Protein AF-0000000074037567 (afdb_homodimer)

Foldseek 3Di:
DVVVCCVQQHDDDDPDGDGDPLVVVLVVVLVCLLVVLLVVVVVVLVVVLVVLVVVVAVLQVVLQVQLLVVLVVLLVVCVVPVDLVVSQVVSLVSSLVSDDDQAKKKFWAALVFATSHIHHPADRPGGNPFVVQSVVCNVCVVVPHFKDWDWGDDPPFIWTWIWGARPSVRTIIITIDTDCVSCVVSVVVSVVVSVVSVVVSVVVSVVSSVVSCVLCVLVVQLVVQVVVCVVVVAQDQRDCPPPDPDPSSVVSVVSNVVSVVVNVVLVVVCVVAWPVVNVVVSVDVDADQDWDWDWKKKKKKFKPPLVLLCVLCPPVSVVLLVQLCVQLVVLLVVLVWIWQDDDPRMTMIMFDPDPPDPDDRLQSNVSSLVSSQVSLVVQLVVLVVVVVVVCVVVVDDDPSRVSNSVSSSIAMAMFMFIGTWIFGWDDDPVDIGTHIDDPRNVVRVVQSVCCVVLVHRYKYFPRSVVSNVVPDPQKDWQWQAFEDDVPDPGTTIMIHIDGPVPDDPLQVVLSVLLVVLLVCLQVFVLVVSLVSLVVHPDSSSVSSNVVDPVHGQDDPRRRYDDPPDD/DVVVCCVQQHDDDDPDGDGDPLVVVLVVVLVCLLVVLLVVVVVVLVVVLVVLVVVVAVLQVVLQVQLLVLLVVLLVVCVVPVDLPVSQVSSLVSSLVSDDDQAKWKFWAALVFATSHIHHPADRPGGNPFVVQSVVCNVCVVVPHFKDWDWGDRPPFIWTWIWGARPSVRTIIITIDTDCVSCVVSVVVSVVVSVVSVVVSVVVSVVSSVVSCVLCVLVVQLVVQVVVCVVVVAQDQRDCPPPDPDPSSVVSVVSNVVSVVVNVVLVVVCVVAKPVVNVVVSVDVDADQDWDWDWKKKKKKFKPPLVLLCVLCPPVVVVLLVQLCVQLVVLLVVLVWIWQDDDPRMTMIMFDPDPPDPDDRLQSNVSSLVSSQVSLVVQLVVLVVVVVVCCVVVVDDDPSRVSNSVSSSIAMAMFMFIGTWIFGWDDDPVDIGTHIDDPRNVVRVVQSVCCVVLVHRYKYFPRSVVSNVVPDPQKDWQWQAFEDDVPDPGTTIMIHIDGPVPDDPLQVVLSVLQNVLLVCVQVQVLVVSLVSLVVHPDSSSVSSNVVDPVHGQDDPRRRYDDPPDD

Radius of gyration: 58.03 Å; Cα contacts (8 Å, |Δi|>4): 1857; chains: 2; bounding box: 73×177×120 Å

Sequence (1132 aa):
MRNFLTHFLGHKVGAVRVVPLGLKIVAVFVIFLLISNFTTNYLNLILNRGEQIRLLNQLLVKDLKELHVFANNQREIFLFNPDEEAAVTSMAAAAQRNHRGERSLSLGVDPRGDIFFLAGTATKDGSFPDRRALNEMASALENGVEEGTLRFRYGDFSYFGVYKYNQAWGFFQIRAEELSEFYADSAEIFRNVSGIILFVTMIFAVIGILIIRHILRFVRVITDNIMKMHEDQALSLMELEGAPNDDVTYLGMAFNSLSNTIDNLMTIFKKFVARDVAAKAYEEREIRLEGVKRDLTILFTDIKNFTFMTEALGTDIIKLLNIHYDQAIHHIHEAGGDIGSIIGDALLAVFGTVEADSTPKSVQALQAAFAVNRVAASLRREMRKRRDQIMEERGFLTEEEQYVYRAVLLDVGVGLDGGMVFYGNIGSYERMVNTVIGDNVNSAARLEGLTRFYKVPLVCSEYVKDEVEAFTDQYAFVELDLVQVKGKTQGKKIFWPLEATSLDEEFRRGIAHFSEALNLYYQGAWPEAFSLFQASSLPVANIFKERIHGREAPEGWDGIWTMTEKMRNFLTHFLGHKVGAVRVVPLGLKIVAVFVIFLLISNFTTNYLNLILNRGEQIRLLNQLLVKDLKELHVFANNQREIFLFNPDEEAAVTSMAAAAQRNHRGERSLSLGVDPRGDIFFLAGTATKDGSFPDRRALNEMASALENGVEEGTLRFRYGDFSYFGVYKYNQAWGFFQIRAEELSEFYADSAEIFRNVSGIILFVTMIFAVIGILIIRHILRFVRVITDNIMKMHEDQALSLMELEGAPNDDVTYLGMAFNSLSNTIDNLMTIFKKFVARDVAAKAYEEREIRLEGVKRDLTILFTDIKNFTFMTEALGTDIIKLLNIHYDQAIHHIHEAGGDIGSIIGDALLAVFGTVEADSTPKSVQALQAAFAVNRVAASLRREMRKRRDQIMEERGFLTEEEQYVYRAVLLDVGVGLDGGMVFYGNIGSYERMVNTVIGDNVNSAARLEGLTRFYKVPLVCSEYVKDEVEAFTDQYAFVELDLVQVKGKTQGKKIFWPLEATSLDEEFRRGIAHFSEALNLYYQGAWPEAFSLFQASSLPVANIFKERIHGREAPEGWDGIWTMTEK

Solvent-accessible surface area (backbone atoms only — not comparable to full-atom values): 59004 Å² total; per-residue (Å²): 110,65,68,55,41,40,72,62,57,25,56,72,59,84,95,45,63,25,40,39,59,54,54,58,53,44,51,54,49,49,52,50,44,51,54,52,38,53,51,52,42,51,52,48,48,55,55,50,50,55,53,50,49,52,53,48,50,55,46,35,46,53,52,40,52,54,44,50,52,51,48,52,53,45,49,55,48,30,74,76,52,84,43,67,67,60,47,36,52,50,49,25,53,60,46,49,70,70,48,84,55,80,60,21,38,33,37,28,30,30,86,86,31,44,53,72,35,70,21,55,74,68,77,86,72,62,49,59,76,38,58,68,50,49,48,50,54,45,53,34,44,75,72,70,39,52,62,50,78,46,67,43,46,60,87,96,40,54,29,44,30,29,37,39,57,38,78,89,81,58,27,34,38,33,29,31,38,32,44,70,70,64,41,45,60,58,53,51,49,50,53,52,45,49,54,49,48,56,51,52,48,51,53,51,44,57,51,44,49,54,51,42,48,60,72,50,45,59,57,52,53,51,37,52,50,46,47,49,25,44,74,65,71,40,75,64,76,74,87,64,81,89,54,61,60,24,55,61,43,49,36,51,50,40,47,31,55,38,32,51,54,52,45,47,43,49,54,54,45,48,22,41,38,46,69,68,55,55,54,43,47,72,72,37,92,69,90,63,83,45,68,45,80,41,68,32,24,29,38,20,34,35,49,56,68,48,71,60,22,40,70,58,47,45,76,56,39,54,60,54,49,28,57,50,35,37,54,36,51,51,43,28,43,74,43,60,32,42,68,47,44,76,55,79,69,27,41,32,31,39,18,48,85,61,81,83,58,90,65,54,32,43,46,29,46,50,54,25,48,54,48,38,48,48,51,33,50,50,51,30,50,54,52,49,51,51,48,51,49,45,34,69,72,66,68,59,72,53,71,68,50,50,50,38,52,60,44,60,52,50,43,54,22,28,4,33,18,46,43,78,26,39,40,32,35,44,40,31,91,77,41,35,46,59,42,65,46,46,69,40,53,56,45,5,46,49,32,17,58,43,12,67,74,50,70,40,57,41,22,29,29,56,58,34,49,53,55,29,58,74,73,42,77,61,55,42,72,42,78,72,48,41,41,63,46,92,96,43,89,63,59,43,56,32,27,35,70,41,57,44,86,73,58,49,72,68,56,49,49,18,49,51,32,38,50,53,15,47,54,29,43,42,73,41,43,37,71,65,15,42,58,29,23,68,70,20,77,45,75,52,32,55,57,54,40,64,71,42,59,95,46,75,57,57,90,82,61,79,44,59,68,74,73,45,68,110,108,65,69,54,42,40,70,62,57,26,55,71,58,85,94,45,63,26,38,40,58,55,53,58,53,44,50,53,49,49,52,50,46,50,54,51,39,54,51,52,42,50,53,45,49,56,56,50,50,53,53,50,49,55,53,47,51,56,47,33,47,53,52,40,51,54,43,49,54,50,47,53,52,45,47,57,48,32,74,76,53,82,43,66,67,59,47,38,53,51,49,24,55,60,44,50,71,70,48,84,54,79,62,18,37,32,37,28,30,29,86,88,29,43,53,72,36,70,21,56,74,69,77,84,71,62,50,60,75,35,58,68,50,50,49,50,54,45,53,34,44,75,72,69,40,50,62,50,77,46,67,44,46,61,87,96,40,53,30,44,30,30,38,37,58,38,79,90,81,57,28,34,38,33,27,31,39,33,45,69,70,64,40,46,62,57,53,51,48,49,53,52,45,50,54,48,47,56,51,53,49,51,53,49,46,55,52,43,49,55,51,42,48,60,71,48,44,58,57,52,52,50,38,53,50,46,46,48,25,45,74,67,70,40,74,65,77,73,87,64,82,89,55,59,61,23,54,63,43,50,37,51,50,41,47,32,55,35,32,50,53,50,45,48,42,49,56,54,46,47,22,44,39,46,70,67,55,53,55,43,48,74,73,38,93,70,90,64,84,45,69,45,80,40,68,32,24,29,38,21,34,36,51,57,67,47,71,60,21,39,70,59,47,46,76,56,38,54,59,55,49,27,57,50,34,36,54,37,52,49,45,29,43,74,43,60,31,41,68,47,44,78,56,76,70,28,41,34,32,40,17,47,86,61,80,82,57,88,65,56,32,42,46,30,46,49,52,24,49,52,48,38,48,49,50,33,50,51,51,30,49,53,52,48,51,52,48,50,50,46,34,69,72,65,69,59,72,52,70,69,50,50,52,38,52,60,43,62,52,50,42,53,23,28,5,33,19,46,43,78,26,41,41,33,36,42,39,32,91,75,41,35,45,60,40,64,46,45,68,40,54,55,46,6,46,48,33,17,58,42,11,66,74,50,70,38,56,41,24,28,29,56,60,34,49,54,56,31,58,74,74,44,77,61,56,39,71,44,78,71,49,40,41,64,46,90,96,42,90,64,60,42,55,32,26,35,69,41,56,45,87,74,56,48,73,69,54,50,50,19,49,51,32,36,50,54,16,48,52,29,42,43,72,41,41,35,71,64,14,43,58,29,24,69,70,19,77,45,74,51,33,54,58,54,40,65,71,42,60,97,46,73,59,57,91,81,61,80,45,61,70,74,75,50,70,102

InterPro domains:
  IPR001054 Adenylyl cyclase class-3/4/guanylyl cyclase [PF00211] (295-491)
  IPR001054 Adenylyl cyclase class-3/4/guanylyl cyclase [PS50125] (297-448)
  IPR001054 Adenylyl cyclase class-3/4/guanylyl cyclase [SM00044] (254-479)
  IPR001054 Adenylyl cyclase class-3/4/guanylyl cyclase [cd07302] (295-497)
  IPR029787 Nucleotide cyclase [G3DSA:3.30.70.1230] (284-505)
  IPR029787 Nucleotide cyclase [SSF55073] (288-497)
  IPR050697 Adenylyl/Guanylyl Cyclase Class-3/4 [PTHR43081] (270-495)

Structure (mmCIF, N/CA/C/O backbone):
data_AF-0000000074037567-model_v1
#
loop_
_entity.id
_entity.type
_entity.pdbx_description
1 polymer 'Adenylate cyclase, class 3'
#
loop_
_atom_site.group_PDB
_atom_site.id
_atom_site.type_symbol
_atom_site.label_atom_id
_atom_site.label_alt_id
_atom_site.label_comp_id
_atom_site.label_asym_id
_atom_site.label_entity_id
_atom_site.label_seq_id
_atom_site.pdbx_PDB_ins_code
_atom_site.Cartn_x
_atom_site.Cartn_y
_atom_site.Cartn_z
_atom_site.occupancy
_atom_site.B_iso_or_equiv
_atom_site.auth_seq_id
_atom_site.auth_comp_id
_atom_site.auth_asym_id
_atom_site.auth_atom_id
_atom_site.pdbx_PDB_model_num
ATOM 1 N N . MET A 1 1 ? -17.594 -33.375 3.129 1 33.09 1 MET A N 1
ATOM 2 C CA . MET A 1 1 ? -17.719 -33.375 1.676 1 33.09 1 MET A CA 1
ATOM 3 C C . MET A 1 1 ? -17.672 -31.953 1.118 1 33.09 1 MET A C 1
ATOM 5 O O . MET A 1 1 ? -17.094 -31.719 0.052 1 33.09 1 MET A O 1
ATOM 9 N N . ARG A 1 2 ? -18.266 -31.062 1.807 1 45.56 2 ARG A N 1
ATOM 10 C CA . ARG A 1 2 ? -18.328 -29.672 1.357 1 45.56 2 ARG A CA 1
ATOM 11 C C . ARG A 1 2 ? -16.938 -29.031 1.388 1 45.56 2 ARG A C 1
ATOM 13 O O . ARG A 1 2 ? -16.562 -28.312 0.463 1 45.56 2 ARG A O 1
ATOM 20 N N . ASN A 1 3 ? -16.375 -29.219 2.449 1 47.53 3 ASN A N 1
ATOM 21 C CA . ASN A 1 3 ? -15.031 -28.672 2.635 1 47.53 3 ASN A CA 1
ATOM 22 C C . ASN A 1 3 ? -14.039 -29.281 1.639 1 47.53 3 ASN A C 1
ATOM 24 O O . ASN A 1 3 ? -13.109 -28.609 1.199 1 47.53 3 ASN A O 1
ATOM 28 N N . PHE A 1 4 ? -14.336 -30.469 1.391 1 46.19 4 PHE A N 1
ATOM 29 C CA . PHE A 1 4 ? -13.477 -31.156 0.44 1 46.19 4 PHE A CA 1
ATOM 30 C C . PHE A 1 4 ? -13.664 -30.609 -0.967 1 46.19 4 PHE A C 1
ATOM 32 O O . PHE A 1 4 ? -12.695 -30.375 -1.686 1 46.19 4 PHE A O 1
ATOM 39 N N . LEU A 1 5 ? -14.891 -30.375 -1.298 1 50.12 5 LEU A N 1
ATOM 40 C CA . LEU A 1 5 ? -15.203 -29.844 -2.621 1 50.12 5 LEU A CA 1
ATOM 41 C C . LEU A 1 5 ? -14.703 -28.406 -2.77 1 50.12 5 LEU A C 1
ATOM 43 O O . LEU A 1 5 ? -14.195 -28.031 -3.828 1 50.12 5 LEU A O 1
ATOM 47 N N . THR A 1 6 ? -14.93 -27.703 -1.798 1 54.5 6 THR A N 1
ATOM 48 C CA . THR A 1 6 ? -14.445 -26.328 -1.85 1 54.5 6 THR A CA 1
ATOM 49 C C . THR A 1 6 ? -12.922 -26.297 -1.943 1 54.5 6 THR A C 1
ATOM 51 O O . THR A 1 6 ? -12.359 -25.438 -2.637 1 54.5 6 THR A O 1
ATOM 54 N N . HIS A 1 7 ? -12.359 -27.203 -1.317 1 54.84 7 HIS A N 1
ATOM 55 C CA . HIS A 1 7 ? -10.906 -27.297 -1.347 1 54.84 7 HIS A CA 1
ATOM 56 C C . HIS A 1 7 ? -10.406 -27.75 -2.717 1 54.84 7 HIS A C 1
ATOM 58 O O . HIS A 1 7 ? -9.359 -27.297 -3.182 1 54.84 7 HIS A O 1
ATOM 64 N N . PHE A 1 8 ? -11.281 -28.562 -3.367 1 57.25 8 PHE A N 1
ATOM 65 C CA . PHE A 1 8 ? -10.859 -29.125 -4.645 1 57.25 8 PHE A CA 1
ATOM 66 C C . PHE A 1 8 ? -11.414 -28.312 -5.805 1 57.25 8 PHE A C 1
ATOM 68 O O . PHE A 1 8 ? -10.758 -28.156 -6.836 1 57.25 8 PHE A O 1
ATOM 75 N N . LEU A 1 9 ? -12.617 -27.734 -5.527 1 60.03 9 LEU A N 1
ATOM 76 C CA . LEU A 1 9 ? -13.281 -27.109 -6.664 1 60.03 9 LEU A CA 1
ATOM 77 C C . LEU A 1 9 ? -13.164 -25.594 -6.594 1 60.03 9 LEU A C 1
ATOM 79 O O . LEU A 1 9 ? -13.469 -24.891 -7.562 1 60.03 9 LEU A O 1
ATOM 83 N N . GLY A 1 10 ? -12.562 -25.094 -5.691 1 62.16 10 GLY A N 1
ATOM 84 C CA . GLY A 1 10 ? -12.297 -23.656 -5.645 1 62.16 10 GLY A CA 1
ATOM 85 C C . GLY A 1 10 ? -13.336 -22.891 -4.844 1 62.16 10 GLY A C 1
ATOM 86 O O . GLY A 1 10 ? -14.336 -23.453 -4.41 1 62.16 10 GLY A O 1
ATOM 87 N N . HIS A 1 11 ? -13.031 -21.688 -4.398 1 64.31 11 HIS A N 1
ATOM 88 C CA . HIS A 1 11 ? -13.898 -20.812 -3.613 1 64.31 11 HIS A CA 1
ATOM 89 C C . HIS A 1 11 ? -14.742 -19.922 -4.512 1 64.31 11 HIS A C 1
ATOM 91 O O . HIS A 1 11 ? -14.352 -19.609 -5.641 1 64.31 11 HIS A O 1
ATOM 97 N N . LYS A 1 12 ? -16.141 -19.812 -4.184 1 64.62 12 LYS A N 1
ATOM 98 C CA . LYS A 1 12 ? -17.016 -18.891 -4.895 1 64.62 12 LYS A CA 1
ATOM 99 C C . LYS A 1 12 ? -16.859 -17.469 -4.383 1 64.62 12 LYS A C 1
ATOM 101 O O . LYS A 1 12 ? -16.875 -17.234 -3.172 1 64.62 12 LYS A O 1
ATOM 106 N N . VAL A 1 13 ? -16.234 -16.609 -5.266 1 62.06 13 VAL A N 1
ATOM 107 C CA . VAL A 1 13 ? -16.203 -15.188 -4.949 1 62.06 13 VAL A CA 1
ATOM 108 C C . VAL A 1 13 ? -17.328 -14.469 -5.695 1 62.06 13 VAL A C 1
ATOM 110 O O . VAL A 1 13 ? -17.25 -14.266 -6.91 1 62.06 13 VAL A O 1
ATOM 113 N N . GLY A 1 14 ? -18.297 -14.102 -4.961 1 58.72 14 GLY A N 1
ATOM 114 C CA . GLY A 1 14 ? -19.484 -13.562 -5.59 1 58.72 14 GLY A CA 1
ATOM 115 C C . GLY A 1 14 ? -20.203 -14.57 -6.477 1 58.72 14 GLY A C 1
ATOM 116 O O . GLY A 1 14 ? -20.562 -15.656 -6.02 1 58.72 14 GLY A O 1
ATOM 117 N N . ALA A 1 15 ? -20.438 -14.219 -7.793 1 65.06 15 ALA A N 1
ATOM 118 C CA . ALA A 1 15 ? -21.156 -15.062 -8.75 1 65.06 15 ALA A CA 1
ATOM 119 C C . ALA A 1 15 ? -20.172 -15.875 -9.602 1 65.06 15 ALA A C 1
ATOM 121 O O . ALA A 1 15 ? -20.594 -16.719 -10.406 1 65.06 15 ALA A O 1
ATOM 122 N N . VAL A 1 16 ? -18.875 -15.641 -9.312 1 68.94 16 VAL A N 1
ATOM 123 C CA . VAL A 1 16 ? -17.906 -16.297 -10.195 1 68.94 16 VAL A CA 1
ATOM 124 C C . VAL A 1 16 ? -17.094 -17.312 -9.414 1 68.94 16 VAL A C 1
ATOM 126 O O . VAL A 1 16 ? -16.672 -17.047 -8.289 1 68.94 16 VAL A O 1
ATOM 129 N N . ARG A 1 17 ? -17.125 -18.5 -9.93 1 75.12 17 ARG A N 1
ATOM 130 C CA . ARG A 1 17 ? -16.375 -19.562 -9.281 1 75.12 17 ARG A CA 1
ATOM 131 C C . ARG A 1 17 ? -14.891 -19.484 -9.656 1 75.12 17 ARG A C 1
ATOM 133 O O . ARG A 1 17 ? -14.547 -19.344 -10.828 1 75.12 17 ARG A O 1
ATOM 140 N N . VAL A 1 18 ? -14.031 -19.531 -8.664 1 76.75 18 VAL A N 1
ATOM 141 C CA . VAL A 1 18 ? -12.586 -19.516 -8.875 1 76.75 18 VAL A CA 1
ATOM 142 C C . VAL A 1 18 ? -12.07 -20.953 -9.008 1 76.75 18 VAL A C 1
ATOM 144 O O . VAL A 1 18 ? -12.18 -21.75 -8.07 1 76.75 18 VAL A O 1
ATOM 147 N N . VAL A 1 19 ? -11.68 -21.312 -10.203 1 78.69 19 VAL A N 1
ATOM 148 C CA . VAL A 1 19 ? -11.148 -22.656 -10.461 1 78.69 19 VAL A CA 1
ATOM 149 C C . VAL A 1 19 ? -9.68 -22.719 -10.031 1 78.69 19 VAL A C 1
ATOM 151 O O . VAL A 1 19 ? -8.867 -21.906 -10.469 1 78.69 19 VAL A O 1
ATOM 154 N N . PRO A 1 20 ? -9.43 -23.703 -9.156 1 80.94 20 PRO A N 1
ATOM 155 C CA . PRO A 1 20 ? -8.031 -23.812 -8.719 1 80.94 20 PRO A CA 1
ATOM 156 C C . PRO A 1 20 ? -7.074 -24.094 -9.875 1 80.94 20 PRO A C 1
ATOM 158 O O . PRO A 1 20 ? -7.371 -24.922 -10.742 1 80.94 20 PRO A O 1
ATOM 161 N N . LEU A 1 21 ? -6.035 -23.406 -9.961 1 83.44 21 LEU A N 1
ATOM 162 C CA . LEU A 1 21 ? -5.008 -23.531 -10.992 1 83.44 21 LEU A CA 1
ATOM 163 C C . LEU A 1 21 ? -4.457 -24.953 -11.039 1 83.44 21 LEU A C 1
ATOM 165 O O . LEU A 1 21 ? -4.164 -25.469 -12.117 1 83.44 21 LEU A O 1
ATOM 169 N N . GLY A 1 22 ? -4.398 -25.562 -9.891 1 84.88 22 GLY A N 1
ATOM 170 C CA . GLY A 1 22 ? -3.904 -26.922 -9.82 1 84.88 22 GLY A CA 1
ATOM 171 C C . GLY A 1 22 ? -4.773 -27.906 -10.57 1 84.88 22 GLY A C 1
ATOM 172 O O . GLY A 1 22 ? -4.262 -28.812 -11.242 1 84.88 22 GLY A O 1
ATOM 173 N N . LEU A 1 23 ? -6.004 -27.703 -10.516 1 85.62 23 LEU A N 1
ATOM 174 C CA . LEU A 1 23 ? -6.938 -28.594 -11.195 1 85.62 23 LEU A CA 1
ATOM 175 C C . LEU A 1 23 ? -6.812 -28.453 -12.711 1 85.62 23 LEU A C 1
ATOM 177 O O . LEU A 1 23 ? -6.895 -29.453 -13.438 1 85.62 23 LEU A O 1
ATOM 181 N N . LYS A 1 24 ? -6.652 -27.328 -13.18 1 86.5 24 LYS A N 1
ATOM 182 C CA . LYS A 1 24 ? -6.477 -27.094 -14.617 1 86.5 24 LYS A CA 1
ATOM 183 C C . LYS A 1 24 ? -5.215 -27.781 -15.125 1 86.5 24 LYS A C 1
ATOM 185 O O . LYS A 1 24 ? -5.234 -28.422 -16.188 1 86.5 24 LYS A O 1
ATOM 190 N N . ILE A 1 25 ? -4.199 -27.703 -14.344 1 90.81 25 ILE A N 1
ATOM 191 C CA . ILE A 1 25 ? -2.914 -28.281 -14.734 1 90.81 25 ILE A CA 1
ATOM 192 C C . ILE A 1 25 ? -3.004 -29.797 -14.727 1 90.81 25 ILE A C 1
ATOM 194 O O . ILE A 1 25 ? -2.561 -30.453 -15.672 1 90.81 25 ILE A O 1
ATOM 198 N N . VAL A 1 26 ? -3.652 -30.281 -13.719 1 90.62 26 VAL A N 1
ATOM 199 C CA . VAL A 1 26 ? -3.76 -31.734 -13.602 1 90.62 26 VAL A CA 1
ATOM 200 C C . VAL A 1 26 ? -4.641 -32.281 -14.719 1 90.62 26 VAL A C 1
ATOM 202 O O . VAL A 1 26 ? -4.387 -33.375 -15.242 1 90.62 26 VAL A O 1
ATOM 205 N N . ALA A 1 27 ? -5.625 -31.531 -15.078 1 91.19 27 ALA A N 1
ATOM 206 C CA . ALA A 1 27 ? -6.496 -31.969 -16.172 1 91.19 27 ALA A CA 1
ATOM 207 C C . ALA A 1 27 ? -5.711 -32.094 -17.469 1 91.19 27 ALA A C 1
ATOM 209 O O . ALA A 1 27 ? -5.879 -33.094 -18.203 1 91.19 27 ALA A O 1
ATOM 210 N N . VAL A 1 28 ? -4.879 -31.203 -17.734 1 91.12 28 VAL A N 1
ATOM 211 C CA . VAL A 1 28 ? -4.051 -31.234 -18.938 1 91.12 28 VAL A CA 1
ATOM 212 C C . VAL A 1 28 ? -3.102 -32.438 -18.859 1 91.12 28 VAL A C 1
ATOM 214 O O . VAL A 1 28 ? -2.922 -33.156 -19.844 1 91.12 28 VAL A O 1
ATOM 217 N N . PHE A 1 29 ? -2.641 -32.688 -17.734 1 91.88 29 PHE A N 1
ATOM 218 C CA . PHE A 1 29 ? -1.704 -33.781 -17.5 1 91.88 29 PHE A CA 1
ATOM 219 C C . PHE A 1 29 ? -2.375 -35.125 -17.75 1 91.88 29 PHE A C 1
ATOM 221 O O . PHE A 1 29 ? -1.801 -36 -18.391 1 91.88 29 PHE A O 1
ATOM 228 N N . VAL A 1 30 ? -3.549 -35.219 -17.25 1 93.81 30 VAL A N 1
ATOM 229 C CA . VAL A 1 30 ? -4.285 -36.469 -17.359 1 93.81 30 VAL A CA 1
ATOM 230 C C . VAL A 1 30 ? -4.586 -36.75 -18.828 1 93.81 30 VAL A C 1
ATOM 232 O O . VAL A 1 30 ? -4.426 -37.875 -19.297 1 93.81 30 VAL A O 1
ATOM 235 N N . ILE A 1 31 ? -4.887 -35.781 -19.547 1 94.69 31 ILE A N 1
ATOM 236 C CA . ILE A 1 31 ? -5.191 -35.906 -20.953 1 94.69 31 ILE A CA 1
ATOM 237 C C . ILE A 1 31 ? -3.936 -36.344 -21.719 1 94.69 31 ILE A C 1
ATOM 239 O O . ILE A 1 31 ? -3.988 -37.25 -22.547 1 94.69 31 ILE A O 1
ATOM 243 N N . PHE A 1 32 ? -2.824 -35.812 -21.375 1 94.5 32 PHE A N 1
ATOM 244 C CA . PHE A 1 32 ? -1.566 -36.156 -22.031 1 94.5 32 PHE A CA 1
ATOM 245 C C . PHE A 1 32 ? -1.161 -37.594 -21.719 1 94.5 32 PHE A C 1
ATOM 247 O O . PHE A 1 32 ? -0.679 -38.312 -22.609 1 94.5 32 PHE A O 1
ATOM 254 N N . LEU A 1 33 ? -1.401 -38.031 -20.5 1 95.12 33 LEU A N 1
ATOM 255 C CA . LEU A 1 33 ? -1.052 -39.375 -20.094 1 95.12 33 LEU A CA 1
ATOM 256 C C . LEU A 1 33 ? -1.885 -40.406 -20.859 1 95.12 33 LEU A C 1
ATOM 258 O O . LEU A 1 33 ? -1.354 -41.406 -21.344 1 95.12 33 LEU A O 1
ATOM 262 N N . LEU A 1 34 ? -3.137 -40.062 -21.016 1 95.69 34 LEU A N 1
ATOM 263 C CA . LEU A 1 34 ? -4.039 -41 -21.688 1 95.69 34 LEU A CA 1
ATOM 264 C C . LEU A 1 34 ? -3.699 -41.094 -23.172 1 95.69 34 LEU A C 1
ATOM 266 O O . LEU A 1 34 ? -3.527 -42.219 -23.703 1 95.69 34 LEU A O 1
ATOM 270 N N . ILE A 1 35 ? -3.498 -40.031 -23.797 1 95.06 35 ILE A N 1
ATOM 271 C CA . ILE A 1 35 ? -3.232 -40 -25.234 1 95.06 35 ILE A CA 1
ATOM 272 C C . ILE A 1 35 ? -1.885 -40.688 -25.5 1 95.06 35 ILE A C 1
ATOM 274 O O . ILE A 1 35 ? -1.76 -41.469 -26.438 1 95.06 35 ILE A O 1
ATOM 278 N N . SER A 1 36 ? -0.917 -40.344 -24.656 1 95.31 36 SER A N 1
ATOM 279 C CA . SER A 1 36 ? 0.425 -40.875 -24.875 1 95.31 36 SER A CA 1
ATOM 280 C C . SER A 1 36 ? 0.455 -42.406 -24.672 1 95.31 36 SER A C 1
ATOM 282 O O . SER A 1 36 ? 1 -43.125 -25.5 1 95.31 36 SER A O 1
ATOM 284 N N . ASN A 1 37 ? -0.167 -42.844 -23.641 1 96.06 37 ASN A N 1
ATOM 285 C CA . ASN A 1 37 ? -0.16 -44.281 -23.344 1 96.06 37 ASN A CA 1
ATOM 286 C C . ASN A 1 37 ? -0.938 -45.062 -24.391 1 96.06 37 ASN A C 1
ATOM 288 O O . ASN A 1 37 ? -0.475 -46.125 -24.859 1 96.06 37 ASN A O 1
ATOM 292 N N . PHE A 1 38 ? -2.08 -44.562 -24.797 1 95.06 38 PHE A N 1
ATOM 293 C CA . PHE A 1 38 ? -2.883 -45.281 -25.766 1 95.06 38 PHE A CA 1
ATOM 294 C C . PHE A 1 38 ? -2.182 -45.312 -27.125 1 95.06 38 PHE A C 1
ATOM 296 O O . PHE A 1 38 ? -2.205 -46.344 -27.812 1 95.06 38 PHE A O 1
ATOM 303 N N . THR A 1 39 ? -1.534 -44.281 -27.469 1 94.19 39 THR A N 1
ATOM 304 C CA . THR A 1 39 ? -0.846 -44.219 -28.75 1 94.19 39 THR A CA 1
ATOM 305 C C . THR A 1 39 ? 0.332 -45.188 -28.797 1 94.19 39 THR A C 1
ATOM 307 O O . THR A 1 39 ? 0.466 -45.969 -29.734 1 94.19 39 THR A O 1
ATOM 310 N N . THR A 1 40 ? 1.158 -45.188 -27.766 1 95 40 THR A N 1
ATOM 311 C CA . THR A 1 40 ? 2.352 -46.031 -27.766 1 95 40 THR A CA 1
ATOM 312 C C . THR A 1 40 ? 1.978 -47.5 -27.672 1 95 40 THR A C 1
ATOM 314 O O . THR A 1 40 ? 2.58 -48.344 -28.328 1 95 40 THR A O 1
ATOM 317 N N . ASN A 1 41 ? 0.968 -47.781 -26.906 1 95 41 ASN A N 1
ATOM 318 C CA . ASN A 1 41 ? 0.559 -49.156 -26.75 1 95 41 ASN A CA 1
ATOM 319 C C . ASN A 1 41 ? -0.151 -49.688 -28 1 95 41 ASN A C 1
ATOM 321 O O . ASN A 1 41 ? -0.049 -50.875 -28.344 1 95 41 ASN A O 1
ATOM 325 N N . TYR A 1 42 ? -0.874 -48.812 -28.656 1 93.25 42 TYR A N 1
ATOM 326 C CA . TYR A 1 42 ? -1.495 -49.219 -29.906 1 93.25 42 TYR A CA 1
ATOM 327 C C . TYR A 1 42 ? -0.44 -49.531 -30.969 1 93.25 42 TYR A C 1
ATOM 329 O O . TYR A 1 42 ? -0.568 -50.5 -31.703 1 93.25 42 TYR A O 1
ATOM 337 N N . LEU A 1 43 ? 0.57 -48.781 -31.047 1 92.31 43 LEU A N 1
ATOM 338 C CA . LEU A 1 43 ? 1.667 -49.031 -31.969 1 92.31 43 LEU A CA 1
ATOM 339 C C . LEU A 1 43 ? 2.387 -50.312 -31.609 1 92.31 43 LEU A C 1
ATOM 341 O O . LEU A 1 43 ? 2.789 -51.094 -32.5 1 92.31 43 LEU A O 1
ATOM 345 N N . ASN A 1 44 ? 2.514 -50.531 -30.328 1 92.81 44 ASN A N 1
ATOM 346 C CA . ASN A 1 44 ? 3.08 -51.812 -29.844 1 92.81 44 ASN A CA 1
ATOM 347 C C . ASN A 1 44 ? 2.256 -53 -30.297 1 92.81 44 ASN A C 1
ATOM 349 O O . ASN A 1 44 ? 2.811 -54 -30.734 1 92.81 44 ASN A O 1
ATOM 353 N N . LEU A 1 45 ? 0.965 -52.844 -30.281 1 89.38 45 LEU A N 1
ATOM 354 C CA . LEU A 1 45 ? 0.054 -53.906 -30.719 1 89.38 45 LEU A CA 1
ATOM 355 C C . LEU A 1 45 ? 0.24 -54.188 -32.188 1 89.38 45 LEU A C 1
ATOM 357 O O . LEU A 1 45 ? 0.318 -55.375 -32.594 1 89.38 45 LEU A O 1
ATOM 361 N N . ILE A 1 46 ? 0.349 -53.219 -32.969 1 89.06 46 ILE A N 1
ATOM 362 C CA . ILE A 1 46 ? 0.464 -53.375 -34.406 1 89.06 46 ILE A CA 1
ATOM 363 C C . ILE A 1 46 ? 1.778 -54.094 -34.75 1 89.06 46 ILE A C 1
ATOM 365 O O . ILE A 1 46 ? 1.81 -55 -35.594 1 89.06 46 ILE A O 1
ATOM 369 N N . LEU A 1 47 ? 2.828 -53.719 -34.094 1 89.75 47 LEU A N 1
ATOM 370 C CA . LEU A 1 47 ? 4.133 -54.344 -34.312 1 89.75 47 LEU A CA 1
ATOM 371 C C . LEU A 1 47 ? 4.141 -55.812 -33.906 1 89.75 47 LEU A C 1
ATOM 373 O O . LEU A 1 47 ? 4.691 -56.656 -34.594 1 89.75 47 LEU A O 1
ATOM 377 N N . ASN A 1 48 ? 3.504 -56.125 -32.844 1 89.25 48 ASN A N 1
ATOM 378 C CA . ASN A 1 48 ? 3.439 -57.5 -32.375 1 89.25 48 ASN A CA 1
ATOM 379 C C . ASN A 1 48 ? 2.566 -58.375 -33.281 1 89.25 48 ASN A C 1
ATOM 381 O O . ASN A 1 48 ? 2.852 -59.562 -33.469 1 89.25 48 ASN A O 1
ATOM 385 N N . ARG A 1 49 ? 1.481 -57.812 -33.781 1 87.19 49 ARG A N 1
ATOM 386 C CA . ARG A 1 49 ? 0.635 -58.531 -34.719 1 87.19 49 ARG A CA 1
ATOM 387 C C . ARG A 1 49 ? 1.424 -58.938 -35.969 1 87.19 49 ARG A C 1
ATOM 389 O O . ARG A 1 49 ? 1.207 -60.031 -36.5 1 87.19 49 ARG A O 1
ATOM 396 N N . GLY A 1 50 ? 2.32 -58.125 -36.344 1 86.69 50 GLY A N 1
ATOM 397 C CA . GLY A 1 50 ? 3.189 -58.5 -37.469 1 86.69 50 GLY A CA 1
ATOM 398 C C . GLY A 1 50 ? 4.016 -59.719 -37.188 1 86.69 50 GLY A C 1
ATOM 399 O O . GLY A 1 50 ? 4.137 -60.594 -38.062 1 86.69 50 GLY A O 1
ATOM 400 N N . GLU A 1 51 ? 4.465 -59.75 -36.031 1 86.31 51 GLU A N 1
ATOM 401 C CA . GLU A 1 51 ? 5.25 -60.938 -35.625 1 86.31 51 GLU A CA 1
ATOM 402 C C . GLU A 1 51 ? 4.375 -62.156 -35.531 1 86.31 51 GLU A C 1
ATOM 404 O O . GLU A 1 51 ? 4.801 -63.281 -35.875 1 86.31 51 GLU A O 1
ATOM 409 N N . GLN A 1 52 ? 3.203 -62.062 -35.062 1 87.62 52 GLN A N 1
ATOM 410 C CA . GLN A 1 52 ? 2.273 -63.188 -34.938 1 87.62 52 GLN A CA 1
ATOM 411 C C . GLN A 1 52 ? 1.899 -63.75 -36.312 1 87.62 52 GLN A C 1
ATOM 413 O O . GLN A 1 52 ? 1.787 -64.938 -36.469 1 87.62 52 GLN A O 1
ATOM 418 N N . ILE A 1 53 ? 1.748 -62.844 -37.219 1 89.25 53 ILE A N 1
ATOM 419 C CA . ILE A 1 53 ? 1.41 -63.281 -38.562 1 89.25 53 ILE A CA 1
ATOM 420 C C . ILE A 1 53 ? 2.57 -64.062 -39.156 1 89.25 53 ILE A C 1
ATOM 422 O O . ILE A 1 53 ? 2.357 -65.062 -39.875 1 89.25 53 ILE A O 1
ATOM 426 N N . ARG A 1 54 ? 3.762 -63.719 -38.844 1 88.44 54 ARG A N 1
ATOM 427 C CA . ARG A 1 54 ? 4.926 -64.438 -39.312 1 88.44 54 ARG A CA 1
ATOM 428 C C . ARG A 1 54 ? 4.941 -65.875 -38.781 1 88.44 54 ARG A C 1
ATOM 430 O O . ARG A 1 54 ? 5.211 -66.812 -39.5 1 88.44 54 ARG A O 1
ATOM 437 N N . LEU A 1 55 ? 4.617 -66 -37.562 1 87.62 55 LEU A N 1
ATOM 438 C CA . LEU A 1 55 ? 4.566 -67.312 -36.938 1 87.62 55 LEU A CA 1
ATOM 439 C C . LEU A 1 55 ? 3.416 -68.125 -37.5 1 87.62 55 LEU A C 1
ATOM 441 O O . LEU A 1 55 ? 3.568 -69.312 -37.75 1 87.62 55 LEU A O 1
ATOM 445 N N . LEU A 1 56 ? 2.334 -67.438 -37.688 1 90.38 56 LEU A N 1
ATOM 446 C CA . LEU A 1 56 ? 1.191 -68.125 -38.312 1 90.38 56 LEU A CA 1
ATOM 447 C C . LEU A 1 56 ? 1.544 -68.625 -39.688 1 90.38 56 LEU A C 1
ATOM 449 O O . LEU A 1 56 ? 1.181 -69.75 -40.062 1 90.38 56 LEU A O 1
ATOM 453 N N . ASN A 1 57 ? 2.23 -67.812 -40.406 1 92.75 57 ASN A N 1
ATOM 454 C CA . ASN A 1 57 ? 2.652 -68.25 -41.75 1 92.75 57 ASN A CA 1
ATOM 455 C C . ASN A 1 57 ? 3.453 -69.562 -41.719 1 92.75 57 ASN A C 1
ATOM 457 O O . ASN A 1 57 ? 3.223 -70.438 -42.531 1 92.75 57 ASN A O 1
ATOM 461 N N . GLN A 1 58 ? 4.301 -69.625 -40.75 1 89.56 58 GLN A N 1
ATOM 462 C CA . GLN A 1 58 ? 5.113 -70.812 -40.625 1 89.56 58 GLN A CA 1
ATOM 463 C C . GLN A 1 58 ? 4.25 -72.062 -40.281 1 89.56 58 GLN A C 1
ATOM 465 O O . GLN A 1 58 ? 4.469 -73.125 -40.812 1 89.56 58 GLN A O 1
ATOM 470 N N . LEU A 1 59 ? 3.344 -71.812 -39.5 1 90.81 59 LEU A N 1
ATOM 471 C CA . LEU A 1 59 ? 2.439 -72.875 -39.094 1 90.81 59 LEU A CA 1
ATOM 472 C C . LEU A 1 59 ? 1.594 -73.375 -40.281 1 90.81 59 LEU A C 1
ATOM 474 O O . LEU A 1 59 ? 1.44 -74.562 -40.5 1 90.81 59 LEU A O 1
ATOM 478 N N . LEU A 1 60 ? 1.123 -72.438 -41 1 93.88 60 LEU A N 1
ATOM 479 C CA . LEU A 1 60 ? 0.256 -72.75 -42.125 1 93.88 60 LEU A CA 1
ATOM 480 C C . LEU A 1 60 ? 1.035 -73.5 -43.219 1 93.88 60 LEU A C 1
ATOM 482 O O . LEU A 1 60 ? 0.499 -74.375 -43.875 1 93.88 60 LEU A O 1
ATOM 486 N N . VAL A 1 61 ? 2.25 -73.125 -43.406 1 93.06 61 VAL A N 1
ATOM 487 C CA . VAL A 1 61 ? 3.084 -73.75 -44.406 1 93.06 61 VAL A CA 1
ATOM 488 C C . VAL A 1 61 ? 3.27 -75.25 -44.062 1 93.06 61 VAL A C 1
ATOM 490 O O . VAL A 1 61 ? 3.182 -76.125 -44.906 1 93.06 61 VAL A O 1
ATOM 493 N N . LYS A 1 62 ? 3.439 -75.438 -42.812 1 89.94 62 LYS A N 1
ATOM 494 C CA . LYS A 1 62 ? 3.598 -76.875 -42.344 1 89.94 62 LYS A CA 1
ATOM 495 C C . LYS A 1 62 ? 2.309 -77.625 -42.562 1 89.94 62 LYS A C 1
ATOM 497 O O . LYS A 1 62 ? 2.342 -78.812 -43 1 89.94 62 LYS A O 1
ATOM 502 N N . ASP A 1 63 ? 1.257 -77.062 -42.25 1 92.69 63 ASP A N 1
ATOM 503 C CA . ASP A 1 63 ? -0.043 -77.688 -42.469 1 92.69 63 ASP A CA 1
ATOM 504 C C . ASP A 1 63 ? -0.251 -78 -43.938 1 92.69 63 ASP A C 1
ATOM 506 O O . ASP A 1 63 ? -0.728 -79.062 -44.281 1 92.69 63 ASP A O 1
ATOM 510 N N . LEU A 1 64 ? 0.127 -77.062 -44.688 1 94.31 64 LEU A N 1
ATOM 511 C CA . LEU A 1 64 ? -0.095 -77.25 -46.125 1 94.31 64 LEU A CA 1
ATOM 512 C C . LEU A 1 64 ? 0.798 -78.312 -46.719 1 94.31 64 LEU A C 1
ATOM 514 O O . LEU A 1 64 ? 0.382 -79.062 -47.594 1 94.31 64 LEU A O 1
ATOM 518 N N . LYS A 1 65 ? 1.988 -78.375 -46.219 1 91 65 LYS A N 1
ATOM 519 C CA . LYS A 1 65 ? 2.904 -79.375 -46.688 1 91 65 LYS A CA 1
ATOM 520 C C . LYS A 1 65 ? 2.35 -80.812 -46.375 1 91 65 LYS A C 1
ATOM 522 O O . LYS A 1 65 ? 2.422 -81.688 -47.219 1 91 65 LYS A O 1
ATOM 527 N N . GLU A 1 66 ? 1.807 -80.938 -45.219 1 90.38 66 GLU A N 1
ATOM 528 C CA . GLU A 1 66 ? 1.186 -82.188 -44.844 1 90.38 66 GLU A CA 1
ATOM 529 C C . GLU A 1 66 ? 0.006 -82.5 -45.75 1 90.38 66 GLU A C 1
ATOM 531 O O . GLU A 1 66 ? -0.138 -83.688 -46.219 1 90.38 66 GLU A O 1
ATOM 536 N N . LEU A 1 67 ? -0.737 -81.562 -46.031 1 93.19 67 LEU A N 1
ATOM 537 C CA . LEU A 1 67 ? -1.896 -81.75 -46.875 1 93.19 67 LEU A CA 1
ATOM 538 C C . LEU A 1 67 ? -1.46 -82.062 -48.312 1 93.19 67 LEU A C 1
ATOM 540 O O . LEU A 1 67 ? -2.109 -82.875 -49 1 93.19 67 LEU A O 1
ATOM 544 N N . HIS A 1 68 ? -0.382 -81.5 -48.719 1 94.38 68 HIS A N 1
ATOM 545 C CA . HIS A 1 68 ? 0.136 -81.688 -50.062 1 94.38 68 HIS A CA 1
ATOM 546 C C . HIS A 1 68 ? 0.583 -83.125 -50.25 1 94.38 68 HIS A C 1
ATOM 548 O O . HIS A 1 68 ? 0.267 -83.75 -51.281 1 94.38 68 HIS A O 1
ATOM 554 N N . VAL A 1 69 ? 1.284 -83.625 -49.281 1 90.69 69 VAL A N 1
ATOM 555 C CA . VAL A 1 69 ? 1.744 -85 -49.344 1 90.69 69 VAL A CA 1
ATOM 556 C C . VAL A 1 69 ? 0.544 -85.938 -49.344 1 90.69 69 VAL A C 1
ATOM 558 O O . VAL A 1 69 ? 0.494 -86.938 -50.125 1 90.69 69 VAL A O 1
ATOM 561 N N . PHE A 1 70 ? -0.354 -85.75 -48.5 1 93.19 70 PHE A N 1
ATOM 562 C CA . PHE A 1 70 ? -1.552 -86.562 -48.438 1 93.19 70 PHE A CA 1
ATOM 563 C C . PHE A 1 70 ? -2.316 -86.5 -49.75 1 93.19 70 PHE A C 1
ATOM 565 O O . PHE A 1 70 ? -2.791 -87.562 -50.219 1 93.19 70 PHE A O 1
ATOM 572 N N . ALA A 1 71 ? -2.395 -85.375 -50.312 1 94.88 71 ALA A N 1
ATOM 573 C CA . ALA A 1 71 ? -3.107 -85.25 -51.594 1 94.88 71 ALA A CA 1
ATOM 574 C C . ALA A 1 71 ? -2.416 -86 -52.688 1 94.88 71 ALA A C 1
ATOM 576 O O . ALA A 1 71 ? -3.08 -86.625 -53.531 1 94.88 71 ALA A O 1
ATOM 577 N N . ASN A 1 72 ? -1.15 -86 -52.656 1 94.12 72 ASN A N 1
ATOM 578 C CA . ASN A 1 72 ? -0.405 -86.75 -53.625 1 94.12 72 ASN A CA 1
ATOM 579 C C . ASN A 1 72 ? -0.665 -88.25 -53.469 1 94.12 72 ASN A C 1
ATOM 581 O O . ASN A 1 72 ? -0.841 -88.938 -54.469 1 94.12 72 ASN A O 1
ATOM 585 N N . ASN A 1 73 ? -0.691 -88.688 -52.25 1 92.94 73 ASN A N 1
ATOM 586 C CA . ASN A 1 73 ? -1.014 -90.062 -51.969 1 92.94 73 ASN A CA 1
ATOM 587 C C . ASN A 1 73 ? -2.426 -90.375 -52.438 1 92.94 73 ASN A C 1
ATOM 589 O O . ASN A 1 73 ? -2.654 -91.5 -53 1 92.94 73 ASN A O 1
ATOM 593 N N . GLN A 1 74 ? -3.252 -89.562 -52.219 1 93.44 74 GLN A N 1
ATOM 594 C CA . GLN A 1 74 ? -4.637 -89.75 -52.625 1 93.44 74 GLN A CA 1
ATOM 595 C C . GLN A 1 74 ? -4.762 -89.812 -54.156 1 93.44 74 GLN A C 1
ATOM 597 O O . GLN A 1 74 ? -5.633 -90.5 -54.688 1 93.44 74 GLN A O 1
ATOM 602 N N . ARG A 1 75 ? -3.879 -89.062 -54.812 1 93.81 75 ARG A N 1
ATOM 603 C CA . ARG A 1 75 ? -3.889 -89.062 -56.25 1 93.81 75 ARG A CA 1
ATOM 604 C C . ARG A 1 75 ? -3.492 -90.438 -56.781 1 93.81 75 ARG A C 1
ATOM 606 O O . ARG A 1 75 ? -4.062 -90.938 -57.75 1 93.81 75 ARG A O 1
ATOM 613 N N . GLU A 1 76 ? -2.574 -91.062 -56.125 1 93 76 GLU A N 1
ATOM 614 C CA . GLU A 1 76 ? -2.148 -92.375 -56.5 1 93 76 GLU A CA 1
ATOM 615 C C . GLU A 1 76 ? -3.271 -93.375 -56.281 1 93 76 GLU A C 1
ATOM 617 O O . GLU A 1 76 ? -3.49 -94.25 -57.125 1 93 76 GLU A O 1
ATOM 622 N N . ILE A 1 77 ? -3.93 -93.188 -55.281 1 93.12 77 ILE A N 1
ATOM 623 C CA . ILE A 1 77 ? -5.062 -94.062 -55 1 93.12 77 ILE A CA 1
ATOM 624 C C . ILE A 1 77 ? -6.168 -93.875 -56.031 1 93.12 77 ILE A C 1
ATOM 626 O O . ILE A 1 77 ? -6.797 -94.812 -56.5 1 93.12 77 ILE A O 1
ATOM 630 N N . PHE A 1 78 ? -6.336 -92.625 -56.344 1 91.94 78 PHE A N 1
ATOM 631 C CA . PHE A 1 78 ? -7.359 -92.25 -57.312 1 91.94 78 PHE A CA 1
ATOM 632 C C . PHE A 1 78 ? -7.078 -92.812 -58.688 1 91.94 78 PHE A C 1
ATOM 634 O O . PHE A 1 78 ? -8.008 -93.188 -59.406 1 91.94 78 PHE A O 1
ATOM 641 N N . LEU A 1 79 ? -5.848 -92.938 -59.031 1 91.56 79 LEU A N 1
ATOM 642 C CA . LEU A 1 79 ? -5.473 -93.5 -60.344 1 91.56 79 LEU A CA 1
ATOM 643 C C . LEU A 1 79 ? -5.809 -95 -60.406 1 91.56 79 LEU A C 1
ATOM 645 O O . LEU A 1 79 ? -6.117 -95.5 -61.469 1 91.56 79 LEU A O 1
ATOM 649 N N . PHE A 1 80 ? -5.789 -95.625 -59.25 1 92.25 80 PHE A N 1
ATOM 650 C CA . PHE A 1 80 ? -6.113 -97.062 -59.219 1 92.25 80 PHE A CA 1
ATOM 651 C C . PHE A 1 80 ? -7.617 -97.25 -59.125 1 92.25 80 PHE A C 1
ATOM 653 O O . PHE A 1 80 ? -8.164 -98.188 -59.719 1 92.25 80 PHE A O 1
ATOM 660 N N . ASN A 1 81 ? -8.305 -96.438 -58.312 1 90.31 81 ASN A N 1
ATOM 661 C CA . ASN A 1 81 ? -9.758 -96.5 -58.125 1 90.31 81 ASN A CA 1
ATOM 662 C C . ASN A 1 81 ? -10.359 -95.062 -58.25 1 90.31 81 ASN A C 1
ATOM 664 O O . ASN A 1 81 ? -10.523 -94.375 -57.219 1 90.31 81 ASN A O 1
ATOM 668 N N . PRO A 1 82 ? -10.797 -94.75 -59.469 1 90.88 82 PRO A N 1
ATOM 669 C CA . PRO A 1 82 ? -11.227 -93.375 -59.719 1 90.88 82 PRO A CA 1
ATOM 670 C C . PRO A 1 82 ? -12.555 -93 -59.062 1 90.88 82 PRO A C 1
ATOM 672 O O . PRO A 1 82 ? -13.617 -93.188 -59.688 1 90.88 82 PRO A O 1
ATOM 675 N N . ASP A 1 83 ? -12.539 -92.625 -57.75 1 93.12 83 ASP A N 1
ATOM 676 C CA . ASP A 1 83 ? -13.664 -92.125 -56.969 1 93.12 83 ASP A CA 1
ATOM 677 C C . ASP A 1 83 ? -13.391 -90.75 -56.438 1 93.12 83 ASP A C 1
ATOM 679 O O . ASP A 1 83 ? -12.75 -90.562 -55.406 1 93.12 83 ASP A O 1
ATOM 683 N N . GLU A 1 84 ? -13.898 -89.875 -57.219 1 90.94 84 GLU A N 1
ATOM 684 C CA . GLU A 1 84 ? -13.625 -88.438 -56.906 1 90.94 84 GLU A CA 1
ATOM 685 C C . GLU A 1 84 ? -14.211 -88.062 -55.562 1 90.94 84 GLU A C 1
ATOM 687 O O . GLU A 1 84 ? -13.594 -87.312 -54.781 1 90.94 84 GLU A O 1
ATOM 692 N N . GLU A 1 85 ? -15.398 -88.562 -55.281 1 92.62 85 GLU A N 1
ATOM 693 C CA . GLU A 1 85 ? -16.062 -88.25 -54 1 92.62 85 GLU A CA 1
ATOM 694 C C . GLU A 1 85 ? -15.281 -88.75 -52.812 1 92.62 85 GLU A C 1
ATOM 696 O O . GLU A 1 85 ? -15.164 -88.062 -51.812 1 92.62 85 GLU A O 1
ATOM 701 N N . ALA A 1 86 ? -14.758 -89.875 -52.938 1 93.06 86 ALA A N 1
ATOM 702 C CA . ALA A 1 86 ? -13.977 -90.438 -51.875 1 93.06 86 ALA A CA 1
ATOM 703 C C . ALA A 1 86 ? -12.68 -89.688 -51.656 1 93.06 86 ALA A C 1
ATOM 705 O O . ALA A 1 86 ? -12.258 -89.438 -50.5 1 93.06 86 ALA A O 1
ATOM 706 N N . ALA A 1 87 ? -12.062 -89.375 -52.75 1 93.06 87 ALA A N 1
ATOM 707 C CA . ALA A 1 87 ? -10.812 -88.562 -52.656 1 93.06 87 ALA A CA 1
ATOM 708 C C . ALA A 1 87 ? -11.039 -87.25 -52 1 93.06 87 ALA A C 1
ATOM 710 O O . ALA A 1 87 ? -10.273 -86.812 -51.125 1 93.06 87 ALA A O 1
ATOM 711 N N . VAL A 1 88 ? -12.117 -86.562 -52.438 1 92.62 88 VAL A N 1
ATOM 712 C CA . VAL A 1 88 ? -12.445 -85.25 -51.906 1 92.62 88 VAL A CA 1
ATOM 713 C C . VAL A 1 88 ? -12.742 -85.375 -50.406 1 92.62 88 VAL A C 1
ATOM 715 O O . VAL A 1 88 ? -12.273 -84.562 -49.625 1 92.62 88 VAL A O 1
ATOM 718 N N . THR A 1 89 ? -13.484 -86.312 -50 1 93.56 89 THR A N 1
ATOM 719 C CA . THR A 1 89 ? -13.852 -86.5 -48.625 1 93.56 89 THR A CA 1
ATOM 720 C C . THR A 1 89 ? -12.625 -86.812 -47.781 1 93.56 89 THR A C 1
ATOM 722 O O . THR A 1 89 ? -12.484 -86.312 -46.656 1 93.56 89 THR A O 1
ATOM 725 N N . SER A 1 90 ? -11.703 -87.562 -48.312 1 93.88 90 SER A N 1
ATOM 726 C CA . SER A 1 90 ? -10.492 -87.938 -47.594 1 93.88 90 SER A CA 1
ATOM 727 C C . SER A 1 90 ? -9.57 -86.688 -47.438 1 93.88 90 SER A C 1
ATOM 729 O O . SER A 1 90 ? -9.008 -86.5 -46.344 1 93.88 90 SER A O 1
ATOM 731 N N . MET A 1 91 ? -9.453 -85.938 -48.5 1 92.75 91 MET A N 1
ATOM 732 C CA . MET A 1 91 ? -8.594 -84.812 -48.438 1 92.75 91 MET A CA 1
ATOM 733 C C . MET A 1 91 ? -9.172 -83.75 -47.469 1 92.75 91 MET A C 1
ATOM 735 O O . MET A 1 91 ? -8.43 -83.125 -46.719 1 92.75 91 MET A O 1
ATOM 739 N N . ALA A 1 92 ? -10.43 -83.562 -47.5 1 93.12 92 ALA A N 1
ATOM 740 C CA . ALA A 1 92 ? -11.094 -82.625 -46.625 1 93.12 92 ALA A CA 1
ATOM 741 C C . ALA A 1 92 ? -10.938 -83 -45.156 1 93.12 92 ALA A C 1
ATOM 743 O O . ALA A 1 92 ? -10.695 -82.188 -44.281 1 93.12 92 ALA A O 1
ATOM 744 N N . ALA A 1 93 ? -11.086 -84.25 -44.906 1 93.06 93 ALA A N 1
ATOM 745 C CA . ALA A 1 93 ? -10.953 -84.812 -43.562 1 93.06 93 ALA A CA 1
ATOM 746 C C . ALA A 1 93 ? -9.523 -84.625 -43.031 1 93.06 93 ALA A C 1
ATOM 748 O O . ALA A 1 93 ? -9.312 -84.25 -41.875 1 93.06 93 ALA A O 1
ATOM 749 N N . ALA A 1 94 ? -8.602 -84.875 -43.906 1 91.31 94 ALA A N 1
ATOM 750 C CA . ALA A 1 94 ? -7.195 -84.75 -43.531 1 91.31 94 ALA A CA 1
ATOM 751 C C . ALA A 1 94 ? -6.859 -83.312 -43.25 1 91.31 94 ALA A C 1
ATOM 753 O O . ALA A 1 94 ? -6.125 -83 -42.312 1 91.31 94 ALA A O 1
ATOM 754 N N . ALA A 1 95 ? -7.383 -82.438 -44.062 1 92.31 95 ALA A N 1
ATOM 755 C CA . ALA A 1 95 ? -7.133 -81.062 -43.906 1 92.31 95 ALA A CA 1
ATOM 756 C C . ALA A 1 95 ? -7.758 -80.5 -42.594 1 92.31 95 ALA A C 1
ATOM 758 O O . ALA A 1 95 ? -7.164 -79.688 -41.875 1 92.31 95 ALA A O 1
ATOM 759 N N . GLN A 1 96 ? -8.945 -80.938 -42.281 1 91.75 96 GLN A N 1
ATOM 760 C CA . GLN A 1 96 ? -9.695 -80.438 -41.125 1 91.75 96 GLN A CA 1
ATOM 761 C C . GLN A 1 96 ? -8.992 -80.812 -39.812 1 91.75 96 GLN A C 1
ATOM 763 O O . GLN A 1 96 ? -9.141 -80.188 -38.781 1 91.75 96 GLN A O 1
ATOM 768 N N . ARG A 1 97 ? -8.164 -81.875 -39.844 1 86.88 97 ARG A N 1
ATOM 769 C CA . ARG A 1 97 ? -7.449 -82.312 -38.656 1 86.88 97 ARG A CA 1
ATOM 770 C C . ARG A 1 97 ? -6.453 -81.25 -38.188 1 86.88 97 ARG A C 1
ATOM 772 O O . ARG A 1 97 ? -6.145 -81.188 -36.969 1 86.88 97 ARG A O 1
ATOM 779 N N . ASN A 1 98 ? -6.062 -80.438 -39.094 1 86.5 98 ASN A N 1
ATOM 780 C CA . ASN A 1 98 ? -5.031 -79.438 -38.75 1 86.5 98 ASN A CA 1
ATOM 781 C C . ASN A 1 98 ? -5.629 -78.062 -38.531 1 86.5 98 ASN A C 1
ATOM 783 O O . ASN A 1 98 ? -4.895 -77.062 -38.344 1 86.5 98 ASN A O 1
ATOM 787 N N . HIS A 1 99 ? -6.922 -78 -38.562 1 90.06 99 HIS A N 1
ATOM 788 C CA . HIS A 1 99 ? -7.57 -76.75 -38.344 1 90.06 99 HIS A CA 1
ATOM 789 C C . HIS A 1 99 ? -7.43 -76.25 -36.906 1 90.06 99 HIS A C 1
ATOM 791 O O . HIS A 1 99 ? -7.523 -77.062 -35.969 1 90.06 99 HIS A O 1
ATOM 797 N N . ARG A 1 100 ? -7.211 -75 -36.688 1 82.44 100 ARG A N 1
ATOM 798 C CA . ARG A 1 100 ? -6.965 -74.438 -35.375 1 82.44 100 ARG A CA 1
ATOM 799 C C . ARG A 1 100 ? -8.211 -73.75 -34.844 1 82.44 100 ARG A C 1
ATOM 801 O O . ARG A 1 100 ? -8.492 -73.812 -33.656 1 82.44 100 ARG A O 1
ATOM 808 N N . GLY A 1 101 ? -8.859 -73.188 -35.75 1 83.31 101 GLY A N 1
ATOM 809 C CA . GLY A 1 101 ? -10.031 -72.375 -35.344 1 83.31 101 GLY A CA 1
ATOM 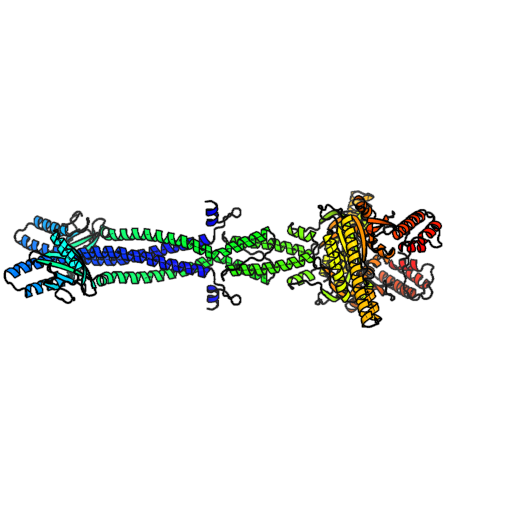810 C C . GLY A 1 101 ? -11.312 -72.875 -36 1 83.31 101 GLY A C 1
ATOM 811 O O . GLY A 1 101 ? -11.297 -73.812 -36.812 1 83.31 101 GLY A O 1
ATOM 812 N N . GLU A 1 102 ? -12.367 -72.25 -35.625 1 87.19 102 GLU A N 1
ATOM 813 C CA . GLU A 1 102 ? -13.68 -72.562 -36.156 1 87.19 102 GLU A CA 1
ATOM 814 C C . GLU A 1 102 ? -13.82 -72.125 -37.594 1 87.19 102 GLU A C 1
ATOM 816 O O . GLU A 1 102 ? -14.539 -72.75 -38.375 1 87.19 102 GLU A O 1
ATOM 821 N N . ARG A 1 103 ? -13.031 -71.125 -37.969 1 92.38 103 ARG A N 1
ATOM 822 C CA . ARG A 1 103 ? -13.18 -70.562 -39.312 1 92.38 103 ARG A CA 1
ATOM 823 C C . ARG A 1 103 ? -11.938 -70.875 -40.125 1 92.38 103 ARG A C 1
ATOM 825 O O . ARG A 1 103 ? -11.578 -70.062 -41 1 92.38 103 ARG A O 1
ATOM 832 N N . SER A 1 104 ? -11.219 -71.812 -39.75 1 93.44 104 SER A N 1
ATOM 833 C CA . SER A 1 104 ? -10.094 -72.25 -40.562 1 93.44 104 SER A CA 1
ATOM 834 C C . SER A 1 104 ? -10.57 -72.812 -41.906 1 93.44 104 SER A C 1
ATOM 836 O O . SER A 1 104 ? -11.695 -73.312 -42.031 1 93.44 104 SER A O 1
ATOM 838 N N . LEU A 1 105 ? -9.664 -72.625 -42.844 1 93.62 105 LEU A N 1
ATOM 839 C CA . LEU A 1 105 ? -10.094 -72.938 -44.188 1 93.62 105 LEU A CA 1
ATOM 840 C C . LEU A 1 105 ? -8.977 -73.688 -44.938 1 93.62 105 LEU A C 1
ATOM 842 O O . LEU A 1 105 ? -7.809 -73.312 -44.844 1 93.62 105 LEU A O 1
ATOM 846 N N . SER A 1 106 ? -9.312 -74.75 -45.656 1 94.88 106 SER A N 1
ATOM 847 C CA . SER A 1 106 ? -8.453 -75.438 -46.625 1 94.88 106 SER A CA 1
ATOM 848 C C . SER A 1 106 ? -9.203 -75.688 -47.906 1 94.88 106 SER A C 1
ATOM 850 O O . SER A 1 106 ? -10.344 -76.188 -47.906 1 94.88 106 SER A O 1
ATOM 852 N N . LEU A 1 107 ? -8.555 -75.375 -48.969 1 93.69 107 LEU A N 1
ATOM 853 C CA . LEU A 1 107 ? -9.242 -75.438 -50.25 1 93.69 107 LEU A CA 1
ATOM 854 C C . LEU A 1 107 ? -8.32 -76 -51.344 1 93.69 107 LEU A C 1
ATOM 856 O O . LEU A 1 107 ? -7.094 -75.875 -51.25 1 93.69 107 LEU A O 1
ATOM 860 N N . GLY A 1 108 ? -8.953 -76.75 -52.219 1 94.44 108 GLY A N 1
ATOM 861 C CA . GLY A 1 108 ? -8.375 -77.062 -53.531 1 94.44 108 GLY A CA 1
ATOM 862 C C . GLY A 1 108 ? -9.086 -76.312 -54.656 1 94.44 108 GLY A C 1
ATOM 863 O O . GLY A 1 108 ? -10.273 -76.562 -54.906 1 94.44 108 GLY A O 1
ATOM 864 N N . VAL A 1 109 ? -8.344 -75.438 -55.281 1 94.62 109 VAL A N 1
ATOM 865 C CA . VAL A 1 109 ? -8.977 -74.562 -56.281 1 94.62 109 VAL A CA 1
ATOM 866 C C . VAL A 1 109 ? -8.234 -74.688 -57.625 1 94.62 109 VAL A C 1
ATOM 868 O O . VAL A 1 109 ? -7.012 -74.562 -57.656 1 94.62 109 VAL A O 1
ATOM 871 N N . ASP A 1 110 ? -8.984 -74.938 -58.594 1 92.06 110 ASP A N 1
ATOM 872 C CA . ASP A 1 110 ? -8.367 -75 -59.938 1 92.06 110 ASP A CA 1
ATOM 873 C C . ASP A 1 110 ? -8.078 -73.625 -60.469 1 92.06 110 ASP A C 1
ATOM 875 O O . ASP A 1 110 ? -8.617 -72.625 -59.969 1 92.06 110 ASP A O 1
ATOM 879 N N . PRO A 1 111 ? -7.152 -73.5 -61.438 1 90.94 111 PRO A N 1
ATOM 880 C CA . PRO A 1 111 ? -6.762 -72.188 -61.969 1 90.94 111 PRO A CA 1
ATOM 881 C C . PRO A 1 111 ? -7.941 -71.375 -62.562 1 90.94 111 PRO A C 1
ATOM 883 O O . PRO A 1 111 ? -7.855 -70.188 -62.75 1 90.94 111 PRO A O 1
ATOM 886 N N . ARG A 1 112 ? -9.039 -72.062 -62.812 1 89.31 112 ARG A N 1
ATOM 887 C CA . ARG A 1 112 ? -10.219 -71.375 -63.344 1 89.31 112 ARG A CA 1
ATOM 888 C C . ARG A 1 112 ? -11.133 -70.875 -62.25 1 89.31 112 ARG A C 1
ATOM 890 O O . ARG A 1 112 ? -12.062 -70.125 -62.469 1 89.31 112 ARG A O 1
ATOM 897 N N . GLY A 1 113 ? -10.891 -71.375 -61.031 1 90.31 113 GLY A N 1
ATOM 898 C CA . GLY A 1 113 ? -11.648 -70.812 -59.875 1 90.31 113 GLY A CA 1
ATOM 899 C C . GLY A 1 113 ? -12.594 -71.875 -59.281 1 90.31 113 GLY A C 1
ATOM 900 O O . GLY A 1 113 ? -13.242 -71.625 -58.281 1 90.31 113 GLY A O 1
ATOM 901 N N . ASP A 1 114 ? -12.68 -73 -59.906 1 91.06 114 ASP A N 1
ATOM 902 C CA . ASP A 1 114 ? -13.578 -74.062 -59.375 1 91.06 114 ASP A CA 1
ATOM 903 C C . ASP A 1 114 ? -12.977 -74.75 -58.156 1 91.06 114 ASP A C 1
ATOM 905 O O . ASP A 1 114 ? -11.805 -75.125 -58.156 1 91.06 114 ASP A O 1
ATOM 909 N N . ILE A 1 115 ? -13.781 -74.938 -57.125 1 93.88 115 ILE A N 1
ATOM 910 C CA . ILE A 1 115 ? -13.32 -75.562 -55.875 1 93.88 115 ILE A CA 1
ATOM 911 C C . ILE A 1 115 ? -13.453 -77.062 -55.969 1 93.88 115 ILE A C 1
ATOM 913 O O . ILE A 1 115 ? -14.555 -77.562 -56.125 1 93.88 115 ILE A O 1
ATOM 917 N N . PHE A 1 116 ? -12.352 -77.688 -55.906 1 92.31 116 PHE A N 1
ATOM 918 C CA . PHE A 1 116 ? -12.32 -79.125 -55.969 1 92.31 116 PHE A CA 1
ATOM 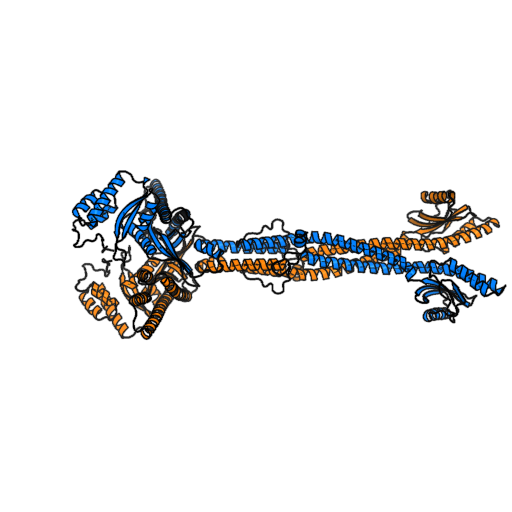919 C C . PHE A 1 116 ? -12.703 -79.75 -54.625 1 92.31 116 PHE A C 1
ATOM 921 O O . PHE A 1 116 ? -13.539 -80.625 -54.562 1 92.31 116 PHE A O 1
ATOM 928 N N . PHE A 1 117 ? -12.102 -79.188 -53.562 1 90.88 117 PHE A N 1
ATOM 929 C CA . PHE A 1 117 ? -12.508 -79.562 -52.219 1 90.88 117 PHE A CA 1
ATOM 930 C C . PHE A 1 117 ? -12.438 -78.438 -51.25 1 90.88 117 PHE A C 1
ATOM 932 O O . PHE A 1 117 ? -11.719 -77.438 -51.469 1 90.88 117 PHE A O 1
ATOM 939 N N . LEU A 1 118 ? -13.188 -78.5 -50.281 1 93.06 118 LEU A N 1
ATOM 940 C CA . LEU A 1 118 ? -13.258 -77.5 -49.219 1 93.06 118 LEU A CA 1
ATOM 941 C C . LEU A 1 118 ? -13.414 -78.125 -47.844 1 93.06 118 LEU A C 1
ATOM 943 O O . LEU A 1 118 ? -14.289 -79 -47.656 1 93.06 118 LEU A O 1
ATOM 947 N N . ALA A 1 119 ? -12.438 -77.812 -47.062 1 93.06 119 ALA A N 1
ATOM 948 C CA . ALA A 1 119 ? -12.531 -78.188 -45.656 1 93.06 119 ALA A CA 1
ATOM 949 C C . ALA A 1 119 ? -12.688 -77 -44.75 1 93.06 119 ALA A C 1
ATOM 951 O O . ALA A 1 119 ? -11.836 -76.125 -44.719 1 93.06 119 ALA A O 1
ATOM 952 N N . GLY A 1 120 ? -13.711 -76.875 -44.031 1 88.75 120 GLY A N 1
ATOM 953 C CA . GLY A 1 120 ? -14.016 -75.75 -43.156 1 88.75 120 GLY A CA 1
ATOM 954 C C . GLY A 1 120 ? -15.5 -75.5 -43 1 88.75 120 GLY A C 1
ATOM 955 O O . GLY A 1 120 ? -16.328 -76.312 -43.5 1 88.75 120 GLY A O 1
ATOM 956 N N . THR A 1 121 ? -15.875 -74.5 -42.281 1 82.62 121 THR A N 1
ATOM 957 C CA . THR A 1 121 ? -17.281 -74.25 -42 1 82.62 121 THR A CA 1
ATOM 958 C C . THR A 1 121 ? -17.875 -73.312 -43.094 1 82.62 121 THR A C 1
ATOM 960 O O . THR A 1 121 ? -19.078 -73.062 -43.094 1 82.62 121 THR A O 1
ATOM 963 N N . ALA A 1 122 ? -17.016 -73 -44.031 1 77.81 122 ALA A N 1
ATOM 964 C CA . ALA A 1 122 ? -17.516 -72.125 -45.094 1 77.81 122 ALA A CA 1
ATOM 965 C C . ALA A 1 122 ? -18.328 -72.875 -46.094 1 77.81 122 ALA A C 1
ATOM 967 O O . ALA A 1 122 ? -18.109 -74.125 -46.281 1 77.81 122 ALA A O 1
ATOM 968 N N . THR A 1 123 ? -19.312 -72.312 -46.625 1 74.75 123 THR A N 1
ATOM 969 C CA . THR A 1 123 ? -20.156 -72.938 -47.625 1 74.75 123 THR A CA 1
ATOM 970 C C . THR A 1 123 ? -19.469 -73 -48.969 1 74.75 123 THR A C 1
ATOM 972 O O . THR A 1 123 ? -18.844 -72 -49.406 1 74.75 123 THR A O 1
ATOM 975 N N . LYS A 1 124 ? -19.469 -74.25 -49.469 1 72.38 124 LYS A N 1
ATOM 976 C CA . LYS A 1 124 ? -18.891 -74.375 -50.781 1 72.38 124 LYS A CA 1
ATOM 977 C C . LYS A 1 124 ? -19.766 -73.75 -51.844 1 72.38 124 LYS A C 1
ATOM 979 O O . LYS A 1 124 ? -20.906 -74.125 -52.062 1 72.38 124 LYS A O 1
ATOM 984 N N . ASP A 1 125 ? -19.547 -72.438 -52.219 1 65.81 125 ASP A N 1
ATOM 985 C CA . ASP A 1 125 ? -20.359 -71.75 -53.219 1 65.81 125 ASP A CA 1
ATOM 986 C C . ASP A 1 125 ? -19.828 -72 -54.625 1 65.81 125 ASP A C 1
ATOM 988 O O . ASP A 1 125 ? -19.984 -71.188 -55.5 1 65.81 125 ASP A O 1
ATOM 992 N N . GLY A 1 126 ? -19.344 -73.125 -55 1 71.19 126 GLY A N 1
ATOM 993 C CA . GLY A 1 126 ? -18.938 -73.562 -56.312 1 71.19 126 GLY A CA 1
ATOM 994 C C . GLY A 1 126 ? -17.625 -72.938 -56.75 1 71.19 126 GLY A C 1
ATOM 995 O O . GLY A 1 126 ? -16.734 -73.625 -57.281 1 71.19 126 GLY A O 1
ATOM 996 N N . SER A 1 127 ? -17.516 -71.438 -56.656 1 86 127 SER A N 1
ATOM 997 C CA . SER A 1 127 ? -16.297 -70.812 -57.156 1 86 127 SER A CA 1
ATOM 998 C C . SER A 1 127 ? -15.57 -70.062 -56.031 1 86 127 SER A C 1
ATOM 1000 O O . SER A 1 127 ? -16.203 -69.562 -55.062 1 86 127 SER A O 1
ATOM 1002 N N . PHE A 1 128 ? -14.258 -70.062 -56.188 1 91.06 128 PHE A N 1
ATOM 1003 C CA . PHE A 1 128 ? -13.422 -69.25 -55.281 1 91.06 128 PHE A CA 1
ATOM 1004 C C . PHE A 1 128 ? -13.797 -67.812 -55.375 1 91.06 128 PHE A C 1
ATOM 1006 O O . PHE A 1 128 ? -13.727 -67.188 -56.438 1 91.06 128 PHE A O 1
ATOM 1013 N N . PRO A 1 129 ? -14.289 -67.188 -54.344 1 87.88 129 PRO A N 1
ATOM 1014 C CA . PRO A 1 129 ? -14.938 -65.875 -54.375 1 87.88 129 PRO A CA 1
ATOM 1015 C C . PRO A 1 129 ? -13.961 -64.75 -54.656 1 87.88 129 PRO A C 1
ATOM 1017 O O . PRO A 1 129 ? -14.336 -63.719 -55.25 1 87.88 129 PRO A O 1
ATOM 1020 N N . ASP A 1 130 ? -12.75 -64.75 -54.25 1 92.81 130 ASP A N 1
ATOM 1021 C CA . ASP A 1 130 ? -11.789 -63.688 -54.406 1 92.81 130 ASP A CA 1
ATOM 1022 C C . ASP A 1 130 ? -11.016 -63.844 -55.719 1 92.81 130 ASP A C 1
ATOM 1024 O O . ASP A 1 130 ? -9.961 -64.5 -55.75 1 92.81 130 ASP A O 1
ATOM 1028 N N . ARG A 1 131 ? -11.414 -63.062 -56.719 1 92.5 131 ARG A N 1
ATOM 1029 C CA . ARG A 1 131 ? -10.844 -63.188 -58.062 1 92.5 131 ARG A CA 1
ATOM 1030 C C . ARG A 1 131 ? -9.438 -62.594 -58.125 1 92.5 131 ARG A C 1
ATOM 1032 O O . ARG A 1 131 ? -8.578 -63.094 -58.844 1 92.5 131 ARG A O 1
ATOM 1039 N N . ARG A 1 132 ? -9.297 -61.562 -57.375 1 92.88 132 ARG A N 1
ATOM 1040 C CA . ARG A 1 132 ? -7.977 -60.938 -57.344 1 92.88 132 ARG A CA 1
ATOM 1041 C C . ARG A 1 132 ? -6.918 -61.906 -56.844 1 92.88 132 ARG A C 1
ATOM 1043 O O . ARG A 1 132 ? -5.84 -62 -57.406 1 92.88 132 ARG A O 1
ATOM 1050 N N . ALA A 1 133 ? -7.219 -62.625 -55.75 1 95.06 133 ALA A N 1
ATOM 1051 C CA . ALA A 1 133 ? -6.297 -63.594 -55.188 1 95.06 133 ALA A CA 1
ATOM 1052 C C . ALA A 1 133 ? -6.059 -64.75 -56.156 1 95.06 133 ALA A C 1
ATOM 1054 O O . ALA A 1 133 ? -4.934 -65.25 -56.281 1 95.06 133 ALA A O 1
ATOM 1055 N N . LEU A 1 134 ? -7.082 -65.188 -56.844 1 94.69 134 LEU A N 1
ATOM 1056 C CA . LEU A 1 134 ? -6.973 -66.25 -57.781 1 94.69 134 LEU A CA 1
ATOM 1057 C C . LEU A 1 134 ? -6.051 -65.875 -58.938 1 94.69 134 LEU A C 1
ATOM 1059 O O . LEU A 1 134 ? -5.207 -66.688 -59.375 1 94.69 134 LEU A O 1
ATOM 1063 N N . ASN A 1 135 ? -6.254 -64.688 -59.375 1 94.5 135 ASN A N 1
ATOM 1064 C CA . ASN A 1 135 ? -5.422 -64.188 -60.469 1 94.5 135 ASN A CA 1
ATOM 1065 C C . ASN A 1 135 ? -3.961 -64.062 -60.062 1 94.5 135 ASN A C 1
ATOM 1067 O O . ASN A 1 135 ? -3.057 -64.25 -60.844 1 94.5 135 ASN A O 1
ATOM 1071 N N . GLU A 1 136 ? -3.781 -63.656 -58.812 1 94.62 136 GLU A N 1
ATOM 1072 C CA . GLU A 1 136 ? -2.42 -63.562 -58.312 1 94.62 136 GLU A CA 1
ATOM 1073 C C . GLU A 1 136 ? -1.738 -64.938 -58.281 1 94.62 136 GLU A C 1
ATOM 1075 O O . GLU A 1 136 ? -0.574 -65.062 -58.656 1 94.62 136 GLU A O 1
ATOM 1080 N N . MET A 1 137 ? -2.41 -65.938 -57.812 1 94.81 137 MET A N 1
ATOM 1081 C CA . MET A 1 137 ? -1.87 -67.312 -57.75 1 94.81 137 MET A CA 1
ATOM 1082 C C . MET A 1 137 ? -1.613 -67.812 -59.156 1 94.81 137 MET A C 1
ATOM 1084 O O . MET A 1 137 ? -0.564 -68.438 -59.438 1 94.81 137 MET A O 1
ATOM 1088 N N . ALA A 1 138 ? -2.555 -67.562 -60.094 1 94.38 138 ALA A N 1
ATOM 1089 C CA . ALA A 1 138 ? -2.438 -68 -61.469 1 94.38 138 ALA A CA 1
ATOM 1090 C C . ALA A 1 138 ? -1.262 -67.312 -62.188 1 94.38 138 ALA A C 1
ATOM 1092 O O . ALA A 1 138 ? -0.511 -68 -62.906 1 94.38 138 ALA A O 1
ATOM 1093 N N . SER A 1 139 ? -1.188 -66.062 -61.969 1 94.81 139 SER A N 1
ATOM 1094 C CA . SER A 1 139 ? -0.088 -65.312 -62.562 1 94.81 139 SER A CA 1
ATOM 1095 C C . SER A 1 139 ? 1.258 -65.812 -62.031 1 94.81 139 SER A C 1
ATOM 1097 O O . SER A 1 139 ? 2.246 -65.812 -62.75 1 94.81 139 SER A O 1
ATOM 1099 N N . ALA A 1 140 ? 1.333 -66.125 -60.719 1 95 140 ALA A N 1
ATOM 1100 C CA . ALA A 1 140 ? 2.562 -66.625 -60.125 1 95 140 ALA A CA 1
ATOM 1101 C C . ALA A 1 140 ? 2.939 -68 -60.719 1 95 140 ALA A C 1
ATOM 1103 O O . ALA A 1 140 ? 4.117 -68.25 -61 1 95 140 ALA A O 1
ATOM 1104 N N . LEU A 1 141 ? 1.957 -68.812 -60.906 1 93.62 141 LEU A N 1
ATOM 1105 C CA . LEU A 1 141 ? 2.188 -70.125 -61.469 1 93.62 141 LEU A CA 1
ATOM 1106 C C . LEU A 1 141 ? 2.754 -70 -62.875 1 93.62 141 LEU A C 1
ATOM 1108 O O . LEU A 1 141 ? 3.658 -70.75 -63.25 1 93.62 141 LEU A O 1
ATOM 1112 N N . GLU A 1 142 ? 2.252 -69.062 -63.656 1 93.81 142 GLU A N 1
ATOM 1113 C CA . GLU A 1 142 ? 2.738 -68.812 -65 1 93.81 142 GLU A CA 1
ATOM 1114 C C . GLU A 1 142 ? 4.195 -68.375 -65 1 93.81 142 GLU A C 1
ATOM 1116 O O . GLU A 1 142 ? 4.941 -68.688 -65.938 1 93.81 142 GLU A O 1
ATOM 1121 N N . ASN A 1 143 ? 4.543 -67.75 -64 1 95 143 ASN A N 1
ATOM 1122 C CA . ASN A 1 143 ? 5.914 -67.25 -63.875 1 95 143 ASN A CA 1
ATOM 1123 C C . ASN A 1 143 ? 6.82 -68.312 -63.188 1 95 143 ASN A C 1
ATOM 1125 O O . ASN A 1 143 ? 7.949 -67.938 -62.844 1 95 143 ASN A O 1
ATOM 1129 N N . GLY A 1 144 ? 6.277 -69.375 -62.781 1 92.69 144 GLY A N 1
ATOM 1130 C CA . GLY A 1 144 ? 7.094 -70.438 -62.281 1 92.69 144 GLY A CA 1
ATOM 1131 C C . GLY A 1 144 ? 7.102 -70.5 -60.75 1 92.69 144 GLY A C 1
ATOM 1132 O O . GLY A 1 144 ? 7.91 -71.25 -60.188 1 92.69 144 GLY A O 1
ATOM 1133 N N . VAL A 1 145 ? 6.246 -69.812 -60.188 1 93.94 145 VAL A N 1
ATOM 1134 C CA . VAL A 1 145 ? 6.164 -69.875 -58.75 1 93.94 145 VAL A CA 1
ATOM 1135 C C . VAL A 1 145 ? 4.949 -70.688 -58.312 1 93.94 145 VAL A C 1
ATOM 1137 O O . VAL A 1 145 ? 3.807 -70.312 -58.594 1 93.94 145 VAL A O 1
ATOM 1140 N N . GLU A 1 146 ? 5.152 -71.75 -57.5 1 94.19 146 GLU A N 1
ATOM 1141 C CA . GLU A 1 146 ? 4.082 -72.688 -57.188 1 94.19 146 GLU A CA 1
ATOM 1142 C C . GLU A 1 146 ? 3.588 -72.562 -55.75 1 94.19 146 GLU A C 1
ATOM 1144 O O . GLU A 1 146 ? 2.619 -73.188 -55.375 1 94.19 146 GLU A O 1
ATOM 1149 N N . GLU A 1 147 ? 4.32 -71.75 -54.969 1 95.31 147 GLU A N 1
ATOM 1150 C CA . GLU A 1 147 ? 3.916 -71.562 -53.594 1 95.31 147 GLU A CA 1
ATOM 1151 C C . GLU A 1 147 ? 4.039 -70.125 -53.125 1 95.31 147 GLU A C 1
ATOM 1153 O O . GLU A 1 147 ? 4.809 -69.375 -53.688 1 95.31 147 GLU A O 1
ATOM 1158 N N . GLY A 1 148 ? 3.236 -69.75 -52.094 1 94.56 148 GLY A N 1
ATOM 1159 C CA . GLY A 1 148 ? 3.271 -68.375 -51.562 1 94.56 148 GLY A CA 1
ATOM 1160 C C . GLY A 1 148 ? 2.238 -68.125 -50.5 1 94.56 148 GLY A C 1
ATOM 1161 O O . GLY A 1 148 ? 1.597 -69.062 -50 1 94.56 148 GLY A O 1
ATOM 1162 N N . THR A 1 149 ? 2.25 -66.812 -50.062 1 95.31 149 THR A N 1
ATOM 1163 C CA . THR A 1 149 ? 1.27 -66.375 -49.094 1 95.31 149 THR A CA 1
ATOM 1164 C C . THR A 1 149 ? 0.158 -65.562 -49.75 1 95.31 149 THR A C 1
ATOM 1166 O O . THR A 1 149 ? 0.356 -65.062 -50.844 1 95.31 149 THR A O 1
ATOM 1169 N N . LEU A 1 150 ? -1.023 -65.625 -49.125 1 93.94 150 LEU A N 1
ATOM 1170 C CA . LEU A 1 150 ? -2.145 -64.938 -49.75 1 93.94 150 LEU A CA 1
ATOM 1171 C C . LEU A 1 150 ? -3.096 -64.375 -48.688 1 93.94 150 LEU A C 1
ATOM 1173 O O . LEU A 1 150 ? -3.268 -65 -47.625 1 93.94 150 LEU A O 1
ATOM 1177 N N . ARG A 1 151 ? -3.604 -63.25 -49 1 94.38 151 ARG A N 1
ATOM 1178 C CA . ARG A 1 151 ? -4.711 -62.656 -48.25 1 94.38 151 ARG A CA 1
ATOM 1179 C C . ARG A 1 151 ? -5.961 -62.562 -49.125 1 94.38 151 ARG A C 1
ATOM 1181 O O . ARG A 1 151 ? -5.887 -62.094 -50.281 1 94.38 151 ARG A O 1
ATOM 1188 N N . PHE A 1 152 ? -7.02 -63.125 -48.625 1 94 152 PHE A N 1
ATOM 1189 C CA . PHE A 1 152 ? -8.219 -63.094 -49.438 1 94 152 PHE A CA 1
ATOM 1190 C C . PHE A 1 152 ? -9.469 -63.031 -48.594 1 94 152 PHE A C 1
ATOM 1192 O O . PHE A 1 152 ? -9.391 -63.156 -47.344 1 94 152 PHE A O 1
ATOM 1199 N N . ARG A 1 153 ? -10.523 -62.812 -49.281 1 93.44 153 ARG A N 1
ATOM 1200 C CA . ARG A 1 153 ? -11.82 -62.781 -48.625 1 93.44 153 ARG A CA 1
ATOM 1201 C C . ARG A 1 153 ? -12.68 -63.969 -49 1 93.44 153 ARG A C 1
ATOM 1203 O O . ARG A 1 153 ? -12.672 -64.375 -50.188 1 93.44 153 ARG A O 1
ATOM 1210 N N . TYR A 1 154 ? -13.172 -64.625 -48.094 1 92.12 154 TYR A N 1
ATOM 1211 C CA . TYR A 1 154 ? -14.133 -65.688 -48.281 1 92.12 154 TYR A CA 1
ATOM 1212 C C . TYR A 1 154 ? -15.406 -65.438 -47.5 1 92.12 154 TYR A C 1
ATOM 1214 O O . TYR A 1 154 ? -15.398 -65.5 -46.25 1 92.12 154 TYR A O 1
ATOM 1222 N N . GLY A 1 155 ? -16.438 -65.062 -48.188 1 86.62 155 GLY A N 1
ATOM 1223 C CA . GLY A 1 155 ? -17.641 -64.625 -47.5 1 86.62 155 GLY A CA 1
ATOM 1224 C C . GLY A 1 155 ? -17.453 -63.25 -46.875 1 86.62 155 GLY A C 1
ATOM 1225 O O . GLY A 1 155 ? -17.016 -62.312 -47.5 1 86.62 155 GLY A O 1
ATOM 1226 N N . ASP A 1 156 ? -17.734 -63.094 -45.562 1 87.94 156 ASP A N 1
ATOM 1227 C CA . ASP A 1 156 ? -17.672 -61.844 -44.844 1 87.94 156 ASP A CA 1
ATOM 1228 C C . ASP A 1 156 ? -16.359 -61.719 -44.062 1 87.94 156 ASP A C 1
ATOM 1230 O O . ASP A 1 156 ? -16.156 -60.75 -43.344 1 87.94 156 ASP A O 1
ATOM 1234 N N . PHE A 1 157 ? -15.547 -62.719 -44.375 1 91.88 157 PHE A N 1
ATOM 1235 C CA . PHE A 1 157 ? -14.383 -62.75 -43.5 1 91.88 157 PHE A CA 1
ATOM 1236 C C . PHE A 1 157 ? -13.102 -62.625 -44.312 1 91.88 157 PHE A C 1
ATOM 1238 O O . PHE A 1 157 ? -13.062 -62.938 -45.5 1 91.88 157 PHE A O 1
ATOM 1245 N N . SER A 1 158 ? -12.094 -62 -43.625 1 93.88 158 SER A N 1
ATOM 1246 C CA . SER A 1 158 ? -10.773 -61.875 -44.25 1 93.88 158 SER A CA 1
ATOM 1247 C C . SER A 1 158 ? -9.836 -62.969 -43.75 1 93.88 158 SER A C 1
ATOM 1249 O O . SER A 1 158 ? -9.789 -63.312 -42.562 1 93.88 158 SER A O 1
ATOM 1251 N N . TYR A 1 159 ? -9.109 -63.625 -44.719 1 94.12 159 TYR A N 1
ATOM 1252 C CA . TYR A 1 159 ? -8.273 -64.75 -44.406 1 94.12 159 TYR A CA 1
ATOM 1253 C C . TYR A 1 159 ? -6.816 -64.5 -44.75 1 94.12 159 TYR A C 1
ATOM 1255 O O . TYR A 1 159 ? -6.523 -63.719 -45.656 1 94.12 159 TYR A O 1
ATOM 1263 N N . PHE A 1 160 ? -5.992 -64.938 -43.875 1 94.88 160 PHE A N 1
ATOM 1264 C CA . PHE A 1 160 ? -4.578 -65.125 -44.188 1 94.88 160 PHE A CA 1
ATOM 1265 C C . PHE A 1 160 ? -4.223 -66.562 -44.438 1 94.88 160 PHE A C 1
ATOM 1267 O O . PHE A 1 160 ? -4.59 -67.438 -43.656 1 94.88 160 PHE A O 1
ATOM 1274 N N . GLY A 1 161 ? -3.516 -66.75 -45.562 1 95 161 GLY A N 1
ATOM 1275 C CA . GLY A 1 161 ? -3.227 -68.188 -45.875 1 95 161 GLY A CA 1
ATOM 1276 C C . GLY A 1 161 ? -1.997 -68.312 -46.75 1 95 161 GLY A C 1
ATOM 1277 O O . GLY A 1 161 ? -1.293 -67.375 -47.031 1 95 161 GLY A O 1
ATOM 1278 N N . VAL A 1 162 ? -1.716 -69.625 -46.938 1 96.56 162 VAL A N 1
ATOM 1279 C CA . VAL A 1 162 ? -0.627 -70.062 -47.812 1 96.56 162 VAL A CA 1
ATOM 1280 C C . VAL A 1 162 ? -1.161 -71 -48.875 1 96.56 162 VAL A C 1
ATOM 1282 O O . VAL A 1 162 ? -2.201 -71.625 -48.688 1 96.56 162 VAL A O 1
ATOM 1285 N N . TYR A 1 163 ? -0.462 -71 -50 1 96.94 163 TYR A N 1
ATOM 1286 C CA . TYR A 1 163 ? -0.922 -71.875 -51.094 1 96.94 163 TYR A CA 1
ATOM 1287 C C . TYR A 1 163 ? 0.252 -72.562 -51.781 1 96.94 163 TYR A C 1
ATOM 1289 O O . TYR A 1 163 ? 1.391 -72.062 -51.688 1 96.94 163 TYR A O 1
ATOM 1297 N N . LYS A 1 164 ? 0.011 -73.688 -52.312 1 97 164 LYS A N 1
ATOM 1298 C CA . LYS A 1 164 ? 0.947 -74.438 -53.125 1 97 164 LYS A CA 1
ATOM 1299 C C . LYS A 1 164 ? 0.224 -75.188 -54.281 1 97 164 LYS A C 1
ATOM 1301 O O . LYS A 1 164 ? -0.826 -75.812 -54.062 1 97 164 LYS A O 1
ATOM 1306 N N . TYR A 1 165 ? 0.82 -75.188 -55.438 1 96.62 165 TYR A N 1
ATOM 1307 C CA . TYR A 1 165 ? 0.199 -75.812 -56.594 1 96.62 165 TYR A CA 1
ATOM 1308 C C . TYR A 1 165 ? 0.513 -77.312 -56.625 1 96.62 165 TYR A C 1
ATOM 1310 O O . TYR A 1 165 ? 1.676 -77.688 -56.5 1 96.62 165 TYR A O 1
ATOM 1318 N N . ASN A 1 166 ? -0.502 -78.062 -56.656 1 96.19 166 ASN A N 1
ATOM 1319 C CA . ASN A 1 166 ? -0.362 -79.5 -56.75 1 96.19 166 ASN A CA 1
ATOM 1320 C C . ASN A 1 166 ? -0.431 -80 -58.219 1 96.19 166 ASN A C 1
ATOM 1322 O O . ASN A 1 166 ? -1.518 -80.062 -58.781 1 96.19 166 ASN A O 1
ATOM 1326 N N . GLN A 1 167 ? 0.633 -80.375 -58.719 1 93 167 GLN A N 1
ATOM 1327 C CA . GLN A 1 167 ? 0.734 -80.75 -60.125 1 93 167 GLN A CA 1
ATOM 1328 C C . GLN A 1 167 ? -0.052 -82 -60.438 1 93 167 GLN A C 1
ATOM 1330 O O . GLN A 1 167 ? -0.612 -82.125 -61.531 1 93 167 GLN A O 1
ATOM 1335 N N . ALA A 1 168 ? -0.11 -82.875 -59.562 1 93.69 168 ALA A N 1
ATOM 1336 C CA . ALA A 1 168 ? -0.773 -84.188 -59.75 1 93.69 168 ALA A CA 1
ATOM 1337 C C . ALA A 1 168 ? -2.279 -84 -59.938 1 93.69 168 ALA A C 1
ATOM 1339 O O . ALA A 1 168 ? -2.896 -84.625 -60.781 1 93.69 168 ALA A O 1
ATOM 1340 N N . TRP A 1 169 ? -2.832 -83.188 -59.219 1 94.44 169 TRP A N 1
ATOM 1341 C CA . TRP A 1 169 ? -4.277 -83 -59.25 1 94.44 169 TRP A CA 1
ATOM 1342 C C . TRP A 1 169 ? -4.652 -81.812 -60.156 1 94.44 169 TRP A C 1
ATOM 1344 O O . TRP A 1 169 ? -5.781 -81.75 -60.625 1 94.44 169 TRP A O 1
ATOM 1354 N N . GLY A 1 170 ? -3.754 -80.875 -60.312 1 93.19 170 GLY A N 1
ATOM 1355 C CA . GLY A 1 170 ? -3.988 -79.688 -61.188 1 93.19 170 GLY A CA 1
ATOM 1356 C C . GLY A 1 170 ? -4.742 -78.562 -60.469 1 93.19 170 GLY A C 1
ATOM 1357 O O . GLY A 1 170 ? -5.582 -77.938 -61.062 1 93.19 170 GLY A O 1
ATOM 1358 N N . PHE A 1 171 ? -4.633 -78.438 -59.156 1 94.88 171 PHE A N 1
ATOM 1359 C CA . PHE A 1 171 ? -5.285 -77.375 -58.438 1 94.88 171 PHE A CA 1
ATOM 1360 C C . PHE A 1 171 ? -4.34 -76.75 -57.406 1 94.88 171 PHE A C 1
ATOM 1362 O O . PHE A 1 171 ? -3.318 -77.375 -57.062 1 94.88 171 PHE A O 1
ATOM 1369 N N . PHE A 1 172 ? -4.695 -75.562 -57 1 96.38 172 PHE A N 1
ATOM 1370 C CA . PHE A 1 172 ? -4.004 -74.875 -55.875 1 96.38 172 PHE A CA 1
ATOM 1371 C C . PHE A 1 172 ? -4.516 -75.438 -54.531 1 96.38 172 PHE A C 1
ATOM 1373 O O . PHE A 1 172 ? -5.723 -75.438 -54.281 1 96.38 172 PHE A O 1
ATOM 1380 N N . GLN A 1 173 ? -3.654 -75.812 -53.719 1 96.75 173 GLN A N 1
ATOM 1381 C CA . GLN A 1 173 ? -4 -76.125 -52.344 1 96.75 173 GLN A CA 1
ATOM 1382 C C . GLN A 1 173 ? -3.785 -74.938 -51.406 1 96.75 173 GLN A C 1
ATOM 1384 O O . GLN A 1 173 ? -2.697 -74.375 -51.375 1 96.75 173 GLN A O 1
ATOM 1389 N N . ILE A 1 174 ? -4.832 -74.625 -50.688 1 96 174 ILE A N 1
ATOM 1390 C CA . ILE A 1 174 ? -4.781 -73.438 -49.844 1 96 174 ILE A CA 1
ATOM 1391 C C . ILE A 1 174 ? -5.105 -73.812 -48.406 1 96 174 ILE A C 1
ATOM 1393 O O . ILE A 1 174 ? -6.047 -74.562 -48.156 1 96 174 ILE A O 1
ATOM 1397 N N . ARG A 1 175 ? -4.297 -73.312 -47.469 1 96.5 175 ARG A N 1
ATOM 1398 C CA . ARG A 1 175 ? -4.551 -73.375 -46.062 1 96.5 175 ARG A CA 1
ATOM 1399 C C . ARG A 1 175 ? -4.617 -71.938 -45.438 1 96.5 175 ARG A C 1
ATOM 1401 O O . ARG A 1 175 ? -3.662 -71.188 -45.562 1 96.5 175 ARG A O 1
ATOM 1408 N N . ALA A 1 176 ? -5.77 -71.688 -44.844 1 95.38 176 ALA A N 1
ATOM 1409 C CA . ALA A 1 176 ? -5.945 -70.25 -44.406 1 95.38 176 ALA A CA 1
ATOM 1410 C C . ALA A 1 176 ? -6.625 -70.25 -43.031 1 95.38 176 ALA A C 1
ATOM 1412 O O . ALA A 1 176 ? -7.316 -71.188 -42.656 1 95.38 176 ALA A O 1
ATOM 1413 N N . GLU A 1 177 ? -6.328 -69.125 -42.344 1 94.19 177 GLU A N 1
ATOM 1414 C CA . GLU A 1 177 ? -6.969 -68.812 -41.062 1 94.19 177 GLU A CA 1
ATOM 1415 C C . GLU A 1 177 ? -7.637 -67.438 -41.125 1 94.19 177 GLU A C 1
ATOM 1417 O O . GLU A 1 177 ? -7.113 -66.5 -41.75 1 94.19 177 GLU A O 1
ATOM 1422 N N . GLU A 1 178 ? -8.734 -67.375 -40.438 1 93.69 178 GLU A N 1
ATOM 1423 C CA . GLU A 1 178 ? -9.438 -66.125 -40.375 1 93.69 178 GLU A CA 1
ATOM 1424 C C . GLU A 1 178 ? -8.742 -65.125 -39.438 1 93.69 178 GLU A C 1
ATOM 1426 O O . GLU A 1 178 ? -8.422 -65.5 -38.312 1 93.69 178 GLU A O 1
ATOM 1431 N N . LEU A 1 179 ? -8.578 -63.906 -39.906 1 91.31 179 LEU A N 1
ATOM 1432 C CA . LEU A 1 179 ? -7.727 -62.938 -39.219 1 91.31 179 LEU A CA 1
ATOM 1433 C C . LEU A 1 179 ? -8.359 -62.5 -37.906 1 91.31 179 LEU A C 1
ATOM 1435 O O . LEU A 1 179 ? -7.676 -62.406 -36.906 1 91.31 179 LEU A O 1
ATOM 1439 N N . SER A 1 180 ? -9.609 -62.188 -37.938 1 89.62 180 SER A N 1
ATOM 1440 C CA . SER A 1 180 ? -10.25 -61.688 -36.719 1 89.62 180 SER A CA 1
ATOM 1441 C C . SER A 1 180 ? -10.211 -62.75 -35.625 1 89.62 180 SER A C 1
ATOM 1443 O O . SER A 1 180 ? -10.055 -62.406 -34.438 1 89.62 180 SER A O 1
ATOM 1445 N N . GLU A 1 181 ? -10.367 -63.969 -36.062 1 89.25 181 GLU A N 1
ATOM 1446 C CA . GLU A 1 181 ? -10.289 -65.062 -35.094 1 89.25 181 GLU A CA 1
ATOM 1447 C C . GLU A 1 181 ? -8.859 -65.25 -34.594 1 89.25 181 GLU A C 1
ATOM 1449 O O . GLU A 1 181 ? -8.648 -65.5 -33.406 1 89.25 181 GLU A O 1
ATOM 1454 N N . PHE A 1 182 ? -7.953 -65 -35.438 1 87.19 182 PHE A N 1
ATOM 1455 C CA . PHE A 1 182 ? -6.555 -65.125 -35.062 1 87.19 182 PHE A CA 1
ATOM 1456 C C . PHE A 1 182 ? -6.137 -64 -34.125 1 87.19 182 PHE A C 1
ATOM 1458 O O . PHE A 1 182 ? -5.371 -64.25 -33.188 1 87.19 182 PHE A O 1
ATOM 1465 N N . TYR A 1 183 ? -6.746 -62.875 -34.375 1 86.81 183 TYR A N 1
ATOM 1466 C CA . TYR A 1 183 ? -6.363 -61.719 -33.594 1 86.81 183 TYR A CA 1
ATOM 1467 C C . TYR A 1 183 ? -7.18 -61.625 -32.312 1 86.81 183 TYR A C 1
ATOM 1469 O O . TYR A 1 183 ? -7.055 -60.688 -31.531 1 86.81 183 TYR A O 1
ATOM 1477 N N . ALA A 1 184 ? -8.031 -62.531 -32.062 1 87.62 184 ALA A N 1
ATOM 1478 C CA . ALA A 1 184 ? -8.883 -62.5 -30.875 1 87.62 184 ALA A CA 1
ATOM 1479 C C . ALA A 1 184 ? -8.047 -62.406 -29.609 1 87.62 184 ALA A C 1
ATOM 1481 O O . ALA A 1 184 ? -8.367 -61.656 -28.688 1 87.62 184 ALA A O 1
ATOM 1482 N N . ASP A 1 185 ? -6.914 -63.094 -29.562 1 84.62 185 ASP A N 1
ATOM 1483 C CA . ASP A 1 185 ? -6.051 -63.062 -28.391 1 84.62 185 ASP A CA 1
ATOM 1484 C C . ASP A 1 185 ? -5.355 -61.719 -28.219 1 84.62 185 ASP A C 1
ATOM 1486 O O . ASP A 1 185 ? -5.234 -61.219 -27.109 1 84.62 185 ASP A O 1
ATOM 1490 N N . SER A 1 186 ? -4.961 -61.188 -29.344 1 86.56 186 SER A N 1
ATOM 1491 C CA . SER A 1 186 ? -4.32 -59.875 -29.297 1 86.56 186 SER A CA 1
ATOM 1492 C C . SER A 1 186 ? -5.305 -58.781 -28.875 1 86.56 186 SER A C 1
ATOM 1494 O O . SER A 1 186 ? -4.934 -57.844 -28.188 1 86.56 186 SER A O 1
ATOM 1496 N N . ALA A 1 187 ? -6.562 -58.906 -29.297 1 88.81 187 ALA A N 1
ATOM 1497 C CA . ALA A 1 187 ? -7.598 -57.969 -28.875 1 88.81 187 ALA A CA 1
ATOM 1498 C C . ALA A 1 187 ? -7.852 -58.062 -27.375 1 88.81 187 ALA A C 1
ATOM 1500 O O . ALA A 1 187 ? -8.109 -57.031 -26.719 1 88.81 187 ALA A O 1
ATOM 1501 N N . GLU A 1 188 ? -7.773 -59.281 -26.875 1 91.06 188 GLU A N 1
ATOM 1502 C CA . GLU A 1 188 ? -7.93 -59.469 -25.438 1 91.06 188 GLU A CA 1
ATOM 1503 C C . GLU A 1 188 ? -6.762 -58.844 -24.672 1 91.06 188 GLU A C 1
ATOM 1505 O O . GLU A 1 188 ? -6.961 -58.219 -23.625 1 91.06 188 GLU A O 1
ATOM 1510 N N . ILE A 1 189 ? -5.598 -58.906 -25.203 1 91.12 189 ILE A N 1
ATOM 1511 C CA . ILE A 1 189 ? -4.422 -58.312 -24.578 1 91.12 189 ILE A CA 1
ATOM 1512 C C . ILE A 1 189 ? -4.57 -56.781 -24.578 1 91.12 189 ILE A C 1
ATOM 1514 O O . ILE A 1 189 ? -4.305 -56.125 -23.562 1 91.12 189 ILE A O 1
ATOM 1518 N N . PHE A 1 190 ? -5.055 -56.281 -25.672 1 91.31 190 PHE A N 1
ATOM 1519 C CA . PHE A 1 190 ? -5.207 -54.812 -25.75 1 91.31 190 PHE A CA 1
ATOM 1520 C C . PHE A 1 190 ? -6.266 -54.344 -24.781 1 91.31 190 PHE A C 1
ATOM 1522 O O . PHE A 1 190 ? -6.121 -53.25 -24.188 1 91.31 190 PHE A O 1
ATOM 1529 N N . ARG A 1 191 ? -7.34 -55.094 -24.594 1 93.5 191 ARG A N 1
ATOM 1530 C CA . ARG A 1 191 ? -8.367 -54.75 -23.625 1 93.5 191 ARG A CA 1
ATOM 1531 C C . ARG A 1 191 ? -7.809 -54.75 -22.219 1 93.5 191 ARG A C 1
ATOM 1533 O O . ARG A 1 191 ? -8.078 -53.812 -21.438 1 93.5 191 ARG A O 1
ATOM 1540 N N . ASN A 1 192 ? -6.957 -55.688 -21.922 1 93.81 192 ASN A N 1
ATOM 1541 C CA . ASN A 1 192 ? -6.336 -55.75 -20.594 1 93.81 192 ASN A CA 1
ATOM 1542 C C . ASN A 1 192 ? -5.367 -54.594 -20.375 1 93.81 192 ASN A C 1
ATOM 1544 O O . ASN A 1 192 ? -5.352 -54 -19.312 1 93.81 192 ASN A O 1
ATOM 1548 N N . VAL A 1 193 ? -4.625 -54.281 -21.422 1 94.56 193 VAL A N 1
ATOM 1549 C CA . VAL A 1 193 ? -3.654 -53.188 -21.312 1 94.56 193 VAL A CA 1
ATOM 1550 C C . VAL A 1 193 ? -4.383 -51.875 -21.172 1 94.56 193 VAL A C 1
ATOM 1552 O O . VAL A 1 193 ? -3.926 -50.969 -20.453 1 94.56 193 VAL A O 1
ATOM 1555 N N . SER A 1 194 ? -5.527 -51.719 -21.859 1 95.19 194 SER A N 1
ATOM 1556 C CA . SER A 1 194 ? -6.328 -50.531 -21.734 1 95.19 194 SER A CA 1
ATOM 1557 C C . SER A 1 194 ? -6.801 -50.312 -20.297 1 95.19 194 SER A C 1
ATOM 1559 O O . SER A 1 194 ? -6.797 -49.188 -19.797 1 95.19 194 SER A O 1
ATOM 1561 N N . GLY A 1 195 ? -7.23 -51.406 -19.641 1 95.19 195 GLY A N 1
ATOM 1562 C CA . GLY A 1 195 ? -7.578 -51.312 -18.234 1 95.19 195 GLY A CA 1
ATOM 1563 C C . GLY A 1 195 ? -6.414 -50.875 -17.359 1 95.19 195 GLY A C 1
ATOM 1564 O O . GLY A 1 195 ? -6.586 -50.094 -16.438 1 95.19 195 GLY A O 1
ATOM 1565 N N . ILE A 1 196 ? -5.203 -51.344 -17.688 1 95.06 196 ILE A N 1
ATOM 1566 C CA . ILE A 1 196 ? -4.008 -51 -16.938 1 95.06 196 ILE A CA 1
ATOM 1567 C C . ILE A 1 196 ? -3.66 -49.531 -17.141 1 95.06 196 ILE A C 1
ATOM 1569 O O . ILE A 1 196 ? -3.273 -48.812 -16.203 1 95.06 196 ILE A O 1
ATOM 1573 N N . ILE A 1 197 ? -3.814 -49.062 -18.359 1 95.94 197 ILE A N 1
ATOM 1574 C CA . ILE A 1 197 ? -3.551 -47.688 -18.688 1 95.94 197 ILE A CA 1
ATOM 1575 C C . ILE A 1 197 ? -4.441 -46.781 -17.828 1 95.94 197 ILE A C 1
ATOM 1577 O O . ILE A 1 197 ? -3.965 -45.812 -17.234 1 95.94 197 ILE A O 1
ATOM 1581 N N . LEU A 1 198 ? -5.727 -47.062 -17.734 1 96.12 198 LEU A N 1
ATOM 1582 C CA . LEU A 1 198 ? -6.664 -46.25 -16.953 1 96.12 198 LEU A CA 1
ATOM 1583 C C . LEU A 1 198 ? -6.297 -46.25 -15.477 1 96.12 198 LEU A C 1
ATOM 1585 O O . LEU A 1 198 ? -6.363 -45.219 -14.805 1 96.12 198 LEU A O 1
ATOM 1589 N N . PHE A 1 199 ? -5.863 -47.438 -15.031 1 95.5 199 PHE A N 1
ATOM 1590 C CA . PHE A 1 199 ? -5.484 -47.562 -13.633 1 95.5 199 PHE A CA 1
ATOM 1591 C C . PHE A 1 199 ? -4.23 -46.75 -13.328 1 95.5 199 PHE A C 1
ATOM 1593 O O . PHE A 1 199 ? -4.188 -46.031 -12.344 1 95.5 199 PHE A O 1
ATOM 1600 N N . VAL A 1 200 ? -3.225 -46.875 -14.18 1 94.31 200 VAL A N 1
ATOM 1601 C CA . VAL A 1 200 ? -1.968 -46.156 -13.992 1 94.31 200 VAL A CA 1
ATOM 1602 C C . VAL A 1 200 ? -2.213 -44.656 -14.086 1 94.31 200 VAL A C 1
ATOM 1604 O O . VAL A 1 200 ? -1.655 -43.875 -13.312 1 94.31 200 VAL A O 1
ATOM 1607 N N . THR A 1 201 ? -3.027 -44.25 -15.008 1 94.06 201 THR A N 1
ATOM 1608 C CA . THR A 1 201 ? -3.354 -42.844 -15.164 1 94.06 201 THR A CA 1
ATOM 1609 C C . THR A 1 201 ? -4.027 -42.281 -13.906 1 94.06 201 THR A C 1
ATOM 1611 O O . THR A 1 201 ? -3.748 -41.156 -13.477 1 94.06 201 THR A O 1
ATOM 1614 N N . MET A 1 202 ? -4.895 -43.062 -13.289 1 94.69 202 MET A N 1
ATOM 1615 C CA . MET A 1 202 ? -5.574 -42.625 -12.07 1 94.69 202 MET A CA 1
ATOM 1616 C C . MET A 1 202 ? -4.582 -42.469 -10.93 1 94.69 202 MET A C 1
ATOM 1618 O O . MET A 1 202 ? -4.66 -41.5 -10.172 1 94.69 202 MET A O 1
ATOM 1622 N N . ILE A 1 203 ? -3.658 -43.344 -10.859 1 94.62 203 ILE A N 1
ATOM 1623 C CA . ILE A 1 203 ? -2.633 -43.281 -9.828 1 94.62 203 ILE A CA 1
ATOM 1624 C C . ILE A 1 203 ? -1.8 -42 -10.016 1 94.62 203 ILE A C 1
ATOM 1626 O O . ILE A 1 203 ? -1.582 -41.25 -9.062 1 94.62 203 ILE A O 1
ATOM 1630 N N . PHE A 1 204 ? -1.438 -41.719 -11.227 1 93.44 204 PHE A N 1
ATOM 1631 C CA . PHE A 1 204 ? -0.588 -40.594 -11.5 1 93.44 204 PHE A CA 1
ATOM 1632 C C . PHE A 1 204 ? -1.377 -39.281 -11.359 1 93.44 204 PHE A C 1
ATOM 1634 O O . PHE A 1 204 ? -0.812 -38.25 -11.039 1 93.44 204 PHE A O 1
ATOM 1641 N N . ALA A 1 205 ? -2.627 -39.375 -11.625 1 92.12 205 ALA A N 1
ATOM 1642 C CA . ALA A 1 205 ? -3.473 -38.188 -11.414 1 92.12 205 ALA A CA 1
ATOM 1643 C C . ALA A 1 205 ? -3.51 -37.812 -9.938 1 92.12 205 ALA A C 1
ATOM 1645 O O . ALA A 1 205 ? -3.383 -36.625 -9.594 1 92.12 205 ALA A O 1
ATOM 1646 N N . VAL A 1 206 ? -3.693 -38.75 -9.039 1 93.31 206 VAL A N 1
ATOM 1647 C CA . VAL A 1 206 ? -3.75 -38.5 -7.605 1 93.31 206 VAL A CA 1
ATOM 1648 C C . VAL A 1 206 ? -2.408 -37.938 -7.121 1 93.31 206 VAL A C 1
ATOM 1650 O O . VAL A 1 206 ? -2.357 -36.938 -6.402 1 93.31 206 VAL A O 1
ATOM 1653 N N . ILE A 1 207 ? -1.328 -38.562 -7.629 1 93.44 207 ILE A N 1
ATOM 1654 C CA . ILE A 1 207 ? 0.006 -38.125 -7.25 1 93.44 207 ILE A CA 1
ATOM 1655 C C . ILE A 1 207 ? 0.249 -36.719 -7.801 1 93.44 207 ILE A C 1
ATOM 1657 O O . ILE A 1 207 ? 0.829 -35.844 -7.121 1 93.44 207 ILE A O 1
ATOM 1661 N N . GLY A 1 208 ? -0.2 -36.594 -9.031 1 90.38 208 GLY A N 1
ATOM 1662 C CA . GLY A 1 208 ? -0.067 -35.281 -9.648 1 90.38 208 GLY A CA 1
ATOM 1663 C C . GLY A 1 208 ? -0.766 -34.188 -8.875 1 90.38 208 GLY A C 1
ATOM 1664 O O . GLY A 1 208 ? -0.211 -33.094 -8.688 1 90.38 208 GLY A O 1
ATOM 1665 N N . ILE A 1 209 ? -1.908 -34.438 -8.367 1 90.31 209 ILE A N 1
ATOM 1666 C CA . ILE A 1 209 ? -2.672 -33.469 -7.582 1 90.31 209 ILE A CA 1
ATOM 1667 C C . ILE A 1 209 ? -1.901 -33.125 -6.312 1 90.31 209 ILE A C 1
ATOM 1669 O O . ILE A 1 209 ? -1.784 -31.938 -5.957 1 90.31 209 ILE A O 1
ATOM 1673 N N . LEU A 1 210 ? -1.364 -34.031 -5.688 1 91.94 210 LEU A N 1
ATOM 1674 C CA . LEU A 1 210 ? -0.624 -33.812 -4.449 1 91.94 210 LEU A CA 1
ATOM 1675 C C . LEU A 1 210 ? 0.629 -33 -4.703 1 91.94 210 LEU A C 1
ATOM 1677 O O . LEU A 1 210 ? 0.927 -32.062 -3.949 1 91.94 210 LEU A O 1
ATOM 1681 N N . ILE A 1 211 ? 1.284 -33.312 -5.793 1 91.62 211 ILE A N 1
ATOM 1682 C CA . ILE A 1 211 ? 2.529 -32.594 -6.109 1 91.62 211 ILE A CA 1
ATOM 1683 C C . ILE A 1 211 ? 2.232 -31.156 -6.5 1 91.62 211 ILE A C 1
ATOM 1685 O O . ILE A 1 211 ? 2.904 -30.234 -6.043 1 91.62 211 ILE A O 1
ATOM 1689 N N . ILE A 1 212 ? 1.262 -31.031 -7.312 1 89.69 212 ILE A N 1
ATOM 1690 C CA . ILE A 1 212 ? 0.919 -29.703 -7.793 1 89.69 212 ILE A CA 1
ATOM 1691 C C . ILE A 1 212 ? 0.427 -28.844 -6.633 1 89.69 212 ILE A C 1
ATOM 1693 O O . ILE A 1 212 ? 0.733 -27.641 -6.559 1 89.69 212 ILE A O 1
ATOM 1697 N N . ARG A 1 213 ? -0.265 -29.391 -5.73 1 85.56 213 ARG A N 1
ATOM 1698 C CA . ARG A 1 213 ? -0.708 -28.688 -4.539 1 85.56 213 ARG A CA 1
ATOM 1699 C C . ARG A 1 213 ? 0.481 -28.219 -3.707 1 85.56 213 ARG A C 1
ATOM 1701 O O . ARG A 1 213 ? 0.471 -27.109 -3.164 1 85.56 213 ARG A O 1
ATOM 1708 N N . HIS A 1 214 ? 1.349 -29.078 -3.678 1 87.88 214 HIS A N 1
ATOM 1709 C CA . HIS A 1 214 ? 2.555 -28.75 -2.93 1 87.88 214 HIS A CA 1
ATOM 1710 C C . HIS A 1 214 ? 3.332 -27.625 -3.613 1 87.88 214 HIS A C 1
ATOM 1712 O O . HIS A 1 214 ? 3.801 -26.703 -2.951 1 87.88 214 HIS A O 1
ATOM 1718 N N . ILE A 1 215 ? 3.404 -27.656 -4.859 1 86.56 215 ILE A N 1
ATOM 1719 C CA . ILE A 1 215 ? 4.172 -26.672 -5.633 1 86.56 215 ILE A CA 1
ATOM 1720 C C . ILE A 1 215 ? 3.488 -25.312 -5.559 1 86.56 215 ILE A C 1
ATOM 1722 O O . ILE A 1 215 ? 4.156 -24.281 -5.426 1 86.56 215 ILE A O 1
ATOM 1726 N N . LEU A 1 216 ? 2.17 -25.312 -5.566 1 85.25 216 LEU A N 1
ATOM 1727 C CA . LEU A 1 216 ? 1.419 -24.062 -5.652 1 85.25 216 LEU A CA 1
ATOM 1728 C C . LEU A 1 216 ? 0.961 -23.609 -4.27 1 85.25 216 LEU A C 1
ATOM 1730 O O . LEU A 1 216 ? 0.136 -22.703 -4.152 1 85.25 216 LEU A O 1
ATOM 1734 N N . ARG A 1 217 ? 1.468 -24.156 -3.238 1 84.12 217 ARG A N 1
ATOM 1735 C CA . ARG A 1 217 ? 1.018 -23.859 -1.886 1 84.12 217 ARG A CA 1
ATOM 1736 C C . ARG A 1 217 ? 1.233 -22.375 -1.558 1 84.12 217 ARG A C 1
ATOM 1738 O O . ARG A 1 217 ? 0.426 -21.766 -0.854 1 84.12 217 ARG A O 1
ATOM 1745 N N . PHE A 1 218 ? 2.201 -21.844 -2.137 1 84.94 218 PHE A N 1
ATOM 1746 C CA . PHE A 1 218 ? 2.535 -20.469 -1.755 1 84.94 218 PHE A CA 1
ATOM 1747 C C . PHE A 1 218 ? 1.657 -19.469 -2.498 1 84.94 218 PHE A C 1
ATOM 1749 O O . PHE A 1 218 ? 1.524 -18.312 -2.076 1 84.94 218 PHE A O 1
ATOM 1756 N N . VAL A 1 219 ? 1.079 -19.844 -3.52 1 80.44 219 VAL A N 1
ATOM 1757 C CA . VAL A 1 219 ? 0.094 -18.984 -4.164 1 80.44 219 VAL A CA 1
ATOM 1758 C C . VAL A 1 219 ? -1.084 -18.75 -3.223 1 80.44 219 VAL A C 1
ATOM 1760 O O . VAL A 1 219 ? -1.545 -17.625 -3.066 1 80.44 219 VAL A O 1
ATOM 1763 N N . ARG A 1 220 ? -1.426 -19.75 -2.594 1 80.12 220 ARG A N 1
ATOM 1764 C CA . ARG A 1 220 ? -2.543 -19.656 -1.659 1 80.12 220 ARG A CA 1
ATOM 1765 C C . ARG A 1 220 ? -2.162 -18.828 -0.437 1 80.12 220 ARG A C 1
ATOM 1767 O O . ARG A 1 220 ? -2.951 -18 0.029 1 80.12 220 ARG A O 1
ATOM 1774 N N . VAL A 1 221 ? -0.999 -19.094 0.032 1 83.31 221 VAL A N 1
ATOM 1775 C CA . VAL A 1 221 ? -0.53 -18.375 1.219 1 83.31 221 VAL A CA 1
ATOM 1776 C C . VAL A 1 221 ? -0.473 -16.875 0.937 1 83.31 221 VAL A C 1
ATOM 1778 O O . VAL A 1 221 ? -0.921 -16.062 1.753 1 83.31 221 VAL A O 1
ATOM 1781 N N . ILE A 1 222 ? 0.02 -16.531 -0.185 1 84 222 ILE A N 1
ATOM 1782 C CA . ILE A 1 222 ? 0.161 -15.125 -0.554 1 84 222 ILE A CA 1
ATOM 1783 C C . ILE A 1 222 ? -1.22 -14.492 -0.716 1 84 222 ILE A C 1
ATOM 1785 O O . ILE A 1 222 ? -1.471 -13.391 -0.212 1 84 222 ILE A O 1
ATOM 1789 N N . THR A 1 223 ? -2.07 -15.188 -1.336 1 79.88 223 THR A N 1
ATOM 1790 C CA . THR A 1 223 ? -3.422 -14.68 -1.552 1 79.88 223 THR A CA 1
ATOM 1791 C C . THR A 1 223 ? -4.137 -14.461 -0.221 1 79.88 223 THR A C 1
ATOM 1793 O O . THR A 1 223 ? -4.762 -13.422 -0.008 1 79.88 223 THR A O 1
ATOM 1796 N N . ASP A 1 224 ? -3.99 -15.438 0.605 1 81.69 224 ASP A N 1
ATOM 1797 C CA . ASP A 1 224 ? -4.633 -15.344 1.912 1 81.69 224 ASP A CA 1
ATOM 1798 C C . ASP A 1 224 ? -4.09 -14.156 2.707 1 81.69 224 ASP A C 1
ATOM 1800 O O . ASP A 1 224 ? -4.848 -13.461 3.395 1 81.69 224 ASP A O 1
ATOM 1804 N N . ASN A 1 225 ? -2.826 -13.953 2.6 1 84.38 225 ASN A N 1
ATOM 1805 C CA . ASN A 1 225 ? -2.213 -12.836 3.312 1 84.38 225 ASN A CA 1
ATOM 1806 C C . ASN A 1 225 ? -2.684 -11.492 2.76 1 84.38 225 ASN A C 1
ATOM 1808 O O . ASN A 1 225 ? -2.957 -10.57 3.523 1 84.38 225 ASN A O 1
ATOM 1812 N N . ILE A 1 226 ? -2.803 -11.359 1.519 1 81 226 ILE A N 1
ATOM 1813 C CA . ILE A 1 226 ? -3.244 -10.125 0.886 1 81 226 ILE A CA 1
ATOM 1814 C C . ILE A 1 226 ? -4.691 -9.836 1.27 1 81 226 ILE A C 1
ATOM 1816 O O . ILE A 1 226 ? -5.047 -8.695 1.575 1 81 226 ILE A O 1
ATOM 1820 N N . MET A 1 227 ? -5.48 -10.867 1.302 1 78.19 227 MET A N 1
ATOM 1821 C CA . MET A 1 227 ? -6.879 -10.703 1.685 1 78.19 227 MET A CA 1
ATOM 1822 C C . MET A 1 227 ? -6.992 -10.25 3.137 1 78.19 227 MET A C 1
ATOM 1824 O O . MET A 1 227 ? -7.844 -9.422 3.469 1 78.19 227 MET A O 1
ATOM 1828 N N . LYS A 1 228 ? -6.188 -10.805 3.943 1 81.31 228 LYS A N 1
ATOM 1829 C CA . LYS A 1 228 ? -6.168 -10.398 5.344 1 81.31 228 LYS A CA 1
ATOM 1830 C C . LYS A 1 228 ? -5.758 -8.93 5.484 1 81.31 228 LYS A C 1
ATOM 1832 O O . LYS A 1 228 ? -6.344 -8.195 6.281 1 81.31 228 LYS A O 1
ATOM 1837 N N . MET A 1 229 ? -4.805 -8.531 4.727 1 79.12 229 MET A N 1
ATOM 1838 C CA . MET A 1 229 ? -4.355 -7.141 4.746 1 79.12 229 MET A CA 1
ATOM 1839 C C . MET A 1 229 ? -5.465 -6.203 4.277 1 79.12 229 MET A C 1
ATOM 1841 O O . MET A 1 229 ? -5.602 -5.09 4.793 1 79.12 229 MET A O 1
ATOM 1845 N N . HIS A 1 230 ? -6.172 -6.617 3.332 1 73.62 230 HIS A N 1
ATOM 1846 C CA . HIS A 1 230 ? -7.305 -5.844 2.838 1 73.62 230 HIS A CA 1
ATOM 1847 C C . HIS A 1 230 ? -8.367 -5.676 3.916 1 73.62 230 HIS A C 1
ATOM 1849 O O . HIS A 1 230 ? -8.914 -4.582 4.094 1 73.62 230 HIS A O 1
ATOM 1855 N N . GLU A 1 231 ? -8.602 -6.781 4.547 1 73.88 231 GLU A N 1
ATOM 1856 C CA . GLU A 1 231 ? -9.602 -6.754 5.609 1 73.88 231 GLU A CA 1
ATOM 1857 C C . GLU A 1 231 ? -9.164 -5.863 6.766 1 73.88 231 GLU A C 1
ATOM 1859 O O . GLU A 1 231 ? -9.961 -5.109 7.316 1 73.88 231 GLU A O 1
ATOM 1864 N N . ASP A 1 232 ? -7.844 -6.008 7.043 1 72.31 232 ASP A N 1
ATOM 1865 C CA . ASP A 1 232 ? -7.293 -5.25 8.164 1 72.31 232 ASP A CA 1
ATOM 1866 C C . ASP A 1 232 ? -6.969 -3.814 7.746 1 72.31 232 ASP A C 1
ATOM 1868 O O . ASP A 1 232 ? -6.641 -2.979 8.594 1 72.31 232 ASP A O 1
ATOM 1872 N N . GLN A 1 233 ? -7.055 -3.643 6.398 1 70.12 233 GLN A N 1
ATOM 1873 C CA . GLN A 1 233 ? -6.707 -2.35 5.82 1 70.12 233 GLN A CA 1
ATOM 1874 C C . GLN A 1 233 ? -5.324 -1.894 6.281 1 70.12 233 GLN A C 1
ATOM 1876 O O . GLN A 1 233 ? -5.133 -0.726 6.625 1 70.12 233 GLN A O 1
ATOM 1881 N N . ALA A 1 234 ? -4.543 -2.84 6.605 1 68.12 234 ALA A N 1
ATOM 1882 C CA . ALA A 1 234 ? -3.164 -2.582 7.016 1 68.12 234 ALA A CA 1
ATOM 1883 C C . ALA A 1 234 ? -2.186 -3.445 6.227 1 68.12 234 ALA A C 1
ATOM 1885 O O . ALA A 1 234 ? -2.469 -4.609 5.938 1 68.12 234 ALA A O 1
ATOM 1886 N N . LEU A 1 235 ? -1.124 -2.797 5.828 1 72.94 235 LEU A N 1
ATOM 1887 C CA . LEU A 1 235 ? -0.089 -3.545 5.121 1 72.94 235 LEU A CA 1
ATOM 1888 C C . LEU A 1 235 ? 0.828 -4.266 6.105 1 72.94 235 LEU A C 1
ATOM 1890 O O . LEU A 1 235 ? 1.131 -3.738 7.18 1 72.94 235 LEU A O 1
ATOM 1894 N N . SER A 1 236 ? 0.997 -5.512 5.895 1 73.06 236 SER A N 1
ATOM 1895 C CA . SER A 1 236 ? 1.936 -6.297 6.691 1 73.06 236 SER A CA 1
ATOM 1896 C C . SER A 1 236 ? 2.883 -7.094 5.805 1 73.06 236 SER A C 1
ATOM 1898 O O . SER A 1 236 ? 2.662 -7.211 4.598 1 73.06 236 SER A O 1
ATOM 1900 N N . LEU A 1 237 ? 4.035 -7.461 6.406 1 77 237 LEU A N 1
ATOM 1901 C CA . LEU A 1 237 ? 4.98 -8.289 5.672 1 77 237 LEU A CA 1
ATOM 1902 C C . LEU A 1 237 ? 4.559 -9.758 5.695 1 77 237 LEU A C 1
ATOM 1904 O O . LEU A 1 237 ? 4.168 -10.273 6.742 1 77 237 LEU A O 1
ATOM 1908 N N . MET A 1 238 ? 4.477 -10.32 4.559 1 80.25 238 MET A N 1
ATOM 1909 C CA . MET A 1 238 ? 4.168 -11.742 4.449 1 80.25 238 MET A CA 1
ATOM 1910 C C . MET A 1 238 ? 5.375 -12.594 4.832 1 80.25 238 MET A C 1
ATOM 1912 O O . MET A 1 238 ? 6.512 -12.25 4.496 1 80.25 238 MET A O 1
ATOM 1916 N N . GLU A 1 239 ? 5.105 -13.688 5.551 1 78 239 GLU A N 1
ATOM 1917 C CA . GLU A 1 239 ? 6.164 -14.625 5.898 1 78 239 GLU A CA 1
ATOM 1918 C C . GLU A 1 239 ? 6.43 -15.609 4.762 1 78 239 GLU A C 1
ATOM 1920 O O . GLU A 1 239 ? 5.59 -16.453 4.457 1 78 239 GLU A O 1
ATOM 1925 N N . LEU A 1 240 ? 7.598 -15.477 4.105 1 79.88 240 LEU A N 1
ATOM 1926 C CA . LEU A 1 240 ? 7.953 -16.359 2.994 1 79.88 240 LEU A CA 1
ATOM 1927 C C . LEU A 1 240 ? 9.133 -17.25 3.367 1 79.88 240 LEU A C 1
ATOM 1929 O O . LEU A 1 240 ? 9.891 -17.672 2.496 1 79.88 240 LEU A O 1
ATOM 1933 N N . GLU A 1 241 ? 9.172 -17.422 4.68 1 77.88 241 GLU A N 1
ATOM 1934 C CA . GLU A 1 241 ? 10.242 -18.312 5.117 1 77.88 241 GLU A CA 1
ATOM 1935 C C . GLU A 1 241 ? 10.031 -19.719 4.605 1 77.88 241 GLU A C 1
ATOM 1937 O O . GLU A 1 241 ? 8.93 -20.281 4.73 1 77.88 241 GLU A O 1
ATOM 1942 N N . GLY A 1 242 ? 11.016 -20.344 3.98 1 78.25 242 GLY A N 1
ATOM 1943 C CA . GLY A 1 242 ? 10.93 -21.703 3.477 1 78.25 242 GLY A CA 1
ATOM 1944 C C . GLY A 1 242 ? 10.367 -21.797 2.068 1 78.25 242 GLY A C 1
ATOM 1945 O O . GLY A 1 242 ? 10.164 -22.891 1.538 1 78.25 242 GLY A O 1
ATOM 1946 N N . ALA A 1 243 ? 10.055 -20.578 1.487 1 80.06 243 ALA A N 1
ATOM 1947 C CA . ALA A 1 243 ? 9.5 -20.562 0.137 1 80.06 243 ALA A CA 1
ATOM 1948 C C . ALA A 1 243 ? 10.562 -20.922 -0.897 1 80.06 243 ALA A C 1
ATOM 1950 O O . ALA A 1 243 ? 11.734 -20.578 -0.733 1 80.06 243 ALA A O 1
ATOM 1951 N N . PRO A 1 244 ? 10.125 -21.719 -1.836 1 81.19 244 PRO A N 1
ATOM 1952 C CA . PRO A 1 244 ? 11.062 -22.047 -2.906 1 81.19 244 PRO A CA 1
ATOM 1953 C C . PRO A 1 244 ? 11.461 -20.828 -3.736 1 81.19 244 PRO A C 1
ATOM 1955 O O . PRO A 1 244 ? 10.812 -19.781 -3.656 1 81.19 244 PRO A O 1
ATOM 1958 N N . ASN A 1 245 ? 12.594 -20.984 -4.426 1 78.75 245 ASN A N 1
ATOM 1959 C CA . ASN A 1 245 ? 13.086 -19.891 -5.25 1 78.75 245 ASN A CA 1
ATOM 1960 C C . ASN A 1 245 ? 12.422 -19.875 -6.621 1 78.75 245 ASN A C 1
ATOM 1962 O O . ASN A 1 245 ? 13.086 -20.047 -7.645 1 78.75 245 ASN A O 1
ATOM 1966 N N . ASP A 1 246 ? 11.062 -19.656 -6.629 1 83 246 ASP A N 1
ATOM 1967 C CA . ASP A 1 246 ? 10.367 -19.641 -7.914 1 83 246 ASP A CA 1
ATOM 1968 C C . ASP A 1 246 ? 9.633 -18.312 -8.125 1 83 246 ASP A C 1
ATOM 1970 O O . ASP A 1 246 ? 9.844 -17.359 -7.371 1 83 246 ASP A O 1
ATOM 1974 N N . ASP A 1 247 ? 8.844 -18.281 -9.18 1 80.38 247 ASP A N 1
ATOM 1975 C CA . ASP A 1 247 ? 8.172 -17.047 -9.586 1 80.38 247 ASP A CA 1
ATOM 1976 C C . ASP A 1 247 ? 7.18 -16.594 -8.516 1 80.38 247 ASP A C 1
ATOM 1978 O O . ASP A 1 247 ? 6.965 -15.391 -8.344 1 80.38 247 ASP A O 1
ATOM 1982 N N . VAL A 1 248 ? 6.688 -17.484 -7.824 1 78.44 248 VAL A N 1
ATOM 1983 C CA . VAL A 1 248 ? 5.684 -17.125 -6.82 1 78.44 248 VAL A CA 1
ATOM 1984 C C . VAL A 1 248 ? 6.363 -16.469 -5.621 1 78.44 248 VAL A C 1
ATOM 1986 O O . VAL A 1 248 ? 5.859 -15.484 -5.082 1 78.44 248 VAL A O 1
ATOM 1989 N N . THR A 1 249 ? 7.449 -17.078 -5.25 1 79.56 249 THR A N 1
ATOM 1990 C CA . THR A 1 249 ? 8.211 -16.484 -4.152 1 79.56 249 THR A CA 1
ATOM 1991 C C . THR A 1 249 ? 8.688 -15.078 -4.52 1 79.56 249 THR A C 1
ATOM 1993 O O . THR A 1 249 ? 8.672 -14.18 -3.678 1 79.56 249 THR A O 1
ATOM 1996 N N . TYR A 1 250 ? 9.047 -14.992 -5.738 1 80.75 250 TYR A N 1
ATOM 1997 C CA . TYR A 1 250 ? 9.477 -13.68 -6.207 1 80.75 250 TYR A CA 1
ATOM 1998 C C . TYR A 1 250 ? 8.328 -12.68 -6.141 1 80.75 250 TYR A C 1
ATOM 2000 O O . TYR A 1 250 ? 8.523 -11.516 -5.773 1 80.75 250 TYR A O 1
ATOM 2008 N N . LEU A 1 251 ? 7.223 -13.133 -6.523 1 79.44 251 LEU A N 1
ATOM 2009 C CA . LEU A 1 251 ? 6.027 -12.305 -6.422 1 79.44 251 LEU A CA 1
ATOM 2010 C C . LEU A 1 251 ? 5.781 -11.875 -4.98 1 79.44 251 LEU A C 1
ATOM 2012 O O . LEU A 1 251 ? 5.516 -10.703 -4.707 1 79.44 251 LEU A O 1
ATOM 2016 N N . GLY A 1 252 ? 5.859 -12.812 -4.113 1 82 252 GLY A N 1
ATOM 2017 C CA . GLY A 1 252 ? 5.684 -12.508 -2.703 1 82 252 GLY A CA 1
ATOM 2018 C C . GLY A 1 252 ? 6.699 -11.508 -2.178 1 82 252 GLY A C 1
ATOM 2019 O O . GLY A 1 252 ? 6.352 -10.609 -1.403 1 82 252 GLY A O 1
ATOM 2020 N N . MET A 1 253 ? 7.91 -11.648 -2.6 1 81.5 253 MET A N 1
ATOM 2021 C CA . MET A 1 253 ? 8.977 -10.734 -2.178 1 81.5 253 MET A CA 1
ATOM 2022 C C . MET A 1 253 ? 8.734 -9.336 -2.721 1 81.5 253 MET A C 1
ATOM 2024 O O . MET A 1 253 ? 8.977 -8.344 -2.029 1 81.5 253 MET A O 1
ATOM 2028 N N . ALA A 1 254 ? 8.344 -9.359 -3.957 1 76.75 254 ALA A N 1
ATOM 2029 C CA . ALA A 1 254 ? 8.023 -8.07 -4.559 1 76.75 254 ALA A CA 1
ATOM 2030 C C . ALA A 1 254 ? 6.906 -7.371 -3.791 1 76.75 254 ALA A C 1
ATOM 2032 O O . ALA A 1 254 ? 6.977 -6.168 -3.537 1 76.75 254 ALA A O 1
ATOM 2033 N N . PHE A 1 255 ? 5.961 -8.008 -3.357 1 83.44 255 PHE A N 1
ATOM 2034 C CA . PHE A 1 255 ? 4.863 -7.465 -2.57 1 83.44 255 PHE A CA 1
ATOM 2035 C C . PHE A 1 255 ? 5.359 -6.961 -1.221 1 83.44 255 PHE A C 1
ATOM 2037 O O . PHE A 1 255 ? 4.961 -5.883 -0.769 1 83.44 255 PHE A O 1
ATOM 2044 N N . ASN A 1 256 ? 6.141 -7.781 -0.647 1 81.88 256 ASN A N 1
ATOM 2045 C CA . ASN A 1 256 ? 6.68 -7.379 0.647 1 81.88 256 ASN A CA 1
ATOM 2046 C C . ASN A 1 256 ? 7.461 -6.074 0.549 1 81.88 256 ASN A C 1
AT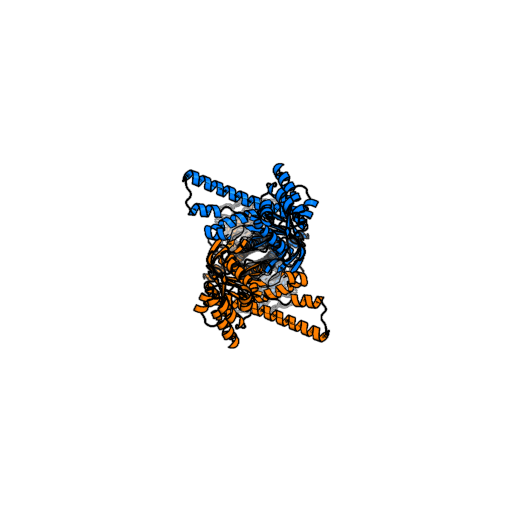OM 2048 O O . ASN A 1 256 ? 7.375 -5.223 1.438 1 81.88 256 ASN A O 1
ATOM 2052 N N . SER A 1 257 ? 8.25 -6.023 -0.474 1 79.62 257 SER A N 1
ATOM 2053 C CA . SER A 1 257 ? 9.016 -4.797 -0.669 1 79.62 257 SER A CA 1
ATOM 2054 C C . SER A 1 257 ? 8.094 -3.596 -0.854 1 79.62 257 SER A C 1
ATOM 2056 O O . SER A 1 257 ? 8.32 -2.535 -0.264 1 79.62 257 SER A O 1
ATOM 2058 N N . LEU A 1 258 ? 7.086 -3.758 -1.655 1 77.06 258 LEU A N 1
ATOM 2059 C CA . LEU A 1 258 ? 6.102 -2.703 -1.863 1 77.06 258 LEU A CA 1
ATOM 2060 C C . LEU A 1 258 ? 5.375 -2.373 -0.563 1 77.06 258 LEU A C 1
ATOM 2062 O O . LEU A 1 258 ? 5.188 -1.2 -0.231 1 77.06 258 LEU A O 1
ATOM 2066 N N . SER A 1 259 ? 4.973 -3.418 0.116 1 78.81 259 SER A N 1
ATOM 2067 C CA . SER A 1 259 ? 4.262 -3.256 1.379 1 78.81 259 SER A CA 1
ATOM 2068 C C . SER A 1 259 ? 5.094 -2.471 2.387 1 78.81 259 SER A C 1
ATOM 2070 O O . SER A 1 259 ? 4.57 -1.611 3.098 1 78.81 259 SER A O 1
ATOM 2072 N N . ASN A 1 260 ? 6.348 -2.797 2.459 1 79.5 260 ASN A N 1
ATOM 2073 C CA . ASN A 1 260 ? 7.246 -2.086 3.359 1 79.5 260 ASN A CA 1
ATOM 2074 C C . ASN A 1 260 ? 7.336 -0.603 3.008 1 79.5 260 ASN A C 1
ATOM 2076 O O . ASN A 1 260 ? 7.324 0.251 3.895 1 79.5 260 ASN A O 1
ATOM 2080 N N . THR A 1 261 ? 7.453 -0.315 1.797 1 75 261 THR A N 1
ATOM 2081 C CA . THR A 1 261 ? 7.551 1.062 1.325 1 75 261 THR A CA 1
ATOM 2082 C C . THR A 1 261 ? 6.281 1.84 1.665 1 75 261 THR A C 1
ATOM 2084 O O . THR A 1 261 ? 6.352 2.955 2.186 1 75 261 THR A O 1
ATOM 2087 N N . ILE A 1 262 ? 5.168 1.308 1.438 1 76.25 262 ILE A N 1
ATOM 2088 C CA . ILE A 1 262 ? 3.893 1.978 1.664 1 76.25 262 ILE A CA 1
ATOM 2089 C C . ILE A 1 262 ? 3.648 2.129 3.164 1 76.25 262 ILE A C 1
ATOM 2091 O O . ILE A 1 262 ? 3.119 3.148 3.613 1 76.25 262 ILE A O 1
ATOM 2095 N N . ASP A 1 263 ? 3.986 1.073 3.869 1 77.56 263 ASP A N 1
ATOM 2096 C CA . ASP A 1 263 ? 3.85 1.139 5.32 1 77.56 263 ASP A CA 1
ATOM 2097 C C . ASP A 1 263 ? 4.688 2.277 5.898 1 77.56 263 ASP A C 1
ATOM 2099 O O . ASP A 1 263 ? 4.254 2.963 6.828 1 77.56 263 ASP A O 1
ATOM 2103 N N . ASN A 1 264 ? 5.848 2.404 5.445 1 78 264 ASN A N 1
ATOM 2104 C CA . ASN A 1 264 ? 6.707 3.504 5.867 1 78 264 ASN A CA 1
ATOM 2105 C C . ASN A 1 264 ? 6.086 4.859 5.539 1 78 264 ASN A C 1
ATOM 2107 O O . ASN A 1 264 ? 6.113 5.773 6.363 1 78 264 ASN A O 1
ATOM 2111 N N . LEU A 1 265 ? 5.582 4.984 4.359 1 76.44 265 LEU A N 1
ATOM 2112 C CA . LEU A 1 265 ? 4.926 6.219 3.947 1 76.44 265 LEU A CA 1
ATOM 2113 C C . LEU A 1 265 ? 3.742 6.535 4.855 1 76.44 265 LEU A C 1
ATOM 2115 O O . LEU A 1 265 ? 3.559 7.68 5.27 1 76.44 265 LEU A O 1
ATOM 2119 N N . MET A 1 266 ? 3.023 5.582 5.184 1 77.25 266 MET A N 1
ATOM 2120 C CA . MET A 1 266 ? 1.858 5.742 6.047 1 77.25 266 MET A CA 1
ATOM 2121 C C . MET A 1 266 ? 2.277 6.172 7.449 1 77.25 266 MET A C 1
ATOM 2123 O O . MET A 1 266 ? 1.616 7.008 8.07 1 77.25 266 MET A O 1
ATOM 2127 N N . THR A 1 267 ? 3.311 5.625 7.906 1 78.5 267 THR A N 1
ATOM 2128 C CA . THR A 1 267 ? 3.826 5.977 9.227 1 78.5 267 THR A CA 1
ATOM 2129 C C . THR A 1 267 ? 4.262 7.438 9.266 1 78.5 267 THR A C 1
ATOM 2131 O O . THR A 1 267 ? 4.02 8.141 10.25 1 78.5 267 THR A O 1
ATOM 2134 N N . ILE A 1 268 ? 4.855 7.84 8.242 1 79.06 268 ILE A N 1
ATOM 2135 C CA . ILE A 1 268 ? 5.289 9.227 8.148 1 79.06 268 ILE A CA 1
ATOM 2136 C C . ILE A 1 268 ? 4.07 10.148 8.102 1 79.06 268 ILE A C 1
ATOM 2138 O O . ILE A 1 268 ? 3.986 11.109 8.867 1 79.06 268 ILE A O 1
ATOM 2142 N N . PHE A 1 269 ? 3.113 9.828 7.266 1 78.56 269 PHE A N 1
ATOM 2143 C CA . PHE A 1 269 ? 1.944 10.688 7.098 1 78.56 269 PHE A CA 1
ATOM 2144 C C . PHE A 1 269 ? 1.131 10.75 8.383 1 78.56 269 PHE A C 1
ATOM 2146 O O . PHE A 1 269 ? 0.582 11.797 8.727 1 78.56 269 PHE A O 1
ATOM 2153 N N . LYS A 1 270 ? 1.127 9.719 9.047 1 79.88 270 LYS A N 1
ATOM 2154 C CA . LYS A 1 270 ? 0.384 9.672 10.305 1 79.88 270 LYS A CA 1
ATOM 2155 C C . LYS A 1 270 ? 0.947 10.664 11.32 1 79.88 270 LYS A C 1
ATOM 2157 O O . LYS A 1 270 ? 0.209 11.195 12.148 1 79.88 270 LYS A O 1
ATOM 2162 N N . LYS A 1 271 ? 2.205 10.922 11.227 1 84 271 LYS A N 1
ATOM 2163 C CA . LYS A 1 271 ? 2.857 11.859 12.141 1 84 271 LYS A CA 1
ATOM 2164 C C . LYS A 1 271 ? 2.449 13.297 11.836 1 84 271 LYS A C 1
ATOM 2166 O O . LYS A 1 271 ? 2.602 14.18 12.688 1 84 271 LYS A O 1
ATOM 2171 N N . PHE A 1 272 ? 1.911 13.477 10.695 1 84.69 272 PHE A N 1
ATOM 2172 C CA . PHE A 1 272 ? 1.613 14.844 10.289 1 84.69 272 PHE A CA 1
ATOM 2173 C C . PHE A 1 272 ? 0.11 15.094 10.289 1 84.69 272 PHE A C 1
ATOM 2175 O O . PHE A 1 272 ? -0.35 16.141 9.836 1 84.69 272 PHE A O 1
ATOM 2182 N N . VAL A 1 273 ? -0.612 14.039 10.688 1 81.81 273 VAL A N 1
ATOM 2183 C CA . VAL A 1 273 ? -2.064 14.188 10.695 1 81.81 273 VAL A CA 1
ATOM 2184 C C . VAL A 1 273 ? -2.594 13.969 12.117 1 81.81 273 VAL A C 1
ATOM 2186 O O . VAL A 1 273 ? -2.016 13.211 12.891 1 81.81 273 VAL A O 1
ATOM 2189 N N . ALA A 1 274 ? -3.643 14.727 12.414 1 79.25 274 ALA A N 1
ATOM 2190 C CA . ALA A 1 274 ? -4.289 14.516 13.711 1 79.25 274 ALA A CA 1
ATOM 2191 C C . ALA A 1 274 ? -4.777 13.078 13.852 1 79.25 274 ALA A C 1
ATOM 2193 O O . ALA A 1 274 ? -5.121 12.43 12.859 1 79.25 274 ALA A O 1
ATOM 2194 N N . ARG A 1 275 ? -4.816 12.578 15.008 1 78.44 275 ARG A N 1
ATOM 2195 C CA . ARG A 1 275 ? -5.219 11.203 15.281 1 78.44 275 ARG A CA 1
ATOM 2196 C C . ARG A 1 275 ? -6.625 10.93 14.766 1 78.44 275 ARG A C 1
ATOM 2198 O O . ARG A 1 275 ? -6.898 9.852 14.234 1 78.44 275 ARG A O 1
ATOM 2205 N N . ASP A 1 276 ? -7.457 11.938 14.914 1 76.81 276 ASP A N 1
ATOM 2206 C CA . ASP A 1 276 ? -8.844 11.773 14.477 1 76.81 276 ASP A CA 1
ATOM 2207 C C . ASP A 1 276 ? -8.93 11.641 12.961 1 76.81 276 ASP A C 1
ATOM 2209 O O . ASP A 1 276 ? -9.742 10.867 12.445 1 76.81 276 ASP A O 1
ATOM 2213 N N . VAL A 1 277 ? -8.172 12.391 12.328 1 79.19 277 VAL A N 1
ATOM 2214 C CA . VAL A 1 277 ? -8.164 12.352 10.867 1 79.19 277 VAL A CA 1
ATOM 2215 C C . VAL A 1 277 ? -7.629 11 10.391 1 79.19 277 VAL A C 1
ATOM 2217 O O . VAL A 1 277 ? -8.172 10.406 9.453 1 79.19 277 VAL A O 1
ATOM 2220 N N . ALA A 1 278 ? -6.586 10.539 11 1 76.75 278 ALA A N 1
ATOM 2221 C CA . ALA A 1 278 ? -6.016 9.242 10.641 1 76.75 278 ALA A CA 1
ATOM 2222 C C . ALA A 1 278 ? -7.039 8.125 10.828 1 76.75 278 ALA A C 1
ATOM 2224 O O . ALA A 1 278 ? -7.188 7.254 9.961 1 76.75 278 ALA A O 1
ATOM 2225 N N . ALA A 1 279 ? -7.746 8.18 11.891 1 75.75 279 ALA A N 1
ATOM 2226 C CA . ALA A 1 279 ? -8.75 7.16 12.18 1 75.75 279 ALA A CA 1
ATOM 2227 C C . ALA A 1 279 ? -9.883 7.203 11.164 1 75.75 279 ALA A C 1
ATOM 2229 O O . ALA A 1 279 ? -10.336 6.156 10.688 1 75.75 279 ALA A O 1
ATOM 2230 N N . LYS A 1 280 ? -10.266 8.398 10.805 1 76.56 280 LYS A N 1
ATOM 2231 C CA . LYS A 1 280 ? -11.375 8.562 9.875 1 76.56 280 LYS A CA 1
ATOM 2232 C C . LYS A 1 280 ? -10.969 8.148 8.461 1 76.56 280 LYS A C 1
ATOM 2234 O O . LYS A 1 280 ? -11.789 7.637 7.695 1 76.56 280 LYS A O 1
ATOM 2239 N N . ALA A 1 281 ? -9.734 8.516 8.172 1 75.81 281 ALA A N 1
ATOM 2240 C CA . ALA A 1 281 ? -9.234 8.141 6.848 1 75.81 281 ALA A CA 1
ATOM 2241 C C . ALA A 1 281 ? -9.32 6.637 6.637 1 75.81 281 ALA A C 1
ATOM 2243 O O . ALA A 1 281 ? -9.609 6.172 5.531 1 75.81 281 ALA A O 1
ATOM 2244 N N . TYR A 1 282 ? -9.102 5.918 7.652 1 70.38 282 TYR A N 1
ATOM 2245 C CA . TYR A 1 282 ? -9.141 4.461 7.57 1 70.38 282 TYR A CA 1
ATOM 2246 C C . TYR A 1 282 ? -10.578 3.965 7.461 1 70.38 282 TYR A C 1
ATOM 2248 O O . TYR A 1 282 ? -10.844 2.936 6.832 1 70.38 282 TYR A O 1
ATOM 2256 N N . GLU A 1 283 ? -11.438 4.734 8.102 1 69.38 283 GLU A N 1
ATOM 2257 C CA . GLU A 1 283 ? -12.828 4.301 8.156 1 69.38 283 GLU A CA 1
ATOM 2258 C C . GLU A 1 283 ? -13.594 4.715 6.902 1 69.38 283 GLU A C 1
ATOM 2260 O O . GLU A 1 283 ? -14.391 3.939 6.371 1 69.38 283 GLU A O 1
ATOM 2265 N N . GLU A 1 284 ? -13.266 5.949 6.617 1 64.25 284 GLU A N 1
ATOM 2266 C CA . GLU A 1 284 ? -14.055 6.512 5.527 1 64.25 284 GLU A CA 1
ATOM 2267 C C . GLU A 1 284 ? -13.25 6.562 4.23 1 64.25 284 GLU A C 1
ATOM 2269 O O . GLU A 1 284 ? -12.023 6.648 4.262 1 64.25 284 GLU A O 1
ATOM 2274 N N . ARG A 1 285 ? -13.938 6.34 3.152 1 64.69 285 ARG A N 1
ATOM 2275 C CA . ARG A 1 285 ? -13.305 6.344 1.839 1 64.69 285 ARG A CA 1
ATOM 2276 C C . ARG A 1 285 ? -13.109 7.766 1.327 1 64.69 285 ARG A C 1
ATOM 2278 O O . ARG A 1 285 ? -12.453 7.98 0.304 1 64.69 285 ARG A O 1
ATOM 2285 N N . GLU A 1 286 ? -13.719 8.805 1.974 1 66.5 286 GLU A N 1
ATOM 2286 C CA . GLU A 1 286 ? -13.586 10.172 1.485 1 66.5 286 GLU A CA 1
ATOM 2287 C C . GLU A 1 286 ? -13.523 11.164 2.641 1 66.5 286 GLU A C 1
ATOM 2289 O O . GLU A 1 286 ? -14.188 10.984 3.66 1 66.5 286 GLU A O 1
ATOM 2294 N N . ILE A 1 287 ? -12.516 11.992 2.625 1 70.19 287 ILE A N 1
ATOM 2295 C CA . ILE A 1 287 ? -12.406 13.094 3.58 1 70.19 287 ILE A CA 1
ATOM 2296 C C . ILE A 1 287 ? -12.984 14.367 2.965 1 70.19 287 ILE A C 1
ATOM 2298 O O . ILE A 1 287 ? -12.711 14.688 1.805 1 70.19 287 ILE A O 1
ATOM 2302 N N . ARG A 1 288 ? -14.125 14.836 3.646 1 71.06 288 ARG A N 1
ATOM 2303 C CA . ARG A 1 288 ? -14.828 16.016 3.162 1 71.06 288 ARG A CA 1
ATOM 2304 C C . ARG A 1 288 ? -14.523 17.234 4.031 1 71.06 288 ARG A C 1
ATOM 2306 O O . ARG A 1 288 ? -14.086 17.094 5.176 1 71.06 288 ARG A O 1
ATOM 2313 N N . LEU A 1 289 ? -14.555 18.422 3.453 1 74.75 289 LEU A N 1
ATOM 2314 C CA . LEU A 1 289 ? -14.516 19.672 4.188 1 74.75 289 LEU A CA 1
ATOM 2315 C C . LEU A 1 289 ? -15.758 19.844 5.051 1 74.75 289 LEU A C 1
ATOM 2317 O O . LEU A 1 289 ? -16.719 20.516 4.645 1 74.75 289 LEU A O 1
ATOM 2321 N N . GLU A 1 290 ? -15.805 19.078 6.094 1 76.12 290 GLU A N 1
ATOM 2322 C CA . GLU A 1 290 ? -16.984 19.078 6.945 1 76.12 290 GLU A CA 1
ATOM 2323 C C . GLU A 1 290 ? -16.609 19.125 8.422 1 76.12 290 GLU A C 1
ATOM 2325 O O . GLU A 1 290 ? -15.445 18.875 8.773 1 76.12 290 GLU A O 1
ATOM 2330 N N . GLY A 1 291 ? -17.469 19.766 9.227 1 79.75 291 GLY A N 1
ATOM 2331 C CA . GLY A 1 291 ? -17.281 19.844 10.664 1 79.75 291 GLY A CA 1
ATOM 2332 C C . GLY A 1 291 ? -18.578 19.891 11.445 1 79.75 291 GLY A C 1
ATOM 2333 O O . GLY A 1 291 ? -19.656 19.844 10.852 1 79.75 291 GLY A O 1
ATOM 2334 N N . VAL A 1 292 ? -18.484 19.625 12.727 1 83.44 292 VAL A N 1
ATOM 2335 C CA . VAL A 1 292 ? -19.641 19.625 13.617 1 83.44 292 VAL A CA 1
ATOM 2336 C C . VAL A 1 292 ? -19.391 20.578 14.789 1 83.44 292 VAL A C 1
ATOM 2338 O O . VAL A 1 292 ? -18.25 20.875 15.117 1 83.44 292 VAL A O 1
ATOM 2341 N N . LYS A 1 293 ? -20.484 21.156 15.281 1 89.69 293 LYS A N 1
ATOM 2342 C CA . LYS A 1 293 ? -20.391 21.875 16.547 1 89.69 293 LYS A CA 1
ATOM 2343 C C . LYS A 1 293 ? -20.297 20.906 17.719 1 89.69 293 LYS A C 1
ATOM 2345 O O . LYS A 1 293 ? -21.094 19.969 17.828 1 89.69 293 LYS A O 1
ATOM 2350 N N . ARG A 1 294 ? -19.312 21.109 18.5 1 91.12 294 ARG A N 1
ATOM 2351 C CA . ARG A 1 294 ? -19.078 20.234 19.625 1 91.12 294 ARG A CA 1
ATOM 2352 C C . ARG A 1 294 ? -18.672 21.016 20.859 1 91.12 294 ARG A C 1
ATOM 2354 O O . ARG A 1 294 ? -18.031 22.078 20.75 1 91.12 294 ARG A O 1
ATOM 2361 N N . ASP A 1 295 ? -19.094 20.531 21.984 1 95.06 295 ASP A N 1
ATOM 2362 C CA . ASP A 1 295 ? -18.656 21.094 23.266 1 95.06 295 ASP A CA 1
ATOM 2363 C C . ASP A 1 295 ? -17.266 20.578 23.641 1 95.06 295 ASP A C 1
ATOM 2365 O O . ASP A 1 295 ? -17.109 19.422 24.031 1 95.06 295 ASP A O 1
ATOM 2369 N N . LEU A 1 296 ? -16.281 21.484 23.547 1 96.31 296 LEU A N 1
ATOM 2370 C CA . LEU A 1 296 ? -14.898 21.078 23.75 1 96.31 296 LEU A CA 1
ATOM 2371 C C . LEU A 1 296 ? -14.211 22 24.766 1 96.31 296 LEU A C 1
ATOM 2373 O O . LEU A 1 296 ? -14.688 23.109 25.016 1 96.31 296 LEU A O 1
ATOM 2377 N N . THR A 1 297 ? -13.172 21.562 25.406 1 98.06 297 THR A N 1
ATOM 2378 C CA . THR A 1 297 ? -12.25 22.391 26.156 1 98.06 297 THR A CA 1
ATOM 2379 C C . THR A 1 297 ? -10.938 22.578 25.406 1 98.06 297 THR A C 1
ATOM 2381 O O . THR A 1 297 ? -10.367 21.594 24.906 1 98.06 297 THR A O 1
ATOM 2384 N N . ILE A 1 298 ? -10.539 23.797 25.344 1 98.06 298 ILE A N 1
ATOM 2385 C CA . ILE A 1 298 ? -9.359 24.156 24.562 1 98.06 298 ILE A CA 1
ATOM 2386 C C . ILE A 1 298 ? -8.211 24.531 25.5 1 98.06 298 ILE A C 1
ATOM 2388 O O . ILE A 1 298 ? -8.398 25.281 26.453 1 98.06 298 ILE A O 1
ATOM 2392 N N . LEU A 1 299 ? -7.078 23.953 25.234 1 98.44 299 LEU A N 1
ATOM 2393 C CA . LEU A 1 299 ? -5.832 24.281 25.922 1 98.44 299 LEU A CA 1
ATOM 2394 C C . LEU A 1 299 ? -4.859 24.984 24.969 1 98.44 299 LEU A C 1
ATOM 2396 O O . LEU A 1 299 ? -4.512 24.438 23.922 1 98.44 299 LEU A O 1
ATOM 2400 N N . PHE A 1 300 ? -4.512 26.172 25.312 1 97.69 300 PHE A N 1
ATOM 2401 C CA . PHE A 1 300 ? -3.527 26.938 24.547 1 97.69 300 PHE A CA 1
ATOM 2402 C C . PHE A 1 300 ? -2.275 27.188 25.375 1 97.69 300 PHE A C 1
ATOM 2404 O O . PHE A 1 300 ? -2.357 27.703 26.484 1 97.69 300 PHE A O 1
ATOM 2411 N N . THR A 1 301 ? -1.165 26.797 24.891 1 97.38 301 THR A N 1
ATOM 2412 C CA . THR A 1 301 ? 0.09 27.031 25.594 1 97.38 301 THR A CA 1
ATOM 2413 C C . THR A 1 301 ? 1.089 27.75 24.688 1 97.38 301 THR A C 1
ATOM 2415 O O . THR A 1 301 ? 1.085 27.547 23.469 1 97.38 301 THR A O 1
ATOM 2418 N N . ASP A 1 302 ? 1.869 28.484 25.25 1 94.94 302 ASP A N 1
ATOM 2419 C CA . ASP A 1 302 ? 2.879 29.266 24.531 1 94.94 302 ASP A CA 1
ATOM 2420 C C . ASP A 1 302 ? 4.121 29.484 25.391 1 94.94 302 ASP A C 1
ATOM 2422 O O . ASP A 1 302 ? 4.012 29.672 26.609 1 94.94 302 ASP A O 1
ATOM 2426 N N . ILE A 1 303 ? 5.246 29.438 24.734 1 92.62 303 ILE A N 1
ATOM 2427 C CA . ILE A 1 303 ? 6.512 29.656 25.422 1 92.62 303 ILE A CA 1
ATOM 2428 C C . ILE A 1 303 ? 6.738 31.156 25.594 1 92.62 303 ILE A C 1
ATOM 2430 O O . ILE A 1 303 ? 6.656 31.922 24.641 1 92.62 303 ILE A O 1
ATOM 2434 N N . LYS A 1 304 ? 6.984 31.531 26.859 1 89.88 304 LYS A N 1
ATOM 2435 C CA . LYS A 1 304 ? 7.207 32.938 27.156 1 89.88 304 LYS A CA 1
ATOM 2436 C C . LYS A 1 304 ? 8.578 33.406 26.656 1 89.88 304 LYS A C 1
ATOM 2438 O O . LYS A 1 304 ? 9.562 32.656 26.766 1 89.88 304 LYS A O 1
ATOM 2443 N N . ASN A 1 305 ? 8.641 34.625 26.078 1 83.44 305 ASN A N 1
ATOM 2444 C CA . ASN A 1 305 ? 9.859 35.25 25.594 1 83.44 305 ASN A CA 1
ATOM 2445 C C . ASN A 1 305 ? 10.555 34.406 24.531 1 83.44 305 ASN A C 1
ATOM 2447 O O . ASN A 1 305 ? 11.781 34.25 24.562 1 83.44 305 ASN A O 1
ATOM 2451 N N . PHE A 1 306 ? 9.828 33.75 23.703 1 83.25 306 PHE A N 1
ATOM 2452 C CA . PHE A 1 306 ? 10.383 32.875 22.688 1 83.25 306 PHE A CA 1
ATOM 2453 C C . PHE A 1 306 ? 11.219 33.688 21.688 1 83.25 306 PHE A C 1
ATOM 2455 O O . PHE A 1 306 ? 12.227 33.188 21.188 1 83.25 306 PHE A O 1
ATOM 2462 N N . THR A 1 307 ? 10.695 34.812 21.344 1 76.31 307 THR A N 1
ATOM 2463 C CA . THR A 1 307 ? 11.438 35.656 20.391 1 76.31 307 THR A CA 1
ATOM 2464 C C . THR A 1 307 ? 12.859 35.906 20.891 1 76.31 307 THR A C 1
ATOM 2466 O O . THR A 1 307 ? 13.82 35.781 20.141 1 76.31 307 THR A O 1
ATOM 2469 N N . PHE A 1 308 ? 12.961 36.219 22.141 1 76.12 308 PHE A N 1
ATOM 2470 C CA . PHE A 1 308 ? 14.258 36.438 22.766 1 76.12 308 PHE A CA 1
ATOM 2471 C C . PHE A 1 308 ? 15.102 35.156 22.703 1 76.12 308 PHE A C 1
ATOM 2473 O O . PHE A 1 308 ? 16.297 35.219 22.391 1 76.12 308 PHE A O 1
ATOM 2480 N N . MET A 1 309 ? 14.508 34.094 22.906 1 81 309 MET A N 1
ATOM 2481 C CA . MET A 1 309 ? 15.195 32.812 22.922 1 81 309 MET A CA 1
ATOM 2482 C C . MET A 1 309 ? 15.742 32.5 21.531 1 81 309 MET A C 1
ATOM 2484 O O . MET A 1 309 ? 16.844 31.953 21.406 1 81 309 MET A O 1
ATOM 2488 N N . THR A 1 310 ? 14.961 32.781 20.547 1 78.06 310 THR A N 1
ATOM 2489 C CA . THR A 1 310 ? 15.367 32.5 19.172 1 78.06 310 THR A CA 1
ATOM 2490 C C . THR A 1 310 ? 16.594 33.312 18.797 1 78.06 310 THR A C 1
ATOM 2492 O O . THR A 1 310 ? 17.484 32.844 18.078 1 78.06 310 THR A O 1
ATOM 2495 N N . GLU A 1 311 ? 16.625 34.469 19.219 1 75.44 311 GLU A N 1
ATOM 2496 C CA . GLU A 1 311 ? 17.75 35.344 18.953 1 75.44 311 GLU A CA 1
ATOM 2497 C C . GLU A 1 311 ? 19 34.875 19.688 1 75.44 311 GLU A C 1
ATOM 2499 O O . GLU A 1 311 ? 20.109 34.938 19.156 1 75.44 311 GLU A O 1
ATOM 2504 N N . ALA A 1 312 ? 18.766 34.438 20.906 1 76.56 312 ALA A N 1
ATOM 2505 C CA . ALA A 1 312 ? 19.875 34.094 21.781 1 76.56 312 ALA A CA 1
ATOM 2506 C C . ALA A 1 312 ? 20.469 32.719 21.375 1 76.56 312 ALA A C 1
ATOM 2508 O O . ALA A 1 312 ? 21.688 32.531 21.422 1 76.56 312 ALA A O 1
ATOM 2509 N N . LEU A 1 313 ? 19.656 31.797 20.984 1 78.25 313 LEU A N 1
ATOM 2510 C CA . LEU A 1 313 ? 20.094 30.422 20.797 1 78.25 313 LEU A CA 1
ATOM 2511 C C . LEU A 1 313 ? 20.281 30.109 19.328 1 78.25 313 LEU A C 1
ATOM 2513 O O . LEU A 1 313 ? 20.953 29.125 18.969 1 78.25 313 LEU A O 1
ATOM 2517 N N . GLY A 1 314 ? 19.656 30.953 18.516 1 73.94 314 GLY A N 1
ATOM 2518 C CA . GLY A 1 314 ? 19.719 30.656 17.094 1 73.94 314 GLY A CA 1
ATOM 2519 C C . GLY A 1 314 ? 19.047 29.344 16.734 1 73.94 314 GLY A C 1
ATOM 2520 O O . GLY A 1 314 ? 17.891 29.109 17.109 1 73.94 314 GLY A O 1
ATOM 2521 N N . THR A 1 315 ? 19.766 28.453 16.031 1 72.94 315 THR A N 1
ATOM 2522 C CA . THR A 1 315 ? 19.203 27.188 15.539 1 72.94 315 THR A CA 1
ATOM 2523 C C . THR A 1 315 ? 19.062 26.188 16.688 1 72.94 315 THR A C 1
ATOM 2525 O O . THR A 1 315 ? 18.266 25.234 16.578 1 72.94 315 THR A O 1
ATOM 2528 N N . ASP A 1 316 ? 19.75 26.406 17.75 1 79.62 316 ASP A N 1
ATOM 2529 C CA . ASP A 1 316 ? 19.688 25.484 18.891 1 79.62 316 ASP A CA 1
ATOM 2530 C C . ASP A 1 316 ? 18.312 25.531 19.562 1 79.62 316 ASP A C 1
ATOM 2532 O O . ASP A 1 316 ? 17.953 24.625 20.312 1 79.62 316 ASP A O 1
ATOM 2536 N N . ILE A 1 317 ? 17.562 26.609 19.219 1 81.56 317 ILE A N 1
ATOM 2537 C CA . ILE A 1 317 ? 16.234 26.766 19.781 1 81.56 317 ILE A CA 1
ATOM 2538 C C . ILE A 1 317 ? 15.344 25.594 19.344 1 81.56 317 ILE A C 1
ATOM 2540 O O . ILE A 1 317 ? 14.445 25.188 20.078 1 81.56 317 ILE A O 1
ATOM 2544 N N . ILE A 1 318 ? 15.648 25.062 18.219 1 85.44 318 ILE A N 1
ATOM 2545 C CA . ILE A 1 318 ? 14.828 24 17.656 1 85.44 318 ILE A CA 1
ATOM 2546 C C . ILE A 1 318 ? 14.969 22.75 18.516 1 85.44 318 ILE A C 1
ATOM 2548 O O . ILE A 1 318 ? 13.984 22.047 18.766 1 85.44 318 ILE A O 1
ATOM 2552 N N . LYS A 1 319 ? 16.141 22.438 18.906 1 85.56 319 LYS A N 1
ATOM 2553 C CA . LYS A 1 319 ? 16.359 21.281 19.766 1 85.56 319 LYS A CA 1
ATOM 2554 C C . LYS A 1 319 ? 15.594 21.422 21.078 1 85.56 319 LYS A C 1
ATOM 2556 O O . LYS A 1 319 ? 14.969 20.453 21.531 1 85.56 319 LYS A O 1
ATOM 2561 N N . LEU A 1 320 ? 15.711 22.625 21.625 1 85.38 320 LEU A N 1
ATOM 2562 C CA . LEU A 1 320 ? 15.008 22.875 22.875 1 85.38 320 LEU A CA 1
ATOM 2563 C C . LEU A 1 320 ? 13.5 22.766 22.688 1 85.38 320 LEU A C 1
ATOM 2565 O O . LEU A 1 320 ? 12.797 22.188 23.531 1 85.38 320 LEU A O 1
ATOM 2569 N N . LEU A 1 321 ? 13.047 23.328 21.641 1 89.06 321 LEU A N 1
ATOM 2570 C CA . LEU A 1 321 ? 11.633 23.297 21.297 1 89.06 321 LEU A CA 1
ATOM 2571 C C . LEU A 1 321 ? 11.141 21.859 21.141 1 89.06 321 LEU A C 1
ATOM 2573 O O . LEU A 1 321 ? 10.086 21.484 21.656 1 89.06 321 LEU A O 1
ATOM 2577 N N . ASN A 1 322 ? 11.898 21.047 20.5 1 90.12 322 ASN A N 1
ATOM 2578 C CA . ASN A 1 322 ? 11.5 19.672 20.25 1 90.12 322 ASN A CA 1
ATOM 2579 C C . ASN A 1 322 ? 11.492 18.844 21.531 1 90.12 322 ASN A C 1
ATOM 2581 O O . ASN A 1 322 ? 10.656 17.953 21.703 1 90.12 322 ASN A O 1
ATOM 2585 N N . ILE A 1 323 ? 12.438 19.109 22.375 1 89.38 323 ILE A N 1
ATOM 2586 C CA . ILE A 1 323 ? 12.461 18.422 23.672 1 89.38 323 ILE A CA 1
ATOM 2587 C C . ILE A 1 323 ? 11.195 18.766 24.453 1 89.38 323 ILE A C 1
ATOM 2589 O O . ILE A 1 323 ? 10.562 17.875 25.047 1 89.38 323 ILE A O 1
ATOM 2593 N N . HIS A 1 324 ? 10.891 20 24.469 1 90.81 324 HIS A N 1
ATOM 2594 C CA . HIS A 1 324 ? 9.688 20.453 25.156 1 90.81 324 HIS A CA 1
ATOM 2595 C C . HIS A 1 324 ? 8.438 19.828 24.531 1 90.81 324 HIS A C 1
ATOM 2597 O O . HIS A 1 324 ? 7.574 19.312 25.25 1 90.81 324 HIS A O 1
ATOM 2603 N N . TYR A 1 325 ? 8.312 19.891 23.25 1 92.94 325 TYR A N 1
ATOM 2604 C CA . TYR A 1 325 ? 7.133 19.391 22.547 1 92.94 325 TYR A CA 1
ATOM 2605 C C . TYR A 1 325 ? 6.98 17.875 22.75 1 92.94 325 TYR A C 1
ATOM 2607 O O . TYR A 1 325 ? 5.867 17.375 22.891 1 92.94 325 TYR A O 1
ATOM 2615 N N . ASP A 1 326 ? 8.055 17.172 22.703 1 92.5 326 ASP A N 1
ATOM 2616 C CA . ASP A 1 326 ? 8 15.727 22.875 1 92.5 326 ASP A CA 1
ATOM 2617 C C . ASP A 1 326 ? 7.309 15.367 24.188 1 92.5 326 ASP A C 1
ATOM 2619 O O . ASP A 1 326 ? 6.41 14.523 24.219 1 92.5 326 ASP A O 1
ATOM 2623 N N . GLN A 1 327 ? 7.723 16.031 25.188 1 93.88 327 GLN A N 1
ATOM 2624 C CA . GLN A 1 327 ? 7.168 15.742 26.5 1 93.88 327 GLN A CA 1
ATOM 2625 C C . GLN A 1 327 ? 5.766 16.328 26.656 1 93.88 327 GLN A C 1
ATOM 2627 O O . GLN A 1 327 ? 4.859 15.656 27.141 1 93.88 327 GLN A O 1
ATOM 2632 N N . ALA A 1 328 ? 5.57 17.547 26.234 1 94.88 328 ALA A N 1
ATOM 2633 C CA . ALA A 1 328 ? 4.277 18.219 26.375 1 94.88 328 ALA A CA 1
ATOM 2634 C C . ALA A 1 328 ? 3.193 17.469 25.609 1 94.88 328 ALA A C 1
ATOM 2636 O O . ALA A 1 328 ? 2.107 17.219 26.141 1 94.88 328 ALA A O 1
ATOM 2637 N N . ILE A 1 329 ? 3.48 17.109 24.391 1 94.06 329 ILE A N 1
ATOM 2638 C CA . ILE A 1 329 ? 2.512 16.422 23.531 1 94.06 329 ILE A CA 1
ATOM 2639 C C . ILE A 1 329 ? 2.176 15.062 24.125 1 94.06 329 ILE A C 1
ATOM 2641 O O . ILE A 1 329 ? 1.01 14.656 24.141 1 94.06 329 ILE A O 1
ATOM 2645 N N . HIS A 1 330 ? 3.168 14.367 24.609 1 94.06 330 HIS A N 1
ATOM 2646 C CA . HIS A 1 330 ? 2.941 13.07 25.234 1 94.06 330 HIS A CA 1
ATOM 2647 C C . HIS A 1 330 ? 1.943 13.172 26.375 1 94.06 330 HIS A C 1
ATOM 2649 O O . HIS A 1 330 ? 0.995 12.391 26.453 1 94.06 330 HIS A O 1
ATOM 2655 N N . HIS A 1 331 ? 2.139 14.164 27.188 1 95.69 331 HIS A N 1
ATOM 2656 C CA . HIS A 1 331 ? 1.279 14.328 28.359 1 95.69 331 HIS A CA 1
ATOM 2657 C C . HIS A 1 331 ? -0.122 14.773 27.953 1 95.69 331 HIS A C 1
ATOM 2659 O O . HIS A 1 331 ? -1.105 14.398 28.594 1 95.69 331 HIS A O 1
ATOM 2665 N N . ILE A 1 332 ? -0.241 15.562 26.969 1 95.69 332 ILE A N 1
ATOM 2666 C CA . ILE A 1 332 ? -1.543 15.984 26.453 1 95.69 332 ILE A CA 1
ATOM 2667 C C . ILE A 1 332 ? -2.307 14.773 25.922 1 95.69 332 ILE A C 1
ATOM 2669 O O . ILE A 1 332 ? -3.488 14.594 26.219 1 95.69 332 ILE A O 1
ATOM 2673 N N . HIS A 1 333 ? -1.628 13.938 25.219 1 92.56 333 HIS A N 1
ATOM 2674 C CA . HIS A 1 333 ? -2.246 12.734 24.672 1 92.56 333 HIS A CA 1
ATOM 2675 C C . HIS A 1 333 ? -2.65 11.773 25.797 1 92.56 333 HIS A C 1
ATOM 2677 O O . HIS A 1 333 ? -3.732 11.18 25.75 1 92.56 333 HIS A O 1
ATOM 2683 N N . GLU A 1 334 ? -1.779 11.625 26.719 1 93.44 334 GLU A N 1
ATOM 2684 C CA . GLU A 1 334 ? -2.059 10.734 27.844 1 93.44 334 GLU A CA 1
ATOM 2685 C C . GLU A 1 334 ? -3.303 11.188 28.609 1 93.44 334 GLU A C 1
ATOM 2687 O O . GLU A 1 334 ? -4.055 10.359 29.125 1 93.44 334 GLU A O 1
ATOM 2692 N N . ALA A 1 335 ? -3.539 12.492 28.609 1 94.56 335 ALA A N 1
ATOM 2693 C CA . ALA A 1 335 ? -4.684 13.055 29.312 1 94.56 335 ALA A CA 1
ATOM 2694 C C . ALA A 1 335 ? -5.945 12.992 28.469 1 94.56 335 ALA A C 1
ATOM 2696 O O . ALA A 1 335 ? -7.02 13.414 28.906 1 94.56 335 ALA A O 1
ATOM 2697 N N . GLY A 1 336 ? -5.805 12.508 27.25 1 91.62 336 GLY A N 1
ATOM 2698 C CA . GLY A 1 336 ? -6.957 12.336 26.375 1 91.62 336 GLY A CA 1
ATOM 2699 C C . GLY A 1 336 ? -7.152 13.484 25.406 1 91.62 336 GLY A C 1
ATOM 2700 O O . GLY A 1 336 ? -8.203 13.594 24.766 1 91.62 336 GLY A O 1
ATOM 2701 N N . GLY A 1 337 ? -6.164 14.359 25.359 1 93.62 337 GLY A N 1
ATOM 2702 C CA . GLY A 1 337 ? -6.254 15.492 24.453 1 93.62 337 GLY A CA 1
ATOM 2703 C C . GLY A 1 337 ? -5.66 15.203 23.078 1 93.62 337 GLY A C 1
ATOM 2704 O O . GLY A 1 337 ? -4.879 14.258 22.922 1 93.62 337 GLY A O 1
ATOM 2705 N N . ASP A 1 338 ? -6.145 15.969 22.094 1 91.69 338 ASP A N 1
ATOM 2706 C CA . ASP A 1 338 ? -5.586 15.906 20.75 1 91.69 338 ASP A CA 1
ATOM 2707 C C . ASP A 1 338 ? -4.945 17.234 20.359 1 91.69 338 ASP A C 1
ATOM 2709 O O . ASP A 1 338 ? -5.48 18.297 20.672 1 91.69 338 ASP A O 1
ATOM 2713 N N . ILE A 1 339 ? -3.832 17.078 19.703 1 91.38 339 ILE A N 1
ATOM 2714 C CA . ILE A 1 339 ? -3.174 18.297 19.234 1 91.38 339 ILE A CA 1
ATOM 2715 C C . ILE A 1 339 ? -3.916 18.844 18.016 1 91.38 339 ILE A C 1
ATOM 2717 O O . ILE A 1 339 ? -4.012 18.188 16.984 1 91.38 339 ILE A O 1
ATOM 2721 N N . GLY A 1 340 ? -4.48 19.953 18.156 1 88.56 340 GLY A N 1
ATOM 2722 C CA . GLY A 1 340 ? -5.137 20.625 17.031 1 88.56 340 GLY A CA 1
ATOM 2723 C C . GLY A 1 340 ? -4.16 21.297 16.078 1 88.56 340 GLY A C 1
ATOM 2724 O O . GLY A 1 340 ? -4.215 21.062 14.875 1 88.56 340 GLY A O 1
ATOM 2725 N N . SER A 1 341 ? -3.285 22.109 16.75 1 89.06 341 SER A N 1
ATOM 2726 C CA . SER A 1 341 ? -2.324 22.844 15.93 1 89.06 341 SER A CA 1
ATOM 2727 C C . SER A 1 341 ? -1.03 23.094 16.703 1 89.06 341 SER A C 1
ATOM 2729 O O . SER A 1 341 ? -1.05 23.297 17.906 1 89.06 341 SER A O 1
ATOM 2731 N N . ILE A 1 342 ? 0.033 23.016 15.961 1 88.31 342 ILE A N 1
ATOM 2732 C CA . ILE A 1 342 ? 1.329 23.5 16.422 1 88.31 342 ILE A CA 1
ATOM 2733 C C . ILE A 1 342 ? 1.694 24.781 15.672 1 88.31 342 ILE A C 1
ATOM 2735 O O . ILE A 1 342 ? 1.873 24.766 14.453 1 88.31 342 ILE A O 1
ATOM 2739 N N . ILE A 1 343 ? 1.684 25.797 16.344 1 85.94 343 ILE A N 1
ATOM 2740 C CA . ILE A 1 343 ? 1.908 27.094 15.75 1 85.94 343 ILE A CA 1
ATOM 2741 C C . ILE A 1 343 ? 3.217 27.688 16.266 1 85.94 343 ILE A C 1
ATOM 2743 O O . ILE A 1 343 ? 3.211 28.516 17.188 1 85.94 343 ILE A O 1
ATOM 2747 N N . GLY A 1 344 ? 4.285 27.422 15.648 1 84.19 344 GLY A N 1
ATOM 2748 C CA . GLY A 1 344 ? 5.574 27.875 16.156 1 84.19 344 GLY A CA 1
ATOM 2749 C C . GLY A 1 344 ? 5.891 27.344 17.547 1 84.19 344 GLY A C 1
ATOM 2750 O O . GLY A 1 344 ? 6.117 26.141 17.719 1 84.19 344 GLY A O 1
ATOM 2751 N N . ASP A 1 345 ? 5.758 28.344 18.469 1 89.19 345 ASP A N 1
ATOM 2752 C CA . ASP A 1 345 ? 6.09 27.984 19.844 1 89.19 345 ASP A CA 1
ATOM 2753 C C . ASP A 1 345 ? 4.824 27.75 20.672 1 89.19 345 ASP A C 1
ATOM 2755 O O . ASP A 1 345 ? 4.902 27.453 21.859 1 89.19 345 ASP A O 1
ATOM 2759 N N . ALA A 1 346 ? 3.693 27.812 19.984 1 92.62 346 ALA A N 1
ATOM 2760 C CA . ALA A 1 346 ? 2.42 27.609 20.672 1 92.62 346 ALA A CA 1
ATOM 2761 C C . ALA A 1 346 ? 1.82 26.25 20.328 1 92.62 346 ALA A C 1
ATOM 2763 O O . ALA A 1 346 ? 2.055 25.734 19.234 1 92.62 346 ALA A O 1
ATOM 2764 N N . LEU A 1 347 ? 1.084 25.656 21.266 1 94.19 347 LEU A N 1
ATOM 2765 C CA . LEU A 1 347 ? 0.338 24.422 21.062 1 94.19 347 LEU A CA 1
ATOM 2766 C C . LEU A 1 347 ? -1.145 24.625 21.359 1 94.19 347 LEU A C 1
ATOM 2768 O O . LEU A 1 347 ? -1.503 25.297 22.328 1 94.19 347 LEU A O 1
ATOM 2772 N N . LEU A 1 348 ? -1.905 24.188 20.484 1 95.56 348 LEU A N 1
ATOM 2773 C CA . LEU A 1 348 ? -3.346 24.141 20.703 1 95.56 348 LEU A CA 1
ATOM 2774 C C . LEU A 1 348 ? -3.836 22.703 20.812 1 95.56 348 LEU A C 1
ATOM 2776 O O . LEU A 1 348 ? -3.605 21.906 19.906 1 95.56 348 LEU A O 1
ATOM 2780 N N . ALA A 1 349 ? -4.426 22.375 21.906 1 96.06 349 ALA A N 1
ATOM 2781 C CA . ALA A 1 349 ? -4.965 21.031 22.109 1 96.06 349 ALA A CA 1
ATOM 2782 C C . ALA A 1 349 ? -6.461 21.078 22.406 1 96.06 349 ALA A C 1
ATOM 2784 O O . ALA A 1 349 ? -6.957 22.078 22.953 1 96.06 349 ALA A O 1
ATOM 2785 N N . VAL A 1 350 ? -7.102 20.062 22.062 1 95.75 350 VAL A N 1
ATOM 2786 C CA . VAL A 1 350 ? -8.547 19.984 22.234 1 95.75 350 VAL A CA 1
ATOM 2787 C C . VAL A 1 350 ? -8.914 18.75 23.031 1 95.75 350 VAL A C 1
ATOM 2789 O O . VAL A 1 350 ? -8.312 17.688 22.859 1 95.75 350 VAL A O 1
ATOM 2792 N N . PHE A 1 351 ? -9.852 18.906 23.906 1 96.25 351 PHE A N 1
ATOM 2793 C CA . PHE A 1 351 ? -10.344 17.812 24.734 1 96.25 351 PHE A CA 1
ATOM 2794 C C . PHE A 1 351 ? -11.844 17.625 24.562 1 96.25 351 PHE A C 1
ATOM 2796 O O . PHE A 1 351 ? -12.586 18.594 24.438 1 96.25 351 PHE A O 1
ATOM 2803 N N . GLY A 1 352 ? -12.25 16.391 24.516 1 93.44 352 GLY A N 1
ATOM 2804 C CA . GLY A 1 352 ? -13.664 16.078 24.391 1 93.44 352 GLY A CA 1
ATOM 2805 C C . GLY A 1 352 ? -14.039 15.594 23 1 93.44 352 GLY A C 1
ATOM 2806 O O . GLY A 1 352 ? -15.219 15.539 22.656 1 93.44 352 GLY A O 1
ATOM 2807 N N . THR A 1 353 ? -13.078 15.25 22.25 1 87.19 353 THR A N 1
ATOM 2808 C CA . THR A 1 353 ? -13.352 14.805 20.891 1 87.19 353 THR A CA 1
ATOM 2809 C C . THR A 1 353 ? -13.859 13.367 20.891 1 87.19 353 THR A C 1
ATOM 2811 O O . THR A 1 353 ? -14.539 12.945 19.953 1 87.19 353 THR A O 1
ATOM 2814 N N . VAL A 1 354 ? -13.453 12.625 21.875 1 77.75 354 VAL A N 1
ATOM 2815 C CA . VAL A 1 354 ? -13.898 11.234 21.984 1 77.75 354 VAL A CA 1
ATOM 2816 C C . VAL A 1 354 ? -14.977 11.117 23.062 1 77.75 354 VAL A C 1
ATOM 2818 O O . VAL A 1 354 ? -14.875 11.727 24.125 1 77.75 354 VAL A O 1
ATOM 2821 N N . GLU A 1 355 ? -16.094 10.742 22.859 1 68.25 355 GLU A N 1
ATOM 2822 C CA . GLU A 1 355 ? -17.25 10.688 23.766 1 68.25 355 GLU A CA 1
ATOM 2823 C C . GLU A 1 355 ? -16.984 9.742 24.938 1 68.25 355 GLU A C 1
ATOM 2825 O O . GLU A 1 355 ? -17.484 9.953 26.031 1 68.25 355 GLU A O 1
ATOM 2830 N N . ALA A 1 356 ? -16.203 8.984 24.875 1 64.62 356 ALA A N 1
ATOM 2831 C CA . ALA A 1 356 ? -16.266 7.824 25.75 1 64.62 356 ALA A CA 1
ATOM 2832 C C . ALA A 1 356 ? -15.477 8.062 27.031 1 64.62 356 ALA A C 1
ATOM 2834 O O . ALA A 1 356 ? -15.422 7.191 27.906 1 64.62 356 ALA A O 1
ATOM 2835 N N . ASP A 1 357 ? -15.258 9.242 27.375 1 68.31 357 ASP A N 1
ATOM 2836 C CA . ASP A 1 357 ? -14.336 9.281 28.5 1 68.31 357 ASP A CA 1
ATOM 2837 C C . ASP A 1 357 ? -15.086 9.555 29.812 1 68.31 357 ASP A C 1
ATOM 2839 O O . ASP A 1 357 ? -16.062 10.32 29.828 1 68.31 357 ASP A O 1
ATOM 2843 N N . SER A 1 358 ? -14.812 8.805 30.812 1 83.5 358 SER A N 1
ATOM 2844 C CA . SER A 1 358 ? -15.375 8.938 32.156 1 83.5 358 SER A CA 1
ATOM 2845 C C . SER A 1 358 ? -14.969 10.266 32.781 1 83.5 358 SER A C 1
ATOM 2847 O O . SER A 1 358 ? -15.719 10.844 33.562 1 83.5 358 SER A O 1
ATOM 2849 N N . THR A 1 359 ? -13.898 10.844 32.5 1 91.94 359 THR A N 1
ATOM 2850 C CA . THR A 1 359 ? -13.406 12.109 33.062 1 91.94 359 THR A CA 1
ATOM 2851 C C . THR A 1 359 ? -13.836 13.281 32.188 1 91.94 359 THR A C 1
ATOM 2853 O O . THR A 1 359 ? -13.68 13.242 30.953 1 91.94 359 THR A O 1
ATOM 2856 N N . PRO A 1 360 ? -14.367 14.305 32.844 1 95.06 360 PRO A N 1
ATOM 2857 C CA . PRO A 1 360 ? -14.781 15.469 32.062 1 95.06 360 PRO A CA 1
ATOM 2858 C C . PRO A 1 360 ? -13.625 16.109 31.281 1 95.06 360 PRO A C 1
ATOM 2860 O O . PRO A 1 360 ? -12.492 16.109 31.766 1 95.06 360 PRO A O 1
ATOM 2863 N N . LYS A 1 361 ? -13.938 16.672 30.188 1 96.5 361 LYS A N 1
ATOM 2864 C CA . LYS A 1 361 ? -12.938 17.234 29.281 1 96.5 361 LYS A CA 1
ATOM 2865 C C . LYS A 1 361 ? -12.141 18.344 29.953 1 96.5 361 LYS A C 1
ATOM 2867 O O . LYS A 1 361 ? -10.945 18.484 29.719 1 96.5 361 LYS A O 1
ATOM 2872 N N . SER A 1 362 ? -12.805 19.141 30.781 1 97.94 362 SER A N 1
ATOM 2873 C CA . SER A 1 362 ? -12.109 20.25 31.438 1 97.94 362 SER A CA 1
ATOM 2874 C C . SER A 1 362 ? -11.109 19.734 32.469 1 97.94 362 SER A C 1
ATOM 2876 O O . SER A 1 362 ? -10.062 20.344 32.688 1 97.94 362 SER A O 1
ATOM 2878 N N . VAL A 1 363 ? -11.461 18.672 33.125 1 97.75 363 VAL A N 1
ATOM 2879 C CA . VAL A 1 363 ? -10.547 18.062 34.094 1 97.75 363 VAL A CA 1
ATOM 2880 C C . VAL A 1 363 ? -9.32 17.516 33.344 1 97.75 363 VAL A C 1
ATOM 2882 O O . VAL A 1 363 ? -8.188 17.703 33.812 1 97.75 363 VAL A O 1
ATOM 2885 N N . GLN A 1 364 ? -9.562 16.844 32.219 1 97.19 364 GLN A N 1
ATOM 2886 C CA . GLN A 1 364 ? -8.477 16.312 31.406 1 97.19 364 GLN A CA 1
ATOM 2887 C C . GLN A 1 364 ? -7.547 17.438 30.953 1 97.19 364 GLN A C 1
ATOM 2889 O O . GLN A 1 364 ? -6.324 17.312 31.016 1 97.19 364 GLN A O 1
ATOM 2894 N N . ALA A 1 365 ? -8.156 18.531 30.5 1 98.31 365 ALA A N 1
ATOM 2895 C CA . ALA A 1 365 ? -7.383 19.688 30.016 1 98.31 365 ALA A CA 1
ATOM 2896 C C . ALA A 1 365 ? -6.543 20.281 31.141 1 98.31 365 ALA A C 1
ATOM 2898 O O . ALA A 1 365 ? -5.391 20.656 30.922 1 98.31 365 ALA A O 1
ATOM 2899 N N . LEU A 1 366 ? -7.148 20.391 32.25 1 98.5 366 LEU A N 1
ATOM 2900 C CA . LEU A 1 366 ? -6.445 20.953 33.406 1 98.5 366 LEU A CA 1
ATOM 2901 C C . LEU A 1 366 ? -5.273 20.078 33.812 1 98.5 366 LEU A C 1
ATOM 2903 O O . LEU A 1 366 ? -4.195 20.578 34.156 1 98.5 366 LEU A O 1
ATOM 2907 N N . GLN A 1 367 ? -5.508 18.781 33.844 1 97.75 367 GLN A N 1
ATOM 2908 C CA . GLN A 1 367 ? -4.434 17.844 34.156 1 97.75 367 GLN A CA 1
ATOM 2909 C C . GLN A 1 367 ? -3.275 18 33.156 1 97.75 367 GLN A C 1
ATOM 2911 O O . GLN A 1 367 ? -2.109 18 33.562 1 97.75 367 GLN A O 1
ATOM 2916 N N . ALA A 1 368 ? -3.605 18.109 31.922 1 97.94 368 ALA A N 1
ATOM 2917 C CA . ALA A 1 368 ? -2.59 18.297 30.891 1 97.94 368 ALA A CA 1
ATOM 2918 C C . ALA A 1 368 ? -1.847 19.625 31.094 1 97.94 368 ALA A C 1
ATOM 2920 O O . ALA A 1 368 ? -0.633 19.688 30.891 1 97.94 368 ALA A O 1
ATOM 2921 N N . ALA A 1 369 ? -2.557 20.656 31.438 1 98.5 369 ALA A N 1
ATOM 2922 C CA . ALA A 1 369 ? -1.962 21.969 31.672 1 98.5 369 ALA A CA 1
ATOM 2923 C C . ALA A 1 369 ? -0.908 21.906 32.781 1 98.5 369 ALA A C 1
ATOM 2925 O O . ALA A 1 369 ? 0.193 22.438 32.625 1 98.5 369 ALA A O 1
ATOM 2926 N N . PHE A 1 370 ? -1.267 21.266 33.844 1 97.62 370 PHE A N 1
ATOM 2927 C CA . PHE A 1 370 ? -0.323 21.109 34.938 1 97.62 370 PHE A CA 1
ATOM 2928 C C . PHE A 1 370 ? 0.89 20.297 34.5 1 97.62 370 PHE A C 1
ATOM 2930 O O . PHE A 1 370 ? 2.018 20.594 34.906 1 97.62 370 PHE A O 1
ATOM 2937 N N . ALA A 1 371 ? 0.641 19.266 33.719 1 97 371 ALA A N 1
ATOM 2938 C CA . ALA A 1 371 ? 1.739 18.438 33.25 1 97 371 ALA A CA 1
ATOM 2939 C C . ALA A 1 371 ? 2.697 19.25 32.375 1 97 371 ALA A C 1
ATOM 2941 O O . ALA A 1 371 ? 3.918 19.094 32.469 1 97 371 ALA A O 1
ATOM 2942 N N . VAL A 1 372 ? 2.154 20.062 31.516 1 96.75 372 VAL A N 1
ATOM 2943 C CA . VAL A 1 372 ? 2.969 20.906 30.641 1 96.75 372 VAL A CA 1
ATOM 2944 C C . VAL A 1 372 ? 3.836 21.844 31.484 1 96.75 372 VAL A C 1
ATOM 2946 O O . VAL A 1 372 ? 5.02 22.031 31.188 1 96.75 372 VAL A O 1
ATOM 2949 N N . ASN A 1 373 ? 3.262 22.422 32.469 1 96.12 373 ASN A N 1
ATOM 2950 C CA . ASN A 1 373 ? 4.012 23.297 33.344 1 96.12 373 ASN A CA 1
ATOM 2951 C C . ASN A 1 373 ? 5.121 22.547 34.094 1 96.12 373 ASN A C 1
ATOM 2953 O O . ASN A 1 373 ? 6.211 23.094 34.281 1 96.12 373 ASN A O 1
ATOM 2957 N N . ARG A 1 374 ? 4.824 21.359 34.469 1 95.19 374 ARG A N 1
ATOM 2958 C CA . ARG A 1 374 ? 5.82 20.531 35.156 1 95.19 374 ARG A CA 1
ATOM 2959 C C . ARG A 1 374 ? 6.984 20.203 34.219 1 95.19 374 ARG A C 1
ATOM 2961 O O . ARG A 1 374 ? 8.133 20.125 34.656 1 95.19 374 ARG A O 1
ATOM 2968 N N . VAL A 1 375 ? 6.645 19.922 33 1 93.75 375 VAL A N 1
ATOM 2969 C CA . VAL A 1 375 ? 7.676 19.625 32 1 93.75 375 VAL A CA 1
ATOM 2970 C C . VAL A 1 375 ? 8.609 20.828 31.859 1 93.75 375 VAL A C 1
ATOM 2972 O O . VAL A 1 375 ? 9.828 20.672 31.859 1 93.75 375 VAL A O 1
ATOM 2975 N N . ALA A 1 376 ? 8.047 22.016 31.703 1 93.12 376 ALA A N 1
ATOM 2976 C CA . ALA A 1 376 ? 8.844 23.234 31.594 1 93.12 376 ALA A CA 1
ATOM 2977 C C . ALA A 1 376 ? 9.711 23.438 32.812 1 93.12 376 ALA A C 1
ATOM 2979 O O . ALA A 1 376 ? 10.883 23.812 32.719 1 93.12 376 ALA A O 1
ATOM 2980 N N . ALA A 1 377 ? 9.172 23.172 33.969 1 92.62 377 ALA A N 1
ATOM 2981 C CA . ALA A 1 377 ? 9.898 23.312 35.219 1 92.62 377 ALA A CA 1
ATOM 2982 C C . ALA A 1 377 ? 11.055 22.328 35.312 1 92.62 377 ALA A C 1
ATOM 2984 O O . ALA A 1 377 ? 12.133 22.656 35.812 1 92.62 377 ALA A O 1
ATOM 2985 N N . SER A 1 378 ? 10.773 21.141 34.906 1 92.19 378 SER A N 1
ATOM 2986 C CA . SER A 1 378 ? 11.812 20.109 34.906 1 92.19 378 SER A CA 1
ATOM 2987 C C . SER A 1 378 ? 12.969 20.484 34 1 92.19 378 SER A C 1
ATOM 2989 O O . SER A 1 378 ? 14.133 20.281 34.344 1 92.19 378 SER A O 1
ATOM 2991 N N . LEU A 1 379 ? 12.625 20.984 32.844 1 88.44 379 LEU A N 1
ATOM 2992 C CA . LEU A 1 379 ? 13.656 21.406 31.906 1 88.44 379 LEU A CA 1
ATOM 2993 C C . LEU A 1 379 ? 14.477 22.547 32.469 1 88.44 379 LEU A C 1
ATOM 2995 O O . LEU A 1 379 ? 15.695 22.594 32.312 1 88.44 379 LEU A O 1
ATOM 2999 N N . ARG A 1 380 ? 13.875 23.484 33.156 1 89.88 380 ARG A N 1
ATOM 3000 C CA . ARG A 1 380 ? 14.578 24.594 33.781 1 89.88 380 ARG A CA 1
ATOM 3001 C C . ARG A 1 380 ? 15.539 24.078 34.875 1 89.88 380 ARG A C 1
ATOM 3003 O O . ARG A 1 380 ? 16.672 24.562 34.969 1 89.88 380 ARG A O 1
ATOM 3010 N N . ARG A 1 381 ? 15.055 23.141 35.594 1 90.44 381 ARG A N 1
ATOM 3011 C CA . ARG A 1 381 ? 15.875 22.562 36.656 1 90.44 381 ARG A CA 1
ATOM 3012 C C . ARG A 1 381 ? 17.125 21.891 36.062 1 90.44 381 ARG A C 1
ATOM 3014 O O . ARG A 1 381 ? 18.219 22.016 36.625 1 90.44 381 ARG A O 1
ATOM 3021 N N . GLU A 1 382 ? 16.922 21.203 35.031 1 87.44 382 GLU A N 1
ATOM 3022 C CA . GLU A 1 382 ? 18.047 20.516 34.406 1 87.44 382 GLU A CA 1
ATOM 3023 C C . GLU A 1 382 ? 19.062 21.516 33.875 1 87.44 382 GLU A C 1
ATOM 3025 O O . GLU A 1 382 ? 20.281 21.297 33.969 1 87.44 382 GLU A O 1
ATOM 3030 N N . MET A 1 383 ? 18.578 22.562 33.312 1 84.5 383 MET A N 1
ATOM 3031 C CA . MET A 1 383 ? 19.484 23.594 32.781 1 84.5 383 MET A CA 1
ATOM 3032 C C . MET A 1 383 ? 20.219 24.312 33.875 1 84.5 383 MET A C 1
ATOM 3034 O O . MET A 1 383 ? 21.391 24.672 33.75 1 84.5 383 MET A O 1
ATOM 3038 N N . ARG A 1 384 ? 19.547 24.5 34.969 1 86.31 384 ARG A N 1
ATOM 3039 C CA . ARG A 1 384 ? 20.188 25.125 36.125 1 86.31 384 ARG A CA 1
ATOM 3040 C C . ARG A 1 384 ? 21.281 24.219 36.656 1 86.31 384 ARG A C 1
ATOM 3042 O O . ARG A 1 384 ? 22.344 24.703 37.062 1 86.31 384 ARG A O 1
ATOM 3049 N N . LYS A 1 385 ? 20.984 23 36.719 1 89.19 385 LYS A N 1
ATOM 3050 C CA . LYS A 1 385 ? 21.984 22.047 37.188 1 89.19 385 LYS A CA 1
ATOM 3051 C C . LYS A 1 385 ? 23.219 22.078 36.281 1 89.19 385 LYS A C 1
ATOM 3053 O O . LYS A 1 385 ? 24.344 22.016 36.781 1 89.19 385 LYS A O 1
ATOM 3058 N N . ARG A 1 386 ? 23 22.141 35.062 1 84.19 386 ARG A N 1
ATOM 3059 C CA . ARG A 1 386 ? 24.109 22.188 34.125 1 84.19 386 ARG A CA 1
ATOM 3060 C C . ARG A 1 386 ? 24.922 23.469 34.281 1 84.19 386 ARG A C 1
ATOM 3062 O O . ARG A 1 386 ? 26.156 23.453 34.156 1 84.19 386 ARG A O 1
ATOM 3069 N N . ARG A 1 387 ? 24.234 24.531 34.469 1 84.06 387 ARG A N 1
ATOM 3070 C CA . ARG A 1 387 ? 24.891 25.812 34.719 1 84.06 387 ARG A CA 1
ATOM 3071 C C . ARG A 1 387 ? 25.75 25.75 35.969 1 84.06 387 ARG A C 1
ATOM 3073 O O . ARG A 1 387 ? 26.891 26.219 35.969 1 84.06 387 ARG A O 1
ATOM 3080 N N . ASP A 1 388 ? 25.172 25.172 36.969 1 87.44 388 ASP A N 1
ATOM 3081 C CA . ASP A 1 388 ? 25.891 25.062 38.25 1 87.44 388 ASP A CA 1
ATOM 3082 C C . ASP A 1 388 ? 27.125 24.172 38.094 1 87.44 388 ASP A C 1
ATOM 3084 O O . ASP A 1 388 ? 28.172 24.453 38.688 1 87.44 388 ASP A O 1
ATOM 3088 N N . GLN A 1 389 ? 27 23.234 37.344 1 88 389 GLN A N 1
ATOM 3089 C CA . GLN A 1 389 ? 28.141 22.344 37.094 1 88 389 GLN A CA 1
ATOM 3090 C C . GLN A 1 389 ? 29.25 23.078 36.344 1 88 389 GLN A C 1
ATOM 3092 O O . GLN A 1 389 ? 30.422 22.938 36.656 1 88 389 GLN A O 1
ATOM 3097 N N . ILE A 1 390 ? 28.859 23.844 35.375 1 84.81 390 ILE A N 1
ATOM 3098 C CA . ILE A 1 390 ? 29.844 24.594 34.594 1 84.81 390 ILE A CA 1
ATOM 3099 C C . ILE A 1 390 ? 30.5 25.656 35.5 1 84.81 390 ILE A C 1
ATOM 3101 O O . ILE A 1 390 ? 31.703 25.891 35.406 1 84.81 390 ILE A O 1
ATOM 3105 N N . MET A 1 391 ? 29.688 26.25 36.312 1 87.44 391 MET A N 1
ATOM 3106 C CA . MET A 1 391 ? 30.188 27.266 37.219 1 87.44 391 MET A CA 1
ATOM 3107 C C . MET A 1 391 ? 31.156 26.656 38.219 1 87.44 391 MET A C 1
ATOM 3109 O O . MET A 1 391 ? 32.094 27.312 38.656 1 87.44 391 MET A O 1
ATOM 3113 N N . GLU A 1 392 ? 30.812 25.516 38.656 1 88.81 392 GLU A N 1
ATOM 3114 C CA . GLU A 1 392 ? 31.688 24.812 39.594 1 88.81 392 GLU A CA 1
ATOM 3115 C C . GLU A 1 392 ? 33 24.438 38.906 1 88.81 392 GLU A C 1
ATOM 3117 O O . GLU A 1 392 ? 34.062 24.516 39.531 1 88.81 392 GLU A O 1
ATOM 3122 N N . GLU A 1 393 ? 32.938 24.125 37.688 1 87.75 393 GLU A N 1
ATOM 3123 C CA . GLU A 1 393 ? 34.125 23.656 36.938 1 87.75 393 GLU A CA 1
ATOM 3124 C C . GLU A 1 393 ? 34.969 24.828 36.469 1 87.75 393 GLU A C 1
ATOM 3126 O O . GLU A 1 393 ? 36.188 24.797 36.594 1 87.75 393 GLU A O 1
ATOM 3131 N N . ARG A 1 394 ? 34.312 25.875 35.875 1 87.56 394 ARG A N 1
ATOM 3132 C CA . ARG A 1 394 ? 35.031 26.953 35.25 1 87.56 394 ARG A CA 1
ATOM 3133 C C . ARG A 1 394 ? 35.062 28.203 36.125 1 87.56 394 ARG A C 1
ATOM 3135 O O . ARG A 1 394 ? 35.938 29.062 35.969 1 87.56 394 ARG A O 1
ATOM 3142 N N . GLY A 1 395 ? 34.281 28.328 37.125 1 83.06 395 GLY A N 1
ATOM 3143 C CA . GLY A 1 395 ? 34.25 29.406 38.094 1 83.06 395 GLY A CA 1
ATOM 3144 C C . GLY A 1 395 ? 33.469 30.609 37.625 1 83.06 395 GLY A C 1
ATOM 3145 O O . GLY A 1 395 ? 33.156 31.516 38.406 1 83.06 395 GLY A O 1
ATOM 3146 N N . PHE A 1 396 ? 33.406 30.797 36.312 1 82.62 396 PHE A N 1
ATOM 3147 C CA . PHE A 1 396 ? 32.688 31.938 35.781 1 82.62 396 PHE A CA 1
ATOM 3148 C C . PHE A 1 396 ? 31.922 31.562 34.5 1 82.62 396 PHE A C 1
ATOM 3150 O O . PHE A 1 396 ? 32.188 30.516 33.906 1 82.62 396 PHE A O 1
ATOM 3157 N N . LEU A 1 397 ? 30.844 32.344 34.281 1 83.88 397 LEU A N 1
ATOM 3158 C CA . LEU A 1 397 ? 30.172 32.25 33 1 83.88 397 LEU A CA 1
ATOM 3159 C C . LEU A 1 397 ? 30.438 33.469 32.156 1 83.88 397 LEU A C 1
ATOM 3161 O O . LEU A 1 397 ? 30.453 34.594 32.656 1 83.88 397 LEU A O 1
ATOM 3165 N N . THR A 1 398 ? 30.812 33.25 31 1 84.31 398 THR A N 1
ATOM 3166 C CA . THR A 1 398 ? 30.984 34.375 30.094 1 84.31 398 THR A CA 1
ATOM 3167 C C . THR A 1 398 ? 29.656 35.125 29.891 1 84.31 398 THR A C 1
ATOM 3169 O O . THR A 1 398 ? 28.594 34.562 30.188 1 84.31 398 THR A O 1
ATOM 3172 N N . GLU A 1 399 ? 29.672 36.344 29.438 1 80.75 399 GLU A N 1
ATOM 3173 C CA . GLU A 1 399 ? 28.469 37.094 29.156 1 80.75 399 GLU A CA 1
ATOM 3174 C C . GLU A 1 399 ? 27.594 36.406 28.141 1 80.75 399 GLU A C 1
ATOM 3176 O O . GLU A 1 399 ? 26.359 36.406 28.266 1 80.75 399 GLU A O 1
ATOM 3181 N N . GLU A 1 400 ? 28.281 35.844 27.234 1 79.12 400 GLU A N 1
ATOM 3182 C CA . GLU A 1 400 ? 27.547 35.094 26.203 1 79.12 400 GLU A CA 1
ATOM 3183 C C . GLU A 1 400 ? 26.859 33.875 26.797 1 79.12 400 GLU A C 1
ATOM 3185 O O . GLU A 1 400 ? 25.719 33.562 26.438 1 79.12 400 GLU A O 1
ATOM 3190 N N . GLU A 1 401 ? 27.547 33.25 27.703 1 79.94 401 GLU A N 1
ATOM 3191 C CA . GLU A 1 401 ? 26.969 32.062 28.344 1 79.94 401 GLU A CA 1
ATOM 3192 C C . GLU A 1 401 ? 25.812 32.438 29.25 1 79.94 401 GLU A C 1
ATOM 3194 O O . GLU A 1 401 ? 24.812 31.719 29.328 1 79.94 401 GLU A O 1
ATOM 3199 N N . GLN A 1 402 ? 25.984 33.469 29.922 1 79.44 402 GLN A N 1
ATOM 3200 C CA . GLN A 1 402 ? 24.906 33.969 30.766 1 79.44 402 GLN A CA 1
ATOM 3201 C C . GLN A 1 402 ? 23.672 34.312 29.938 1 79.44 402 GLN A C 1
ATOM 3203 O O . GLN A 1 402 ? 22.547 34.062 30.375 1 79.44 402 GLN A O 1
ATOM 3208 N N . TYR A 1 403 ? 23.906 34.844 28.828 1 77 403 TYR A N 1
ATOM 3209 C CA . TYR A 1 403 ? 22.828 35.219 27.891 1 77 403 TYR A CA 1
ATOM 3210 C C . TYR A 1 403 ? 22.109 33.969 27.406 1 77 403 TYR A C 1
ATOM 3212 O O . TYR A 1 403 ? 20.875 33.906 27.391 1 77 403 TYR A O 1
ATOM 3220 N N . VAL A 1 404 ? 22.891 32.969 27.172 1 77.44 404 VAL A N 1
ATOM 3221 C CA . VAL A 1 404 ? 22.328 31.719 26.672 1 77.44 404 VAL A CA 1
ATOM 3222 C C . VAL A 1 404 ? 21.562 31.016 27.781 1 77.44 404 VAL A C 1
ATOM 3224 O O . VAL A 1 404 ? 20.5 30.453 27.562 1 77.44 404 VAL A O 1
ATOM 3227 N N . TYR A 1 405 ? 22.078 31.109 28.953 1 79.81 405 TYR A N 1
ATOM 3228 C CA . TYR A 1 405 ? 21.438 30.453 30.094 1 79.81 405 TYR A CA 1
ATOM 3229 C C . TYR A 1 405 ? 20.094 31.078 30.391 1 79.81 405 TYR A C 1
ATOM 3231 O O . TYR A 1 405 ? 19.125 30.359 30.703 1 79.81 405 TYR A O 1
ATOM 3239 N N . ARG A 1 406 ? 19.953 32.281 30.297 1 78.75 406 ARG A N 1
ATOM 3240 C CA . ARG A 1 406 ? 18.672 32.938 30.516 1 78.75 406 ARG A CA 1
ATOM 3241 C C . ARG A 1 406 ? 17.656 32.5 29.453 1 78.75 406 ARG A C 1
ATOM 3243 O O . ARG A 1 406 ? 16.469 32.375 29.766 1 78.75 406 ARG A O 1
ATOM 3250 N N . ALA A 1 407 ? 18.172 32.312 28.344 1 77.94 407 ALA A N 1
ATOM 3251 C CA . ALA A 1 407 ? 17.312 31.984 27.219 1 77.94 407 ALA A CA 1
ATOM 3252 C C . ALA A 1 407 ? 16.812 30.547 27.328 1 77.94 407 ALA A C 1
ATOM 3254 O O . ALA A 1 407 ? 15.68 30.234 26.922 1 77.94 407 ALA A O 1
ATOM 3255 N N . VAL A 1 408 ? 17.609 29.75 28 1 78.44 408 VAL A N 1
ATOM 3256 C CA . VAL A 1 408 ? 17.25 28.344 28.016 1 78.44 408 VAL A CA 1
ATOM 3257 C C . VAL A 1 408 ? 16.266 28.062 29.141 1 78.44 408 VAL A C 1
ATOM 3259 O O . VAL A 1 408 ? 15.617 27.016 29.172 1 78.44 408 VAL A O 1
ATOM 3262 N N . LEU A 1 409 ? 16.125 29.062 30.047 1 83.69 409 LEU A N 1
ATOM 3263 C CA . LEU A 1 409 ? 15.156 28.891 31.125 1 83.69 409 LEU A CA 1
ATOM 3264 C C . LEU A 1 409 ? 13.727 29.078 30.609 1 83.69 409 LEU A C 1
ATOM 3266 O O . LEU A 1 409 ? 13.125 30.125 30.797 1 83.69 409 LEU A O 1
ATOM 3270 N N . LEU A 1 410 ? 13.219 27.984 30.125 1 84.56 410 LEU A N 1
ATOM 3271 C CA . LEU A 1 410 ? 11.93 27.938 29.438 1 84.56 410 LEU A CA 1
ATOM 3272 C C . LEU A 1 410 ? 10.781 28.172 30.406 1 84.56 410 LEU A C 1
ATOM 3274 O O . LEU A 1 410 ? 10.781 27.609 31.516 1 84.56 410 LEU A O 1
ATOM 3278 N N . ASP A 1 411 ? 9.938 29.062 30.109 1 91 411 ASP A N 1
ATOM 3279 C CA . ASP A 1 411 ? 8.688 29.281 30.844 1 91 411 ASP A CA 1
ATOM 3280 C C . ASP A 1 411 ? 7.492 29.219 29.891 1 91 411 ASP A C 1
ATOM 3282 O O . ASP A 1 411 ? 7.578 29.672 28.75 1 91 411 ASP A O 1
ATOM 3286 N N . VAL A 1 412 ? 6.441 28.562 30.391 1 95.38 412 VAL A N 1
ATOM 3287 C CA . VAL A 1 412 ? 5.289 28.328 29.516 1 95.38 412 VAL A CA 1
ATOM 3288 C C . VAL A 1 412 ? 4.016 28.828 30.203 1 95.38 412 VAL A C 1
ATOM 3290 O O . VAL A 1 412 ? 3.846 28.641 31.422 1 95.38 412 VAL A O 1
ATOM 3293 N N . GLY A 1 413 ? 3.256 29.594 29.5 1 97.06 413 GLY A N 1
ATOM 3294 C CA . GLY A 1 413 ? 1.914 29.953 29.938 1 97.06 413 GLY A CA 1
ATOM 3295 C C . GLY A 1 413 ? 0.841 29.062 29.344 1 97.06 413 GLY A C 1
ATOM 3296 O O . GLY A 1 413 ? 0.968 28.609 28.203 1 97.06 413 GLY A O 1
ATOM 3297 N N . VAL A 1 414 ? -0.22 28.812 30.172 1 98.38 414 VAL A N 1
ATOM 3298 C CA . VAL A 1 414 ? -1.298 27.953 29.672 1 98.38 414 VAL A CA 1
ATOM 3299 C C . VAL A 1 414 ? -2.643 28.641 29.906 1 98.38 414 VAL A C 1
ATOM 3301 O O . VAL A 1 414 ? -2.902 29.172 30.984 1 98.38 414 VAL A O 1
ATOM 3304 N N . GLY A 1 415 ? -3.408 28.703 28.859 1 98.44 415 GLY A N 1
ATOM 3305 C CA . GLY A 1 415 ? -4.773 29.203 28.922 1 98.44 415 GLY A CA 1
ATOM 3306 C C . GLY A 1 415 ? -5.809 28.141 28.594 1 98.44 415 GLY A C 1
ATOM 3307 O O . GLY A 1 415 ? -5.605 27.328 27.688 1 98.44 415 GLY A O 1
ATOM 3308 N N . LEU A 1 416 ? -6.914 28.078 29.422 1 98.62 416 LEU A N 1
ATOM 3309 C CA . LEU A 1 416 ? -7.965 27.094 29.203 1 98.62 416 LEU A CA 1
ATOM 3310 C C . LEU A 1 416 ? -9.328 27.75 29.094 1 98.62 416 LEU A C 1
ATOM 3312 O O . LEU A 1 416 ? -9.664 28.641 29.906 1 98.62 416 LEU A O 1
ATOM 3316 N N . ASP A 1 417 ? -9.969 27.422 28.109 1 97.88 417 ASP A N 1
ATOM 3317 C CA . ASP A 1 417 ? -11.375 27.797 27.953 1 97.88 417 ASP A CA 1
ATOM 3318 C C . ASP A 1 417 ? -12.164 26.688 27.25 1 97.88 417 ASP A C 1
ATOM 3320 O O . ASP A 1 417 ? -11.578 25.734 26.75 1 97.88 417 ASP A O 1
ATOM 3324 N N . GLY A 1 418 ? -13.523 26.734 27.359 1 96.69 418 GLY A N 1
ATOM 3325 C CA . GLY A 1 418 ? -14.344 25.703 26.734 1 96.69 418 GLY A CA 1
ATOM 3326 C C . GLY A 1 418 ? -15.742 26.203 26.391 1 96.69 418 GLY A C 1
ATOM 3327 O O . GLY A 1 418 ? -16.172 27.25 26.859 1 96.69 418 GLY A O 1
ATOM 3328 N N . GLY A 1 419 ? -16.312 25.5 25.547 1 95 419 GLY A N 1
ATOM 3329 C CA . GLY A 1 419 ? -17.656 25.781 25.078 1 95 419 GLY A CA 1
ATOM 3330 C C . GLY A 1 419 ? -17.938 25.188 23.703 1 95 419 GLY A C 1
ATOM 3331 O O . GLY A 1 419 ? -17.219 24.297 23.25 1 95 419 GLY A O 1
ATOM 3332 N N . MET A 1 420 ? -19.094 25.594 23.109 1 92.81 420 MET A N 1
ATOM 3333 C CA . MET A 1 420 ? -19.484 25.094 21.781 1 92.81 420 MET A CA 1
ATOM 3334 C C . MET A 1 420 ? -18.641 25.719 20.688 1 92.81 420 MET A C 1
ATOM 3336 O O . MET A 1 420 ? -18.656 26.938 20.5 1 92.81 420 MET A O 1
ATOM 3340 N N . VAL A 1 421 ? -17.859 24.859 20 1 91.5 421 VAL A N 1
ATOM 3341 C CA . VAL A 1 421 ? -17 25.328 18.922 1 91.5 421 VAL A CA 1
ATOM 3342 C C . VAL A 1 421 ? -17.109 24.406 17.703 1 91.5 421 VAL A C 1
ATOM 3344 O O . VAL A 1 421 ? -17.625 23.297 17.828 1 91.5 421 VAL A O 1
ATOM 3347 N N . PHE A 1 422 ? -16.734 24.938 16.594 1 90.81 422 PHE A N 1
ATOM 3348 C CA . PHE A 1 422 ? -16.656 24.109 15.398 1 90.81 422 PHE A CA 1
ATOM 3349 C C . PHE A 1 422 ? -15.438 23.203 15.438 1 90.81 422 PHE A C 1
ATOM 3351 O O . PHE A 1 422 ? -14.344 23.641 15.797 1 90.81 422 PHE A O 1
ATOM 3358 N N . TYR A 1 423 ? -15.602 21.938 15.18 1 90.62 423 TYR A N 1
ATOM 3359 C CA . TYR A 1 423 ? -14.531 20.969 15.055 1 90.62 423 TYR A CA 1
ATOM 3360 C C . TYR A 1 423 ? -14.664 20.188 13.75 1 90.62 423 TYR A C 1
ATOM 3362 O O . TYR A 1 423 ? -15.68 19.531 13.508 1 90.62 423 TYR A O 1
ATOM 3370 N N . GLY A 1 424 ? -13.641 20.266 12.93 1 88.75 424 GLY A N 1
ATOM 3371 C CA . GLY A 1 424 ? -13.688 19.578 11.648 1 88.75 424 GLY A CA 1
ATOM 3372 C C . GLY A 1 424 ? -12.57 19.984 10.711 1 88.75 424 GLY A C 1
ATOM 3373 O O . GLY A 1 424 ? -11.562 20.562 11.141 1 88.75 424 GLY A O 1
ATOM 3374 N N . ASN A 1 425 ? -12.719 19.641 9.445 1 89.19 425 ASN A N 1
ATOM 3375 C CA . ASN A 1 425 ? -11.719 19.906 8.422 1 89.19 425 ASN A CA 1
ATOM 3376 C C . ASN A 1 425 ? -12.031 21.203 7.656 1 89.19 425 ASN A C 1
ATOM 3378 O O . ASN A 1 425 ? -13.188 21.453 7.297 1 89.19 425 ASN A O 1
ATOM 3382 N N . ILE A 1 426 ? -11.062 22 7.547 1 89.06 426 ILE A N 1
ATOM 3383 C CA . ILE A 1 426 ? -11.219 23.203 6.746 1 89.06 426 ILE A CA 1
ATOM 3384 C C . ILE A 1 426 ? -10.07 23.312 5.742 1 89.06 426 ILE A C 1
ATOM 3386 O O . ILE A 1 426 ? -9.109 22.531 5.805 1 89.06 426 ILE A O 1
ATOM 3390 N N . GLY A 1 427 ? -10.203 24.203 4.836 1 89.5 427 GLY A N 1
ATOM 3391 C CA . GLY A 1 427 ? -9.164 24.422 3.834 1 89.5 427 GLY A CA 1
ATOM 3392 C C . GLY A 1 427 ? -9.68 24.297 2.412 1 89.5 427 GLY A C 1
ATOM 3393 O O . GLY A 1 427 ? -10.68 24.938 2.053 1 89.5 427 GLY A O 1
ATOM 3394 N N . SER A 1 428 ? -8.898 23.625 1.653 1 86.44 428 SER A N 1
ATOM 3395 C CA . SER A 1 428 ? -9.219 23.391 0.25 1 86.44 428 SER A CA 1
ATOM 3396 C C . SER A 1 428 ? -8.969 21.922 -0.127 1 86.44 428 SER A C 1
ATOM 3398 O O . SER A 1 428 ? -8.539 21.125 0.708 1 86.44 428 SER A O 1
ATOM 3400 N N . TYR A 1 429 ? -9.32 21.688 -1.432 1 80.81 429 TYR A N 1
ATOM 3401 C CA . TYR A 1 429 ? -9.07 20.344 -1.945 1 80.81 429 TYR A CA 1
ATOM 3402 C C . TYR A 1 429 ? -7.574 20.047 -2.002 1 80.81 429 TYR A C 1
ATOM 3404 O O . TYR A 1 429 ? -7.156 18.906 -1.878 1 80.81 429 TYR A O 1
ATOM 3412 N N . GLU A 1 430 ? -6.797 21.125 -2.023 1 82.69 430 GLU A N 1
ATOM 3413 C CA . GLU A 1 430 ? -5.355 20.938 -2.16 1 82.69 430 GLU A CA 1
ATOM 3414 C C . GLU A 1 430 ? -4.684 20.797 -0.797 1 82.69 430 GLU A C 1
ATOM 3416 O O . GLU A 1 430 ? -3.627 20.172 -0.679 1 82.69 430 GLU A O 1
ATOM 3421 N N . ARG A 1 431 ? -5.309 21.406 0.188 1 87.12 431 ARG A N 1
ATOM 3422 C CA . ARG A 1 431 ? -4.742 21.453 1.532 1 87.12 431 ARG A CA 1
ATOM 3423 C C . ARG A 1 431 ? -5.836 21.578 2.586 1 87.12 431 ARG A C 1
ATOM 3425 O O . ARG A 1 431 ? -6.648 22.516 2.529 1 87.12 431 ARG A O 1
ATOM 3432 N N . MET A 1 432 ? -5.816 20.562 3.436 1 87.56 432 MET A N 1
ATOM 3433 C CA . MET A 1 432 ? -6.809 20.578 4.504 1 87.56 432 MET A CA 1
ATOM 3434 C C . MET A 1 432 ? -6.141 20.484 5.871 1 87.56 432 MET A C 1
ATOM 3436 O O . MET A 1 432 ? -4.984 20.078 5.977 1 87.56 432 MET A O 1
ATOM 3440 N N . VAL A 1 433 ? -6.832 20.984 6.855 1 88.06 433 VAL A N 1
ATOM 3441 C CA . VAL A 1 433 ? -6.398 20.812 8.242 1 88.06 433 VAL A CA 1
ATOM 3442 C C . VAL A 1 433 ? -7.609 20.531 9.125 1 88.06 433 VAL A C 1
ATOM 3444 O O . VAL A 1 433 ? -8.695 21.062 8.898 1 88.06 433 VAL A O 1
ATOM 3447 N N . ASN A 1 434 ? -7.414 19.594 9.969 1 88.62 434 ASN A N 1
ATOM 3448 C CA . ASN A 1 434 ? -8.398 19.406 11.031 1 88.62 434 ASN A CA 1
ATOM 3449 C C . ASN A 1 434 ? -8.164 20.375 12.188 1 88.62 434 ASN A C 1
ATOM 3451 O O . ASN A 1 434 ? -7.062 20.438 12.734 1 88.62 434 ASN A O 1
ATOM 3455 N N . THR A 1 435 ? -9.156 21.156 12.477 1 88.56 435 THR A N 1
ATOM 3456 C CA . THR A 1 435 ? -8.922 22.188 13.469 1 88.56 435 THR A CA 1
ATOM 3457 C C . THR A 1 435 ? -10.219 22.531 14.203 1 88.56 435 THR A C 1
ATOM 3459 O O . THR A 1 435 ? -11.234 21.859 14.031 1 88.56 435 THR A O 1
ATOM 3462 N N . VAL A 1 436 ? -10.086 23.484 15.102 1 91.12 436 VAL A N 1
ATOM 3463 C CA . VAL A 1 436 ? -11.195 24.016 15.875 1 91.12 436 VAL A CA 1
ATOM 3464 C C . VAL A 1 436 ? -11.312 25.516 15.633 1 91.12 436 VAL A C 1
ATOM 3466 O O . VAL A 1 436 ? -10.305 26.219 15.508 1 91.12 436 VAL A O 1
ATOM 3469 N N . ILE A 1 437 ? -12.555 25.906 15.461 1 88.75 437 ILE A N 1
ATOM 3470 C CA . ILE A 1 437 ? -12.828 27.328 15.25 1 88.75 437 ILE A CA 1
ATOM 3471 C C . ILE A 1 437 ? -13.953 27.766 16.172 1 88.75 437 ILE A C 1
ATOM 3473 O O . ILE A 1 437 ? -14.945 27.062 16.359 1 88.75 437 ILE A O 1
ATOM 3477 N N . GLY A 1 438 ? -13.727 28.891 16.812 1 87.62 438 GLY A N 1
ATOM 3478 C CA . GLY A 1 438 ? -14.75 29.453 17.672 1 87.62 438 GLY A CA 1
ATOM 3479 C C . GLY A 1 438 ? -14.219 30.484 18.656 1 87.62 438 GLY A C 1
ATOM 3480 O O . GLY A 1 438 ? -13 30.609 18.812 1 87.62 438 GLY A O 1
ATOM 3481 N N . ASP A 1 439 ? -15.047 31.172 19.312 1 84.69 439 ASP A N 1
ATOM 3482 C CA . ASP A 1 439 ? -14.703 32.219 20.25 1 84.69 439 ASP A CA 1
ATOM 3483 C C . ASP A 1 439 ? -13.898 31.672 21.438 1 84.69 439 ASP A C 1
ATOM 3485 O O . ASP A 1 439 ? -13 32.344 21.938 1 84.69 439 ASP A O 1
ATOM 3489 N N . ASN A 1 440 ? -14.266 30.547 21.812 1 90.94 440 ASN A N 1
ATOM 3490 C CA . ASN A 1 440 ? -13.602 29.938 22.969 1 90.94 440 ASN A CA 1
ATOM 3491 C C . ASN A 1 440 ? -12.148 29.578 22.656 1 90.94 440 ASN A C 1
ATOM 3493 O O . ASN A 1 440 ? -11.312 29.516 23.547 1 90.94 440 ASN A O 1
ATOM 3497 N N . VAL A 1 441 ? -11.922 29.344 21.391 1 92.31 441 VAL A N 1
ATOM 3498 C CA . VAL A 1 441 ? -10.555 29.062 20.969 1 92.31 441 VAL A CA 1
ATOM 3499 C C . VAL A 1 441 ? -9.703 30.328 21.125 1 92.31 441 VAL A C 1
ATOM 3501 O O . VAL A 1 441 ? -8.617 30.281 21.703 1 92.31 441 VAL A O 1
ATOM 3504 N N . ASN A 1 442 ? -10.188 31.453 20.656 1 87.94 442 ASN A N 1
ATOM 3505 C CA . ASN A 1 442 ? -9.508 32.719 20.812 1 87.94 442 ASN A CA 1
ATOM 3506 C C . ASN A 1 442 ? -9.352 33.125 22.281 1 87.94 442 ASN A C 1
ATOM 3508 O O . ASN A 1 442 ? -8.336 33.688 22.672 1 87.94 442 ASN A O 1
ATOM 3512 N N . SER A 1 443 ? -10.422 32.781 22.922 1 91.56 443 SER A N 1
ATOM 3513 C CA . SER A 1 443 ? -10.414 33.094 24.344 1 91.56 443 SER A CA 1
ATOM 3514 C C . SER A 1 443 ? -9.289 32.344 25.062 1 91.56 443 SER A C 1
ATOM 3516 O O . SER A 1 443 ? -8.609 32.906 25.922 1 91.56 443 SER A O 1
ATOM 3518 N N . ALA A 1 444 ? -9.117 31.094 24.766 1 95.38 444 ALA A N 1
ATOM 3519 C CA . ALA A 1 444 ? -8.047 30.312 25.375 1 95.38 444 ALA A CA 1
ATOM 3520 C C . ALA A 1 444 ? -6.68 30.922 25.094 1 95.38 444 ALA A C 1
ATOM 3522 O O . ALA A 1 444 ? -5.816 30.969 25.969 1 95.38 444 ALA A O 1
ATOM 3523 N N . ALA A 1 445 ? -6.52 31.328 23.891 1 92.94 445 ALA A N 1
ATOM 3524 C CA . ALA A 1 445 ? -5.266 31.969 23.5 1 92.94 445 ALA A CA 1
ATOM 3525 C C . ALA A 1 445 ? -5.062 33.281 24.281 1 92.94 445 ALA A C 1
ATOM 3527 O O . ALA A 1 445 ? -3.951 33.562 24.734 1 92.94 445 ALA A O 1
ATOM 3528 N N . ARG A 1 446 ? -6.098 33.969 24.422 1 90.19 446 ARG A N 1
ATOM 3529 C CA . ARG A 1 446 ? -6.023 35.219 25.172 1 90.19 446 ARG A CA 1
ATOM 3530 C C . ARG A 1 446 ? -5.707 34.969 26.641 1 90.19 446 ARG A C 1
ATOM 3532 O O . ARG A 1 446 ? -4.953 35.719 27.266 1 90.19 446 ARG A O 1
ATOM 3539 N N . LEU A 1 447 ? -6.406 33.969 27.141 1 95.5 447 LEU A N 1
ATOM 3540 C CA . LEU A 1 447 ? -6.148 33.625 28.531 1 95.5 447 LEU A CA 1
ATOM 3541 C C . LEU A 1 447 ? -4.688 33.219 28.734 1 95.5 447 LEU A C 1
ATOM 3543 O O . LEU A 1 447 ? -4.102 33.531 29.781 1 95.5 447 LEU A O 1
ATOM 3547 N N . GLU A 1 448 ? -4.168 32.562 27.797 1 96.06 448 GLU A N 1
ATOM 3548 C CA . GLU A 1 448 ? -2.74 32.25 27.844 1 96.06 448 GLU A CA 1
ATOM 3549 C C . GLU A 1 448 ? -1.912 33.531 27.891 1 96.06 448 GLU A C 1
ATOM 3551 O O . GLU A 1 448 ? -0.954 33.656 28.656 1 96.06 448 GLU A O 1
ATOM 3556 N N . GLY A 1 449 ? -2.258 34.5 27.047 1 92.81 449 GLY A N 1
ATOM 3557 C CA . GLY A 1 449 ? -1.568 35.781 27.047 1 92.81 449 GLY A CA 1
ATOM 3558 C C . GLY A 1 449 ? -1.604 36.5 28.391 1 92.81 449 GLY A C 1
ATOM 3559 O O . GLY A 1 449 ? -0.64 37.156 28.781 1 92.81 449 GLY A O 1
ATOM 3560 N N . LEU A 1 450 ? -2.637 36.281 29.094 1 92.75 450 LEU A N 1
ATOM 3561 C CA . LEU A 1 450 ? -2.836 36.938 30.375 1 92.75 450 LEU A CA 1
ATOM 3562 C C . LEU A 1 450 ? -1.945 36.312 31.453 1 92.75 450 LEU A C 1
ATOM 3564 O O . LEU A 1 450 ? -1.733 36.906 32.5 1 92.75 450 LEU A O 1
ATOM 3568 N N . THR A 1 451 ? -1.426 35.188 31.203 1 95.31 451 THR A N 1
ATOM 3569 C CA . THR A 1 451 ? -0.513 34.562 32.156 1 95.31 451 THR A CA 1
ATOM 3570 C C . THR A 1 451 ? 0.734 35.406 32.344 1 95.31 451 THR A C 1
ATOM 3572 O O . THR A 1 451 ? 1.324 35.438 33.438 1 95.31 451 THR A O 1
ATOM 3575 N N . ARG A 1 452 ? 1.1 36.094 31.312 1 90.56 452 ARG A N 1
ATOM 3576 C CA . ARG A 1 452 ? 2.254 36.969 31.391 1 90.56 452 ARG A CA 1
ATOM 3577 C C . ARG A 1 452 ? 1.93 38.219 32.188 1 90.56 452 ARG A C 1
ATOM 3579 O O . ARG A 1 452 ? 2.75 38.688 33 1 90.56 452 ARG A O 1
ATOM 3586 N N . PHE A 1 453 ? 0.79 38.625 31.953 1 89.12 453 PHE A N 1
ATOM 3587 C CA . PHE A 1 453 ? 0.375 39.844 32.625 1 89.12 453 PHE A CA 1
ATOM 3588 C C . PHE A 1 453 ? 0.196 39.625 34.125 1 89.12 453 PHE A C 1
ATOM 3590 O O . PHE A 1 453 ? 0.685 40.438 34.906 1 89.12 453 PHE A O 1
ATOM 3597 N N . TYR A 1 454 ? -0.45 38.625 34.469 1 93.62 454 TYR A N 1
ATOM 3598 C CA . TYR A 1 454 ? -0.763 38.375 35.875 1 93.62 454 TYR A CA 1
ATOM 3599 C C . TYR A 1 454 ? 0.347 37.594 36.562 1 93.62 454 TYR A C 1
ATOM 3601 O O . TYR A 1 454 ? 0.275 37.281 37.75 1 93.62 454 TYR A O 1
ATOM 3609 N N . LYS A 1 455 ? 1.33 37.156 35.812 1 92.62 455 LYS A N 1
ATOM 3610 C CA . LYS A 1 455 ? 2.502 36.438 36.312 1 92.62 455 LYS A CA 1
ATOM 3611 C C . LYS A 1 455 ? 2.102 35.156 37 1 92.62 455 LYS A C 1
ATOM 3613 O O . LYS A 1 455 ? 2.557 34.875 38.094 1 92.62 455 LYS A O 1
ATOM 3618 N N . VAL A 1 456 ? 1.185 34.469 36.375 1 95 456 VAL A N 1
ATOM 3619 C CA . VAL A 1 456 ? 0.785 33.156 36.812 1 95 456 VAL A CA 1
ATOM 3620 C C . VAL A 1 456 ? 0.981 32.156 35.688 1 95 456 VAL A C 1
ATOM 3622 O O . VAL A 1 456 ? 0.983 32.531 34.5 1 95 456 VAL A O 1
ATOM 3625 N N . PRO A 1 457 ? 1.169 30.906 36.031 1 95.69 457 PRO A N 1
ATOM 3626 C CA . PRO A 1 457 ? 1.475 29.938 34.969 1 95.69 457 PRO A CA 1
ATOM 3627 C C . PRO A 1 457 ? 0.233 29.484 34.219 1 95.69 457 PRO A C 1
ATOM 3629 O O . PRO A 1 457 ? 0.338 29.031 33.062 1 95.69 457 PRO A O 1
ATOM 3632 N N . LEU A 1 458 ? -0.946 29.609 34.875 1 97.62 458 LEU A N 1
ATOM 3633 C CA . LEU A 1 458 ? -2.168 29.047 34.312 1 97.62 458 LEU A CA 1
ATOM 3634 C C . LEU A 1 458 ? -3.355 29.969 34.562 1 97.62 458 LEU A C 1
ATOM 3636 O O . LEU A 1 458 ? -3.508 30.516 35.656 1 97.62 458 LEU A O 1
ATOM 3640 N N . VAL A 1 459 ? -4.098 30.219 33.531 1 98.19 459 VAL A N 1
ATOM 3641 C CA . VAL A 1 459 ? -5.344 30.969 33.656 1 98.19 459 VAL A CA 1
ATOM 3642 C C . VAL A 1 459 ? -6.473 30.219 32.969 1 98.19 459 VAL A C 1
ATOM 3644 O O . VAL A 1 459 ? -6.277 29.656 31.859 1 98.19 459 VAL A O 1
ATOM 3647 N N . CYS A 1 460 ? -7.641 30.094 33.625 1 98.38 460 CYS A N 1
ATOM 3648 C CA . CYS A 1 460 ? -8.758 29.406 33 1 98.38 460 CYS A CA 1
ATOM 3649 C C . CYS A 1 460 ? -10.047 30.219 33.125 1 98.38 460 CYS A C 1
ATOM 3651 O O . CYS A 1 460 ? -10.117 31.141 33.938 1 98.38 460 CYS A O 1
ATOM 3653 N N . SER A 1 461 ? -10.938 29.875 32.344 1 97.62 461 SER A N 1
ATOM 3654 C CA . SER A 1 461 ? -12.234 30.531 32.344 1 97.62 461 SER A CA 1
ATOM 3655 C C . SER A 1 461 ? -13.141 29.953 33.406 1 97.62 461 SER A C 1
ATOM 3657 O O . SER A 1 461 ? -12.828 28.922 34.031 1 97.62 461 SER A O 1
ATOM 3659 N N . GLU A 1 462 ? -14.25 30.703 33.594 1 96.81 462 GLU A N 1
ATOM 3660 C CA . GLU A 1 462 ? -15.273 30.234 34.531 1 96.81 462 GLU A CA 1
ATOM 3661 C C . GLU A 1 462 ? -15.852 28.891 34.094 1 96.81 462 GLU A C 1
ATOM 3663 O O . GLU A 1 462 ? -16.188 28.047 34.906 1 96.81 462 GLU A O 1
ATOM 3668 N N . TYR A 1 463 ? -15.945 28.688 32.844 1 96.88 463 TYR A N 1
ATOM 3669 C CA . TYR A 1 463 ? -16.453 27.438 32.25 1 96.88 463 TYR A CA 1
ATOM 3670 C C . TYR A 1 463 ? -15.656 26.25 32.75 1 96.88 463 TYR A C 1
ATOM 3672 O O . TYR A 1 463 ? -16.219 25.25 33.219 1 96.88 463 TYR A O 1
ATOM 3680 N N . VAL A 1 464 ? -14.375 26.359 32.688 1 98.25 464 VAL A N 1
ATOM 3681 C CA . VAL A 1 464 ? -13.477 25.281 33.094 1 98.25 464 VAL A CA 1
ATOM 3682 C C . VAL A 1 464 ? -13.547 25.078 34.594 1 98.25 464 VAL A C 1
ATOM 3684 O O . VAL A 1 464 ? -13.633 23.953 35.094 1 98.25 464 VAL A O 1
ATOM 3687 N N . LYS A 1 465 ? -13.523 26.156 35.312 1 98.12 465 LYS A N 1
ATOM 3688 C CA . LYS A 1 465 ? -13.625 26.094 36.781 1 98.12 465 LYS A CA 1
ATOM 3689 C C . LYS A 1 465 ? -14.883 25.344 37.188 1 98.12 465 LYS A C 1
ATOM 3691 O O . LYS A 1 465 ? -14.812 24.438 38.031 1 98.12 465 LYS A O 1
ATOM 3696 N N . ASP A 1 466 ? -15.969 25.75 36.656 1 97.81 466 ASP A N 1
ATOM 3697 C CA . ASP A 1 466 ? -17.25 25.188 37.062 1 97.81 466 ASP A CA 1
ATOM 3698 C C . ASP A 1 466 ? -17.312 23.688 36.812 1 97.81 466 ASP A C 1
ATOM 3700 O O . ASP A 1 466 ? -17.766 22.906 37.656 1 97.81 466 ASP A O 1
ATOM 3704 N N . GLU A 1 467 ? -16.828 23.281 35.656 1 97.06 467 GLU A N 1
ATOM 3705 C CA . GLU A 1 467 ? -16.859 21.859 35.312 1 97.06 467 GLU A CA 1
ATOM 3706 C C . GLU A 1 467 ? -15.922 21.047 36.188 1 97.06 467 GLU A C 1
ATOM 3708 O O . GLU A 1 467 ? -16.219 19.906 36.531 1 97.06 467 GLU A O 1
ATOM 3713 N N . VAL A 1 468 ? -14.789 21.578 36.5 1 97.88 468 VAL A N 1
ATOM 3714 C CA . VAL A 1 468 ? -13.812 20.859 37.312 1 97.88 468 VAL A CA 1
ATOM 3715 C C . VAL A 1 468 ? -14.305 20.766 38.75 1 97.88 468 VAL A C 1
ATOM 3717 O O . VAL A 1 468 ? -14.242 19.703 39.375 1 97.88 468 VAL A O 1
ATOM 3720 N N . GLU A 1 469 ? -14.805 21.859 39.281 1 96.94 469 GLU A N 1
ATOM 3721 C CA . GLU A 1 469 ? -15.289 21.891 40.656 1 96.94 469 GLU A CA 1
ATOM 3722 C C . GLU A 1 469 ? -16.453 20.922 40.844 1 96.94 469 GLU A C 1
ATOM 3724 O O . GLU A 1 469 ? -16.625 20.359 41.938 1 96.94 469 GLU A O 1
ATOM 3729 N N . ALA A 1 470 ? -17.219 20.734 39.844 1 96.56 470 ALA A N 1
ATOM 3730 C CA . ALA A 1 470 ? -18.359 19.828 39.906 1 96.56 470 ALA A CA 1
ATOM 3731 C C . ALA A 1 470 ? -17.906 18.375 40 1 96.56 470 ALA A C 1
ATOM 3733 O O . ALA A 1 470 ? -18.625 17.516 40.531 1 96.56 470 ALA A O 1
ATOM 3734 N N . PHE A 1 471 ? -16.75 18.109 39.594 1 96.06 471 PHE A N 1
ATOM 3735 C CA . PHE A 1 471 ? -16.297 16.719 39.469 1 96.06 471 PHE A CA 1
ATOM 3736 C C . PHE A 1 471 ? -15.352 16.375 40.625 1 96.06 471 PHE A C 1
ATOM 3738 O O . PHE A 1 471 ? -15.375 15.242 41.125 1 96.06 471 PHE A O 1
ATOM 3745 N N . THR A 1 472 ? -14.453 17.359 41 1 95.88 472 THR A N 1
ATOM 3746 C CA . THR A 1 472 ? -13.438 17 42 1 95.88 472 THR A CA 1
ATOM 3747 C C . THR A 1 472 ? -13.078 18.219 42.844 1 95.88 472 THR A C 1
ATOM 3749 O O . THR A 1 472 ? -13.203 19.359 42.406 1 95.88 472 THR A O 1
ATOM 3752 N N . ASP A 1 473 ? -12.477 17.938 44.031 1 94.75 473 ASP A N 1
ATOM 3753 C CA . ASP A 1 473 ? -12.008 18.984 44.938 1 94.75 473 ASP A CA 1
ATOM 3754 C C . ASP A 1 473 ? -10.477 19.016 45 1 94.75 473 ASP A C 1
ATOM 3756 O O . ASP A 1 473 ? -9.898 19.625 45.875 1 94.75 473 ASP A O 1
ATOM 3760 N N . GLN A 1 474 ? -9.938 18.438 44.031 1 94.88 474 GLN A N 1
ATOM 3761 C CA . GLN A 1 474 ? -8.484 18.312 44.031 1 94.88 474 GLN A CA 1
ATOM 3762 C C . GLN A 1 474 ? -7.82 19.625 43.625 1 94.88 474 GLN A C 1
ATOM 3764 O O . GLN A 1 474 ? -6.617 19.812 43.844 1 94.88 474 GLN A O 1
ATOM 3769 N N . TYR A 1 475 ? -8.641 20.516 43.094 1 96.5 475 TYR A N 1
ATOM 3770 C CA . TYR A 1 475 ? -8.102 21.781 42.625 1 96.5 475 TYR A CA 1
ATOM 3771 C C . TYR A 1 475 ? -8.805 22.953 43.281 1 96.5 475 TYR A C 1
ATOM 3773 O O . TYR A 1 475 ? -9.977 22.859 43.688 1 96.5 475 TYR A O 1
ATOM 3781 N N . ALA A 1 476 ? -8.031 24 43.5 1 95.06 476 ALA A N 1
ATOM 3782 C CA . ALA A 1 476 ? -8.562 25.281 44 1 95.06 476 ALA A CA 1
ATOM 3783 C C . ALA A 1 476 ? -8.422 26.359 42.938 1 95.06 476 ALA A C 1
ATOM 3785 O O . ALA A 1 476 ? -7.496 26.312 42.125 1 95.06 476 ALA A O 1
ATOM 3786 N N . PHE A 1 477 ? -9.383 27.344 42.938 1 96.94 477 PHE A N 1
ATOM 3787 C CA . PHE A 1 477 ? -9.383 28.375 41.938 1 96.94 477 PHE A CA 1
ATOM 3788 C C . PHE A 1 477 ? -9.359 29.766 42.562 1 96.94 477 PHE A C 1
ATOM 3790 O O . PHE A 1 477 ? -10.234 30.094 43.375 1 96.94 477 PHE A O 1
ATOM 3797 N N . VAL A 1 478 ? -8.352 30.531 42.219 1 95.94 478 VAL A N 1
ATOM 3798 C CA . VAL A 1 478 ? -8.25 31.906 42.656 1 95.94 478 VAL A CA 1
ATOM 3799 C C . VAL A 1 478 ? -8.773 32.844 41.594 1 95.94 478 VAL A C 1
ATOM 3801 O O . VAL A 1 478 ? -8.266 32.875 40.469 1 95.94 478 VAL A O 1
ATOM 3804 N N . GLU A 1 479 ? -9.812 33.594 41.906 1 96.25 479 GLU A N 1
ATOM 3805 C CA . GLU A 1 479 ? -10.289 34.625 40.969 1 96.25 479 GLU A CA 1
ATOM 3806 C C . GLU A 1 479 ? -9.25 35.719 40.75 1 96.25 479 GLU A C 1
ATOM 3808 O O . GLU A 1 479 ? -8.758 36.281 41.719 1 96.25 479 GLU A O 1
ATOM 3813 N N . LEU A 1 480 ? -8.875 35.969 39.531 1 95.31 480 LEU A N 1
ATOM 3814 C CA . LEU A 1 480 ? -7.793 36.906 39.25 1 95.31 480 LEU A CA 1
ATOM 3815 C C . LEU A 1 480 ? -8.352 38.281 38.906 1 95.31 480 LEU A C 1
ATOM 3817 O O . LEU A 1 480 ? -7.809 39.312 39.344 1 95.31 480 LEU A O 1
ATOM 3821 N N . ASP A 1 481 ? -9.281 38.312 38.062 1 93.56 481 ASP A N 1
ATOM 3822 C CA . ASP A 1 481 ? -9.75 39.594 37.531 1 93.56 481 ASP A CA 1
ATOM 3823 C C . ASP A 1 481 ? -11.016 39.438 36.719 1 93.56 481 ASP A C 1
ATOM 3825 O O . ASP A 1 481 ? -11.438 38.281 36.438 1 93.56 481 ASP A O 1
ATOM 3829 N N . LEU A 1 482 ? -11.703 40.5 36.469 1 90.56 482 LEU A N 1
ATOM 3830 C CA . LEU A 1 482 ? -12.781 40.625 35.5 1 90.56 482 LEU A CA 1
ATOM 3831 C C . LEU A 1 482 ? -12.297 41.344 34.219 1 90.56 482 LEU A C 1
ATOM 3833 O O . LEU A 1 482 ? -12.031 42.531 34.25 1 90.56 482 LEU A O 1
ATOM 3837 N N . VAL A 1 483 ? -12.141 40.562 33.125 1 85.94 483 VAL A N 1
ATOM 3838 C CA . VAL A 1 483 ? -11.5 41.125 31.953 1 85.94 483 VAL A CA 1
ATOM 3839 C C . VAL A 1 483 ? -12.516 41.25 30.828 1 85.94 483 VAL A C 1
ATOM 3841 O O . VAL A 1 483 ? -13.43 40.406 30.703 1 85.94 483 VAL A O 1
ATOM 3844 N N . GLN A 1 484 ? -12.32 42.344 30.031 1 76.69 484 GLN A N 1
ATOM 3845 C CA . GLN A 1 484 ? -13.188 42.562 28.875 1 76.69 484 GLN A CA 1
ATOM 3846 C C . GLN A 1 484 ? -12.594 41.906 27.625 1 76.69 484 GLN A C 1
ATOM 3848 O O . GLN A 1 484 ? -11.398 42 27.375 1 76.69 484 GLN A O 1
ATOM 3853 N N . VAL A 1 485 ? -13.359 41 27.109 1 63.34 485 VAL A N 1
ATOM 3854 C CA . VAL A 1 485 ? -12.953 40.406 25.844 1 63.34 485 VAL A CA 1
ATOM 3855 C C . VAL A 1 485 ? -13.297 41.344 24.688 1 63.34 485 VAL A C 1
ATOM 3857 O O . VAL A 1 485 ? -14.305 42.031 24.734 1 63.34 485 VAL A O 1
ATOM 3860 N N . LYS A 1 486 ? -12.297 41.531 23.797 1 58.62 486 LYS A N 1
ATOM 3861 C CA . LYS A 1 486 ? -12.516 42.406 22.641 1 58.62 486 LYS A CA 1
ATOM 3862 C C . LYS A 1 486 ? -13.867 42.125 21.984 1 58.62 486 LYS A C 1
ATOM 3864 O O . LYS A 1 486 ? -14.195 41 21.688 1 58.62 486 LYS A O 1
ATOM 3869 N N . GLY A 1 487 ? -14.68 43.094 21.859 1 55.19 487 GLY A N 1
ATOM 3870 C CA . GLY A 1 487 ? -15.953 43.031 21.172 1 55.19 487 GLY A CA 1
ATOM 3871 C C . GLY A 1 487 ? -17.125 42.719 22.078 1 55.19 487 GLY A C 1
ATOM 3872 O O . GLY A 1 487 ? -18.281 42.75 21.656 1 55.19 487 GLY A O 1
ATOM 3873 N N . LYS A 1 488 ? -16.641 42.312 23.328 1 60.41 488 LYS A N 1
ATOM 3874 C CA . LYS A 1 488 ? -17.734 41.969 24.234 1 60.41 488 LYS A CA 1
ATOM 3875 C C . LYS A 1 488 ? -17.875 43 25.344 1 60.41 488 LYS A C 1
ATOM 3877 O O . LYS A 1 488 ? -16.891 43.594 25.766 1 60.41 488 LYS A O 1
ATOM 3882 N N . THR A 1 489 ? -19.078 43.312 25.641 1 58.56 489 THR A N 1
ATOM 3883 C CA . THR A 1 489 ? -19.375 44.344 26.641 1 58.56 489 THR A CA 1
ATOM 3884 C C . THR A 1 489 ? -19.281 43.781 28.047 1 58.56 489 THR A C 1
ATOM 3886 O O . THR A 1 489 ? -19.016 44.5 29 1 58.56 489 THR A O 1
ATOM 3889 N N . GLN A 1 490 ? -19.547 42.5 28.094 1 68.12 490 GLN A N 1
ATOM 3890 C CA . GLN A 1 490 ? -19.562 41.906 29.438 1 68.12 490 GLN A CA 1
ATOM 3891 C C . GLN A 1 490 ? -18.203 41.312 29.797 1 68.12 490 GLN A C 1
ATOM 3893 O O . GLN A 1 490 ? -17.578 40.656 28.969 1 68.12 490 GLN A O 1
ATOM 3898 N N . GLY A 1 491 ? -17.719 41.75 30.922 1 78 491 GLY A N 1
ATOM 3899 C CA . GLY A 1 491 ? -16.469 41.219 31.406 1 78 491 GLY A CA 1
ATOM 3900 C C . GLY A 1 491 ? -16.578 39.75 31.812 1 78 491 GLY A C 1
ATOM 3901 O O . GLY A 1 491 ? -17.672 39.281 32.125 1 78 491 GLY A O 1
ATOM 3902 N N . LYS A 1 492 ? -15.531 39.031 31.641 1 87.25 492 LYS A N 1
ATOM 3903 C CA . LYS A 1 492 ? -15.461 37.625 32.062 1 87.25 492 LYS A CA 1
ATOM 3904 C C . LYS A 1 492 ? -14.453 37.438 33.188 1 87.25 492 LYS A C 1
ATOM 3906 O O . LYS A 1 492 ? -13.359 38 33.125 1 87.25 492 LYS A O 1
ATOM 3911 N N . LYS A 1 493 ? -14.93 36.719 34.188 1 93 493 LYS A N 1
ATOM 3912 C CA . LYS A 1 493 ? -14.016 36.375 35.281 1 93 493 LYS A CA 1
ATOM 3913 C C . LYS A 1 493 ? -12.977 35.344 34.844 1 93 493 LYS A C 1
ATOM 3915 O O . LYS A 1 493 ? -13.289 34.438 34.062 1 93 493 LYS A O 1
ATOM 3920 N N . ILE A 1 494 ? -11.812 35.562 35.281 1 96.38 494 ILE A N 1
ATOM 3921 C CA . ILE A 1 494 ? -10.75 34.594 34.969 1 96.38 494 ILE A CA 1
ATOM 3922 C C . ILE A 1 494 ? -10.148 34.062 36.25 1 96.38 494 ILE A C 1
ATOM 3924 O O . ILE A 1 494 ? -10.156 34.75 37.281 1 96.38 494 ILE A O 1
ATOM 3928 N N . PHE A 1 495 ? -9.609 32.875 36.219 1 97.88 495 PHE A N 1
ATOM 3929 C CA . PHE A 1 495 ? -9.219 32.188 37.438 1 97.88 495 PHE A CA 1
ATOM 3930 C C . PHE A 1 495 ? -7.832 31.562 37.281 1 97.88 495 PHE A C 1
ATOM 3932 O O . PHE A 1 495 ? -7.418 31.203 36.188 1 97.88 495 PHE A O 1
ATOM 3939 N N . TRP A 1 496 ? -7.141 31.469 38.406 1 98.06 496 TRP A N 1
ATOM 3940 C CA . TRP A 1 496 ? -5.867 30.766 38.531 1 98.06 496 TRP A CA 1
ATOM 3941 C C . TRP A 1 496 ? -6.043 29.438 39.281 1 98.06 496 TRP A C 1
ATOM 3943 O O . TRP A 1 496 ? -6.246 29.422 40.5 1 98.06 496 TRP A O 1
ATOM 3953 N N . PRO A 1 497 ? -6 28.312 38.5 1 97.88 497 PRO A N 1
ATOM 3954 C CA . PRO A 1 497 ? -6.129 27 39.125 1 97.88 497 PRO A CA 1
ATOM 3955 C C . PRO A 1 497 ? -4.859 26.578 39.875 1 97.88 497 PRO A C 1
ATOM 3957 O O . PRO A 1 497 ? -3.752 26.812 39.375 1 97.88 497 PRO A O 1
ATOM 3960 N N . LEU A 1 498 ? -5.027 25.984 41 1 95.81 498 LEU A N 1
ATOM 3961 C CA . LEU A 1 498 ? -3.951 25.453 41.844 1 95.81 498 LEU A CA 1
ATOM 3962 C C . LEU A 1 498 ? -4.301 24.062 42.344 1 95.81 498 LEU A C 1
ATOM 3964 O O . LEU A 1 498 ? -5.48 23.734 42.531 1 95.81 498 LEU A O 1
ATOM 3968 N N . GLU A 1 499 ? -3.295 23.281 42.531 1 94.44 499 GLU A N 1
ATOM 3969 C CA . GLU A 1 499 ? -3.537 22 43.219 1 94.44 499 GLU A CA 1
ATOM 3970 C C . GLU A 1 499 ? -3.787 22.203 44.719 1 94.44 499 GLU A C 1
ATOM 3972 O O . GLU A 1 499 ? -3.027 22.906 45.375 1 94.44 499 GLU A O 1
ATOM 3977 N N . ALA A 1 500 ? -4.758 21.562 45.219 1 90.5 500 ALA A N 1
ATOM 3978 C CA . ALA A 1 500 ? -5.156 21.75 46.594 1 90.5 500 ALA A CA 1
ATOM 3979 C C . ALA A 1 500 ? -4.062 21.281 47.562 1 90.5 500 ALA A C 1
ATOM 3981 O O . ALA A 1 500 ? -3.873 21.844 48.625 1 90.5 500 ALA A O 1
ATOM 3982 N N . THR A 1 501 ? -3.355 20.312 47.156 1 88.12 501 THR A N 1
ATOM 3983 C CA . THR A 1 501 ? -2.342 19.703 48 1 88.12 501 THR A CA 1
ATOM 3984 C C . THR A 1 501 ? -1.129 20.625 48.156 1 88.12 501 THR A C 1
ATOM 3986 O O . THR A 1 501 ? -0.353 20.484 49.094 1 88.12 501 THR A O 1
ATOM 3989 N N . SER A 1 502 ? -1.015 21.5 47.25 1 84.5 502 SER A N 1
ATOM 3990 C CA . SER A 1 502 ? 0.17 22.359 47.25 1 84.5 502 SER A CA 1
ATOM 3991 C C . SER A 1 502 ? -0.071 23.641 48.031 1 84.5 502 SER A C 1
ATOM 3993 O O . SER A 1 502 ? 0.843 24.453 48.219 1 84.5 502 SER A O 1
ATOM 3995 N N . LEU A 1 503 ? -1.245 23.781 48.625 1 88.44 503 LEU A N 1
ATOM 3996 C CA . LEU A 1 503 ? -1.587 25.031 49.312 1 88.44 503 LEU A CA 1
ATOM 3997 C C . LEU A 1 503 ? -1.267 24.938 50.781 1 88.44 503 LEU A C 1
ATOM 3999 O O . LEU A 1 503 ? -1.987 24.281 51.531 1 88.44 503 LEU A O 1
ATOM 4003 N N . ASP A 1 504 ? -0.212 25.625 51.188 1 88.62 504 ASP A N 1
ATOM 4004 C CA . ASP A 1 504 ? 0.08 25.734 52.594 1 88.62 504 ASP A CA 1
ATOM 4005 C C . ASP A 1 504 ? -0.729 26.844 53.25 1 88.62 504 ASP A C 1
ATOM 4007 O O . ASP A 1 504 ? -1.483 27.547 52.562 1 88.62 504 ASP A O 1
ATOM 4011 N N . GLU A 1 505 ? -0.607 26.969 54.562 1 89.31 505 GLU A N 1
ATOM 4012 C CA . GLU A 1 505 ? -1.431 27.906 55.312 1 89.31 505 GLU A CA 1
ATOM 4013 C C . GLU A 1 505 ? -1.116 29.344 54.938 1 89.31 505 GLU A C 1
ATOM 4015 O O . GLU A 1 505 ? -2.01 30.203 54.906 1 89.31 505 GLU A O 1
ATOM 4020 N N . GLU A 1 506 ? 0.091 29.547 54.719 1 87.69 506 GLU A N 1
ATOM 4021 C CA . GLU A 1 506 ? 0.501 30.891 54.344 1 87.69 506 GLU A CA 1
ATOM 4022 C C . GLU A 1 506 ? -0.088 31.297 53 1 87.69 506 GLU A C 1
ATOM 4024 O O . GLU A 1 506 ? -0.568 32.438 52.844 1 87.69 506 GLU A O 1
ATOM 4029 N N . PHE A 1 507 ? -0.054 30.375 52.094 1 90.19 507 PHE A N 1
ATOM 4030 C CA . PHE A 1 507 ? -0.586 30.641 50.75 1 90.19 507 PHE A CA 1
ATOM 4031 C C . PHE A 1 507 ? -2.1 30.828 50.812 1 90.19 507 PHE A C 1
ATOM 4033 O O . PHE A 1 507 ? -2.648 31.688 50.125 1 90.19 507 PHE A O 1
ATOM 4040 N N . ARG A 1 508 ? -2.783 30.156 51.594 1 92 508 ARG A N 1
ATOM 4041 C CA . ARG A 1 508 ? -4.23 30.266 51.75 1 92 508 ARG A CA 1
ATOM 4042 C C . ARG A 1 508 ? -4.617 31.625 52.312 1 92 508 ARG A C 1
ATOM 4044 O O . ARG A 1 508 ? -5.621 32.219 51.906 1 92 508 ARG A O 1
ATOM 4051 N N . ARG A 1 509 ? -3.801 32.031 53.281 1 91.75 509 ARG A N 1
ATOM 4052 C CA . ARG A 1 509 ? -4.043 33.344 53.844 1 91.75 509 ARG A CA 1
ATOM 4053 C C . ARG A 1 509 ? -3.854 34.438 52.812 1 91.75 509 ARG A C 1
ATOM 4055 O O . ARG A 1 509 ? -4.625 35.406 52.75 1 91.75 509 ARG A O 1
ATOM 4062 N N . GLY A 1 510 ? -2.826 34.25 52.031 1 92 510 GLY A N 1
ATOM 4063 C CA . GLY A 1 510 ? -2.59 35.188 50.969 1 92 510 GLY A CA 1
ATOM 4064 C C . GLY A 1 510 ? -3.736 35.25 49.969 1 92 510 GLY A C 1
ATOM 4065 O O . GLY A 1 510 ? -4.098 36.344 49.5 1 92 510 GLY A O 1
ATOM 4066 N N . ILE A 1 511 ? -4.289 34.125 49.719 1 93.75 511 ILE A N 1
ATOM 4067 C CA . ILE A 1 511 ? -5.414 34.031 48.781 1 93.75 511 ILE A CA 1
ATOM 4068 C C . ILE A 1 511 ? -6.637 34.719 49.375 1 93.75 511 ILE A C 1
ATOM 4070 O O . ILE A 1 511 ? -7.367 35.438 48.688 1 93.75 511 ILE A O 1
ATOM 4074 N N . ALA A 1 512 ? -6.844 34.531 50.656 1 93.62 512 ALA A N 1
ATOM 4075 C CA . ALA A 1 512 ? -7.988 35.125 51.312 1 93.62 512 ALA A CA 1
ATOM 4076 C C . ALA A 1 512 ? -7.902 36.656 51.312 1 93.62 512 ALA A C 1
ATOM 4078 O O . ALA A 1 512 ? -8.891 37.312 51.031 1 93.62 512 ALA A O 1
ATOM 4079 N N . HIS A 1 513 ? -6.656 37.094 51.625 1 94.81 513 HIS A N 1
ATOM 4080 C CA . HIS A 1 513 ? -6.445 38.531 51.594 1 94.81 513 HIS A CA 1
ATOM 4081 C C . HIS A 1 513 ? -6.66 39.094 50.188 1 94.81 513 HIS A C 1
ATOM 4083 O O . HIS A 1 513 ? -7.289 40.156 50.031 1 94.81 513 HIS A O 1
ATOM 4089 N N . PHE A 1 514 ? -6.164 38.406 49.281 1 96.06 514 PHE A N 1
ATOM 4090 C CA . PHE A 1 514 ? -6.289 38.844 47.875 1 96.06 514 PHE A CA 1
ATOM 4091 C C . PHE A 1 514 ? -7.754 38.875 47.438 1 96.06 514 PHE A C 1
ATOM 4093 O O . PHE A 1 514 ? -8.203 39.812 46.812 1 96.06 514 PHE A O 1
ATOM 4100 N N . SER A 1 515 ? -8.492 37.844 47.781 1 95.88 515 SER A N 1
ATOM 4101 C CA . SER A 1 515 ? -9.898 37.75 47.406 1 95.88 515 SER A CA 1
ATOM 4102 C C . SER A 1 515 ? -10.734 38.875 48 1 95.88 515 SER A C 1
ATOM 4104 O O . SER A 1 515 ? -11.617 39.406 47.344 1 95.88 515 SER A O 1
ATOM 4106 N N . GLU A 1 516 ? -10.453 39.094 49.219 1 95.81 516 GLU A N 1
ATOM 4107 C CA . GLU A 1 516 ? -11.156 40.188 49.875 1 95.81 516 GLU A CA 1
ATOM 4108 C C . GLU A 1 516 ? -10.812 41.531 49.25 1 95.81 516 GLU A C 1
ATOM 4110 O O . GLU A 1 516 ? -11.688 42.375 49.062 1 95.81 516 GLU A O 1
ATOM 4115 N N . ALA A 1 517 ? -9.562 41.656 49.031 1 96.06 517 ALA A N 1
ATOM 4116 C CA . ALA A 1 517 ? -9.109 42.875 48.375 1 96.06 517 ALA A CA 1
ATOM 4117 C C . ALA A 1 517 ? -9.758 43.062 47 1 96.06 517 ALA A C 1
ATOM 4119 O O . ALA A 1 517 ? -10.164 44.156 46.625 1 96.06 517 ALA A O 1
ATOM 4120 N N . LEU A 1 518 ? -9.859 42.031 46.312 1 95.69 518 LEU A N 1
ATOM 4121 C CA . LEU A 1 518 ? -10.445 42.062 44.969 1 95.69 518 LEU A CA 1
ATOM 4122 C C . LEU A 1 518 ? -11.922 42.438 45.031 1 95.69 518 LEU A C 1
ATOM 4124 O O . LEU A 1 518 ? -12.398 43.219 44.188 1 95.69 518 LEU A O 1
ATOM 4128 N N . ASN A 1 519 ? -12.594 41.938 45.969 1 95.12 519 ASN A N 1
ATOM 4129 C CA . ASN A 1 519 ? -14 42.281 46.156 1 95.12 519 ASN A CA 1
ATOM 4130 C C . ASN A 1 519 ? -14.18 43.781 46.406 1 95.12 519 ASN A C 1
ATOM 4132 O O . ASN A 1 519 ? -15.094 44.406 45.875 1 95.12 519 ASN A O 1
ATOM 4136 N N . LEU A 1 520 ? -13.32 44.281 47.219 1 94.81 520 LEU A N 1
ATOM 4137 C CA . LEU A 1 520 ? -13.359 45.688 47.531 1 94.81 520 LEU A CA 1
ATOM 4138 C C . LEU A 1 520 ? -12.992 46.5 46.281 1 94.81 520 LEU A C 1
ATOM 4140 O O . LEU A 1 520 ? -13.57 47.562 46.031 1 94.81 520 LEU A O 1
ATOM 4144 N N . TYR A 1 521 ? -12.016 46 45.562 1 94.44 521 TYR A N 1
ATOM 4145 C CA . TYR A 1 521 ? -11.617 46.625 44.312 1 94.44 521 TYR A CA 1
ATOM 4146 C C . TYR A 1 521 ? -12.797 46.719 43.344 1 94.44 521 TYR A C 1
ATOM 4148 O O . TYR A 1 521 ? -13.023 47.781 42.75 1 94.44 521 TYR A O 1
ATOM 4156 N N . TYR A 1 522 ? -13.609 45.688 43.281 1 92.81 522 TYR A N 1
ATOM 4157 C CA . TYR A 1 522 ? -14.773 45.625 42.375 1 92.81 522 TYR A CA 1
ATOM 4158 C C . TYR A 1 522 ? -15.82 46.656 42.812 1 92.81 522 TYR A C 1
ATOM 4160 O O . TYR A 1 522 ? -16.531 47.219 42 1 92.81 522 TYR A O 1
ATOM 4168 N N . GLN A 1 523 ? -15.898 46.844 44.125 1 92.19 523 GLN A N 1
ATOM 4169 C CA . GLN A 1 523 ? -16.906 47.75 44.688 1 92.19 523 GLN A CA 1
ATOM 4170 C C . GLN A 1 523 ? -16.453 49.219 44.594 1 92.19 523 GLN A C 1
ATOM 4172 O O . GLN A 1 523 ? -17.234 50.125 44.875 1 92.19 523 GLN A O 1
ATOM 4177 N N . GLY A 1 524 ? -15.164 49.406 44.219 1 92.31 524 GLY A N 1
ATOM 4178 C CA . GLY A 1 524 ? -14.641 50.781 44.094 1 92.31 524 GLY A CA 1
ATOM 4179 C C . GLY A 1 524 ? -13.977 51.281 45.344 1 92.31 524 GLY A C 1
ATOM 4180 O O . GLY A 1 524 ? -13.57 52.438 45.406 1 92.31 524 GLY A O 1
ATOM 4181 N N . ALA A 1 525 ? -13.945 50.469 46.438 1 93.06 525 ALA A N 1
ATOM 4182 C CA . ALA A 1 525 ? -13.273 50.875 47.656 1 93.06 525 ALA A CA 1
ATOM 4183 C C . ALA A 1 525 ? -11.766 50.656 47.562 1 93.06 525 ALA A C 1
ATOM 4185 O O . ALA A 1 525 ? -11.18 49.875 48.281 1 93.06 525 ALA A O 1
ATOM 4186 N N . TRP A 1 526 ? -11.125 51.469 46.75 1 95.25 526 TRP A N 1
ATOM 4187 C CA . TRP A 1 526 ? -9.758 51.25 46.312 1 95.25 526 TRP A CA 1
ATOM 4188 C C . TRP A 1 526 ? -8.773 51.469 47.469 1 95.25 526 TRP A C 1
ATOM 4190 O O . TRP A 1 526 ? -7.793 50.719 47.594 1 95.25 526 TRP A O 1
ATOM 4200 N N . PRO A 1 527 ? -9.008 52.469 48.438 1 93.38 527 PRO A N 1
ATOM 4201 C CA . PRO A 1 527 ? -8.062 52.625 49.531 1 93.38 527 PRO A CA 1
ATOM 4202 C C . PRO A 1 527 ? -8.023 51.406 50.438 1 93.38 527 PRO A C 1
ATOM 4204 O O . PRO A 1 527 ? -6.941 50.969 50.844 1 93.38 527 PRO A O 1
ATOM 4207 N N . GLU A 1 528 ? -9.242 50.906 50.75 1 94 528 GLU A N 1
ATOM 4208 C CA . GLU A 1 528 ? -9.305 49.719 51.594 1 94 528 GLU A CA 1
ATOM 4209 C C . GLU A 1 528 ? -8.727 48.5 50.844 1 94 528 GLU A C 1
ATOM 4211 O O . GLU A 1 528 ? -8.031 47.688 51.469 1 94 528 GLU A O 1
ATOM 4216 N N . ALA A 1 529 ? -9.047 48.438 49.594 1 95.94 529 ALA A N 1
ATOM 4217 C CA . ALA A 1 529 ? -8.516 47.344 48.781 1 95.94 529 ALA A CA 1
ATOM 4218 C C . ALA A 1 529 ? -6.992 47.375 48.75 1 95.94 529 ALA A C 1
ATOM 4220 O O . ALA A 1 529 ? -6.34 46.312 48.812 1 95.94 529 ALA A O 1
ATOM 4221 N N . PHE A 1 530 ? -6.426 48.562 48.594 1 95.56 530 PHE A N 1
ATOM 4222 C CA . PHE A 1 530 ? -4.98 48.719 48.5 1 95.56 530 PHE A CA 1
ATOM 4223 C C . PHE A 1 530 ? -4.289 48.156 49.719 1 95.56 530 PHE A C 1
ATOM 4225 O O . PHE A 1 530 ? -3.268 47.469 49.625 1 95.56 530 PHE A O 1
ATOM 4232 N N . SER A 1 531 ? -4.848 48.469 50.938 1 94.12 531 SER A N 1
ATOM 4233 C CA . SER A 1 531 ? -4.27 47.969 52.188 1 94.12 531 SER A CA 1
ATOM 4234 C C . SER A 1 531 ? -4.258 46.438 52.25 1 94.12 531 SER A C 1
ATOM 4236 O O . SER A 1 531 ? -3.295 45.844 52.719 1 94.12 531 SER A O 1
ATOM 4238 N N . LEU A 1 532 ? -5.285 45.906 51.719 1 94.19 532 LEU A N 1
ATOM 4239 C CA . LEU A 1 532 ? -5.387 44.438 51.75 1 94.19 532 LEU A CA 1
ATOM 4240 C C . LEU A 1 532 ? -4.492 43.812 50.688 1 94.19 532 LEU A C 1
ATOM 4242 O O . LEU A 1 532 ? -3.951 42.719 50.906 1 94.19 532 LEU A O 1
ATOM 4246 N N . PHE A 1 533 ? -4.348 44.406 49.531 1 95.56 533 PHE A N 1
ATOM 4247 C CA . PHE A 1 533 ? -3.416 43.906 48.531 1 95.56 533 PHE A CA 1
ATOM 4248 C C . PHE A 1 533 ? -1.988 43.938 49.062 1 95.56 533 PHE A C 1
ATOM 4250 O O . PHE A 1 533 ? -1.198 43.031 48.75 1 95.56 533 PHE A O 1
ATOM 4257 N N . GLN A 1 534 ? -1.644 44.938 49.781 1 93.25 534 GLN A N 1
ATOM 4258 C CA . GLN A 1 534 ? -0.315 45.031 50.375 1 93.25 534 GLN A CA 1
ATOM 4259 C C . GLN A 1 534 ? -0.058 43.906 51.375 1 93.25 534 GLN A C 1
ATOM 4261 O O . GLN A 1 534 ? 1.074 43.438 51.5 1 93.25 534 GLN A O 1
ATOM 4266 N N . ALA A 1 535 ? -1.13 43.438 52 1 91.69 535 ALA A N 1
ATOM 4267 C CA . ALA A 1 535 ? -1.012 42.406 53.031 1 91.69 535 ALA A CA 1
ATOM 4268 C C . ALA A 1 535 ? -0.905 41.031 52.375 1 91.69 535 ALA A C 1
ATOM 4270 O O . ALA A 1 535 ? -0.439 40.062 53 1 91.69 535 ALA A O 1
ATOM 4271 N N . SER A 1 536 ? -1.326 40.938 51.156 1 92.94 536 SER A N 1
ATOM 4272 C CA . SER A 1 536 ? -1.29 39.656 50.469 1 92.94 536 SER A CA 1
ATOM 4273 C C . SER A 1 536 ? 0.115 39.344 49.969 1 92.94 536 SER A C 1
ATOM 4275 O O . SER A 1 536 ? 0.797 40.219 49.406 1 92.94 536 SER A O 1
ATOM 4277 N N . SER A 1 537 ? 0.519 38.125 50.125 1 88 537 SER A N 1
ATOM 4278 C CA . SER A 1 537 ? 1.846 37.656 49.688 1 88 537 SER A CA 1
ATOM 4279 C C . SER A 1 537 ? 1.837 37.188 48.25 1 88 537 SER A C 1
ATOM 4281 O O . SER A 1 537 ? 2.885 36.844 47.688 1 88 537 SER A O 1
ATOM 4283 N N . LEU A 1 538 ? 0.738 37.25 47.562 1 90.25 538 LEU A N 1
ATOM 4284 C CA . LEU A 1 538 ? 0.652 36.75 46.219 1 90.25 538 LEU A CA 1
ATOM 4285 C C . LEU A 1 538 ? 1.234 37.781 45.219 1 90.25 538 LEU A C 1
ATOM 4287 O O . LEU A 1 538 ? 0.917 38.969 45.312 1 90.25 538 LEU A O 1
ATOM 4291 N N . PRO A 1 539 ? 1.98 37.344 44.375 1 88.19 539 PRO A N 1
ATOM 4292 C CA . PRO A 1 539 ? 2.592 38.25 43.406 1 88.19 539 PRO A CA 1
ATOM 4293 C C . PRO A 1 539 ? 1.559 39 42.562 1 88.19 539 PRO A C 1
ATOM 4295 O O . PRO A 1 539 ? 1.801 40.125 42.125 1 88.19 539 PRO A O 1
ATOM 4298 N N . VAL A 1 540 ? 0.43 38.469 42.281 1 92.88 540 VAL A N 1
ATOM 4299 C CA . VAL A 1 540 ? -0.603 39.062 41.438 1 92.88 540 VAL A CA 1
ATOM 4300 C C . VAL A 1 540 ? -1.145 40.312 42.125 1 92.88 540 VAL A C 1
ATOM 4302 O O . VAL A 1 540 ? -1.601 41.25 41.469 1 92.88 540 VAL A O 1
ATOM 4305 N N . ALA A 1 541 ? -1.021 40.375 43.438 1 94 541 ALA A N 1
ATOM 4306 C CA . ALA A 1 541 ? -1.513 41.531 44.188 1 94 541 ALA A CA 1
ATOM 4307 C C . ALA A 1 541 ? -0.761 42.812 43.781 1 94 541 ALA A C 1
ATOM 4309 O O . ALA A 1 541 ? -1.321 43.906 43.844 1 94 541 ALA A O 1
ATOM 4310 N N . ASN A 1 542 ? 0.459 42.625 43.375 1 93.12 542 ASN A N 1
ATOM 4311 C CA . ASN A 1 542 ? 1.295 43.781 43.031 1 93.12 542 ASN A CA 1
ATOM 4312 C C . ASN A 1 542 ? 0.749 44.5 41.781 1 93.12 542 ASN A C 1
ATOM 4314 O O . ASN A 1 542 ? 0.901 45.719 41.688 1 93.12 542 ASN A O 1
ATOM 4318 N N . ILE A 1 543 ? 0.124 43.844 40.969 1 91.81 543 ILE A N 1
ATOM 4319 C CA . ILE A 1 543 ? -0.442 44.438 39.781 1 91.81 543 ILE A CA 1
ATOM 4320 C C . ILE A 1 543 ? -1.57 45.406 40.125 1 91.81 543 ILE A C 1
ATOM 4322 O O . ILE A 1 543 ? -1.658 46.5 39.594 1 91.81 543 ILE A O 1
ATOM 4326 N N . PHE A 1 544 ? -2.361 45 41.094 1 93 544 PHE A N 1
ATOM 4327 C CA . PHE A 1 544 ? -3.498 45.812 41.5 1 93 544 PHE A CA 1
ATOM 4328 C C . PHE A 1 544 ? -3.037 47 42.344 1 93 544 PHE A C 1
ATOM 4330 O O . PHE A 1 544 ? -3.613 48.062 42.25 1 93 544 PHE A O 1
ATOM 4337 N N . LYS A 1 545 ? -1.954 46.688 43.094 1 92.88 545 LYS A N 1
ATOM 4338 C CA . LYS A 1 545 ? -1.372 47.812 43.844 1 92.88 545 LYS A CA 1
ATOM 4339 C C . LYS A 1 545 ? -0.924 48.938 42.906 1 92.88 545 LYS A C 1
ATOM 4341 O O . LYS A 1 545 ? -1.204 50.094 43.188 1 92.88 545 LYS A O 1
ATOM 4346 N N . GLU A 1 546 ? -0.371 48.531 41.875 1 90.56 546 GLU A N 1
ATOM 4347 C CA . GLU A 1 546 ? 0.125 49.531 40.938 1 90.56 546 GLU A CA 1
ATOM 4348 C C . GLU A 1 546 ? -1.024 50.188 40.188 1 90.56 546 GLU A C 1
ATOM 4350 O O . GLU A 1 546 ? -0.959 51.375 39.906 1 90.56 546 GLU A O 1
ATOM 4355 N N . ARG A 1 547 ? -2.068 49.469 39.969 1 88.81 547 ARG A N 1
ATOM 4356 C CA . ARG A 1 547 ? -3.236 49.969 39.25 1 88.81 547 ARG A CA 1
ATOM 4357 C C . ARG A 1 547 ? -3.949 51.062 40.031 1 88.81 547 ARG A C 1
ATOM 4359 O O . ARG A 1 547 ? -4.441 52.031 39.469 1 88.81 547 ARG A O 1
ATOM 4366 N N . ILE A 1 548 ? -3.984 50.875 41.375 1 90.12 548 ILE A N 1
ATOM 4367 C CA . ILE A 1 548 ? -4.895 51.75 42.125 1 90.12 548 ILE A CA 1
ATOM 4368 C C . ILE A 1 548 ? -4.098 52.656 43.062 1 90.12 548 ILE A C 1
ATOM 4370 O O . ILE A 1 548 ? -4.676 53.438 43.812 1 90.12 548 ILE A O 1
ATOM 4374 N N . HIS A 1 549 ? -2.785 52.438 42.938 1 89 549 HIS A N 1
ATOM 4375 C CA . HIS A 1 549 ? -1.967 53.25 43.844 1 89 549 HIS A CA 1
ATOM 4376 C C . HIS A 1 549 ? -2.258 54.719 43.656 1 89 549 HIS A C 1
ATOM 4378 O O . HIS A 1 549 ? -2.047 55.281 42.594 1 89 549 HIS A O 1
ATOM 4384 N N . GLY A 1 550 ? -2.65 55.312 44.688 1 84.12 550 GLY A N 1
ATOM 4385 C CA . GLY A 1 550 ? -2.85 56.75 44.719 1 84.12 550 GLY A CA 1
ATOM 4386 C C . GLY A 1 550 ? -4.012 57.219 43.844 1 84.12 550 GLY A C 1
ATOM 4387 O O . GLY A 1 550 ? -4.113 58.406 43.5 1 84.12 550 GLY A O 1
ATOM 4388 N N . ARG A 1 551 ? -4.785 56.25 43.438 1 87.5 551 ARG A N 1
ATOM 4389 C CA . ARG A 1 551 ? -5.902 56.562 42.562 1 87.5 551 ARG A CA 1
ATOM 4390 C C . ARG A 1 551 ? -7.238 56.281 43.219 1 87.5 551 ARG A C 1
ATOM 4392 O O . ARG A 1 551 ? -7.285 55.594 44.25 1 87.5 551 ARG A O 1
ATOM 4399 N N . GLU A 1 552 ? -8.305 57.062 42.812 1 87.06 552 GLU A N 1
ATOM 4400 C CA . GLU A 1 552 ? -9.672 56.781 43.219 1 87.06 552 GLU A CA 1
ATOM 4401 C C . GLU A 1 552 ? -10.461 56.125 42.094 1 87.06 552 GLU A C 1
ATOM 4403 O O . GLU A 1 552 ? -10.141 56.312 40.906 1 87.06 552 GLU A O 1
ATOM 4408 N N . ALA A 1 553 ? -11.375 55.312 42.5 1 88.88 553 ALA A N 1
ATOM 4409 C CA . ALA A 1 553 ? -12.188 54.625 41.531 1 88.88 553 ALA A CA 1
ATOM 4410 C C . ALA A 1 553 ? -12.938 55.594 40.625 1 88.88 553 ALA A C 1
ATOM 4412 O O . ALA A 1 553 ? -13.492 56.594 41.125 1 88.88 553 ALA A O 1
ATOM 4413 N N . PRO A 1 554 ? -12.828 55.438 39.406 1 85.5 554 PRO A N 1
ATOM 4414 C CA . PRO A 1 554 ? -13.562 56.344 38.531 1 85.5 554 PRO A CA 1
ATOM 4415 C C . PRO A 1 554 ? -15.07 56.281 38.75 1 85.5 554 PRO A C 1
ATOM 4417 O O . PRO A 1 554 ? -15.586 55.312 39.281 1 85.5 554 PRO A O 1
ATOM 4420 N N . GLU A 1 555 ? -15.734 57.406 38.375 1 83.81 555 GLU A N 1
ATOM 4421 C CA . GLU A 1 555 ? -17.188 57.406 38.438 1 83.81 555 GLU A CA 1
ATOM 4422 C C . GLU A 1 555 ? -17.812 56.375 37.562 1 83.81 555 GLU A C 1
ATOM 4424 O O . GLU A 1 555 ? -17.469 56.25 36.375 1 83.81 555 GLU A O 1
ATOM 4429 N N . GLY A 1 556 ? -18.672 55.5 38.094 1 84.56 556 GLY A N 1
ATOM 4430 C CA . GLY A 1 556 ? -19.297 54.438 37.281 1 84.56 556 GLY A CA 1
ATOM 4431 C C . GLY A 1 556 ? -18.469 53.188 37.188 1 84.56 556 GLY A C 1
ATOM 4432 O O . GLY A 1 556 ? -18.656 52.375 36.281 1 84.56 556 GLY A O 1
ATOM 4433 N N . TRP A 1 557 ? -17.531 53.094 38.094 1 87.06 557 TRP A N 1
ATOM 4434 C CA . TRP A 1 557 ? -16.656 51.938 38.094 1 87.06 557 TRP A CA 1
ATOM 4435 C C . TRP A 1 557 ? -17.453 50.625 38.094 1 87.06 557 TRP A C 1
ATOM 4437 O O . TRP A 1 557 ? -18.328 50.406 38.938 1 87.06 557 TRP A O 1
ATOM 4447 N N . ASP A 1 558 ? -17.234 49.75 36.969 1 82.38 558 ASP A N 1
ATOM 4448 C CA . ASP A 1 558 ? -17.969 48.5 36.844 1 82.38 558 ASP A CA 1
ATOM 4449 C C . ASP A 1 558 ? -17.078 47.312 37.156 1 82.38 558 ASP A C 1
ATOM 4451 O O . ASP A 1 558 ? -17.469 46.156 36.906 1 82.38 558 ASP A O 1
ATOM 4455 N N . GLY A 1 559 ? -15.906 47.625 37.656 1 82.06 559 GLY A N 1
ATOM 4456 C CA . GLY A 1 559 ? -15.031 46.531 38.062 1 82.06 559 GLY A CA 1
ATOM 4457 C C . GLY A 1 559 ? -14.102 46.062 36.938 1 82.06 559 GLY A C 1
ATOM 4458 O O . GLY A 1 559 ? -13.281 45.188 37.125 1 82.06 559 GLY A O 1
ATOM 4459 N N . ILE A 1 560 ? -14.211 46.625 35.719 1 80.62 560 ILE A N 1
ATOM 4460 C CA . ILE A 1 560 ? -13.438 46.188 34.562 1 80.62 560 ILE A CA 1
ATOM 4461 C C . ILE A 1 560 ? -12.336 47.219 34.25 1 80.62 560 ILE A C 1
ATOM 4463 O O . ILE A 1 560 ? -12.625 48.406 34.062 1 80.62 560 ILE A O 1
ATOM 4467 N N . TRP A 1 561 ? -11.148 46.625 34.438 1 75.31 561 TRP A N 1
ATOM 4468 C CA . TRP A 1 561 ? -10.016 47.469 34.125 1 75.31 561 TRP A CA 1
ATOM 4469 C C . TRP A 1 561 ? -9.727 47.469 32.625 1 75.31 561 TRP A C 1
ATOM 4471 O O . TRP A 1 561 ? -9.609 46.406 32.031 1 75.31 561 TRP A O 1
ATOM 4481 N N . THR A 1 562 ? -9.992 48.5 31.891 1 62.97 562 THR A N 1
ATOM 4482 C CA . THR A 1 562 ? -9.703 48.594 30.469 1 62.97 562 THR A CA 1
ATOM 4483 C C . THR A 1 562 ? -8.242 48.969 30.25 1 62.97 562 THR A C 1
ATOM 4485 O O . THR A 1 562 ? -7.785 50 30.75 1 62.97 562 THR A O 1
ATOM 4488 N N . MET A 1 563 ? -7.43 47.906 30.016 1 54.53 563 MET A N 1
ATOM 4489 C CA . MET A 1 563 ? -6.004 48.156 29.797 1 54.53 563 MET A CA 1
ATOM 4490 C C . MET A 1 563 ? -5.781 49.219 28.75 1 54.53 563 MET A C 1
ATOM 4492 O O . MET A 1 563 ? -6.281 49.125 27.625 1 54.53 563 MET A O 1
ATOM 4496 N N . THR A 1 564 ? -5.633 50.344 29.078 1 43.62 564 THR A N 1
ATOM 4497 C CA . THR A 1 564 ? -5.242 51.344 28.109 1 43.62 564 THR A CA 1
ATOM 4498 C C . THR A 1 564 ? -3.795 51.156 27.672 1 43.62 564 THR A C 1
ATOM 4500 O O . THR A 1 564 ? -3.35 51.75 26.688 1 43.62 564 THR A O 1
ATOM 4503 N N . GLU A 1 565 ? -2.898 50.75 28.453 1 39.5 565 GLU A N 1
ATOM 4504 C CA . GLU A 1 565 ? -1.494 50.75 28.047 1 39.5 565 GLU A CA 1
ATOM 4505 C C . GLU A 1 565 ? -1.081 49.375 27.516 1 39.5 565 GLU A C 1
ATOM 4507 O O . GLU A 1 565 ? -1.498 48.344 28.047 1 39.5 565 GLU A O 1
ATOM 4512 N N . LYS A 1 566 ? -0.705 49.25 26.141 1 39.66 566 LYS A N 1
ATOM 4513 C CA . LYS A 1 566 ? -0.136 48.031 25.516 1 39.66 566 LYS A CA 1
ATOM 4514 C C . LYS A 1 566 ? 1.038 47.5 26.328 1 39.66 566 LYS A C 1
ATOM 4516 O O . LYS A 1 566 ? 1.9 48.281 26.766 1 39.66 566 LYS A O 1
ATOM 4521 N N . MET B 1 1 ? 19.938 -16.188 -27.938 1 32.44 1 MET B N 1
ATOM 4522 C CA . MET B 1 1 ? 20.109 -17.344 -27.078 1 32.44 1 MET B CA 1
ATOM 4523 C C . MET B 1 1 ? 19.969 -16.953 -25.609 1 32.44 1 MET B C 1
ATOM 4525 O O . MET B 1 1 ? 19.453 -17.719 -24.797 1 32.44 1 MET B O 1
ATOM 4529 N N . ARG B 1 2 ? 20.484 -15.836 -25.25 1 45.22 2 ARG B N 1
ATOM 4530 C CA . ARG B 1 2 ? 20.469 -15.367 -23.875 1 45.22 2 ARG B CA 1
ATOM 4531 C C . ARG B 1 2 ? 19.047 -15.055 -23.422 1 45.22 2 ARG B C 1
ATOM 4533 O O . ARG B 1 2 ? 18.656 -15.391 -22.297 1 45.22 2 ARG B O 1
ATOM 4540 N N . ASN B 1 3 ? 18.438 -14.359 -24.234 1 47.09 3 ASN B N 1
ATOM 4541 C CA . ASN B 1 3 ? 17.047 -13.984 -23.969 1 47.09 3 ASN B CA 1
ATOM 4542 C C . ASN B 1 3 ? 16.141 -15.211 -23.891 1 47.09 3 ASN B C 1
ATOM 4544 O O . ASN B 1 3 ? 15.195 -15.234 -23.094 1 47.09 3 ASN B O 1
ATOM 4548 N N . PHE B 1 4 ? 16.531 -16.109 -24.656 1 46.16 4 PHE B N 1
ATOM 4549 C CA . PHE B 1 4 ? 15.75 -17.344 -24.672 1 46.16 4 PHE B CA 1
ATOM 4550 C C . PHE B 1 4 ? 15.961 -18.125 -23.375 1 46.16 4 PHE B C 1
ATOM 4552 O O . PHE B 1 4 ? 15 -18.625 -22.781 1 46.16 4 PHE B O 1
ATOM 4559 N N . LEU B 1 5 ? 17.172 -18.156 -22.969 1 50.44 5 LEU B N 1
ATOM 4560 C CA . LEU B 1 5 ? 17.5 -18.891 -21.75 1 50.44 5 LEU B CA 1
ATOM 4561 C C . LEU B 1 5 ? 16.922 -18.188 -20.531 1 50.44 5 LEU B C 1
ATOM 4563 O O . LEU B 1 5 ? 16.438 -18.828 -19.594 1 50.44 5 LEU B O 1
ATOM 4567 N N . THR B 1 6 ? 17.078 -16.969 -20.531 1 53.78 6 THR B N 1
ATOM 4568 C CA . THR B 1 6 ? 16.516 -16.203 -19.406 1 53.78 6 THR B CA 1
ATOM 4569 C C . THR B 1 6 ? 15 -16.359 -19.359 1 53.78 6 THR B C 1
ATOM 4571 O O . THR B 1 6 ? 14.414 -16.438 -18.281 1 53.78 6 THR B O 1
ATOM 4574 N N . HIS B 1 7 ? 14.461 -16.469 -20.484 1 54.56 7 HIS B N 1
ATOM 4575 C CA . HIS B 1 7 ? 13.016 -16.656 -20.594 1 54.56 7 HIS B CA 1
ATOM 4576 C C . HIS B 1 7 ? 12.609 -18.047 -20.125 1 54.56 7 HIS B C 1
ATOM 4578 O O . HIS B 1 7 ? 11.547 -18.219 -19.531 1 54.56 7 HIS B O 1
ATOM 4584 N N . PHE B 1 8 ? 13.555 -18.984 -20.359 1 57.25 8 PHE B N 1
ATOM 4585 C CA . PHE B 1 8 ? 13.211 -20.375 -20.047 1 57.25 8 PHE B CA 1
ATOM 4586 C C . PHE B 1 8 ? 13.758 -20.766 -18.672 1 57.25 8 PHE B C 1
ATOM 4588 O O . PHE B 1 8 ? 13.125 -21.531 -17.938 1 57.25 8 PHE B O 1
ATOM 4595 N N . LEU B 1 9 ? 14.898 -20.125 -18.328 1 60.16 9 LEU B N 1
ATOM 4596 C CA . LEU B 1 9 ? 15.562 -20.594 -17.125 1 60.16 9 LEU B CA 1
ATOM 4597 C C . LEU B 1 9 ? 15.336 -19.641 -15.969 1 60.16 9 LEU B C 1
ATOM 4599 O O . LEU B 1 9 ? 15.625 -19.969 -14.812 1 60.16 9 LEU B O 1
ATOM 4603 N N . GLY B 1 10 ? 14.68 -18.672 -16.156 1 62.12 10 GLY B N 1
ATOM 4604 C CA . GLY B 1 10 ? 14.312 -17.797 -15.055 1 62.12 10 GLY B CA 1
ATOM 4605 C C . GLY B 1 10 ? 15.242 -16.609 -14.898 1 62.12 10 GLY B C 1
ATOM 4606 O O . GLY B 1 10 ? 16.266 -16.531 -15.562 1 62.12 10 GLY B O 1
ATOM 4607 N N . HIS B 1 11 ? 14.836 -15.539 -14.25 1 63.81 11 HIS B N 1
ATOM 4608 C CA . HIS B 1 11 ? 15.594 -14.312 -14.016 1 63.81 11 HIS B CA 1
ATOM 4609 C C . HIS B 1 11 ? 16.422 -14.414 -12.734 1 63.81 11 HIS B C 1
ATOM 4611 O O . HIS B 1 11 ? 16.078 -15.188 -11.828 1 63.81 11 HIS B O 1
ATOM 4617 N N . LYS B 1 12 ? 17.672 -13.906 -12.805 1 60.59 12 LYS B N 1
ATOM 4618 C CA . LYS B 1 12 ? 18.516 -13.844 -11.609 1 60.59 12 LYS B CA 1
ATOM 4619 C C . LYS B 1 12 ? 18.219 -12.602 -10.781 1 60.59 12 LYS B C 1
ATOM 4621 O O . LYS B 1 12 ? 18.109 -11.5 -11.328 1 60.59 12 LYS B O 1
ATOM 4626 N N . VAL B 1 13 ? 17.625 -12.844 -9.648 1 61.28 13 VAL B N 1
ATOM 4627 C CA . VAL B 1 13 ? 17.484 -11.742 -8.703 1 61.28 13 VAL B CA 1
ATOM 4628 C C . VAL B 1 13 ? 18.594 -11.812 -7.656 1 61.28 13 VAL B C 1
ATOM 4630 O O . VAL B 1 13 ? 18.562 -12.656 -6.762 1 61.28 13 VAL B O 1
ATOM 4633 N N . GLY B 1 14 ? 19.5 -10.938 -7.773 1 58.34 14 GLY B N 1
ATOM 4634 C CA . GLY B 1 14 ? 20.688 -11.023 -6.934 1 58.34 14 GLY B CA 1
ATOM 4635 C C . GLY B 1 14 ? 21.5 -12.281 -7.168 1 58.34 14 GLY B C 1
ATOM 4636 O O . GLY B 1 14 ? 21.906 -12.562 -8.297 1 58.34 14 GLY B O 1
ATOM 4637 N N . ALA B 1 15 ? 21.797 -13.094 -6.074 1 64.69 15 ALA B N 1
ATOM 4638 C CA . ALA B 1 15 ? 22.609 -14.305 -6.137 1 64.69 15 ALA B CA 1
ATOM 4639 C C . ALA B 1 15 ? 21.719 -15.547 -6.285 1 64.69 15 ALA B C 1
ATOM 4641 O O . ALA B 1 15 ? 22.234 -16.656 -6.441 1 64.69 15 ALA B O 1
ATOM 4642 N N . VAL B 1 16 ? 20.391 -15.25 -6.266 1 68.25 16 VAL B N 1
ATOM 4643 C CA . VAL B 1 16 ? 19.516 -16.422 -6.262 1 68.25 16 VAL B CA 1
ATOM 4644 C C . VAL B 1 16 ? 18.75 -16.484 -7.578 1 68.25 16 VAL B C 1
ATOM 4646 O O . VAL B 1 16 ? 18.234 -15.477 -8.07 1 68.25 16 VAL B O 1
ATOM 4649 N N . ARG B 1 17 ? 18.875 -17.609 -8.188 1 74.81 17 ARG B N 1
ATOM 4650 C CA . ARG B 1 17 ? 18.172 -17.812 -9.453 1 74.81 17 ARG B CA 1
ATOM 4651 C C . ARG B 1 17 ? 16.719 -18.188 -9.211 1 74.81 17 ARG B C 1
ATOM 4653 O O . ARG B 1 17 ? 16.406 -19.047 -8.391 1 74.81 17 ARG B O 1
ATOM 4660 N N . VAL B 1 18 ? 15.828 -17.5 -9.875 1 76.81 18 VAL B N 1
ATOM 4661 C CA . VAL B 1 18 ? 14.391 -17.766 -9.789 1 76.81 18 VAL B CA 1
ATOM 4662 C C . VAL B 1 18 ? 13.992 -18.781 -10.859 1 76.81 18 VAL B C 1
ATOM 4664 O O . VAL B 1 18 ? 14.109 -18.516 -12.055 1 76.81 18 VAL B O 1
ATOM 4667 N N . VAL B 1 19 ? 13.68 -19.984 -10.438 1 78.69 19 VAL B N 1
ATOM 4668 C CA . VAL B 1 19 ? 13.266 -21.047 -11.359 1 78.69 19 VAL B CA 1
ATOM 4669 C C . VAL B 1 19 ? 11.797 -20.859 -11.734 1 78.69 19 VAL B C 1
ATOM 4671 O O . VAL B 1 19 ? 10.938 -20.75 -10.852 1 78.69 19 VAL B O 1
ATOM 4674 N N . PRO B 1 20 ? 11.594 -20.797 -13.055 1 81.06 20 PRO B N 1
ATOM 4675 C CA . PRO B 1 20 ? 10.195 -20.625 -13.461 1 81.06 20 PRO B CA 1
ATOM 4676 C C . PRO B 1 20 ? 9.305 -21.781 -13.008 1 81.06 20 PRO B C 1
ATOM 4678 O O . PRO B 1 20 ? 9.695 -22.938 -13.117 1 81.06 20 PRO B O 1
ATOM 4681 N N . LEU B 1 21 ? 8.219 -21.5 -12.438 1 83.5 21 LEU B N 1
ATOM 4682 C CA . LEU B 1 21 ? 7.246 -22.469 -11.945 1 83.5 21 LEU B CA 1
ATOM 4683 C C . LEU B 1 21 ? 6.801 -23.406 -13.062 1 83.5 21 LEU B C 1
ATOM 4685 O O . LEU B 1 21 ? 6.59 -24.609 -12.828 1 83.5 21 LEU B O 1
ATOM 4689 N N . GLY B 1 22 ? 6.75 -22.875 -14.266 1 84.81 22 GLY B N 1
ATOM 4690 C CA . GLY B 1 22 ? 6.355 -23.688 -15.406 1 84.81 22 GLY B CA 1
ATOM 4691 C C . GLY B 1 22 ? 7.328 -24.828 -15.688 1 84.81 22 GLY B C 1
ATOM 4692 O O . GLY B 1 22 ? 6.91 -25.938 -16 1 84.81 22 GLY B O 1
ATOM 4693 N N . LEU B 1 23 ? 8.539 -24.547 -15.508 1 85.69 23 LEU B N 1
ATOM 4694 C CA . LEU B 1 23 ? 9.562 -25.562 -15.758 1 85.69 23 LEU B CA 1
ATOM 4695 C C . LEU B 1 23 ? 9.477 -26.688 -14.727 1 85.69 23 LEU B C 1
ATOM 4697 O O . LEU B 1 23 ? 9.664 -27.859 -15.062 1 85.69 23 LEU B O 1
ATOM 4701 N N . LYS B 1 24 ? 9.25 -26.375 -13.555 1 86.69 24 LYS B N 1
ATOM 4702 C CA . LYS B 1 24 ? 9.109 -27.375 -12.508 1 86.69 24 LYS B CA 1
ATOM 4703 C C . LYS B 1 24 ? 7.926 -28.297 -12.781 1 86.69 24 LYS B C 1
ATOM 4705 O O . LYS B 1 24 ? 8.031 -29.516 -12.633 1 86.69 24 LYS B O 1
ATOM 4710 N N . ILE B 1 25 ? 6.879 -27.719 -13.25 1 90.81 25 ILE B N 1
ATOM 4711 C CA . ILE B 1 25 ? 5.656 -28.469 -13.508 1 90.81 25 ILE B CA 1
ATOM 4712 C C . ILE B 1 25 ? 5.863 -29.391 -14.711 1 90.81 25 ILE B C 1
ATOM 4714 O O . ILE B 1 25 ? 5.512 -30.578 -14.672 1 90.81 25 ILE B O 1
ATOM 4718 N N . VAL B 1 26 ? 6.508 -28.844 -15.688 1 90.62 26 VAL B N 1
ATOM 4719 C CA . VAL B 1 26 ? 6.719 -29.625 -16.906 1 90.62 26 VAL B CA 1
ATOM 4720 C C . VAL B 1 26 ? 7.68 -30.766 -16.625 1 90.62 26 VAL B C 1
ATOM 4722 O O . VAL B 1 26 ? 7.531 -31.859 -17.172 1 90.62 26 VAL B O 1
ATOM 4725 N N . ALA B 1 27 ? 8.617 -30.516 -15.766 1 91 27 ALA B N 1
ATOM 4726 C CA . ALA B 1 27 ? 9.562 -31.578 -15.406 1 91 27 ALA B CA 1
ATOM 4727 C C . ALA B 1 27 ? 8.836 -32.75 -14.75 1 91 27 ALA B C 1
ATOM 4729 O O . ALA B 1 27 ? 9.109 -33.906 -15.062 1 91 27 ALA B O 1
ATOM 4730 N N . VAL B 1 28 ? 7.945 -32.469 -13.922 1 90.94 28 VAL B N 1
ATOM 4731 C CA . VAL B 1 28 ? 7.164 -33.5 -13.25 1 90.94 28 VAL B CA 1
ATOM 4732 C C . VAL B 1 28 ? 6.316 -34.25 -14.273 1 90.94 28 VAL B C 1
ATOM 4734 O O . VAL B 1 28 ? 6.23 -35.5 -14.242 1 90.94 28 VAL B O 1
ATOM 4737 N N . PHE B 1 29 ? 5.828 -33.562 -15.211 1 91.94 29 PHE B N 1
ATOM 4738 C CA . PHE B 1 29 ? 4.977 -34.125 -16.25 1 91.94 29 PHE B CA 1
ATOM 4739 C C . PHE B 1 29 ? 5.77 -35.094 -17.141 1 91.94 29 PHE B C 1
ATOM 4741 O O . PHE B 1 29 ? 5.293 -36.188 -17.453 1 91.94 29 PHE B O 1
ATOM 4748 N N . VAL B 1 30 ? 6.922 -34.656 -17.438 1 93.81 30 VAL B N 1
ATOM 4749 C CA . VAL B 1 30 ? 7.762 -35.438 -18.312 1 93.81 30 VAL B CA 1
ATOM 4750 C C . VAL B 1 30 ? 8.141 -36.75 -17.625 1 93.81 30 VAL B C 1
ATOM 4752 O O . VAL B 1 30 ? 8.086 -37.812 -18.25 1 93.81 30 VAL B O 1
ATOM 4755 N N . ILE B 1 31 ? 8.406 -36.688 -16.422 1 94.62 31 ILE B N 1
ATOM 4756 C CA . ILE B 1 31 ? 8.773 -37.875 -15.648 1 94.62 31 ILE B CA 1
ATOM 4757 C C . ILE B 1 31 ? 7.59 -38.844 -15.57 1 94.62 31 ILE B C 1
ATOM 4759 O O . ILE B 1 31 ? 7.746 -40.031 -15.773 1 94.62 31 ILE B O 1
ATOM 4763 N N . PHE B 1 32 ? 6.438 -38.344 -15.406 1 94.5 32 PHE B N 1
ATOM 4764 C CA . PHE B 1 32 ? 5.238 -39.156 -15.305 1 94.5 32 PHE B CA 1
ATOM 4765 C C . PHE B 1 32 ? 4.918 -39.812 -16.641 1 94.5 32 PHE B C 1
ATOM 4767 O O . PHE B 1 32 ? 4.523 -40.969 -16.688 1 94.5 32 PHE B O 1
ATOM 4774 N N . LEU B 1 33 ? 5.133 -39.094 -17.703 1 95.19 33 LEU B N 1
ATOM 4775 C CA . LEU B 1 33 ? 4.867 -39.625 -19.031 1 95.19 33 LEU B CA 1
ATOM 4776 C C . LEU B 1 33 ? 5.801 -40.781 -19.359 1 95.19 33 LEU B C 1
ATOM 4778 O O . LEU B 1 33 ? 5.367 -41.812 -19.875 1 95.19 33 LEU B O 1
ATOM 4782 N N . LEU B 1 34 ? 7.027 -40.625 -18.953 1 95.75 34 LEU B N 1
ATOM 4783 C CA . LEU B 1 34 ? 8.023 -41.625 -19.25 1 95.75 34 LEU B CA 1
ATOM 4784 C C . LEU B 1 34 ? 7.754 -42.906 -18.438 1 95.75 34 LEU B C 1
ATOM 4786 O O . LEU B 1 34 ? 7.688 -44 -19 1 95.75 34 LEU B O 1
ATOM 4790 N N . ILE B 1 35 ? 7.496 -42.75 -17.203 1 95.06 35 ILE B N 1
ATOM 4791 C CA . ILE B 1 35 ? 7.285 -43.906 -16.328 1 95.06 35 ILE B CA 1
ATOM 4792 C C . ILE B 1 35 ? 6.008 -44.625 -16.734 1 95.06 35 ILE B C 1
ATOM 4794 O O . ILE B 1 35 ? 5.98 -45.844 -16.812 1 95.06 35 ILE B O 1
ATOM 4798 N N . SER B 1 36 ? 4.988 -43.812 -17.031 1 95.38 36 SER B N 1
ATOM 4799 C CA . SER B 1 36 ? 3.699 -44.406 -17.375 1 95.38 36 SER B CA 1
ATOM 4800 C C . SER B 1 36 ? 3.779 -45.188 -18.703 1 95.38 36 SER B C 1
ATOM 4802 O O . SER B 1 36 ? 3.326 -46.312 -18.781 1 95.38 36 SER B O 1
ATOM 4804 N N . ASN B 1 37 ? 4.383 -44.594 -19.672 1 96.06 37 ASN B N 1
ATOM 4805 C CA . ASN B 1 37 ? 4.477 -45.219 -20.984 1 96.06 37 ASN B CA 1
ATOM 4806 C C . ASN B 1 37 ? 5.352 -46.469 -20.938 1 96.06 37 ASN B C 1
ATOM 4808 O O . ASN B 1 37 ? 4.984 -47.5 -21.5 1 96.06 37 ASN B O 1
ATOM 4812 N N . PHE B 1 38 ? 6.465 -46.375 -20.25 1 95.19 38 PHE B N 1
ATOM 4813 C CA . PHE B 1 38 ? 7.355 -47.531 -20.188 1 95.19 38 PHE B CA 1
ATOM 4814 C C . PHE B 1 38 ? 6.711 -48.688 -19.422 1 95.19 38 PHE B C 1
ATOM 4816 O O . PHE B 1 38 ? 6.84 -49.844 -19.812 1 95.19 38 PHE B O 1
ATOM 4823 N N . THR B 1 39 ? 6 -48.375 -18.406 1 94.25 39 THR B N 1
ATOM 4824 C CA . THR B 1 39 ? 5.355 -49.406 -17.594 1 94.25 39 THR B CA 1
ATOM 4825 C C . THR B 1 39 ? 4.258 -50.125 -18.391 1 94.25 39 THR B C 1
ATOM 4827 O O . THR B 1 39 ? 4.227 -51.344 -18.438 1 94.25 39 THR B O 1
ATOM 4830 N N . THR B 1 40 ? 3.391 -49.375 -19.047 1 95.12 40 THR B N 1
ATOM 4831 C CA . THR B 1 40 ? 2.266 -49.969 -19.75 1 95.12 40 THR B CA 1
ATOM 4832 C C . THR B 1 40 ? 2.748 -50.75 -20.969 1 95.12 40 THR B C 1
ATOM 4834 O O . THR B 1 40 ? 2.236 -51.844 -21.25 1 95.12 40 THR B O 1
ATOM 4837 N N . ASN B 1 41 ? 3.748 -50.25 -21.609 1 95.12 41 ASN B N 1
ATOM 4838 C CA . ASN B 1 41 ? 4.258 -50.938 -22.781 1 95.12 41 ASN B CA 1
ATOM 4839 C C . ASN B 1 41 ? 5.051 -52.188 -22.406 1 95.12 41 ASN B C 1
ATOM 4841 O O . ASN B 1 41 ? 5.055 -53.188 -23.141 1 95.12 41 ASN B O 1
ATOM 4845 N N . TYR B 1 42 ? 5.727 -52.125 -21.297 1 93.38 42 TYR B N 1
ATOM 4846 C CA . TYR B 1 42 ? 6.422 -53.312 -20.812 1 93.38 42 TYR B CA 1
ATOM 4847 C C . TYR B 1 42 ? 5.434 -54.406 -20.453 1 93.38 42 TYR B C 1
ATOM 4849 O O . TYR B 1 42 ? 5.664 -55.562 -20.766 1 93.38 42 TYR B O 1
ATOM 4857 N N . LEU B 1 43 ? 4.371 -54.094 -19.844 1 92.56 43 LEU B N 1
ATOM 4858 C CA . LEU B 1 43 ? 3.334 -55.062 -19.531 1 92.56 43 LEU B CA 1
ATOM 4859 C C . LEU B 1 43 ? 2.703 -55.625 -20.797 1 92.56 43 LEU B C 1
ATOM 4861 O O . LEU B 1 43 ? 2.395 -56.812 -20.875 1 92.56 43 LEU B O 1
ATOM 4865 N N . ASN B 1 44 ? 2.551 -54.75 -21.766 1 93 44 ASN B N 1
ATOM 4866 C CA . ASN B 1 44 ? 2.064 -55.156 -23.078 1 93 44 ASN B CA 1
ATOM 4867 C C . ASN B 1 44 ? 2.994 -56.188 -23.719 1 93 44 ASN B C 1
ATOM 4869 O O . ASN B 1 44 ? 2.535 -57.188 -24.266 1 93 44 ASN B O 1
ATOM 4873 N N . LEU B 1 45 ? 4.266 -56 -23.547 1 89.62 45 LEU B N 1
ATOM 4874 C CA . LEU B 1 45 ? 5.27 -56.906 -24.094 1 89.62 45 LEU B CA 1
ATOM 4875 C C . LEU B 1 45 ? 5.164 -58.281 -23.422 1 89.62 45 LEU B C 1
ATOM 4877 O O . LEU B 1 45 ? 5.188 -59.312 -24.109 1 89.62 45 LEU B O 1
ATOM 4881 N N . ILE B 1 46 ? 5.008 -58.281 -22.188 1 89.56 46 ILE B N 1
ATOM 4882 C CA . ILE B 1 46 ? 4.965 -59.531 -21.438 1 89.56 46 ILE B CA 1
ATOM 4883 C C . ILE B 1 46 ? 3.725 -60.344 -21.828 1 89.56 46 ILE B C 1
ATOM 4885 O O . ILE B 1 46 ? 3.797 -61.562 -22.031 1 89.56 46 ILE B O 1
ATOM 4889 N N . LEU B 1 47 ? 2.621 -59.688 -21.984 1 89.94 47 LEU B N 1
ATOM 4890 C CA . LEU B 1 47 ? 1.38 -60.344 -22.375 1 89.94 47 LEU B CA 1
ATOM 4891 C C . LEU B 1 47 ? 1.472 -60.906 -23.781 1 89.94 47 LEU B C 1
ATOM 4893 O O . LEU B 1 47 ? 1.021 -62 -24.062 1 89.94 47 LEU B O 1
ATOM 4897 N N . ASN B 1 48 ? 2.082 -60.219 -24.656 1 89.38 48 ASN B N 1
ATOM 4898 C CA . ASN B 1 48 ? 2.238 -60.688 -26.031 1 89.38 48 ASN B CA 1
ATOM 4899 C C . ASN B 1 48 ? 3.213 -61.844 -26.125 1 89.38 48 ASN B C 1
ATOM 4901 O O . ASN B 1 48 ? 3.029 -62.75 -26.953 1 89.38 48 ASN B O 1
ATOM 4905 N N . ARG B 1 49 ? 4.273 -61.812 -25.344 1 87.31 49 ARG B N 1
ATOM 4906 C CA . ARG B 1 49 ? 5.211 -62.938 -25.297 1 87.31 49 ARG B CA 1
ATOM 4907 C C . ARG B 1 49 ? 4.504 -64.25 -24.906 1 87.31 49 ARG B C 1
ATOM 4909 O O . ARG B 1 49 ? 4.828 -65.312 -25.406 1 87.31 49 ARG B O 1
ATOM 4916 N N . GLY B 1 50 ? 3.557 -64.125 -24.047 1 86.81 50 GLY B N 1
ATOM 4917 C CA . GLY B 1 50 ? 2.764 -65.25 -23.688 1 86.81 50 GLY B CA 1
ATOM 4918 C C . GLY B 1 50 ? 2.027 -65.875 -24.859 1 86.81 50 GLY B C 1
ATOM 4919 O O . GLY B 1 50 ? 2.012 -67.062 -25.031 1 86.81 50 GLY B O 1
ATOM 4920 N N . GLU B 1 51 ? 1.54 -65 -25.625 1 86.38 51 GLU B N 1
ATOM 4921 C CA . GLU B 1 51 ? 0.831 -65.5 -26.812 1 86.38 51 GLU B CA 1
ATOM 4922 C C . GLU B 1 51 ? 1.796 -66.062 -27.828 1 86.38 51 GLU B C 1
ATOM 4924 O O . GLU B 1 51 ? 1.471 -67.062 -28.5 1 86.38 51 GLU B O 1
ATOM 4929 N N . GLN B 1 52 ? 2.938 -65.562 -27.984 1 87.69 52 GLN B N 1
ATOM 4930 C CA . GLN B 1 52 ? 3.945 -66.062 -28.906 1 87.69 52 GLN B CA 1
ATOM 4931 C C . GLN B 1 52 ? 4.414 -67.438 -28.484 1 87.69 52 GLN B C 1
ATOM 4933 O O . GLN B 1 52 ? 4.629 -68.312 -29.328 1 87.69 52 GLN B O 1
ATOM 4938 N N . ILE B 1 53 ? 4.523 -67.625 -27.234 1 89.38 53 ILE B N 1
ATOM 4939 C CA . ILE B 1 53 ? 4.941 -68.938 -26.734 1 89.38 53 ILE B CA 1
ATOM 4940 C C . ILE B 1 53 ? 3.867 -69.938 -27.031 1 89.38 53 ILE B C 1
ATOM 4942 O O . ILE B 1 53 ? 4.18 -71.125 -27.359 1 89.38 53 ILE B O 1
ATOM 4946 N N . ARG B 1 54 ? 2.639 -69.562 -27 1 88.69 54 ARG B N 1
ATOM 4947 C CA . ARG B 1 54 ? 1.552 -70.5 -27.328 1 88.69 54 ARG B CA 1
ATOM 4948 C C . ARG B 1 54 ? 1.625 -70.938 -28.781 1 88.69 54 ARG B C 1
ATOM 4950 O O . ARG B 1 54 ? 1.457 -72.125 -29.094 1 88.69 54 ARG B O 1
ATOM 4957 N N . LEU B 1 55 ? 1.912 -70 -29.594 1 87.62 55 LEU B N 1
ATOM 4958 C CA . LEU B 1 55 ? 2.043 -70.312 -31.016 1 87.62 55 LEU B CA 1
ATOM 4959 C C . LEU B 1 55 ? 3.273 -71.188 -31.266 1 87.62 55 LEU B C 1
ATOM 4961 O O . LEU B 1 55 ? 3.223 -72.125 -32.062 1 87.62 55 LEU B O 1
ATOM 4965 N N . LEU B 1 56 ? 4.309 -70.812 -30.578 1 90.38 56 LEU B N 1
ATOM 4966 C CA . LEU B 1 56 ? 5.52 -71.625 -30.688 1 90.38 56 LEU B CA 1
ATOM 4967 C C . LEU B 1 56 ? 5.262 -73.062 -30.266 1 90.38 56 LEU B C 1
ATOM 4969 O O . LEU B 1 56 ? 5.73 -74 -30.906 1 90.38 56 LEU B O 1
ATOM 4973 N N . ASN B 1 57 ? 4.539 -73.188 -29.234 1 92.69 57 ASN B N 1
ATOM 4974 C CA . ASN B 1 57 ? 4.199 -74.562 -28.75 1 92.69 57 ASN B CA 1
ATOM 4975 C C . ASN B 1 57 ? 3.502 -75.375 -29.812 1 92.69 57 ASN B C 1
ATOM 4977 O O . ASN B 1 57 ? 3.834 -76.562 -30.016 1 92.69 57 ASN B O 1
ATOM 4981 N N . GLN B 1 58 ? 2.637 -74.75 -30.5 1 89.44 58 GLN B N 1
ATOM 4982 C CA . GLN B 1 58 ? 1.915 -75.438 -31.562 1 89.44 58 GLN B CA 1
ATOM 4983 C C . GLN B 1 58 ? 2.855 -75.812 -32.688 1 89.44 58 GLN B C 1
ATOM 4985 O O . GLN B 1 58 ? 2.742 -76.938 -33.25 1 89.44 58 GLN B O 1
ATOM 4990 N N . LEU B 1 59 ? 3.699 -75 -32.969 1 90.81 59 LEU B N 1
ATOM 4991 C CA . LEU B 1 59 ? 4.668 -75.312 -34.031 1 90.81 59 LEU B CA 1
ATOM 4992 C C . LEU B 1 59 ? 5.594 -76.438 -33.656 1 90.81 59 LEU B C 1
ATOM 4994 O O . LEU B 1 59 ? 5.848 -77.312 -34.469 1 90.81 59 LEU B O 1
ATOM 4998 N N . LEU B 1 60 ? 6.023 -76.375 -32.469 1 93.81 60 LEU B N 1
ATOM 4999 C CA . LEU B 1 60 ? 6.957 -77.438 -32 1 93.81 60 LEU B CA 1
ATOM 5000 C C . LEU B 1 60 ? 6.285 -78.75 -31.922 1 93.81 60 LEU B C 1
ATOM 5002 O O . LEU B 1 60 ? 6.914 -79.812 -32.188 1 93.81 60 LEU B O 1
ATOM 5006 N N . VAL B 1 61 ? 5.059 -78.812 -31.547 1 93 61 VAL B N 1
ATOM 5007 C CA . VAL B 1 61 ? 4.32 -80.062 -31.469 1 93 61 VAL B CA 1
ATOM 5008 C C . VAL B 1 61 ? 4.238 -80.688 -32.875 1 93 61 VAL B C 1
ATOM 5010 O O . VAL B 1 61 ? 4.426 -81.875 -33.031 1 93 61 VAL B O 1
ATOM 5013 N N . LYS B 1 62 ? 4.031 -79.812 -33.812 1 89.88 62 LYS B N 1
ATOM 5014 C CA . LYS B 1 62 ? 3.963 -80.312 -35.188 1 89.88 62 LYS B CA 1
ATOM 5015 C C . LYS B 1 62 ? 5.316 -80.875 -35.656 1 89.88 62 LYS B C 1
ATOM 5017 O O . LYS B 1 62 ? 5.391 -81.938 -36.281 1 89.88 62 LYS B O 1
ATOM 5022 N N . ASP B 1 63 ? 6.316 -80.188 -35.344 1 92.69 63 ASP B N 1
ATOM 5023 C CA . ASP B 1 63 ? 7.668 -80.625 -35.656 1 92.69 63 ASP B CA 1
ATOM 5024 C C . ASP B 1 63 ? 7.961 -82 -35 1 92.69 63 ASP B C 1
ATOM 5026 O O . ASP B 1 63 ? 8.539 -82.875 -35.625 1 92.69 63 ASP B O 1
ATOM 5030 N N . LEU B 1 64 ? 7.535 -82.062 -33.812 1 94.31 64 LEU B N 1
ATOM 5031 C CA . LEU B 1 64 ? 7.828 -83.25 -33.031 1 94.31 64 LEU B CA 1
ATOM 5032 C C . LEU B 1 64 ? 7.047 -84.438 -33.594 1 94.31 64 LEU B C 1
ATOM 5034 O O . LEU B 1 64 ? 7.559 -85.562 -33.594 1 94.31 64 LEU B O 1
ATOM 5038 N N . LYS B 1 65 ? 5.852 -84.188 -33.938 1 91.06 65 LYS B N 1
ATOM 5039 C CA . LYS B 1 65 ? 5.039 -85.25 -34.531 1 91.06 65 LYS B CA 1
ATOM 5040 C C . LYS B 1 65 ? 5.688 -85.812 -35.781 1 91.06 65 LYS B C 1
ATOM 5042 O O . LYS B 1 65 ? 5.727 -87 -35.969 1 91.06 65 LYS B O 1
ATOM 5047 N N . GLU B 1 66 ? 6.203 -84.938 -36.594 1 90.5 66 GLU B N 1
ATOM 5048 C CA . GLU B 1 66 ? 6.906 -85.375 -37.781 1 90.5 66 GLU B CA 1
ATOM 5049 C C . GLU B 1 66 ? 8.148 -86.188 -37.438 1 90.5 66 GLU B C 1
ATOM 5051 O O . GLU B 1 66 ? 8.391 -87.25 -38.062 1 90.5 66 GLU B O 1
ATOM 5056 N N . LEU B 1 67 ? 8.812 -85.75 -36.531 1 93.25 67 LEU B N 1
ATOM 5057 C CA . LEU B 1 67 ? 10.016 -86.438 -36.094 1 93.25 67 LEU B CA 1
ATOM 5058 C C . LEU B 1 67 ? 9.664 -87.812 -35.5 1 93.25 67 LEU B C 1
ATOM 5060 O O . LEU B 1 67 ? 10.391 -88.812 -35.688 1 93.25 67 LEU B O 1
ATOM 5064 N N . HIS B 1 68 ? 8.555 -87.875 -34.781 1 94.38 68 HIS B N 1
ATOM 5065 C CA . HIS B 1 68 ? 8.109 -89.125 -34.156 1 94.38 68 HIS B CA 1
ATOM 5066 C C . HIS B 1 68 ? 7.785 -90.188 -35.188 1 94.38 68 HIS B C 1
ATOM 5068 O O . HIS B 1 68 ? 8.188 -91.312 -35.062 1 94.38 68 HIS B O 1
ATOM 5074 N N . VAL B 1 69 ? 7.086 -89.75 -36.219 1 90.62 69 VAL B N 1
ATOM 5075 C CA . VAL B 1 69 ? 6.734 -90.688 -37.312 1 90.62 69 VAL B CA 1
ATOM 5076 C C . VAL B 1 69 ? 8.008 -91.125 -38 1 90.62 69 VAL B C 1
ATOM 5078 O O . VAL B 1 69 ? 8.164 -92.375 -38.281 1 90.62 69 VAL B O 1
ATOM 5081 N N . PHE B 1 70 ? 8.852 -90.312 -38.281 1 93.19 70 PHE B N 1
ATOM 5082 C CA . PHE B 1 70 ? 10.102 -90.625 -38.938 1 93.19 70 PHE B CA 1
ATOM 5083 C C . PHE B 1 70 ? 10.914 -91.625 -38.094 1 93.19 70 PHE B C 1
ATOM 5085 O O . PHE B 1 70 ? 11.484 -92.562 -38.594 1 93.19 70 PHE B O 1
ATOM 5092 N N . ALA B 1 71 ? 10.922 -91.312 -36.812 1 95 71 ALA B N 1
ATOM 5093 C CA . ALA B 1 71 ? 11.672 -92.188 -35.906 1 95 71 ALA B CA 1
ATOM 5094 C C . ALA B 1 71 ? 11.086 -93.625 -35.875 1 95 71 ALA B C 1
ATOM 5096 O O . ALA B 1 71 ? 11.828 -94.562 -35.781 1 95 71 ALA B O 1
ATOM 5097 N N . ASN B 1 72 ? 9.82 -93.688 -35.906 1 94.19 72 ASN B N 1
ATOM 5098 C CA . ASN B 1 72 ? 9.172 -94.938 -35.938 1 94.19 72 ASN B CA 1
ATOM 5099 C C . ASN B 1 72 ? 9.539 -95.75 -37.219 1 94.19 72 ASN B C 1
ATOM 5101 O O . ASN B 1 72 ? 9.812 -96.938 -37.156 1 94.19 72 ASN B O 1
ATOM 5105 N N . ASN B 1 73 ? 9.555 -95 -38.281 1 93.06 73 ASN B N 1
ATOM 5106 C CA . ASN B 1 73 ? 9.969 -95.625 -39.562 1 93.06 73 ASN B CA 1
ATOM 5107 C C . ASN B 1 73 ? 11.422 -96.062 -39.5 1 93.06 73 ASN B C 1
ATOM 5109 O O . ASN B 1 73 ? 11.758 -97.188 -39.969 1 93.06 73 ASN B O 1
ATOM 5113 N N . GLN B 1 74 ? 12.164 -95.312 -38.906 1 93.5 74 GLN B N 1
ATOM 5114 C CA . GLN B 1 74 ? 13.578 -95.625 -38.781 1 93.5 74 GLN B CA 1
ATOM 5115 C C . GLN B 1 74 ? 13.766 -96.875 -37.875 1 93.5 74 GLN B C 1
ATOM 5117 O O . GLN B 1 74 ? 14.703 -97.625 -38.062 1 93.5 74 GLN B O 1
ATOM 5122 N N . ARG B 1 75 ? 12.859 -97 -36.938 1 93.81 75 ARG B N 1
ATOM 5123 C CA . ARG B 1 75 ? 12.93 -98.188 -36.062 1 93.81 75 ARG B CA 1
ATOM 5124 C C . ARG B 1 75 ? 12.664 -99.438 -36.844 1 93.81 75 ARG B C 1
ATOM 5126 O O . ARG B 1 75 ? 13.312 -100.5 -36.625 1 93.81 75 ARG B O 1
ATOM 5133 N N . GLU B 1 76 ? 11.773 -99.375 -37.719 1 93.12 76 GLU B N 1
ATOM 5134 C CA . GLU B 1 76 ? 11.469 -100.5 -38.594 1 93.12 76 GLU B CA 1
ATOM 5135 C C . GLU B 1 76 ? 12.656 -100.875 -39.469 1 93.12 76 GLU B C 1
ATOM 5137 O O . GLU B 1 76 ? 12.977 -102.062 -39.656 1 93.12 76 GLU B O 1
ATOM 5142 N N . ILE B 1 77 ? 13.258 -99.938 -39.906 1 93.19 77 ILE B N 1
ATOM 5143 C CA . ILE B 1 77 ? 14.445 -100.125 -40.75 1 93.19 77 ILE B CA 1
ATOM 5144 C C . ILE B 1 77 ? 15.57 -100.75 -39.875 1 93.19 77 ILE B C 1
ATOM 5146 O O . ILE B 1 77 ? 16.281 -101.625 -40.312 1 93.19 77 ILE B O 1
ATOM 5150 N N . PHE B 1 78 ? 15.648 -100.25 -38.719 1 92.12 78 PHE B N 1
ATOM 5151 C CA . PHE B 1 78 ? 16.672 -100.688 -37.781 1 92.12 78 PHE B CA 1
ATOM 5152 C C . PHE B 1 78 ? 16.5 -102.125 -37.438 1 92.12 78 PHE B C 1
ATOM 5154 O O . PHE B 1 78 ? 17.469 -102.875 -37.219 1 92.12 78 PHE B O 1
ATOM 5161 N N . LEU B 1 79 ? 15.281 -102.562 -37.344 1 91.62 79 LEU B N 1
ATOM 5162 C CA . LEU B 1 79 ? 15.008 -103.938 -37 1 91.62 79 LEU B CA 1
ATOM 5163 C C . LEU B 1 79 ? 15.453 -104.875 -38.125 1 91.62 79 LEU B C 1
ATOM 5165 O O . LEU B 1 79 ? 15.836 -106.062 -37.875 1 91.62 79 LEU B O 1
ATOM 5169 N N . PHE B 1 80 ? 15.438 -104.375 -39.312 1 92.31 80 PHE B N 1
ATOM 5170 C CA . PHE B 1 80 ? 15.867 -105.188 -40.469 1 92.31 80 PHE B CA 1
ATOM 5171 C C . PHE B 1 80 ? 17.375 -105.125 -40.625 1 92.31 80 PHE B C 1
ATOM 5173 O O . PHE B 1 80 ? 18.016 -106.125 -40.969 1 92.31 80 PHE B O 1
ATOM 5180 N N . ASN B 1 81 ? 17.984 -103.938 -40.469 1 90.5 81 ASN B N 1
ATOM 5181 C CA . ASN B 1 81 ? 19.422 -103.688 -40.531 1 90.5 81 ASN B CA 1
ATOM 5182 C C . ASN B 1 81 ? 19.922 -102.875 -39.344 1 90.5 81 ASN B C 1
ATOM 5184 O O . ASN B 1 81 ? 19.984 -101.625 -39.406 1 90.5 81 ASN B O 1
ATOM 5188 N N . PRO B 1 82 ? 20.375 -103.625 -38.312 1 90.88 82 PRO B N 1
ATOM 5189 C CA . PRO B 1 82 ? 20.703 -102.938 -37.031 1 90.88 82 PRO B CA 1
ATOM 5190 C C . PRO B 1 82 ? 21.984 -102.125 -37.125 1 90.88 82 PRO B C 1
ATOM 5192 O O . PRO B 1 82 ? 23.062 -102.625 -36.812 1 90.88 82 PRO B O 1
ATOM 5195 N N . ASP B 1 83 ? 21.875 -100.812 -37.625 1 93.06 83 ASP B N 1
ATOM 5196 C CA . ASP B 1 83 ? 22.922 -99.812 -37.656 1 93.06 83 ASP B CA 1
ATOM 5197 C C . ASP B 1 83 ? 22.516 -98.562 -36.875 1 93.06 83 ASP B C 1
ATOM 5199 O O . ASP B 1 83 ? 21.828 -97.688 -37.406 1 93.06 83 ASP B O 1
ATOM 5203 N N . GLU B 1 84 ? 22.984 -98.625 -35.719 1 91 84 GLU B N 1
ATOM 5204 C CA . GLU B 1 84 ? 22.594 -97.562 -34.812 1 91 84 GLU B CA 1
ATOM 5205 C C . GLU B 1 84 ? 23.094 -96.188 -35.312 1 91 84 GLU B C 1
ATOM 5207 O O . GLU B 1 84 ? 22.375 -95.188 -35.219 1 91 84 GLU B O 1
ATOM 5212 N N . GLU B 1 85 ? 24.297 -96.188 -35.812 1 92.69 85 GLU B N 1
ATOM 5213 C CA . GLU B 1 85 ? 24.891 -94.938 -36.281 1 92.69 85 GLU B CA 1
ATOM 5214 C C . GLU B 1 85 ? 24.109 -94.375 -37.469 1 92.69 85 GLU B C 1
ATOM 5216 O O . GLU B 1 85 ? 23.891 -93.125 -37.562 1 92.69 85 GLU B O 1
ATOM 5221 N N . ALA B 1 86 ? 23.688 -95.188 -38.281 1 93.06 86 ALA B N 1
ATOM 5222 C CA . ALA B 1 86 ? 22.906 -94.75 -39.438 1 93.06 86 ALA B CA 1
ATOM 5223 C C . ALA B 1 86 ? 21.547 -94.188 -39 1 93.06 86 ALA B C 1
ATOM 5225 O O . ALA B 1 86 ? 21.062 -93.188 -39.562 1 93.06 86 ALA B O 1
ATOM 5226 N N . ALA B 1 87 ? 20.953 -94.938 -38.094 1 93.06 87 ALA B N 1
ATOM 5227 C CA . ALA B 1 87 ? 19.656 -94.5 -37.594 1 93.06 87 ALA B CA 1
ATOM 5228 C C . ALA B 1 87 ? 19.734 -93.125 -36.938 1 93.06 87 ALA B C 1
ATOM 5230 O O . ALA B 1 87 ? 18.922 -92.25 -37.188 1 93.06 87 ALA B O 1
ATOM 5231 N N . VAL B 1 88 ? 20.766 -93 -36.125 1 92.62 88 VAL B N 1
ATOM 5232 C CA . VAL B 1 88 ? 20.984 -91.75 -35.375 1 92.62 88 VAL B CA 1
ATOM 5233 C C . VAL B 1 88 ? 21.219 -90.625 -36.375 1 92.62 88 VAL B C 1
ATOM 5235 O O . VAL B 1 88 ? 20.656 -89.5 -36.219 1 92.62 88 VAL B O 1
ATOM 5238 N N . THR B 1 89 ? 22.031 -90.812 -37.344 1 93.56 89 THR B N 1
ATOM 5239 C CA . THR B 1 89 ? 22.359 -89.812 -38.312 1 93.56 89 THR B CA 1
ATOM 5240 C C . THR B 1 89 ? 21.125 -89.438 -39.125 1 93.56 89 THR B C 1
ATOM 5242 O O . THR B 1 89 ? 20.906 -88.25 -39.406 1 93.56 89 THR B O 1
ATOM 5245 N N . SER B 1 90 ? 20.281 -90.375 -39.406 1 93.88 90 SER B N 1
ATOM 5246 C CA . SER B 1 90 ? 19.078 -90.125 -40.188 1 93.88 90 SER B CA 1
ATOM 5247 C C . SER B 1 90 ? 18.062 -89.312 -39.375 1 93.88 90 SER B C 1
ATOM 5249 O O . SER B 1 90 ? 17.438 -88.375 -39.875 1 93.88 90 SER B O 1
ATOM 5251 N N . MET B 1 91 ? 17.922 -89.688 -38.125 1 92.81 91 MET B N 1
ATOM 5252 C CA . MET B 1 91 ? 16.969 -89 -37.281 1 92.81 91 MET B CA 1
ATOM 5253 C C . MET B 1 91 ? 17.422 -87.562 -37 1 92.81 91 MET B C 1
ATOM 5255 O O . MET B 1 91 ? 16.625 -86.625 -37 1 92.81 91 MET B O 1
ATOM 5259 N N . ALA B 1 92 ? 18.672 -87.375 -36.812 1 93.25 92 ALA B N 1
ATOM 5260 C CA . ALA B 1 92 ? 19.219 -86.062 -36.562 1 93.25 92 ALA B CA 1
ATOM 5261 C C . ALA B 1 92 ? 19.047 -85.188 -37.812 1 93.25 92 ALA B C 1
ATOM 5263 O O . ALA B 1 92 ? 18.703 -84 -37.688 1 93.25 92 ALA B O 1
ATOM 5264 N N . ALA B 1 93 ? 19.281 -85.688 -38.938 1 93.12 93 ALA B N 1
ATOM 5265 C CA . ALA B 1 93 ? 19.141 -84.938 -40.188 1 93.12 93 ALA B CA 1
ATOM 5266 C C . ALA B 1 93 ? 17.688 -84.562 -40.406 1 93.12 93 ALA B C 1
ATOM 5268 O O . ALA B 1 93 ? 17.391 -83.438 -40.844 1 93.12 93 ALA B O 1
ATOM 5269 N N . ALA B 1 94 ? 16.812 -85.5 -40.125 1 91.38 94 ALA B N 1
ATOM 5270 C CA . ALA B 1 94 ? 15.391 -85.25 -40.281 1 91.38 94 ALA B CA 1
ATOM 5271 C C . ALA B 1 94 ? 14.93 -84.125 -39.344 1 91.38 94 ALA B C 1
ATOM 5273 O O . ALA B 1 94 ? 14.133 -83.25 -39.719 1 91.38 94 ALA B O 1
ATOM 5274 N N . ALA B 1 95 ? 15.422 -84.25 -38.156 1 92.38 95 ALA B N 1
ATOM 5275 C CA . ALA B 1 95 ? 15.055 -83.25 -37.156 1 92.38 95 ALA B CA 1
ATOM 5276 C C . ALA B 1 95 ? 15.586 -81.875 -37.531 1 92.38 95 ALA B C 1
ATOM 5278 O O . ALA B 1 95 ? 14.898 -80.875 -37.344 1 92.38 95 ALA B O 1
ATOM 5279 N N . GLN B 1 96 ? 16.781 -81.75 -38 1 91.81 96 GLN B N 1
ATOM 5280 C CA . GLN B 1 96 ? 17.453 -80.5 -38.312 1 91.81 96 GLN B CA 1
ATOM 5281 C C . GLN B 1 96 ? 16.734 -79.75 -39.438 1 91.81 96 GLN B C 1
ATOM 5283 O O . GLN B 1 96 ? 16.797 -78.562 -39.5 1 91.81 96 GLN B O 1
ATOM 5288 N N . ARG B 1 97 ? 15.977 -80.438 -40.25 1 87 97 ARG B N 1
ATOM 5289 C CA . ARG B 1 97 ? 15.258 -79.812 -41.344 1 87 97 ARG B CA 1
ATOM 5290 C C . ARG B 1 97 ? 14.164 -78.875 -40.844 1 87 97 ARG B C 1
ATOM 5292 O O . ARG B 1 97 ? 13.805 -77.938 -41.531 1 87 97 ARG B O 1
ATOM 5299 N N . ASN B 1 98 ? 13.742 -79.125 -39.656 1 86.5 98 ASN B N 1
ATOM 5300 C CA . ASN B 1 98 ? 12.625 -78.375 -39.125 1 86.5 98 ASN B CA 1
ATOM 5301 C C . ASN B 1 98 ? 13.109 -77.312 -38.125 1 86.5 98 ASN B C 1
ATOM 5303 O O . ASN B 1 98 ? 12.297 -76.625 -37.5 1 86.5 98 ASN B O 1
ATOM 5307 N N . HIS B 1 99 ? 14.398 -77.188 -38.031 1 90.06 99 HIS B N 1
ATOM 5308 C CA . HIS B 1 99 ? 14.938 -76.188 -37.125 1 90.06 99 HIS B CA 1
ATOM 5309 C C . HIS B 1 99 ? 14.711 -74.812 -37.656 1 90.06 99 HIS B C 1
ATOM 5311 O O . HIS B 1 99 ? 14.836 -74.562 -38.875 1 90.06 99 HIS B O 1
ATOM 5317 N N . ARG B 1 100 ? 14.398 -73.875 -36.812 1 82.75 100 ARG B N 1
ATOM 5318 C CA . ARG B 1 100 ? 14.062 -72.5 -37.156 1 82.75 100 ARG B CA 1
ATOM 5319 C C . ARG B 1 100 ? 15.227 -71.562 -36.875 1 82.75 100 ARG B C 1
ATOM 5321 O O . ARG B 1 100 ? 15.453 -70.625 -37.625 1 82.75 100 ARG B O 1
ATOM 5328 N N . GLY B 1 101 ? 15.844 -71.875 -35.844 1 83.25 101 GLY B N 1
ATOM 5329 C CA . GLY B 1 101 ? 16.938 -71 -35.438 1 83.25 101 GLY B CA 1
ATOM 5330 C C . GLY B 1 101 ? 18.266 -71.75 -35.375 1 83.25 101 GLY B C 1
ATOM 5331 O O . GLY B 1 101 ? 18.359 -72.938 -35.656 1 83.25 101 GLY B O 1
ATOM 5332 N N . GLU B 1 102 ? 19.266 -70.938 -35.062 1 87.31 102 GLU B N 1
ATOM 5333 C CA . GLU B 1 102 ? 20.609 -71.5 -34.969 1 87.31 102 GLU B CA 1
ATOM 5334 C C . GLU B 1 102 ? 20.781 -72.375 -33.719 1 87.31 102 GLU B C 1
ATOM 5336 O O . GLU B 1 102 ? 21.578 -73.312 -33.719 1 87.31 102 GLU B O 1
ATOM 5341 N N . ARG B 1 103 ? 19.938 -72.062 -32.75 1 92.19 103 ARG B N 1
ATOM 5342 C CA . ARG B 1 103 ? 20.094 -72.812 -31.484 1 92.19 103 ARG B CA 1
ATOM 5343 C C . ARG B 1 103 ? 18.906 -73.75 -31.219 1 92.19 103 ARG B C 1
ATOM 5345 O O . ARG B 1 103 ? 18.516 -73.938 -30.062 1 92.19 103 ARG B O 1
ATOM 5352 N N . SER B 1 104 ? 18.25 -74.062 -32.281 1 93.5 104 SER B N 1
ATOM 5353 C CA . SER B 1 104 ? 17.188 -75.062 -32.156 1 93.5 104 SER B CA 1
ATOM 5354 C C . SER B 1 104 ? 17.75 -76.375 -31.734 1 93.5 104 SER B C 1
ATOM 5356 O O . SER B 1 104 ? 18.906 -76.688 -32 1 93.5 104 SER B O 1
ATOM 5358 N N . LEU B 1 105 ? 16.875 -77.062 -31.047 1 93.62 105 LEU B N 1
ATOM 5359 C CA . LEU B 1 105 ? 17.375 -78.312 -30.484 1 93.62 105 LEU B CA 1
ATOM 5360 C C . LEU B 1 105 ? 16.359 -79.438 -30.625 1 93.62 105 LEU B C 1
ATOM 5362 O O . LEU B 1 105 ? 15.156 -79.25 -30.422 1 93.62 105 LEU B O 1
ATOM 5366 N N . SER B 1 106 ? 16.812 -80.688 -31.047 1 94.88 106 SER B N 1
ATOM 5367 C CA . SER B 1 106 ? 16.047 -81.875 -31.016 1 94.88 106 SER B CA 1
ATOM 5368 C C . SER B 1 106 ? 16.859 -83 -30.391 1 94.88 106 SER B C 1
ATOM 5370 O O . SER B 1 106 ? 18.031 -83.188 -30.719 1 94.88 106 SER B O 1
ATOM 5372 N N . LEU B 1 107 ? 16.219 -83.688 -29.5 1 93.69 107 LEU B N 1
ATOM 5373 C CA . LEU B 1 107 ? 16.953 -84.688 -28.75 1 93.69 107 LEU B CA 1
ATOM 5374 C C . LEU B 1 107 ? 16.125 -86 -28.562 1 93.69 107 LEU B C 1
ATOM 5376 O O . LEU B 1 107 ? 14.891 -85.938 -28.578 1 93.69 107 LEU B O 1
ATOM 5380 N N . GLY B 1 108 ? 16.859 -87.062 -28.609 1 94.44 108 GLY B N 1
ATOM 5381 C CA . GLY B 1 108 ? 16.359 -88.312 -28.047 1 94.44 108 GLY B CA 1
ATOM 5382 C C . GLY B 1 108 ? 17.047 -88.75 -26.75 1 94.44 108 GLY B C 1
ATOM 5383 O O . GLY B 1 108 ? 18.25 -88.938 -26.734 1 94.44 108 GLY B O 1
ATOM 5384 N N . VAL B 1 109 ? 16.266 -88.75 -25.688 1 94.62 109 VAL B N 1
ATOM 5385 C CA . VAL B 1 109 ? 16.859 -88.938 -24.375 1 94.62 109 VAL B CA 1
ATOM 5386 C C . VAL B 1 109 ? 16.188 -90.125 -23.688 1 94.62 109 VAL B C 1
ATOM 5388 O O . VAL B 1 109 ? 14.953 -90.188 -23.578 1 94.62 109 VAL B O 1
ATOM 5391 N N . ASP B 1 110 ? 17 -91 -23.266 1 92.12 110 ASP B N 1
ATOM 5392 C CA . ASP B 1 110 ? 16.453 -92.125 -22.531 1 92.12 110 ASP B CA 1
ATOM 5393 C C . ASP B 1 110 ? 16.078 -91.75 -21.109 1 92.12 110 ASP B C 1
ATOM 5395 O O . ASP B 1 110 ? 16.516 -90.688 -20.609 1 92.12 110 ASP B O 1
ATOM 5399 N N . PRO B 1 111 ? 15.164 -92.5 -20.422 1 91.12 111 PRO B N 1
ATOM 5400 C CA . PRO B 1 111 ? 14.695 -92.125 -19.078 1 91.12 111 PRO B CA 1
ATOM 5401 C C . PRO B 1 111 ? 15.836 -92.062 -18.062 1 91.12 111 PRO B C 1
ATOM 5403 O O . PRO B 1 111 ? 15.664 -91.438 -17 1 91.12 111 PRO B O 1
ATOM 5406 N N . ARG B 1 112 ? 16.984 -92.562 -18.375 1 89.44 112 ARG B N 1
ATOM 5407 C CA . ARG B 1 112 ? 18.141 -92.5 -17.469 1 89.44 112 ARG B CA 1
ATOM 5408 C C . ARG B 1 112 ? 18.969 -91.25 -17.734 1 89.44 112 ARG B C 1
ATOM 5410 O O . ARG B 1 112 ? 19.844 -90.875 -16.938 1 89.44 112 ARG B O 1
ATOM 5417 N N . GLY B 1 113 ? 18.703 -90.562 -18.844 1 90.25 113 GLY B N 1
ATOM 5418 C CA . GLY B 1 113 ? 19.375 -89.312 -19.109 1 90.25 113 GLY B CA 1
ATOM 5419 C C . GLY B 1 113 ? 20.375 -89.375 -20.25 1 90.25 113 GLY B C 1
ATOM 5420 O O . GLY B 1 113 ? 20.969 -88.375 -20.641 1 90.25 113 GLY B O 1
ATOM 5421 N N . ASP B 1 114 ? 20.578 -90.562 -20.812 1 91.12 114 ASP B N 1
ATOM 5422 C CA . ASP B 1 114 ? 21.516 -90.688 -21.906 1 91.12 114 ASP B CA 1
ATOM 5423 C C . ASP B 1 114 ? 20.938 -90.188 -23.219 1 91.12 114 ASP B C 1
ATOM 5425 O O . ASP B 1 114 ? 19.797 -90.5 -23.562 1 91.12 114 ASP B O 1
ATOM 5429 N N . ILE B 1 115 ? 21.703 -89.5 -23.969 1 93.94 115 ILE B N 1
ATOM 5430 C CA . ILE B 1 115 ? 21.25 -88.875 -25.234 1 93.94 115 ILE B CA 1
ATOM 5431 C C . ILE B 1 115 ? 21.5 -89.875 -26.375 1 93.94 115 ILE B C 1
ATOM 5433 O O . ILE B 1 115 ? 22.641 -90.25 -26.641 1 93.94 115 ILE B O 1
ATOM 5437 N N . PHE B 1 116 ? 20.453 -90.25 -26.922 1 92.44 116 PHE B N 1
ATOM 5438 C CA . PHE B 1 116 ? 20.531 -91.188 -28.047 1 92.44 116 PHE B CA 1
ATOM 5439 C C . PHE B 1 116 ? 20.922 -90.5 -29.328 1 92.44 116 PHE B C 1
ATOM 5441 O O . PHE B 1 116 ? 21.828 -90.938 -30.047 1 92.44 116 PHE B O 1
ATOM 5448 N N . PHE B 1 117 ? 20.234 -89.375 -29.578 1 91 117 PHE B N 1
ATOM 5449 C CA . PHE B 1 117 ? 20.609 -88.5 -30.719 1 91 117 PHE B CA 1
ATOM 5450 C C . PHE B 1 117 ? 20.422 -87.062 -30.391 1 91 117 PHE B C 1
ATOM 5452 O O . PHE B 1 117 ? 19.625 -86.688 -29.516 1 91 117 PHE B O 1
ATOM 5459 N N . LEU B 1 118 ? 21.141 -86.25 -31.016 1 93.12 118 LEU B N 1
ATOM 5460 C CA . LEU B 1 118 ? 21.094 -84.812 -30.859 1 93.12 118 LEU B CA 1
ATOM 5461 C C . LEU B 1 118 ? 21.25 -84.125 -32.188 1 93.12 118 LEU B C 1
ATOM 5463 O O . LEU B 1 118 ? 22.172 -84.438 -32.969 1 93.12 118 LEU B O 1
ATOM 5467 N N . ALA B 1 119 ? 20.203 -83.375 -32.469 1 93.06 119 ALA B N 1
ATOM 5468 C CA . ALA B 1 119 ? 20.281 -82.5 -33.656 1 93.06 119 ALA B CA 1
ATOM 5469 C C . ALA B 1 119 ? 20.312 -81.062 -33.25 1 93.06 119 ALA B C 1
ATOM 5471 O O . ALA B 1 119 ? 19.391 -80.562 -32.594 1 93.06 119 ALA B O 1
ATOM 5472 N N . GLY B 1 120 ? 21.281 -80.312 -33.562 1 88.75 120 GLY B N 1
ATOM 5473 C CA . GLY B 1 120 ? 21.469 -78.938 -33.219 1 88.75 120 GLY B CA 1
ATOM 5474 C C . GLY B 1 120 ? 22.938 -78.562 -33.062 1 88.75 120 GLY B C 1
ATOM 5475 O O . GLY B 1 120 ? 23.828 -79.375 -33.344 1 88.75 120 GLY B O 1
ATOM 5476 N N . THR B 1 121 ? 23.203 -77.312 -32.688 1 82.75 121 THR B N 1
ATOM 5477 C CA . THR B 1 121 ? 24.562 -76.812 -32.594 1 82.75 121 THR B CA 1
ATOM 5478 C C . THR B 1 121 ? 25.125 -77.125 -31.188 1 82.75 121 THR B C 1
ATOM 5480 O O . THR B 1 121 ? 26.312 -76.875 -30.938 1 82.75 121 THR B O 1
ATOM 5483 N N . ALA B 1 122 ? 24.266 -77.688 -30.344 1 77.88 122 ALA B N 1
ATOM 5484 C CA . ALA B 1 122 ? 24.734 -77.938 -28.984 1 77.88 122 ALA B CA 1
ATOM 5485 C C . ALA B 1 122 ? 25.641 -79.188 -28.953 1 77.88 122 ALA B C 1
ATOM 5487 O O . ALA B 1 122 ? 25.531 -80.062 -29.797 1 77.88 122 ALA B O 1
ATOM 5488 N N . THR B 1 123 ? 26.609 -79.125 -28.156 1 74.81 123 THR B N 1
ATOM 5489 C CA . THR B 1 123 ? 27.531 -80.25 -28.016 1 74.81 123 THR B CA 1
ATOM 5490 C C . THR B 1 123 ? 26.906 -81.375 -27.234 1 74.81 123 THR B C 1
ATOM 5492 O O . THR B 1 123 ? 26.219 -81.188 -26.234 1 74.81 123 THR B O 1
ATOM 5495 N N . LYS B 1 124 ? 27.016 -82.562 -27.906 1 72.62 124 LYS B N 1
ATOM 5496 C CA . LYS B 1 124 ? 26.516 -83.75 -27.234 1 72.62 124 LYS B CA 1
ATOM 5497 C C . LYS B 1 124 ? 27.375 -84.125 -26.031 1 72.62 124 LYS B C 1
ATOM 5499 O O . LYS B 1 124 ? 28.547 -84.438 -26.188 1 72.62 124 LYS B O 1
ATOM 5504 N N . ASP B 1 125 ? 27.062 -83.625 -24.812 1 65.88 125 ASP B N 1
ATOM 5505 C CA . ASP B 1 125 ? 27.844 -83.938 -23.625 1 65.88 125 ASP B CA 1
ATOM 5506 C C . ASP B 1 125 ? 27.391 -85.25 -22.984 1 65.88 125 ASP B C 1
ATOM 5508 O O . ASP B 1 125 ? 27.516 -85.438 -21.766 1 65.88 125 ASP B O 1
ATOM 5512 N N . GLY B 1 126 ? 27.031 -86.25 -23.656 1 71.25 126 GLY B N 1
ATOM 5513 C CA . GLY B 1 126 ? 26.703 -87.562 -23.203 1 71.25 126 GLY B CA 1
ATOM 5514 C C . GLY B 1 126 ? 25.359 -87.688 -22.469 1 71.25 126 GLY B C 1
ATOM 5515 O O . GLY B 1 126 ? 24.547 -88.562 -22.75 1 71.25 126 GLY B O 1
ATOM 5516 N N . SER B 1 127 ? 25.125 -86.625 -21.344 1 86.06 127 SER B N 1
ATOM 5517 C CA . SER B 1 127 ? 23.891 -86.75 -20.578 1 86.06 127 SER B CA 1
ATOM 5518 C C . SER B 1 127 ? 23.062 -85.5 -20.688 1 86.06 127 SER B C 1
ATOM 5520 O O . SER B 1 127 ? 23.609 -84.375 -20.922 1 86.06 127 SER B O 1
ATOM 5522 N N . PHE B 1 128 ? 21.766 -85.688 -20.672 1 91.19 128 PHE B N 1
ATOM 5523 C CA . PHE B 1 128 ? 20.828 -84.562 -20.625 1 91.19 128 PHE B CA 1
ATOM 5524 C C . PHE B 1 128 ? 21.094 -83.688 -19.391 1 91.19 128 PHE B C 1
ATOM 5526 O O . PHE B 1 128 ? 21.031 -84.188 -18.266 1 91.19 128 PHE B O 1
ATOM 5533 N N . PRO B 1 129 ? 21.484 -82.5 -19.531 1 88 129 PRO B N 1
ATOM 5534 C CA . PRO B 1 129 ? 22.047 -81.688 -18.438 1 88 129 PRO B CA 1
ATOM 5535 C C . PRO B 1 129 ? 20.984 -81.25 -17.422 1 88 129 PRO B C 1
ATOM 5537 O O . PRO B 1 129 ? 21.312 -81.062 -16.234 1 88 129 PRO B O 1
ATOM 5540 N N . ASP B 1 130 ? 19.766 -81.062 -17.75 1 92.88 130 ASP B N 1
ATOM 5541 C CA . ASP B 1 130 ? 18.734 -80.625 -16.812 1 92.88 130 ASP B CA 1
ATOM 5542 C C . ASP B 1 130 ? 18.031 -81.812 -16.156 1 92.88 130 ASP B C 1
ATOM 5544 O O . ASP B 1 130 ? 17.047 -82.312 -16.688 1 92.88 130 ASP B O 1
ATOM 5548 N N . ARG B 1 131 ? 18.406 -82.062 -14.93 1 92.62 131 ARG B N 1
ATOM 5549 C CA . ARG B 1 131 ? 17.891 -83.25 -14.227 1 92.62 131 ARG B CA 1
ATOM 5550 C C . ARG B 1 131 ? 16.453 -83.062 -13.781 1 92.62 131 ARG B C 1
ATOM 5552 O O . ARG B 1 131 ? 15.664 -84 -13.75 1 92.62 131 ARG B O 1
ATOM 5559 N N . ARG B 1 132 ? 16.203 -81.875 -13.422 1 94 132 ARG B N 1
ATOM 5560 C CA . ARG B 1 132 ? 14.844 -81.562 -13 1 94 132 ARG B CA 1
ATOM 5561 C C . ARG B 1 132 ? 13.852 -81.812 -14.125 1 94 132 ARG B C 1
ATOM 5563 O O . ARG B 1 132 ? 12.812 -82.438 -13.898 1 94 132 ARG B O 1
ATOM 5570 N N . ALA B 1 133 ? 14.156 -81.375 -15.336 1 95.12 133 ALA B N 1
ATOM 5571 C CA . ALA B 1 133 ? 13.297 -81.625 -16.5 1 95.12 133 ALA B CA 1
ATOM 5572 C C . ALA B 1 133 ? 13.188 -83.062 -16.828 1 95.12 133 ALA B C 1
ATOM 5574 O O . ALA B 1 133 ? 12.109 -83.562 -17.172 1 95.12 133 ALA B O 1
ATOM 5575 N N . LEU B 1 134 ? 14.273 -83.812 -16.688 1 94.69 134 LEU B N 1
ATOM 5576 C CA . LEU B 1 134 ? 14.289 -85.25 -16.953 1 94.69 134 LEU B CA 1
ATOM 5577 C C . LEU B 1 134 ? 13.383 -85.938 -15.977 1 94.69 134 LEU B C 1
ATOM 5579 O O . LEU B 1 134 ? 12.617 -86.875 -16.375 1 94.69 134 LEU B O 1
ATOM 5583 N N . ASN B 1 135 ? 13.508 -85.562 -14.758 1 94.56 135 ASN B N 1
ATOM 5584 C CA . ASN B 1 135 ? 12.68 -86.188 -13.727 1 94.56 135 ASN B CA 1
ATOM 5585 C C . ASN B 1 135 ? 11.195 -85.875 -13.945 1 94.56 135 ASN B C 1
ATOM 5587 O O . ASN B 1 135 ? 10.344 -86.75 -13.672 1 94.56 135 ASN B O 1
ATOM 5591 N N . GLU B 1 136 ? 10.938 -84.75 -14.406 1 94.69 136 GLU B N 1
ATOM 5592 C CA . GLU B 1 136 ? 9.555 -84.375 -14.695 1 94.69 136 GLU B CA 1
ATOM 5593 C C . GLU B 1 136 ? 8.984 -85.25 -15.812 1 94.69 136 GLU B C 1
ATOM 5595 O O . GLU B 1 136 ? 7.852 -85.688 -15.727 1 94.69 136 GLU B O 1
ATOM 5600 N N . MET B 1 137 ? 9.719 -85.438 -16.875 1 94.75 137 MET B N 1
ATOM 5601 C CA . MET B 1 137 ? 9.289 -86.25 -17.984 1 94.75 137 MET B CA 1
ATOM 5602 C C . MET B 1 137 ? 9.125 -87.688 -17.562 1 94.75 137 MET B C 1
ATOM 5604 O O . MET B 1 137 ? 8.141 -88.375 -17.906 1 94.75 137 MET B O 1
ATOM 5608 N N . ALA B 1 138 ? 10.078 -88.188 -16.719 1 94.38 138 ALA B N 1
ATOM 5609 C CA . ALA B 1 138 ? 10.047 -89.562 -16.25 1 94.38 138 ALA B CA 1
ATOM 5610 C C . ALA B 1 138 ? 8.852 -89.812 -15.336 1 94.38 138 ALA B C 1
ATOM 5612 O O . ALA B 1 138 ? 8.188 -90.812 -15.445 1 94.38 138 ALA B O 1
ATOM 5613 N N . SER B 1 139 ? 8.68 -88.875 -14.477 1 94.81 139 SER B N 1
ATOM 5614 C CA . SER B 1 139 ? 7.547 -89 -13.562 1 94.81 139 SER B CA 1
ATOM 5615 C C . SER B 1 139 ? 6.223 -88.938 -14.32 1 94.81 139 SER B C 1
ATOM 5617 O O . SER B 1 139 ? 5.27 -89.625 -13.938 1 94.81 139 SER B O 1
ATOM 5619 N N . ALA B 1 140 ? 6.121 -88.125 -15.367 1 95 140 ALA B N 1
ATOM 5620 C CA . ALA B 1 140 ? 4.91 -88.062 -16.188 1 95 140 ALA B CA 1
ATOM 5621 C C . ALA B 1 140 ? 4.664 -89.375 -16.891 1 95 14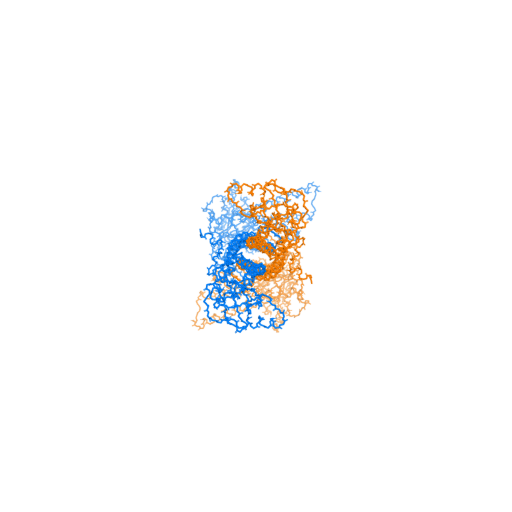0 ALA B C 1
ATOM 5623 O O . ALA B 1 140 ? 3.525 -89.875 -16.984 1 95 140 ALA B O 1
ATOM 5624 N N . LEU B 1 141 ? 5.711 -89.938 -17.406 1 93.69 141 LEU B N 1
ATOM 5625 C CA . LEU B 1 141 ? 5.609 -91.25 -18.109 1 93.69 141 LEU B CA 1
ATOM 5626 C C . LEU B 1 141 ? 5.094 -92.312 -17.172 1 93.69 141 LEU B C 1
ATOM 5628 O O . LEU B 1 141 ? 4.266 -93.125 -17.578 1 93.69 141 LEU B O 1
ATOM 5632 N N . GLU B 1 142 ? 5.551 -92.312 -15.922 1 93.88 142 GLU B N 1
ATOM 5633 C CA . GLU B 1 142 ? 5.105 -93.25 -14.914 1 93.88 142 GLU B CA 1
ATOM 5634 C C . GLU B 1 142 ? 3.617 -93.125 -14.617 1 93.88 142 GLU B C 1
ATOM 5636 O O . GLU B 1 142 ? 2.934 -94.062 -14.289 1 93.88 142 GLU B O 1
ATOM 5641 N N . ASN B 1 143 ? 3.176 -91.938 -14.766 1 95.06 143 ASN B N 1
ATOM 5642 C CA . ASN B 1 143 ? 1.77 -91.688 -14.492 1 95.06 143 ASN B CA 1
ATOM 5643 C C . ASN B 1 143 ? 0.918 -91.812 -15.75 1 95.06 143 ASN B C 1
ATOM 5645 O O . ASN B 1 143 ? -0.247 -91.438 -15.773 1 95.06 143 ASN B O 1
ATOM 5649 N N . GLY B 1 144 ? 1.532 -92.062 -16.828 1 92.81 144 GLY B N 1
ATOM 5650 C CA . GLY B 1 144 ? 0.784 -92.438 -18.031 1 92.81 144 GLY B CA 1
ATOM 5651 C C . GLY B 1 144 ? 0.724 -91.25 -19.031 1 92.81 144 GLY B C 1
ATOM 5652 O O . GLY B 1 144 ? -0.04 -91.312 -19.984 1 92.81 144 GLY B O 1
ATOM 5653 N N . VAL B 1 145 ? 1.508 -90.312 -18.781 1 94 145 VAL B N 1
ATOM 5654 C CA . VAL B 1 145 ? 1.541 -89.188 -19.719 1 94 145 VAL B CA 1
ATOM 5655 C C . VAL B 1 145 ? 2.797 -89.312 -20.578 1 94 145 VAL B C 1
ATOM 5657 O O . VAL B 1 145 ? 3.916 -89.188 -20.078 1 94 145 VAL B O 1
ATOM 5660 N N . GLU B 1 146 ? 2.646 -89.312 -21.938 1 94.19 146 GLU B N 1
ATOM 5661 C CA . GLU B 1 146 ? 3.773 -89.562 -22.828 1 94.19 146 GLU B CA 1
ATOM 5662 C C . GLU B 1 146 ? 4.199 -88.312 -23.578 1 94.19 146 GLU B C 1
ATOM 5664 O O . GLU B 1 146 ? 5.199 -88.312 -24.297 1 94.19 146 GLU B O 1
ATOM 5669 N N . GLU B 1 147 ? 3.369 -87.25 -23.438 1 95.31 147 GLU B N 1
ATOM 5670 C CA . GLU B 1 147 ? 3.707 -86 -24.172 1 95.31 147 GLU B CA 1
ATOM 5671 C C . GLU B 1 147 ? 3.447 -84.75 -23.312 1 95.31 147 GLU B C 1
ATOM 5673 O O . GLU B 1 147 ? 2.643 -84.812 -22.375 1 95.31 147 GLU B O 1
ATOM 5678 N N . GLY B 1 148 ? 4.164 -83.625 -23.578 1 94.56 148 GLY B N 1
ATOM 5679 C CA . GLY B 1 148 ? 3.996 -82.438 -22.828 1 94.56 148 GLY B CA 1
ATOM 5680 C C . GLY B 1 148 ? 4.965 -81.312 -23.25 1 94.56 148 GLY B C 1
ATOM 5681 O O . GLY B 1 148 ? 5.664 -81.438 -24.266 1 94.56 148 GLY B O 1
ATOM 5682 N N . THR B 1 149 ? 4.836 -80.188 -22.516 1 95.31 149 THR B N 1
ATOM 5683 C CA . THR B 1 149 ? 5.738 -79.062 -22.719 1 95.31 149 THR B CA 1
ATOM 5684 C C . THR B 1 149 ? 6.809 -79.062 -21.625 1 95.31 149 THR B C 1
ATOM 5686 O O . THR B 1 149 ? 6.609 -79.562 -20.531 1 95.31 149 THR B O 1
ATOM 5689 N N . LEU B 1 150 ? 7.961 -78.5 -22.016 1 93.94 150 LEU B N 1
ATOM 5690 C CA . LEU B 1 150 ? 9.047 -78.438 -21.047 1 93.94 150 LEU B CA 1
ATOM 5691 C C . LEU B 1 150 ? 9.906 -77.188 -21.219 1 93.94 150 LEU B C 1
ATOM 5693 O O . LEU B 1 150 ? 10.086 -76.75 -22.328 1 93.94 150 LEU B O 1
ATOM 5697 N N . ARG B 1 151 ? 10.336 -76.75 -20.094 1 94.38 151 ARG B N 1
ATOM 5698 C CA . ARG B 1 151 ? 11.367 -75.688 -20.047 1 94.38 151 ARG B CA 1
ATOM 5699 C C . ARG B 1 151 ? 12.641 -76.25 -19.375 1 94.38 151 ARG B C 1
ATOM 5701 O O . ARG B 1 151 ? 12.578 -76.875 -18.328 1 94.38 151 ARG B O 1
ATOM 5708 N N . PHE B 1 152 ? 13.703 -76.062 -20.109 1 94 152 PHE B N 1
ATOM 5709 C CA . PHE B 1 152 ? 14.922 -76.625 -19.547 1 94 152 PHE B CA 1
ATOM 5710 C C . PHE B 1 152 ? 16.141 -75.812 -19.984 1 94 152 PHE B C 1
ATOM 5712 O O . PHE B 1 152 ? 16.031 -74.938 -20.828 1 94 152 PHE B O 1
ATOM 5719 N N . ARG B 1 153 ? 17.203 -76.188 -19.328 1 93.56 153 ARG B N 1
ATOM 5720 C CA . ARG B 1 153 ? 18.469 -75.5 -19.672 1 93.56 153 ARG B CA 1
ATOM 5721 C C . ARG B 1 153 ? 19.438 -76.5 -20.328 1 93.56 153 ARG B C 1
ATOM 5723 O O . ARG B 1 153 ? 19.5 -77.688 -19.953 1 93.56 153 ARG B O 1
ATOM 5730 N N . TYR B 1 154 ? 19.938 -76.125 -21.391 1 92.19 154 TYR B N 1
ATOM 5731 C CA . TYR B 1 154 ? 20.984 -76.875 -22.078 1 92.19 154 TYR B CA 1
ATOM 5732 C C . TYR B 1 154 ? 22.203 -76 -22.328 1 92.19 154 TYR B C 1
ATOM 5734 O O . TYR B 1 154 ? 22.156 -75 -23.094 1 92.19 154 TYR B O 1
ATOM 5742 N N . GLY B 1 155 ? 23.234 -76.188 -21.578 1 86.81 155 GLY B N 1
ATOM 5743 C CA . GLY B 1 155 ? 24.375 -75.312 -21.578 1 86.81 155 GLY B CA 1
ATOM 5744 C C . GLY B 1 155 ? 24.062 -74 -20.906 1 86.81 155 GLY B C 1
ATOM 5745 O O . GLY B 1 155 ? 23.562 -73.938 -19.766 1 86.81 155 GLY B O 1
ATOM 5746 N N . ASP B 1 156 ? 24.281 -72.812 -21.531 1 88.06 156 ASP B N 1
ATOM 5747 C CA . ASP B 1 156 ? 24.094 -71.5 -20.984 1 88.06 156 ASP B CA 1
ATOM 5748 C C . ASP B 1 156 ? 22.75 -70.938 -21.422 1 88.06 156 ASP B C 1
ATOM 5750 O O . ASP B 1 156 ? 22.438 -69.75 -21.094 1 88.06 156 ASP B O 1
ATOM 5754 N N . PHE B 1 157 ? 22.031 -71.812 -22.062 1 91.88 157 PHE B N 1
ATOM 5755 C CA . PHE B 1 157 ? 20.828 -71.25 -22.672 1 91.88 157 PHE B CA 1
ATOM 5756 C C . PHE B 1 157 ? 19.578 -71.875 -22.109 1 91.88 157 PHE B C 1
ATOM 5758 O O . PHE B 1 157 ? 19.609 -73 -21.641 1 91.88 157 PHE B O 1
ATOM 5765 N N . SER B 1 158 ? 18.5 -71.062 -22.094 1 93.88 158 SER B N 1
ATOM 5766 C CA . SER B 1 158 ? 17.188 -71.562 -21.672 1 93.88 158 SER B CA 1
ATOM 5767 C C . SER B 1 158 ? 16.328 -71.938 -22.875 1 93.88 158 SER B C 1
ATOM 5769 O O . SER B 1 158 ? 16.25 -71.188 -23.859 1 93.88 158 SER B O 1
ATOM 5771 N N . TYR B 1 159 ? 15.695 -73.125 -22.828 1 94.19 159 TYR B N 1
ATOM 5772 C CA . TYR B 1 159 ? 14.938 -73.688 -23.969 1 94.19 159 TYR B CA 1
ATOM 5773 C C . TYR B 1 159 ? 13.477 -73.875 -23.594 1 94.19 159 TYR B C 1
ATOM 5775 O O . TYR B 1 159 ? 13.164 -74.188 -22.422 1 94.19 159 TYR B O 1
ATOM 5783 N N . PHE B 1 160 ? 12.672 -73.562 -24.516 1 95 160 PHE B N 1
ATOM 5784 C CA . PHE B 1 160 ? 11.281 -74 -24.484 1 95 160 PHE B CA 1
ATOM 5785 C C . PHE B 1 160 ? 11.055 -75.125 -25.5 1 95 160 PHE B C 1
ATOM 5787 O O . PHE B 1 160 ? 11.461 -75 -26.656 1 95 160 PHE B O 1
ATOM 5794 N N . GLY B 1 161 ? 10.406 -76.188 -25 1 95 161 GLY B N 1
ATOM 5795 C CA . GLY B 1 161 ? 10.242 -77.312 -25.938 1 95 161 GLY B CA 1
ATOM 5796 C C . GLY B 1 161 ? 9.062 -78.188 -25.578 1 95 161 GLY B C 1
ATOM 5797 O O . GLY B 1 161 ? 8.297 -77.875 -24.656 1 95 161 GLY B O 1
ATOM 5798 N N . VAL B 1 162 ? 8.875 -79.125 -26.453 1 96.56 162 VAL B N 1
ATOM 5799 C CA . VAL B 1 162 ? 7.859 -80.188 -26.297 1 96.56 162 VAL B CA 1
ATOM 5800 C C . VAL B 1 162 ? 8.508 -81.562 -26.375 1 96.56 162 VAL B C 1
ATOM 5802 O O . VAL B 1 162 ? 9.578 -81.688 -26.953 1 96.56 162 VAL B O 1
ATOM 5805 N N . TYR B 1 163 ? 7.855 -82.5 -25.703 1 97 163 TYR B N 1
ATOM 5806 C CA . TYR B 1 163 ? 8.422 -83.812 -25.719 1 97 163 TYR B CA 1
ATOM 5807 C C . TYR B 1 163 ? 7.336 -84.875 -25.891 1 97 163 TYR B C 1
ATOM 5809 O O . TYR B 1 163 ? 6.16 -84.625 -25.625 1 97 163 TYR B O 1
ATOM 5817 N N . LYS B 1 164 ? 7.688 -86 -26.4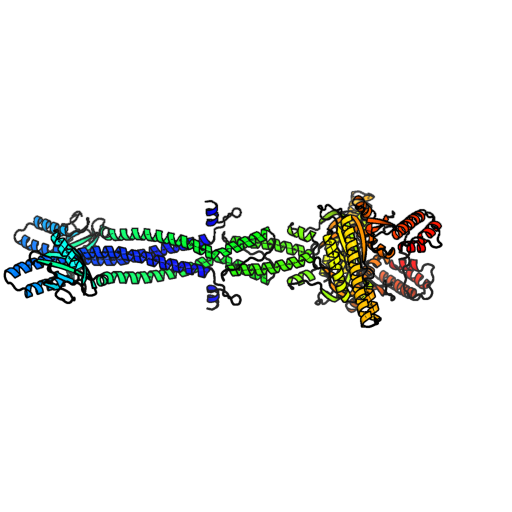38 1 97 164 LYS B N 1
ATOM 5818 C CA . LYS B 1 164 ? 6.848 -87.188 -26.578 1 97 164 LYS B CA 1
ATOM 5819 C C . LYS B 1 164 ? 7.668 -88.438 -26.438 1 97 164 LYS B C 1
ATOM 5821 O O . LYS B 1 164 ? 8.75 -88.562 -27.016 1 97 164 LYS B O 1
ATOM 5826 N N . TYR B 1 165 ? 7.121 -89.375 -25.734 1 96.69 165 TYR B N 1
ATOM 5827 C CA . TYR B 1 165 ? 7.836 -90.688 -25.5 1 96.69 165 TYR B CA 1
ATOM 5828 C C . TYR B 1 165 ? 7.641 -91.625 -26.672 1 96.69 165 TYR B C 1
ATOM 5830 O O . TYR B 1 165 ? 6.512 -91.875 -27.094 1 96.69 165 TYR B O 1
ATOM 5838 N N . ASN B 1 166 ? 8.719 -92 -27.25 1 96.25 166 ASN B N 1
ATOM 5839 C CA . ASN B 1 166 ? 8.695 -93 -28.312 1 96.25 166 ASN B CA 1
ATOM 5840 C C . ASN B 1 166 ? 8.859 -94.438 -27.781 1 96.25 166 ASN B C 1
ATOM 5842 O O . ASN B 1 166 ? 9.969 -94.875 -27.453 1 96.25 166 ASN B O 1
ATOM 5846 N N . GLN B 1 167 ? 7.855 -95.188 -27.828 1 93 167 GLN B N 1
ATOM 5847 C CA . GLN B 1 167 ? 7.836 -96.5 -27.25 1 93 167 GLN B CA 1
ATOM 5848 C C . GLN B 1 167 ? 8.734 -97.438 -28.031 1 93 167 GLN B C 1
ATOM 5850 O O . GLN B 1 167 ? 9.344 -98.375 -27.453 1 93 167 GLN B O 1
ATOM 5855 N N . ALA B 1 168 ? 8.828 -97.312 -29.281 1 93.62 168 ALA B N 1
ATOM 5856 C CA . ALA B 1 168 ? 9.602 -98.188 -30.141 1 93.62 168 ALA B CA 1
ATOM 5857 C C . ALA B 1 168 ? 11.094 -98.125 -29.828 1 93.62 168 ALA B C 1
ATOM 5859 O O . ALA B 1 168 ? 11.789 -99.125 -29.781 1 93.62 168 ALA B O 1
ATOM 5860 N N . TRP B 1 169 ? 11.547 -97 -29.609 1 94.44 169 TRP B N 1
ATOM 5861 C CA . TRP B 1 169 ? 12.969 -96.812 -29.391 1 94.44 169 TRP B CA 1
ATOM 5862 C C . TRP B 1 169 ? 13.289 -96.75 -27.891 1 94.44 169 TRP B C 1
ATOM 5864 O O . TRP B 1 169 ? 14.422 -97 -27.484 1 94.44 169 TRP B O 1
ATOM 5874 N N . GLY B 1 170 ? 12.32 -96.375 -27.047 1 93.06 170 GLY B N 1
ATOM 5875 C CA . GLY B 1 170 ? 12.492 -96.312 -25.609 1 93.06 170 GLY B CA 1
ATOM 5876 C C . GLY B 1 170 ? 13.133 -95 -25.141 1 93.06 170 GLY B C 1
ATOM 5877 O O . GLY B 1 170 ? 13.938 -95 -24.219 1 93.06 170 GLY B O 1
ATOM 5878 N N . PHE B 1 171 ? 12.961 -93.938 -25.844 1 94.88 171 PHE B N 1
ATOM 5879 C CA . PHE B 1 171 ? 13.5 -92.625 -25.422 1 94.88 171 PHE B CA 1
ATOM 5880 C C . PHE B 1 171 ? 12.469 -91.5 -25.609 1 94.88 171 PHE B C 1
ATOM 5882 O O . PHE B 1 171 ? 11.477 -91.688 -26.328 1 94.88 171 PHE B O 1
ATOM 5889 N N . PHE B 1 172 ? 12.711 -90.438 -24.891 1 96.38 172 PHE B N 1
ATOM 5890 C CA . PHE B 1 172 ? 11.922 -89.188 -25.078 1 96.38 172 PHE B CA 1
ATOM 5891 C C . PHE B 1 172 ? 12.422 -88.438 -26.281 1 96.38 172 PHE B C 1
ATOM 5893 O O . PHE B 1 172 ? 13.617 -88.125 -26.391 1 96.38 172 PHE B O 1
ATOM 5900 N N . GLN B 1 173 ? 11.562 -88.062 -27.156 1 96.75 173 GLN B N 1
ATOM 5901 C CA . GLN B 1 173 ? 11.875 -87.188 -28.234 1 96.75 173 GLN B CA 1
ATOM 5902 C C . GLN B 1 173 ? 11.539 -85.75 -27.859 1 96.75 173 GLN B C 1
ATOM 5904 O O . GLN B 1 173 ? 10.406 -85.438 -27.453 1 96.75 173 GLN B O 1
ATOM 5909 N N . ILE B 1 174 ? 12.516 -84.875 -27.984 1 96 174 ILE B N 1
ATOM 5910 C CA . ILE B 1 174 ? 12.344 -83.5 -27.562 1 96 174 ILE B CA 1
ATOM 5911 C C . ILE B 1 174 ? 12.633 -82.562 -28.734 1 96 174 ILE B C 1
ATOM 5913 O O . ILE B 1 174 ? 13.625 -82.75 -29.453 1 96 174 ILE B O 1
ATOM 5917 N N . ARG B 1 175 ? 11.766 -81.625 -28.969 1 96.56 175 ARG B N 1
ATOM 5918 C CA . ARG B 1 175 ? 11.969 -80.5 -29.875 1 96.56 175 ARG B CA 1
ATOM 5919 C C . ARG B 1 175 ? 11.906 -79.125 -29.141 1 96.56 175 ARG B C 1
ATOM 5921 O O . ARG B 1 175 ? 10.898 -78.875 -28.5 1 96.56 175 ARG B O 1
ATOM 5928 N N . ALA B 1 176 ? 13.008 -78.375 -29.203 1 95.44 176 ALA B N 1
ATOM 5929 C CA . ALA B 1 176 ? 13.055 -77.188 -28.375 1 95.44 176 ALA B CA 1
ATOM 5930 C C . ALA B 1 176 ? 13.672 -76.062 -29.141 1 95.44 176 ALA B C 1
ATOM 5932 O O . ALA B 1 176 ? 14.422 -76.25 -30.109 1 95.44 176 ALA B O 1
ATOM 5933 N N . GLU B 1 177 ? 13.266 -74.812 -28.766 1 94.12 177 GLU B N 1
ATOM 5934 C CA . GLU B 1 177 ? 13.828 -73.562 -29.266 1 94.12 177 GLU B CA 1
ATOM 5935 C C . GLU B 1 177 ? 14.383 -72.75 -28.125 1 94.12 177 GLU B C 1
ATOM 5937 O O . GLU B 1 177 ? 13.812 -72.688 -27.031 1 94.12 177 GLU B O 1
ATOM 5942 N N . GLU B 1 178 ? 15.445 -72.125 -28.453 1 93.69 178 GLU B N 1
ATOM 5943 C CA . GLU B 1 178 ? 16.047 -71.25 -27.453 1 93.69 178 GLU B CA 1
ATOM 5944 C C . GLU B 1 178 ? 15.234 -69.938 -27.281 1 93.69 178 GLU B C 1
ATOM 5946 O O . GLU B 1 178 ? 14.906 -69.25 -28.25 1 93.69 178 GLU B O 1
ATOM 5951 N N . LEU B 1 179 ? 15 -69.562 -26.047 1 91.31 179 LEU B N 1
ATOM 5952 C CA . LEU B 1 179 ? 14.047 -68.5 -25.734 1 91.31 179 LEU B CA 1
ATOM 5953 C C . LEU B 1 179 ? 14.586 -67.125 -26.141 1 91.31 179 LEU B C 1
ATOM 5955 O O . LEU B 1 179 ? 13.859 -66.312 -26.719 1 91.31 179 LEU B O 1
ATOM 5959 N N . SER B 1 180 ? 15.812 -66.875 -25.844 1 89.62 180 SER B N 1
ATOM 5960 C CA . SER B 1 180 ? 16.375 -65.562 -26.172 1 89.62 180 SER B CA 1
ATOM 5961 C C . SER B 1 180 ? 16.375 -65.375 -27.688 1 89.62 180 SER B C 1
ATOM 5963 O O . SER B 1 180 ? 16.156 -64.25 -28.156 1 89.62 180 SER B O 1
ATOM 5965 N N . GLU B 1 181 ? 16.641 -66.438 -28.391 1 89.25 181 GLU B N 1
ATOM 5966 C CA . GLU B 1 181 ? 16.609 -66.375 -29.844 1 89.25 181 GLU B CA 1
ATOM 5967 C C . GLU B 1 181 ? 15.18 -66.188 -30.359 1 89.25 181 GLU B C 1
ATOM 5969 O O . GLU B 1 181 ? 14.945 -65.438 -31.312 1 89.25 181 GLU B O 1
ATOM 5974 N N . PHE B 1 182 ? 14.281 -66.75 -29.672 1 86.94 182 PHE B N 1
ATOM 5975 C CA . PHE B 1 182 ? 12.891 -66.625 -30.078 1 86.94 182 PHE B CA 1
ATOM 5976 C C . PHE B 1 182 ? 12.344 -65.25 -29.781 1 86.94 182 PHE B C 1
ATOM 5978 O O . PHE B 1 182 ? 11.57 -64.688 -30.562 1 86.94 182 PHE B O 1
ATOM 5985 N N . TYR B 1 183 ? 12.883 -64.75 -28.672 1 86.69 183 TYR B N 1
ATOM 5986 C CA . TYR B 1 183 ? 12.375 -63.406 -28.266 1 86.69 183 TYR B CA 1
ATOM 5987 C C . TYR B 1 183 ? 13.141 -62.281 -28.953 1 86.69 183 TYR B C 1
ATOM 5989 O O . TYR B 1 183 ? 12.906 -61.125 -28.688 1 86.69 183 TYR B O 1
ATOM 5997 N N . ALA B 1 184 ? 14.062 -62.594 -29.766 1 87.62 184 ALA B N 1
ATOM 5998 C CA . ALA B 1 184 ? 14.859 -61.562 -30.438 1 87.62 184 ALA B CA 1
ATOM 5999 C C . ALA B 1 184 ? 13.969 -60.594 -31.188 1 87.62 184 ALA B C 1
ATOM 6001 O O . ALA B 1 184 ? 14.195 -59.375 -31.141 1 87.62 184 ALA B O 1
ATOM 6002 N N . ASP B 1 185 ? 12.891 -61.031 -31.797 1 84.44 185 ASP B N 1
ATOM 6003 C CA . ASP B 1 185 ? 11.984 -60.188 -32.531 1 84.44 185 ASP B CA 1
ATOM 6004 C C . ASP B 1 185 ? 11.18 -59.281 -31.594 1 84.44 185 ASP B C 1
ATOM 6006 O O . ASP B 1 185 ? 10.977 -58.094 -31.891 1 84.44 185 ASP B O 1
ATOM 6010 N N . SER B 1 186 ? 10.781 -59.875 -30.484 1 86.5 186 SER B N 1
ATOM 6011 C CA . SER B 1 186 ? 10.039 -59.094 -29.516 1 86.5 186 SER B CA 1
ATOM 6012 C C . SER B 1 186 ? 10.914 -58 -28.875 1 86.5 186 SER B C 1
ATOM 6014 O O . SER B 1 186 ? 10.445 -56.906 -28.562 1 86.5 186 SER B O 1
ATOM 6016 N N . ALA B 1 187 ? 12.195 -58.344 -28.672 1 88.88 187 ALA B N 1
ATOM 6017 C CA . ALA B 1 187 ? 13.133 -57.344 -28.141 1 88.88 187 ALA B CA 1
ATOM 6018 C C . ALA B 1 187 ? 13.344 -56.188 -29.125 1 88.88 187 ALA B C 1
ATOM 6020 O O . ALA B 1 187 ? 13.492 -55.031 -28.703 1 88.88 187 ALA B O 1
ATOM 6021 N N . GLU B 1 188 ? 13.336 -56.531 -30.391 1 91.06 188 GLU B N 1
ATOM 6022 C CA . GLU B 1 188 ? 13.453 -55.5 -31.406 1 91.06 188 GLU B CA 1
ATOM 6023 C C . GLU B 1 188 ? 12.219 -54.625 -31.438 1 91.06 188 GLU B C 1
ATOM 6025 O O . GLU B 1 188 ? 12.328 -53.406 -31.578 1 91.06 188 GLU B O 1
ATOM 6030 N N . ILE B 1 189 ? 11.078 -55.156 -31.219 1 91.06 189 ILE B N 1
ATOM 6031 C CA . ILE B 1 189 ? 9.836 -54.406 -31.156 1 91.06 189 ILE B CA 1
ATOM 6032 C C . ILE B 1 189 ? 9.867 -53.469 -29.953 1 91.06 189 ILE B C 1
ATOM 6034 O O . ILE B 1 189 ? 9.508 -52.281 -30.062 1 91.06 189 ILE B O 1
ATOM 6038 N N . PHE B 1 190 ? 10.352 -53.969 -28.859 1 91.44 190 PHE B N 1
ATOM 6039 C CA . PHE B 1 190 ? 10.391 -53.156 -27.656 1 91.44 190 PHE B CA 1
ATOM 6040 C C . PHE B 1 190 ? 11.375 -52 -27.828 1 91.44 190 PHE B C 1
ATOM 6042 O O . PHE B 1 190 ? 11.125 -50.875 -27.344 1 91.44 190 PHE B O 1
ATOM 6049 N N . ARG B 1 191 ? 12.508 -52.219 -28.484 1 93.56 191 ARG B N 1
ATOM 6050 C CA . ARG B 1 191 ? 13.469 -51.156 -28.75 1 93.56 191 ARG B CA 1
ATOM 6051 C C . ARG B 1 191 ? 12.852 -50.094 -29.641 1 93.56 191 ARG B C 1
ATOM 6053 O O . ARG B 1 191 ? 13.023 -48.875 -29.391 1 93.56 191 ARG B O 1
ATOM 6060 N N . ASN B 1 192 ? 12.07 -50.5 -30.609 1 93.81 192 ASN B N 1
ATOM 6061 C CA . ASN B 1 192 ? 11.414 -49.531 -31.5 1 93.81 192 ASN B CA 1
ATOM 6062 C C . ASN B 1 192 ? 10.344 -48.719 -30.75 1 93.81 192 ASN B C 1
ATOM 6064 O O . ASN B 1 192 ? 10.25 -47.531 -30.922 1 93.81 192 ASN B O 1
ATOM 6068 N N . VAL B 1 193 ? 9.625 -49.438 -29.906 1 94.5 193 VAL B N 1
ATOM 6069 C CA . VAL B 1 193 ? 8.57 -48.75 -29.141 1 94.5 193 VAL B CA 1
ATOM 6070 C C . VAL B 1 193 ? 9.188 -47.781 -28.141 1 94.5 193 VAL B C 1
ATOM 6072 O O . VAL B 1 193 ? 8.633 -46.719 -27.891 1 94.5 193 VAL B O 1
ATOM 6075 N N . SER B 1 194 ? 10.336 -48.156 -27.578 1 95.31 194 SER B N 1
ATOM 6076 C CA . SER B 1 194 ? 11.031 -47.25 -26.656 1 95.31 194 SER B CA 1
ATOM 6077 C C . SER B 1 194 ? 11.438 -45.938 -27.344 1 95.31 194 SER B C 1
ATOM 6079 O O . SER B 1 194 ? 11.32 -44.875 -26.766 1 95.31 194 SER B O 1
ATOM 6081 N N . GLY B 1 195 ? 11.93 -46.062 -28.609 1 95.25 195 GLY B N 1
ATOM 6082 C CA . GLY B 1 195 ? 12.211 -44.875 -29.375 1 95.25 195 GLY B CA 1
ATOM 6083 C C . GLY B 1 195 ? 10.984 -44 -29.625 1 95.25 195 GLY B C 1
ATOM 6084 O O . GLY B 1 195 ? 11.055 -42.781 -29.547 1 95.25 195 GLY B O 1
ATOM 6085 N N . ILE B 1 196 ? 9.828 -44.625 -29.812 1 95.06 196 ILE B N 1
ATOM 6086 C CA . ILE B 1 196 ? 8.578 -43.906 -30.062 1 95.06 196 ILE B CA 1
ATOM 6087 C C . ILE B 1 196 ? 8.125 -43.219 -28.781 1 95.06 196 ILE B C 1
ATOM 6089 O O . ILE B 1 196 ? 7.652 -42.094 -28.812 1 95.06 196 ILE B O 1
ATOM 6093 N N . ILE B 1 197 ? 8.297 -43.906 -27.672 1 96 197 ILE B N 1
ATOM 6094 C CA . ILE B 1 197 ? 7.941 -43.344 -26.375 1 96 197 ILE B CA 1
ATOM 6095 C C . ILE B 1 197 ? 8.727 -42.031 -26.156 1 96 197 ILE B C 1
ATOM 6097 O O . ILE B 1 197 ? 8.156 -41.031 -25.766 1 96 197 ILE B O 1
ATOM 6101 N N . LEU B 1 198 ? 10.016 -42.031 -26.391 1 96.12 198 LEU B N 1
ATOM 6102 C CA . LEU B 1 198 ? 10.859 -40.875 -26.203 1 96.12 198 LEU B CA 1
ATOM 6103 C C . LEU B 1 198 ? 10.438 -39.719 -27.125 1 96.12 198 LEU B C 1
ATOM 6105 O O . LEU B 1 198 ? 10.398 -38.562 -26.719 1 96.12 198 LEU B O 1
ATOM 6109 N N . PHE B 1 199 ? 10.086 -40.125 -28.344 1 95.56 199 PHE B N 1
ATOM 6110 C CA . PHE B 1 199 ? 9.664 -39.125 -29.312 1 95.56 199 PHE B CA 1
ATOM 6111 C C . PHE B 1 199 ? 8.344 -38.469 -28.906 1 95.56 199 PHE B C 1
ATOM 6113 O O . PHE B 1 199 ? 8.211 -37.25 -28.922 1 95.56 199 PHE B O 1
ATOM 6120 N N . VAL B 1 200 ? 7.387 -39.312 -28.516 1 94.31 200 VAL B N 1
ATOM 6121 C CA . VAL B 1 200 ? 6.074 -38.812 -28.109 1 94.31 200 VAL B CA 1
ATOM 6122 C C . VAL B 1 200 ? 6.207 -37.969 -26.859 1 94.31 200 VAL B C 1
ATOM 6124 O O . VAL B 1 200 ? 5.562 -36.938 -26.734 1 94.31 200 VAL B O 1
ATOM 6127 N N . THR B 1 201 ? 7.012 -38.375 -25.938 1 94.06 201 THR B N 1
ATOM 6128 C CA . THR B 1 201 ? 7.23 -37.625 -24.719 1 94.06 201 THR B CA 1
ATOM 6129 C C . THR B 1 201 ? 7.816 -36.25 -25.031 1 94.06 201 THR B C 1
ATOM 6131 O O . THR B 1 201 ? 7.434 -35.25 -24.422 1 94.06 201 THR B O 1
ATOM 6134 N N . MET B 1 202 ? 8.719 -36.156 -25.984 1 94.69 202 MET B N 1
ATOM 6135 C CA . MET B 1 202 ? 9.312 -34.875 -26.375 1 94.69 202 MET B CA 1
ATOM 6136 C C . MET B 1 202 ? 8.273 -33.938 -26.969 1 94.69 202 MET B C 1
ATOM 6138 O O . MET B 1 202 ? 8.242 -32.75 -26.656 1 94.69 202 MET B O 1
ATOM 6142 N N . ILE B 1 203 ? 7.414 -34.5 -27.734 1 94.69 203 ILE B N 1
ATOM 6143 C CA . ILE B 1 203 ? 6.348 -33.719 -28.359 1 94.69 203 ILE B CA 1
ATOM 6144 C C . ILE B 1 203 ? 5.43 -33.156 -27.266 1 94.69 203 ILE B C 1
ATOM 6146 O O . ILE B 1 203 ? 5.121 -31.969 -27.266 1 94.69 203 ILE B O 1
ATOM 6150 N N . PHE B 1 204 ? 5.102 -34 -26.328 1 93.5 204 PHE B N 1
ATOM 6151 C CA . PHE B 1 204 ? 4.176 -33.562 -25.281 1 93.5 204 PHE B CA 1
ATOM 6152 C C . PHE B 1 204 ? 4.855 -32.594 -24.312 1 93.5 204 PHE B C 1
ATOM 6154 O O . PHE B 1 204 ? 4.199 -31.766 -23.703 1 93.5 204 PHE B O 1
ATOM 6161 N N . ALA B 1 205 ? 6.113 -32.781 -24.172 1 92.19 205 ALA B N 1
ATOM 6162 C CA . ALA B 1 205 ? 6.855 -31.828 -23.344 1 92.19 205 ALA B CA 1
ATOM 6163 C C . ALA B 1 205 ? 6.809 -30.422 -23.938 1 92.19 205 ALA B C 1
ATOM 6165 O O . ALA B 1 205 ? 6.574 -29.453 -23.219 1 92.19 205 ALA B O 1
ATOM 6166 N N . VAL B 1 206 ? 7.027 -30.25 -25.219 1 93.44 206 VAL B N 1
ATOM 6167 C CA . VAL B 1 206 ? 7.012 -28.969 -25.891 1 93.44 206 VAL B CA 1
ATOM 6168 C C . VAL B 1 206 ? 5.613 -28.359 -25.812 1 93.44 206 VAL B C 1
ATOM 6170 O O . VAL B 1 206 ? 5.457 -27.188 -25.469 1 93.44 206 VAL B O 1
ATOM 6173 N N . ILE B 1 207 ? 4.602 -29.234 -26.031 1 93.5 207 ILE B N 1
ATOM 6174 C CA . ILE B 1 207 ? 3.223 -28.75 -25.953 1 93.5 207 ILE B CA 1
ATOM 6175 C C . ILE B 1 207 ? 2.895 -28.359 -24.516 1 93.5 207 ILE B C 1
ATOM 6177 O O . ILE B 1 207 ? 2.225 -27.344 -24.281 1 93.5 207 ILE B O 1
ATOM 6181 N N . GLY B 1 208 ? 3.373 -29.219 -23.656 1 90.38 208 GLY B N 1
ATOM 6182 C CA . GLY B 1 208 ? 3.164 -28.922 -22.25 1 90.38 208 GLY B CA 1
ATOM 6183 C C . GLY B 1 208 ? 3.748 -27.578 -21.828 1 90.38 208 GLY B C 1
ATOM 6184 O O . GLY B 1 208 ? 3.105 -26.812 -21.109 1 90.38 208 GLY B O 1
ATOM 6185 N N . ILE B 1 209 ? 4.887 -27.25 -22.297 1 90.38 209 ILE B N 1
ATOM 6186 C CA . ILE B 1 209 ? 5.543 -25.984 -21.984 1 90.38 209 ILE B CA 1
ATOM 6187 C C . ILE B 1 209 ? 4.699 -24.828 -22.516 1 90.38 209 ILE B C 1
ATOM 6189 O O . ILE B 1 209 ? 4.48 -23.844 -21.797 1 90.38 209 ILE B O 1
ATOM 6193 N N . LEU B 1 210 ? 4.215 -24.922 -23.656 1 92 210 LEU B N 1
ATOM 6194 C CA . LEU B 1 210 ? 3.412 -23.875 -24.266 1 92 210 LEU B CA 1
ATOM 6195 C C . LEU B 1 210 ? 2.109 -23.656 -23.5 1 92 210 LEU B C 1
ATOM 6197 O O . LEU B 1 210 ? 1.713 -22.531 -23.234 1 92 210 LEU B O 1
ATOM 6201 N N . ILE B 1 211 ? 1.522 -24.766 -23.094 1 91.62 211 ILE B N 1
ATOM 6202 C CA . ILE B 1 211 ? 0.241 -24.688 -22.406 1 91.62 211 ILE B CA 1
ATOM 6203 C C . ILE B 1 211 ? 0.441 -24.094 -21.016 1 91.62 211 ILE B C 1
ATOM 6205 O O . ILE B 1 211 ? -0.317 -23.219 -20.578 1 91.62 211 ILE B O 1
ATOM 6209 N N . ILE B 1 212 ? 1.427 -24.578 -20.375 1 89.75 212 ILE B N 1
ATOM 6210 C CA . ILE B 1 212 ? 1.683 -24.125 -19 1 89.75 212 ILE B CA 1
ATOM 6211 C C . ILE B 1 212 ? 2.064 -22.656 -19.016 1 89.75 212 ILE B C 1
ATOM 6213 O O . ILE B 1 212 ? 1.664 -21.891 -18.141 1 89.75 212 ILE B O 1
ATOM 6217 N N . ARG B 1 213 ? 2.764 -22.219 -20 1 85.62 213 ARG B N 1
ATOM 6218 C CA . ARG B 1 213 ? 3.104 -20.812 -20.141 1 85.62 213 ARG B CA 1
ATOM 6219 C C . ARG B 1 213 ? 1.851 -19.969 -20.328 1 85.62 213 ARG B C 1
ATOM 6221 O O . ARG B 1 213 ? 1.757 -18.859 -19.781 1 85.62 213 ARG B O 1
ATOM 6228 N N . HIS B 1 214 ? 1.053 -20.531 -21.062 1 88.06 214 HIS B N 1
ATOM 6229 C CA . HIS B 1 214 ? -0.202 -19.812 -21.297 1 88.06 214 HIS B CA 1
ATOM 6230 C C . HIS B 1 214 ? -1.035 -19.734 -20.016 1 88.06 214 HIS B C 1
ATOM 6232 O O . HIS B 1 214 ? -1.599 -18.688 -19.703 1 88.06 214 HIS B O 1
ATOM 6238 N N . ILE B 1 215 ? -1.056 -20.75 -19.281 1 86.62 215 ILE B N 1
ATOM 6239 C CA . ILE B 1 215 ? -1.862 -20.828 -18.062 1 86.62 215 ILE B CA 1
ATOM 6240 C C . ILE B 1 215 ? -1.292 -19.891 -17 1 86.62 215 ILE B C 1
ATOM 6242 O O . ILE B 1 215 ? -2.041 -19.219 -16.297 1 86.62 215 ILE B O 1
ATOM 6246 N N . LEU B 1 216 ? 0.024 -19.797 -16.938 1 85.25 216 LEU B N 1
ATOM 6247 C CA . LEU B 1 216 ? 0.679 -19.062 -15.875 1 85.25 216 LEU B CA 1
ATOM 6248 C C . LEU B 1 216 ? 1.05 -17.656 -16.344 1 85.25 216 LEU B C 1
ATOM 6250 O O . LEU B 1 216 ? 1.797 -16.938 -15.656 1 85.25 216 LEU B O 1
ATOM 6254 N N . ARG B 1 217 ? 0.532 -17.203 -17.422 1 84.38 217 ARG B N 1
ATOM 6255 C CA . ARG B 1 217 ? 0.908 -15.906 -17.984 1 84.38 217 ARG B CA 1
ATOM 6256 C C . ARG B 1 217 ? 0.568 -14.773 -17.016 1 84.38 217 ARG B C 1
ATOM 6258 O O . ARG B 1 217 ? 1.303 -13.789 -16.938 1 84.38 217 ARG B O 1
ATOM 6265 N N . PHE B 1 218 ? -0.416 -14.977 -16.281 1 85.25 218 PHE B N 1
ATOM 6266 C CA . PHE B 1 218 ? -0.866 -13.867 -15.453 1 85.25 218 PHE B CA 1
ATOM 6267 C C . PHE B 1 218 ? -0.042 -13.781 -14.172 1 85.25 218 PHE B C 1
ATOM 6269 O O . PHE B 1 218 ? -0.012 -12.742 -13.516 1 85.25 218 PHE B O 1
ATOM 6276 N N . VAL B 1 219 ? 0.597 -14.781 -13.828 1 80.62 219 VAL B N 1
ATOM 6277 C CA . VAL B 1 219 ? 1.535 -14.695 -12.711 1 80.62 219 VAL B CA 1
ATOM 6278 C C . VAL B 1 219 ? 2.656 -13.719 -13.055 1 80.62 219 VAL B C 1
ATOM 6280 O O . VAL B 1 219 ? 3.023 -12.875 -12.234 1 80.62 219 VAL B O 1
ATOM 6283 N N . ARG B 1 220 ? 3.053 -13.797 -14.211 1 80.62 220 ARG B N 1
ATOM 6284 C CA . ARG B 1 220 ? 4.125 -12.906 -14.664 1 80.62 220 ARG B CA 1
ATOM 6285 C C . ARG B 1 220 ? 3.639 -11.469 -14.766 1 80.62 220 ARG B C 1
ATOM 6287 O O . ARG B 1 220 ? 4.344 -10.539 -14.367 1 80.62 220 ARG B O 1
ATOM 6294 N N . VAL B 1 221 ? 2.477 -11.352 -15.305 1 83.5 221 VAL B N 1
ATOM 6295 C CA . VAL B 1 221 ? 1.913 -10.016 -15.484 1 83.5 221 VAL B CA 1
ATOM 6296 C C . VAL B 1 221 ? 1.754 -9.336 -14.125 1 83.5 221 VAL B C 1
ATOM 6298 O O . VAL B 1 221 ? 2.109 -8.164 -13.969 1 83.5 221 VAL B O 1
ATOM 6301 N N . ILE B 1 222 ? 1.282 -10.039 -13.188 1 84.25 222 ILE B N 1
ATOM 6302 C CA . ILE B 1 222 ? 1.049 -9.492 -11.859 1 84.25 222 ILE B CA 1
ATOM 6303 C C . ILE B 1 222 ? 2.383 -9.133 -11.211 1 84.25 222 ILE B C 1
ATOM 6305 O O . ILE B 1 222 ? 2.531 -8.055 -10.633 1 84.25 222 ILE B O 1
ATOM 6309 N N . THR B 1 223 ? 3.309 -9.992 -11.344 1 80.38 223 THR B N 1
ATOM 6310 C CA . THR B 1 223 ? 4.621 -9.758 -10.766 1 80.38 223 THR B CA 1
ATOM 6311 C C . THR B 1 223 ? 5.27 -8.516 -11.375 1 80.38 223 THR B C 1
ATOM 6313 O O . THR B 1 223 ? 5.809 -7.672 -10.656 1 80.38 223 THR B O 1
ATOM 6316 N N . ASP B 1 224 ? 5.168 -8.461 -12.656 1 82 224 ASP B N 1
ATOM 6317 C CA . ASP B 1 224 ? 5.758 -7.316 -13.352 1 82 224 ASP B CA 1
ATOM 6318 C C . ASP B 1 224 ? 5.102 -6.012 -12.914 1 82 224 ASP B C 1
ATOM 6320 O O . ASP B 1 224 ? 5.777 -4.992 -12.758 1 82 224 ASP B O 1
ATOM 6324 N N . ASN B 1 225 ? 3.824 -6.07 -12.742 1 84.69 225 ASN B N 1
ATOM 6325 C CA . ASN B 1 225 ? 3.105 -4.875 -12.312 1 84.69 225 ASN B CA 1
ATOM 6326 C C . ASN B 1 225 ? 3.494 -4.465 -10.898 1 84.69 225 ASN B C 1
ATOM 6328 O O . ASN B 1 225 ? 3.67 -3.277 -10.617 1 84.69 225 ASN B O 1
ATOM 6332 N N . ILE B 1 226 ? 3.643 -5.355 -10.031 1 81.31 226 ILE B N 1
ATOM 6333 C CA . ILE B 1 226 ? 4.012 -5.074 -8.648 1 81.31 226 ILE B CA 1
ATOM 6334 C C . ILE B 1 226 ? 5.422 -4.488 -8.602 1 81.31 226 ILE B C 1
ATOM 6336 O O . ILE B 1 226 ? 5.676 -3.529 -7.867 1 81.31 226 ILE B O 1
ATOM 6340 N N . MET B 1 227 ? 6.285 -5.027 -9.414 1 78.5 227 MET B N 1
ATOM 6341 C CA . MET B 1 227 ? 7.656 -4.52 -9.461 1 78.5 227 MET B CA 1
ATOM 6342 C C . MET B 1 227 ? 7.684 -3.088 -9.984 1 78.5 227 MET B C 1
ATOM 6344 O O . MET B 1 227 ? 8.453 -2.26 -9.492 1 78.5 227 MET B O 1
ATOM 6348 N N . LYS B 1 228 ? 6.891 -2.838 -10.945 1 81.75 228 LYS B N 1
ATOM 6349 C CA . LYS B 1 228 ? 6.789 -1.48 -11.477 1 81.75 228 LYS B CA 1
ATOM 6350 C C . LYS B 1 228 ? 6.27 -0.513 -10.414 1 81.75 228 LYS B C 1
ATOM 6352 O O . LYS B 1 228 ? 6.773 0.606 -10.289 1 81.75 228 LYS B O 1
ATOM 6357 N N . MET B 1 229 ? 5.309 -0.94 -9.672 1 79.69 229 MET B N 1
ATOM 6358 C CA . MET B 1 229 ? 4.758 -0.116 -8.602 1 79.69 229 MET B CA 1
ATOM 6359 C C . MET B 1 229 ? 5.812 0.164 -7.535 1 79.69 229 MET B C 1
ATOM 6361 O O . MET B 1 229 ? 5.852 1.256 -6.965 1 79.69 229 MET B O 1
ATOM 6365 N N . HIS B 1 230 ? 6.578 -0.789 -7.262 1 73.81 230 HIS B N 1
ATOM 6366 C CA . HIS B 1 230 ? 7.664 -0.629 -6.301 1 73.81 230 HIS B CA 1
ATOM 6367 C C . HIS B 1 230 ? 8.68 0.404 -6.785 1 73.81 230 HIS B C 1
ATOM 6369 O O . HIS B 1 230 ? 9.133 1.249 -6.012 1 73.81 230 HIS B O 1
ATOM 6375 N N . GLU B 1 231 ? 8.977 0.244 -8.039 1 74.44 231 GLU B N 1
ATOM 6376 C CA . GLU B 1 231 ? 9.938 1.173 -8.633 1 74.44 231 GLU B CA 1
ATOM 6377 C C . GLU B 1 231 ? 9.391 2.598 -8.641 1 74.44 231 GLU B C 1
ATOM 6379 O O . GLU B 1 231 ? 10.117 3.549 -8.344 1 74.44 231 GLU B O 1
ATOM 6384 N N . ASP B 1 232 ? 8.086 2.648 -8.984 1 73.19 232 ASP B N 1
ATOM 6385 C CA . ASP B 1 232 ? 7.441 3.955 -9.086 1 73.19 232 ASP B CA 1
ATOM 6386 C C . ASP B 1 232 ? 7.027 4.473 -7.707 1 73.19 232 ASP B C 1
ATOM 6388 O O . ASP B 1 232 ? 6.602 5.621 -7.574 1 73.19 232 ASP B O 1
ATOM 6392 N N . GLN B 1 233 ? 7.137 3.514 -6.742 1 70.62 233 GLN B N 1
ATOM 6393 C CA . GLN B 1 233 ? 6.711 3.814 -5.379 1 70.62 233 GLN B CA 1
ATOM 6394 C C . GLN B 1 233 ? 5.285 4.359 -5.355 1 70.62 233 GLN B C 1
ATOM 6396 O O . GLN B 1 233 ? 5 5.332 -4.656 1 70.62 233 GLN B O 1
ATOM 6401 N N . ALA B 1 234 ? 4.562 3.971 -6.316 1 68.69 234 ALA B N 1
ATOM 6402 C CA . ALA B 1 234 ? 3.158 4.355 -6.418 1 68.69 234 ALA B CA 1
ATOM 6403 C C . ALA B 1 234 ? 2.27 3.139 -6.652 1 68.69 234 ALA B C 1
ATOM 6405 O O . ALA B 1 234 ? 2.645 2.225 -7.391 1 68.69 234 ALA B O 1
ATOM 6406 N N . LEU B 1 235 ? 1.177 3.137 -5.93 1 73.25 235 LEU B N 1
ATOM 6407 C CA . LEU B 1 235 ? 0.221 2.053 -6.125 1 73.25 235 LEU B CA 1
ATOM 6408 C C . LEU B 1 235 ? -0.675 2.328 -7.328 1 73.25 235 LEU B C 1
ATOM 6410 O O . LEU B 1 235 ? -1.043 3.477 -7.582 1 73.25 235 LEU B O 1
ATOM 6414 N N . SER B 1 236 ? -0.766 1.382 -8.188 1 73.5 236 SER B N 1
ATOM 6415 C CA . SER B 1 236 ? -1.673 1.471 -9.328 1 73.5 236 SER B CA 1
ATOM 6416 C C . SER B 1 236 ? -2.527 0.214 -9.453 1 73.5 236 SER B C 1
ATOM 6418 O O . SER B 1 236 ? -2.26 -0.794 -8.797 1 73.5 236 SER B O 1
ATOM 6420 N N . LEU B 1 237 ? -3.662 0.389 -10.156 1 77.56 237 LEU B N 1
ATOM 6421 C CA . LEU B 1 237 ? -4.52 -0.766 -10.398 1 77.56 237 LEU B CA 1
ATOM 6422 C C . LEU B 1 237 ? -3.988 -1.603 -11.562 1 77.56 237 LEU B C 1
ATOM 6424 O O . LEU B 1 237 ? -3.602 -1.06 -12.594 1 77.56 237 LEU B O 1
ATOM 6428 N N . MET B 1 238 ? -3.816 -2.838 -11.305 1 80.69 238 MET B N 1
ATOM 6429 C CA . MET B 1 238 ? -3.396 -3.764 -12.352 1 80.69 238 MET B CA 1
ATOM 6430 C C . MET B 1 238 ? -4.551 -4.066 -13.305 1 80.69 238 MET B C 1
ATOM 6432 O O . MET B 1 238 ? -5.695 -4.215 -12.875 1 80.69 238 MET B O 1
ATOM 6436 N N . GLU B 1 239 ? -4.215 -4.141 -14.609 1 78.56 239 GLU B N 1
ATOM 6437 C CA . GLU B 1 239 ? -5.211 -4.52 -15.609 1 78.56 239 GLU B CA 1
ATOM 6438 C C . GLU B 1 239 ? -5.355 -6.035 -15.695 1 78.56 239 GLU B C 1
ATOM 6440 O O . GLU B 1 239 ? -4.438 -6.723 -16.141 1 78.56 239 GLU B O 1
ATOM 6445 N N . LEU B 1 240 ? -6.508 -6.57 -15.25 1 80.5 240 LEU B N 1
ATOM 6446 C CA . LEU B 1 240 ? -6.75 -8.008 -15.281 1 80.5 240 LEU B CA 1
ATOM 6447 C C . LEU B 1 240 ? -7.859 -8.352 -16.266 1 80.5 240 LEU B C 1
ATOM 6449 O O . LEU B 1 240 ? -8.555 -9.359 -16.094 1 80.5 240 LEU B O 1
ATOM 6453 N N . GLU B 1 241 ? -7.934 -7.414 -17.203 1 78 241 GLU B N 1
ATOM 6454 C CA . GLU B 1 241 ? -8.945 -7.688 -18.219 1 78 241 GLU B CA 1
ATOM 6455 C C . GLU B 1 241 ? -8.602 -8.945 -19.016 1 78 241 GLU B C 1
ATOM 6457 O O . GLU B 1 241 ? -7.473 -9.094 -19.484 1 78 241 GLU B O 1
ATOM 6462 N N . GLY B 1 242 ? -9.531 -9.914 -19.172 1 78.69 242 GLY B N 1
ATOM 6463 C CA . GLY B 1 242 ? -9.32 -11.133 -19.938 1 78.69 242 GLY B CA 1
ATOM 6464 C C . GLY B 1 242 ? -8.711 -12.25 -19.109 1 78.69 242 GLY B C 1
ATOM 6465 O O . GLY B 1 242 ? -8.422 -13.328 -19.641 1 78.69 242 GLY B O 1
ATOM 6466 N N . ALA B 1 243 ? -8.461 -11.938 -17.781 1 80.69 243 ALA B N 1
ATOM 6467 C CA . ALA B 1 243 ? -7.867 -12.961 -16.938 1 80.69 243 ALA B CA 1
ATOM 6468 C C . ALA B 1 243 ? -8.867 -14.07 -16.625 1 80.69 243 ALA B C 1
ATOM 6470 O O . ALA B 1 243 ? -10.062 -13.82 -16.484 1 80.69 243 ALA B O 1
ATOM 6471 N N . PRO B 1 244 ? -8.336 -15.266 -16.688 1 81.56 244 PRO B N 1
ATOM 6472 C CA . PRO B 1 244 ? -9.219 -16.375 -16.328 1 81.56 244 PRO B CA 1
ATOM 6473 C C . PRO B 1 244 ? -9.664 -16.328 -14.859 1 81.56 244 PRO B C 1
ATOM 6475 O O . PRO B 1 244 ? -9.086 -15.594 -14.062 1 81.56 244 PRO B O 1
ATOM 6478 N N . ASN B 1 245 ? -10.742 -17.078 -14.609 1 79.25 245 ASN B N 1
ATOM 6479 C CA . ASN B 1 245 ? -11.281 -17.094 -13.25 1 79.25 245 ASN B CA 1
ATOM 6480 C C . ASN B 1 245 ? -10.562 -18.125 -12.375 1 79.25 245 ASN B C 1
ATOM 6482 O O . ASN B 1 245 ? -11.18 -19.078 -11.914 1 79.25 245 ASN B O 1
ATOM 6486 N N . ASP B 1 246 ? -9.242 -17.906 -12.148 1 83.38 246 ASP B N 1
ATOM 6487 C CA . ASP B 1 246 ? -8.5 -18.844 -11.328 1 83.38 246 ASP B CA 1
ATOM 6488 C C . ASP B 1 246 ? -7.875 -18.156 -10.117 1 83.38 246 ASP B C 1
ATOM 6490 O O . ASP B 1 246 ? -8.188 -17 -9.828 1 83.38 246 ASP B O 1
ATOM 6494 N N . ASP B 1 247 ? -7.055 -18.906 -9.422 1 80.25 247 ASP B N 1
ATOM 6495 C CA . ASP B 1 247 ? -6.465 -18.438 -8.172 1 80.25 247 ASP B CA 1
ATOM 6496 C C . ASP B 1 247 ? -5.555 -17.234 -8.422 1 80.25 247 ASP B C 1
ATOM 6498 O O . ASP B 1 247 ? -5.441 -16.344 -7.57 1 80.25 247 ASP B O 1
ATOM 6502 N N . VAL B 1 248 ? -5.016 -17.188 -9.531 1 78.62 248 VAL B N 1
ATOM 6503 C CA . VAL B 1 248 ? -4.082 -16.094 -9.828 1 78.62 248 VAL B CA 1
ATOM 6504 C C . VAL B 1 248 ? -4.855 -14.805 -10.062 1 78.62 248 VAL B C 1
ATOM 6506 O O . VAL B 1 248 ? -4.449 -13.734 -9.594 1 78.62 248 VAL B O 1
ATOM 6509 N N . THR B 1 249 ? -5.906 -14.945 -10.805 1 80.06 249 THR B N 1
ATOM 6510 C CA . THR B 1 249 ? -6.754 -13.781 -11.031 1 80.06 249 THR B CA 1
ATOM 6511 C C . THR B 1 249 ? -7.312 -13.25 -9.711 1 80.06 249 THR B C 1
ATOM 6513 O O . THR B 1 249 ? -7.402 -12.039 -9.516 1 80.06 249 THR B O 1
ATOM 6516 N N . TYR B 1 250 ? -7.633 -14.195 -8.914 1 80.81 250 TYR B N 1
ATOM 6517 C CA . TYR B 1 250 ? -8.141 -13.797 -7.605 1 80.81 250 TYR B CA 1
ATOM 6518 C C . TYR B 1 250 ? -7.07 -13.055 -6.812 1 80.81 250 TYR B C 1
ATOM 6520 O O . TYR B 1 250 ? -7.371 -12.07 -6.125 1 80.81 250 TYR B O 1
ATOM 6528 N N . LEU B 1 251 ? -5.926 -13.547 -6.902 1 79.31 251 LEU B N 1
ATOM 6529 C CA . LEU B 1 251 ? -4.801 -12.867 -6.262 1 79.31 251 LEU B CA 1
ATOM 6530 C C . LEU B 1 251 ? -4.645 -11.453 -6.797 1 79.31 251 LEU B C 1
ATOM 6532 O O . LEU B 1 251 ? -4.477 -10.508 -6.023 1 79.31 251 LEU B O 1
ATOM 6536 N N . GLY B 1 252 ? -4.68 -11.336 -8.07 1 82.19 252 GLY B N 1
ATOM 6537 C CA . GLY B 1 252 ? -4.582 -10.023 -8.68 1 82.19 252 GLY B CA 1
ATOM 6538 C C . GLY B 1 252 ? -5.688 -9.078 -8.242 1 82.19 252 GLY B C 1
ATOM 6539 O O . GLY B 1 252 ? -5.438 -7.898 -7.992 1 82.19 252 GLY B O 1
ATOM 6540 N N . MET B 1 253 ? -6.879 -9.578 -8.141 1 81.69 253 MET B N 1
ATOM 6541 C CA . MET B 1 253 ? -8.016 -8.773 -7.711 1 81.69 253 MET B CA 1
ATOM 6542 C C . MET B 1 253 ? -7.863 -8.336 -6.258 1 81.69 253 MET B C 1
ATOM 6544 O O . MET B 1 253 ? -8.203 -7.203 -5.906 1 81.69 253 MET B O 1
ATOM 6548 N N . ALA B 1 254 ? -7.43 -9.312 -5.52 1 76.69 254 ALA B N 1
ATOM 6549 C CA . ALA B 1 254 ? -7.184 -8.977 -4.117 1 76.69 254 ALA B CA 1
ATOM 6550 C C . ALA B 1 254 ? -6.148 -7.863 -3.988 1 76.69 254 ALA B C 1
ATOM 6552 O O . ALA B 1 254 ? -6.32 -6.938 -3.191 1 76.69 254 ALA B O 1
ATOM 6553 N N . PHE B 1 255 ? -5.176 -7.832 -4.727 1 83.5 255 PHE B N 1
ATOM 6554 C CA . PHE B 1 255 ? -4.148 -6.801 -4.738 1 83.5 255 PHE B CA 1
ATOM 6555 C C . PHE B 1 255 ? -4.73 -5.461 -5.176 1 83.5 255 PHE B C 1
ATOM 6557 O O . PHE B 1 255 ? -4.43 -4.422 -4.582 1 83.5 255 PHE B O 1
ATOM 6564 N N . ASN B 1 256 ? -5.473 -5.555 -6.199 1 82.12 256 ASN B N 1
ATOM 6565 C CA . ASN B 1 256 ? -6.086 -4.324 -6.688 1 82.12 256 ASN B CA 1
ATOM 6566 C C . ASN B 1 256 ? -6.961 -3.672 -5.621 1 82.12 256 ASN B C 1
ATOM 6568 O O . ASN B 1 256 ? -6.969 -2.447 -5.484 1 82.12 256 ASN B O 1
ATOM 6572 N N . SER B 1 257 ? -7.711 -4.512 -4.984 1 79.81 257 SER B N 1
ATOM 6573 C CA . SER B 1 257 ? -8.555 -3.979 -3.92 1 79.81 257 SER B CA 1
ATOM 6574 C C . SER B 1 257 ? -7.719 -3.33 -2.822 1 79.81 257 SER B C 1
ATOM 6576 O O . SER B 1 257 ? -8.047 -2.238 -2.35 1 79.81 257 SER B O 1
ATOM 6578 N N . LEU B 1 258 ? -6.68 -3.988 -2.432 1 77.19 258 LEU B N 1
ATOM 6579 C CA . LEU B 1 258 ? -5.77 -3.439 -1.434 1 77.19 258 LEU B CA 1
ATOM 6580 C C . LEU B 1 258 ? -5.117 -2.156 -1.936 1 77.19 258 LEU B C 1
ATOM 6582 O O . LEU B 1 258 ? -5.035 -1.168 -1.201 1 77.19 258 LEU B O 1
ATOM 6586 N N . SER B 1 259 ? -4.66 -2.223 -3.156 1 79.06 259 SER B N 1
ATOM 6587 C CA . SER B 1 259 ? -4.012 -1.07 -3.771 1 79.06 259 SER B CA 1
ATOM 6588 C C . SER B 1 259 ? -4.938 0.141 -3.791 1 79.06 259 SER B C 1
ATOM 6590 O O . SER B 1 259 ? -4.504 1.265 -3.531 1 79.06 259 SER B O 1
ATOM 6592 N N . ASN B 1 260 ? -6.172 -0.097 -4.137 1 79.62 260 ASN B N 1
ATOM 6593 C CA . ASN B 1 260 ? -7.156 0.979 -4.152 1 79.62 260 ASN B CA 1
ATOM 6594 C C . ASN B 1 260 ? -7.34 1.591 -2.766 1 79.62 260 ASN B C 1
ATOM 6596 O O . ASN B 1 260 ? -7.426 2.812 -2.629 1 79.62 260 ASN B O 1
ATOM 6600 N N . THR B 1 261 ? -7.441 0.793 -1.809 1 75 261 THR B N 1
ATOM 6601 C CA . THR B 1 261 ? -7.621 1.247 -0.434 1 75 261 THR B CA 1
ATOM 6602 C C . THR B 1 261 ? -6.43 2.08 0.023 1 75 261 THR B C 1
ATOM 6604 O O . THR B 1 261 ? -6.602 3.164 0.584 1 75 261 THR B O 1
ATOM 6607 N N . ILE B 1 262 ? -5.277 1.658 -0.211 1 76.25 262 ILE B N 1
ATOM 6608 C CA . ILE B 1 262 ? -4.062 2.338 0.233 1 76.25 262 ILE B CA 1
ATOM 6609 C C . ILE B 1 262 ? -3.883 3.635 -0.552 1 76.25 262 ILE B C 1
ATOM 6611 O O . ILE B 1 262 ? -3.449 4.648 0.001 1 76.25 262 ILE B O 1
ATOM 6615 N N . ASP B 1 263 ? -4.164 3.533 -1.827 1 77.81 263 ASP B N 1
ATOM 6616 C CA . ASP B 1 263 ? -4.082 4.734 -2.654 1 77.81 263 ASP B CA 1
ATOM 6617 C C . ASP B 1 263 ? -5.023 5.82 -2.137 1 77.81 263 ASP B C 1
ATOM 6619 O O . ASP B 1 263 ? -4.672 7.004 -2.139 1 77.81 263 ASP B O 1
ATOM 6623 N N . ASN B 1 264 ? -6.172 5.449 -1.805 1 78.06 264 ASN B N 1
ATOM 6624 C CA . ASN B 1 264 ? -7.125 6.387 -1.224 1 78.06 264 ASN B CA 1
ATOM 6625 C C . ASN B 1 264 ? -6.598 6.992 0.074 1 78.06 264 ASN B C 1
ATOM 6627 O O . ASN B 1 264 ? -6.723 8.195 0.299 1 78.06 264 ASN B O 1
ATOM 6631 N N . LEU B 1 265 ? -6.066 6.172 0.904 1 76.56 265 LEU B N 1
ATOM 6632 C CA . LEU B 1 265 ? -5.488 6.641 2.16 1 76.56 265 LEU B CA 1
ATOM 6633 C C . LEU B 1 265 ? -4.367 7.637 1.901 1 76.56 265 LEU B C 1
ATOM 6635 O O . LEU B 1 265 ? -4.285 8.672 2.566 1 76.56 265 LEU B O 1
ATOM 6639 N N . MET B 1 266 ? -3.59 7.371 0.981 1 77.31 266 MET B N 1
ATOM 6640 C CA . MET B 1 266 ? -2.473 8.242 0.623 1 77.31 266 MET B CA 1
ATOM 6641 C C . MET B 1 266 ? -2.973 9.586 0.099 1 77.31 266 MET B C 1
ATOM 6643 O O . MET B 1 266 ? -2.402 10.625 0.413 1 77.31 266 MET B O 1
ATOM 6647 N N . THR B 1 267 ? -3.979 9.539 -0.656 1 78.56 267 THR B N 1
ATOM 6648 C CA . THR B 1 267 ? -4.566 10.758 -1.196 1 78.56 267 THR B CA 1
ATOM 6649 C C . THR B 1 267 ? -5.113 11.641 -0.075 1 78.56 267 THR B C 1
ATOM 6651 O O . THR B 1 267 ? -4.961 12.867 -0.11 1 78.56 267 THR B O 1
ATOM 6654 N N . ILE B 1 268 ? -5.699 11.023 0.838 1 79.19 268 ILE B N 1
ATOM 6655 C CA . ILE B 1 268 ? -6.23 11.75 1.984 1 79.19 268 ILE B CA 1
ATOM 6656 C C . ILE B 1 268 ? -5.086 12.359 2.787 1 79.19 268 ILE B C 1
ATOM 6658 O O . ILE B 1 268 ? -5.102 13.555 3.088 1 79.19 268 ILE B O 1
ATOM 6662 N N . PHE B 1 269 ? -4.078 11.578 3.078 1 78.81 269 PHE B N 1
ATOM 6663 C CA . PHE B 1 269 ? -2.975 12.055 3.904 1 78.81 269 PHE B CA 1
ATOM 6664 C C . PHE B 1 269 ? -2.215 13.172 3.203 1 78.81 269 PHE B C 1
ATOM 6666 O O . PHE B 1 269 ? -1.759 14.117 3.846 1 78.81 269 PHE B O 1
ATOM 6673 N N . LYS B 1 270 ? -2.158 13.086 1.98 1 79.94 270 LYS B N 1
ATOM 6674 C CA . LYS B 1 270 ? -1.462 14.109 1.206 1 79.94 270 LYS B CA 1
ATOM 6675 C C . LYS B 1 270 ? -2.135 15.469 1.36 1 79.94 270 LYS B C 1
ATOM 6677 O O . LYS B 1 270 ? -1.471 16.5 1.3 1 79.94 270 LYS B O 1
ATOM 6682 N N . LYS B 1 271 ? -3.404 15.453 1.578 1 84 271 LYS B N 1
ATOM 6683 C CA . LYS B 1 271 ? -4.16 16.688 1.739 1 84 271 LYS B CA 1
ATOM 6684 C C . LYS B 1 271 ? -3.852 17.359 3.08 1 84 271 LYS B C 1
ATOM 6686 O O . LYS B 1 271 ? -4.098 18.547 3.262 1 84 271 LYS B O 1
ATOM 6691 N N . PHE B 1 272 ? -3.287 16.594 3.934 1 84.62 272 PHE B N 1
ATOM 6692 C CA . PHE B 1 272 ? -3.078 17.109 5.281 1 84.62 272 PHE B CA 1
ATOM 6693 C C . PHE B 1 272 ? -1.599 17.391 5.531 1 84.62 272 PHE B C 1
ATOM 6695 O O . PHE B 1 272 ? -1.202 17.688 6.656 1 84.62 272 PHE B O 1
ATOM 6702 N N . VAL B 1 273 ? -0.811 17.125 4.488 1 81.81 273 VAL B N 1
ATOM 6703 C CA . VAL B 1 273 ? 0.625 17.328 4.652 1 81.81 273 VAL B CA 1
ATOM 6704 C C . VAL B 1 273 ? 1.114 18.375 3.645 1 81.81 273 VAL B C 1
ATOM 6706 O O . VAL B 1 273 ? 0.561 18.484 2.549 1 81.81 273 VAL B O 1
ATOM 6709 N N . ALA B 1 274 ? 2.098 19.156 4.09 1 79.12 274 ALA B N 1
ATOM 6710 C CA . ALA B 1 274 ? 2.709 20.094 3.162 1 79.12 274 ALA B CA 1
ATOM 6711 C C . ALA B 1 274 ? 3.303 19.375 1.954 1 79.12 274 ALA B C 1
ATOM 6713 O O . ALA B 1 274 ? 3.729 18.234 2.057 1 79.12 274 ALA B O 1
ATOM 6714 N N . ARG B 1 275 ? 3.336 20 0.866 1 78.44 275 ARG B N 1
ATOM 6715 C CA . ARG B 1 275 ? 3.832 19.422 -0.378 1 78.44 275 ARG B CA 1
ATOM 6716 C C . ARG B 1 275 ? 5.273 18.953 -0.226 1 78.44 275 ARG B C 1
ATOM 6718 O O . ARG B 1 275 ? 5.648 17.891 -0.753 1 78.44 275 ARG B O 1
ATOM 6725 N N . ASP B 1 276 ? 6.023 19.734 0.512 1 76.75 276 ASP B N 1
ATOM 6726 C CA . ASP B 1 276 ? 7.43 19.391 0.699 1 76.75 276 ASP B CA 1
ATOM 6727 C C . ASP B 1 276 ? 7.582 18.109 1.519 1 76.75 276 ASP B C 1
ATOM 6729 O O . ASP B 1 276 ? 8.461 17.297 1.245 1 76.75 276 ASP B O 1
ATOM 6733 N N . VAL B 1 277 ? 6.785 18 2.467 1 79.31 277 VAL B N 1
ATOM 6734 C CA . VAL B 1 277 ? 6.828 16.812 3.32 1 79.31 277 VAL B CA 1
ATOM 6735 C C . VAL B 1 277 ? 6.422 15.586 2.516 1 79.31 277 VAL B C 1
ATOM 6737 O O . VAL B 1 277 ? 7.039 14.531 2.633 1 79.31 277 VAL B O 1
ATOM 6740 N N . ALA B 1 278 ? 5.395 15.727 1.731 1 76.75 278 ALA B N 1
ATOM 6741 C CA . ALA B 1 278 ? 4.941 14.609 0.899 1 76.75 278 ALA B CA 1
ATOM 6742 C C . ALA B 1 278 ? 6.039 14.164 -0.061 1 76.75 278 ALA B C 1
ATOM 6744 O O . ALA B 1 278 ? 6.285 12.961 -0.215 1 76.75 278 ALA B O 1
ATOM 6745 N N . ALA B 1 279 ? 6.707 15.094 -0.632 1 75.75 279 ALA B N 1
ATOM 6746 C CA . ALA B 1 279 ? 7.773 14.781 -1.579 1 75.75 279 ALA B CA 1
ATOM 6747 C C . ALA B 1 279 ? 8.93 14.078 -0.883 1 75.75 279 ALA B C 1
ATOM 6749 O O . ALA B 1 279 ? 9.484 13.102 -1.409 1 75.75 279 ALA B O 1
ATOM 6750 N N . LYS B 1 280 ? 9.234 14.539 0.297 1 76.69 280 LYS B N 1
ATOM 6751 C CA . LYS B 1 280 ? 10.359 13.977 1.041 1 76.69 280 LYS B CA 1
ATOM 6752 C C . LYS B 1 280 ? 10.031 12.57 1.551 1 76.69 280 LYS B C 1
ATOM 6754 O O . LYS B 1 280 ? 10.914 11.719 1.639 1 76.69 280 LYS B O 1
ATOM 6759 N N . ALA B 1 281 ? 8.781 12.469 1.973 1 75.88 281 ALA B N 1
ATOM 6760 C CA . ALA B 1 281 ? 8.359 11.156 2.455 1 75.88 281 ALA B CA 1
ATOM 6761 C C . ALA B 1 281 ? 8.562 10.086 1.388 1 75.88 281 ALA B C 1
ATOM 6763 O O . ALA B 1 281 ? 8.93 8.953 1.701 1 75.88 281 ALA B O 1
ATOM 6764 N N . TYR B 1 282 ? 8.375 10.461 0.185 1 70.62 282 TYR B N 1
ATOM 6765 C CA . TYR B 1 282 ? 8.531 9.523 -0.921 1 70.62 282 TYR B CA 1
ATOM 6766 C C . TYR B 1 282 ? 10.008 9.242 -1.194 1 70.62 282 TYR B C 1
ATOM 6768 O O . TYR B 1 282 ? 10.367 8.141 -1.627 1 70.62 282 TYR B O 1
ATOM 6776 N N . GLU B 1 283 ? 10.781 10.273 -0.933 1 69.56 283 GLU B N 1
ATOM 6777 C CA . GLU B 1 283 ? 12.203 10.164 -1.259 1 69.56 283 GLU B CA 1
ATOM 6778 C C . GLU B 1 283 ? 12.969 9.469 -0.141 1 69.56 283 GLU B C 1
ATOM 6780 O O . GLU B 1 283 ? 13.852 8.648 -0.404 1 69.56 283 GLU B O 1
ATOM 6785 N N . GLU B 1 284 ? 12.555 9.945 1.009 1 64.5 284 GLU B N 1
ATOM 6786 C CA . GLU B 1 284 ? 13.344 9.477 2.148 1 64.5 284 GLU B CA 1
ATOM 6787 C C . GLU B 1 284 ? 12.586 8.414 2.939 1 64.5 284 GLU B C 1
ATOM 6789 O O . GLU B 1 284 ? 11.352 8.398 2.945 1 64.5 284 GLU B O 1
ATOM 6794 N N . ARG B 1 285 ? 13.297 7.469 3.443 1 64.31 285 ARG B N 1
ATOM 6795 C CA . ARG B 1 285 ? 12.711 6.379 4.219 1 64.31 285 ARG B CA 1
ATOM 6796 C C . ARG B 1 285 ? 12.422 6.82 5.652 1 64.31 285 ARG B C 1
ATOM 6798 O O . ARG B 1 285 ? 11.773 6.098 6.41 1 64.31 285 ARG B O 1
ATOM 6805 N N . GLU B 1 286 ? 12.969 7.992 6.098 1 66.25 286 GLU B N 1
ATOM 6806 C CA . GLU B 1 286 ? 12.742 8.422 7.473 1 66.25 286 GLU B CA 1
ATOM 6807 C C . GLU B 1 286 ? 12.57 9.938 7.559 1 66.25 286 GLU B C 1
ATOM 6809 O O . GLU B 1 286 ? 13.227 10.68 6.832 1 66.25 286 GLU B O 1
ATOM 6814 N N . ILE B 1 287 ? 11.492 10.352 8.18 1 70.06 287 ILE B N 1
ATOM 6815 C CA . ILE B 1 287 ? 11.273 11.766 8.469 1 70.06 287 ILE B CA 1
ATOM 6816 C C . ILE B 1 287 ? 11.773 12.086 9.875 1 70.06 287 ILE B C 1
ATOM 6818 O O . ILE B 1 287 ? 11.516 11.328 10.82 1 70.06 287 ILE B O 1
ATOM 6822 N N . ARG B 1 288 ? 12.859 12.992 9.875 1 71.25 288 ARG B N 1
ATOM 6823 C CA . ARG B 1 288 ? 13.484 13.367 11.141 1 71.25 288 ARG B CA 1
ATOM 6824 C C . ARG B 1 288 ? 13.055 14.766 11.57 1 71.25 288 ARG B C 1
ATOM 6826 O O . ARG B 1 288 ? 12.594 15.555 10.75 1 71.25 288 ARG B O 1
ATOM 6833 N N . LEU B 1 289 ? 13.023 15.016 12.867 1 74.75 289 LEU B N 1
ATOM 6834 C CA . LEU B 1 289 ? 12.867 16.359 13.43 1 74.75 289 LEU B CA 1
ATOM 6835 C C . LEU B 1 289 ? 14.062 17.234 13.086 1 74.75 289 LEU B C 1
ATOM 6837 O O . LEU B 1 289 ? 14.992 17.375 13.883 1 74.75 289 LEU B O 1
ATOM 6841 N N . GLU B 1 290 ? 14.117 17.609 11.844 1 76 290 GLU B N 1
ATOM 6842 C CA . GLU B 1 290 ? 15.273 18.375 11.367 1 76 290 GLU B CA 1
ATOM 6843 C C . GLU B 1 290 ? 14.828 19.547 10.492 1 76 290 GLU B C 1
ATOM 6845 O O . GLU B 1 290 ? 13.68 19.594 10.047 1 76 290 GLU B O 1
ATOM 6850 N N . GLY B 1 291 ? 15.633 20.625 10.539 1 79.69 291 GLY B N 1
ATOM 6851 C CA . GLY B 1 291 ? 15.375 21.812 9.734 1 79.69 291 GLY B CA 1
ATOM 6852 C C . GLY B 1 291 ? 16.641 22.547 9.344 1 79.69 291 GLY B C 1
ATOM 6853 O O . GLY B 1 291 ? 17.75 22.125 9.703 1 79.69 291 GLY B O 1
ATOM 6854 N N . VAL B 1 292 ? 16.531 23.406 8.367 1 83.38 292 VAL B N 1
ATOM 6855 C CA . VAL B 1 292 ? 17.641 24.203 7.867 1 83.38 292 VAL B CA 1
ATOM 6856 C C . VAL B 1 292 ? 17.281 25.688 7.91 1 83.38 292 VAL B C 1
ATOM 6858 O O . VAL B 1 292 ? 16.109 26.047 7.906 1 83.38 292 VAL B O 1
ATOM 6861 N N . LYS B 1 293 ? 18.297 26.5 8.094 1 89.62 293 LYS B N 1
ATOM 6862 C CA . LYS B 1 293 ? 18.109 27.938 7.898 1 89.62 293 LYS B CA 1
ATOM 6863 C C . LYS B 1 293 ? 18.047 28.281 6.414 1 89.62 293 LYS B C 1
ATOM 6865 O O . LYS B 1 293 ? 18.891 27.859 5.633 1 89.62 293 LYS B O 1
ATOM 6870 N N . ARG B 1 294 ? 17.016 28.953 6.09 1 91.12 294 ARG B N 1
ATOM 6871 C CA . ARG B 1 294 ? 16.812 29.312 4.688 1 91.12 294 ARG B CA 1
ATOM 6872 C C . ARG B 1 294 ? 16.281 30.734 4.559 1 91.12 294 ARG B C 1
ATOM 6874 O O . ARG B 1 294 ? 15.586 31.234 5.441 1 91.12 294 ARG B O 1
ATOM 6881 N N . ASP B 1 295 ? 16.703 31.375 3.504 1 95.06 295 ASP B N 1
ATOM 6882 C CA . ASP B 1 295 ? 16.188 32.688 3.168 1 95.06 295 ASP B CA 1
ATOM 6883 C C . ASP B 1 295 ? 14.82 32.594 2.48 1 95.06 295 ASP B C 1
ATOM 6885 O O . ASP B 1 295 ? 14.742 32.188 1.32 1 95.06 295 ASP B O 1
ATOM 6889 N N . LEU B 1 296 ? 13.773 32.969 3.227 1 96.31 296 LEU B N 1
ATOM 6890 C CA . LEU B 1 296 ? 12.414 32.812 2.723 1 96.31 296 LEU B CA 1
ATOM 6891 C C . LEU B 1 296 ? 11.625 34.094 2.822 1 96.31 296 LEU B C 1
ATOM 6893 O O . LEU B 1 296 ? 12 35 3.568 1 96.31 296 LEU B O 1
ATOM 6897 N N . THR B 1 297 ? 10.602 34.281 2.051 1 98.06 297 THR B N 1
ATOM 6898 C CA . THR B 1 297 ? 9.594 35.312 2.217 1 98.06 297 THR B CA 1
ATOM 6899 C C . THR B 1 297 ? 8.297 34.719 2.77 1 98.06 297 THR B C 1
ATOM 6901 O O . THR B 1 297 ? 7.82 33.688 2.283 1 98.06 297 THR B O 1
ATOM 6904 N N . ILE B 1 298 ? 7.809 35.375 3.775 1 98.06 298 ILE B N 1
ATOM 6905 C CA . ILE B 1 298 ? 6.637 34.875 4.492 1 98.06 298 ILE B CA 1
ATOM 6906 C C . ILE B 1 298 ? 5.43 35.75 4.18 1 98.06 298 ILE B C 1
ATOM 6908 O O . ILE B 1 298 ? 5.523 37 4.211 1 98.06 298 ILE B O 1
ATOM 6912 N N . LEU B 1 299 ? 4.355 35.125 3.838 1 98.44 299 LEU B N 1
ATOM 6913 C CA . LEU B 1 299 ? 3.066 35.781 3.641 1 98.44 299 LEU B CA 1
ATOM 6914 C C . LEU B 1 299 ? 2.08 35.375 4.734 1 98.44 299 LEU B C 1
ATOM 6916 O O . LEU B 1 299 ? 1.814 34.188 4.93 1 98.44 299 LEU B O 1
ATOM 6920 N N . PHE B 1 300 ? 1.635 36.312 5.48 1 97.69 300 PHE B N 1
ATOM 6921 C CA . PHE B 1 300 ? 0.624 36.094 6.504 1 97.69 300 PHE B CA 1
ATOM 6922 C C . PHE B 1 300 ? -0.674 36.812 6.156 1 97.69 300 PHE B C 1
ATOM 6924 O O . PHE B 1 300 ? -0.672 38.031 5.902 1 97.69 300 PHE B O 1
ATOM 6931 N N . THR B 1 301 ? -1.734 36.125 6.086 1 97.38 301 THR B N 1
ATOM 6932 C CA . THR B 1 301 ? -3.027 36.719 5.805 1 97.38 301 THR B CA 1
ATOM 6933 C C . THR B 1 301 ? -4.047 36.344 6.875 1 97.38 301 THR B C 1
ATOM 6935 O O . THR B 1 301 ? -3.986 35.25 7.441 1 97.38 301 THR B O 1
ATOM 6938 N N . ASP B 1 302 ? -4.898 37.188 7.117 1 94.94 302 ASP B N 1
ATOM 6939 C CA . ASP B 1 302 ? -5.934 37 8.133 1 94.94 302 ASP B CA 1
ATOM 6940 C C . ASP B 1 302 ? -7.219 37.719 7.734 1 94.94 302 ASP B C 1
ATOM 6942 O O . ASP B 1 302 ? -7.172 38.812 7.156 1 94.94 302 ASP B O 1
ATOM 6946 N N . ILE B 1 303 ? -8.32 37.094 8.047 1 92.81 303 ILE B N 1
ATOM 6947 C CA . ILE B 1 303 ? -9.625 37.688 7.77 1 92.81 303 ILE B CA 1
ATOM 6948 C C . ILE B 1 303 ? -9.961 38.719 8.852 1 92.81 303 ILE B C 1
ATOM 6950 O O . ILE B 1 303 ? -9.891 38.406 10.039 1 92.81 303 ILE B O 1
ATOM 6954 N N . LYS B 1 304 ? -10.297 39.906 8.383 1 90.12 304 LYS B N 1
ATOM 6955 C CA . LYS B 1 304 ? -10.633 40.969 9.32 1 90.12 304 LYS B CA 1
ATOM 6956 C C . LYS B 1 304 ? -12.016 40.75 9.93 1 90.12 304 LYS B C 1
ATOM 6958 O O . LYS B 1 304 ? -12.945 40.312 9.234 1 90.12 304 LYS B O 1
ATOM 6963 N N . ASN B 1 305 ? -12.148 41 11.25 1 84 305 ASN B N 1
ATOM 6964 C CA . ASN B 1 305 ? -13.391 40.906 12.008 1 84 305 ASN B CA 1
ATOM 6965 C C . ASN B 1 305 ? -13.984 39.5 11.945 1 84 305 ASN B C 1
ATOM 6967 O O . ASN B 1 305 ? -15.195 39.344 11.781 1 84 305 ASN B O 1
ATOM 6971 N N . PHE B 1 306 ? -13.18 38.531 11.969 1 83.62 306 PHE B N 1
ATOM 6972 C CA . PHE B 1 306 ? -13.625 37.156 11.867 1 83.62 306 PHE B CA 1
ATOM 6973 C C . PHE B 1 306 ? -14.469 36.75 13.078 1 83.62 306 PHE B C 1
ATOM 6975 O O . PHE B 1 306 ? -15.414 35.969 12.953 1 83.62 306 PHE B O 1
ATOM 6982 N N . THR B 1 307 ? -14.023 37.219 14.219 1 76.94 307 THR B N 1
ATOM 6983 C CA . THR B 1 307 ? -14.789 36.906 15.43 1 76.94 307 THR B CA 1
ATOM 6984 C C . THR B 1 307 ? -16.234 37.344 15.273 1 76.94 307 THR B C 1
ATOM 6986 O O . THR B 1 307 ? -17.156 36.594 15.594 1 76.94 307 THR B O 1
ATOM 6989 N N . PHE B 1 308 ? -16.422 38.531 14.781 1 76.44 308 PHE B N 1
ATOM 6990 C CA . PHE B 1 308 ? -17.766 39.062 14.516 1 76.44 308 PHE B CA 1
ATOM 6991 C C . PHE B 1 308 ? -18.484 38.188 13.508 1 76.44 308 PHE B C 1
ATOM 6993 O O . PHE B 1 308 ? -19.672 37.875 13.68 1 76.44 308 PHE B O 1
ATOM 7000 N N . MET B 1 309 ? -17.812 37.75 12.555 1 81.88 309 MET B N 1
ATOM 7001 C CA . MET B 1 309 ? -18.406 36.938 11.5 1 81.88 309 MET B CA 1
ATOM 7002 C C . MET B 1 309 ? -18.859 35.594 12.055 1 81.88 309 MET B C 1
ATOM 7004 O O . MET B 1 309 ? -19.922 35.094 11.664 1 81.88 309 MET B O 1
ATOM 7008 N N . THR B 1 310 ? -18.062 35.031 12.906 1 78.56 310 THR B N 1
ATOM 7009 C CA . THR B 1 310 ? -18.406 33.75 13.508 1 78.56 310 THR B CA 1
ATOM 7010 C C . THR B 1 310 ? -19.672 33.844 14.352 1 78.56 310 THR B C 1
ATOM 7012 O O . THR B 1 310 ? -20.5 32.938 14.367 1 78.56 310 THR B O 1
ATOM 7015 N N . GLU B 1 311 ? -19.797 34.875 15.016 1 75.94 311 GLU B N 1
ATOM 7016 C CA . GLU B 1 311 ? -20.984 35.125 15.836 1 75.94 311 GLU B CA 1
ATOM 7017 C C . GLU B 1 311 ? -22.219 35.312 14.969 1 75.94 311 GLU B C 1
ATOM 7019 O O . GLU B 1 311 ? -23.297 34.844 15.281 1 75.94 311 GLU B O 1
ATOM 7024 N N . ALA B 1 312 ? -22.016 36.062 13.898 1 77.25 312 ALA B N 1
ATOM 7025 C CA . ALA B 1 312 ? -23.125 36.438 13.047 1 77.25 312 ALA B CA 1
ATOM 7026 C C . ALA B 1 312 ? -23.594 35.281 12.188 1 77.25 312 ALA B C 1
ATOM 7028 O O . ALA B 1 312 ? -24.797 35.094 11.969 1 77.25 312 ALA B O 1
ATOM 7029 N N . LEU B 1 313 ? -22.703 34.438 11.719 1 78.5 313 LEU B N 1
ATOM 7030 C CA . LEU B 1 313 ? -23.031 33.438 10.711 1 78.5 313 LEU B CA 1
ATOM 7031 C C . LEU B 1 313 ? -23.125 32.062 11.344 1 78.5 313 LEU B C 1
ATOM 7033 O O . LEU B 1 313 ? -23.703 31.141 10.75 1 78.5 313 LEU B O 1
ATOM 7037 N N . GLY B 1 314 ? -22.531 31.969 12.523 1 74.44 314 GLY B N 1
ATOM 7038 C CA . GLY B 1 314 ? -22.516 30.656 13.133 1 74.44 314 GLY B CA 1
ATOM 7039 C C . GLY B 1 314 ? -21.734 29.641 12.336 1 74.44 314 GLY B C 1
ATOM 7040 O O . GLY B 1 314 ? -20.594 29.875 11.961 1 74.44 314 GLY B O 1
ATOM 7041 N N . THR B 1 315 ? -22.359 28.469 12.016 1 73.69 315 THR B N 1
ATOM 7042 C CA . THR B 1 315 ? -21.703 27.375 11.32 1 73.69 315 THR B CA 1
ATOM 7043 C C . THR B 1 315 ? -21.516 27.688 9.844 1 73.69 315 THR B C 1
ATOM 7045 O O . THR B 1 315 ? -20.672 27.109 9.172 1 73.69 315 THR B O 1
ATOM 7048 N N . ASP B 1 316 ? -22.266 28.641 9.344 1 79.94 316 ASP B N 1
ATOM 7049 C CA . ASP B 1 316 ? -22.188 29 7.934 1 79.94 316 ASP B CA 1
ATOM 7050 C C . ASP B 1 316 ? -20.844 29.672 7.613 1 79.94 316 ASP B C 1
ATOM 7052 O O . ASP B 1 316 ? -20.453 29.75 6.445 1 79.94 316 ASP B O 1
ATOM 7056 N N . ILE B 1 317 ? -20.172 30.078 8.695 1 81.88 317 ILE B N 1
ATOM 7057 C CA . ILE B 1 317 ? -18.875 30.734 8.516 1 81.88 317 ILE B CA 1
ATOM 7058 C C . ILE B 1 317 ? -17.891 29.75 7.887 1 81.88 317 ILE B C 1
ATOM 7060 O O . ILE B 1 317 ? -17 30.156 7.141 1 81.88 317 ILE B O 1
ATOM 7064 N N . ILE B 1 318 ? -18.109 28.516 8.133 1 85.62 318 ILE B N 1
ATOM 7065 C CA . ILE B 1 318 ? -17.188 27.484 7.652 1 85.62 318 ILE B CA 1
ATOM 7066 C C . ILE B 1 318 ? -17.266 27.406 6.129 1 85.62 318 ILE B C 1
ATOM 7068 O O . ILE B 1 318 ? -16.25 27.25 5.453 1 85.62 318 ILE B O 1
ATOM 7072 N N . LYS B 1 319 ? -18.422 27.453 5.621 1 85.94 319 LYS B N 1
ATOM 7073 C CA . LYS B 1 319 ? -18.594 27.422 4.172 1 85.94 319 LYS B CA 1
ATOM 7074 C C . LYS B 1 319 ? -17.891 28.594 3.506 1 85.94 319 LYS B C 1
ATOM 7076 O O . LYS B 1 319 ? -17.203 28.422 2.49 1 85.94 319 LYS B O 1
ATOM 7081 N N . LEU B 1 320 ? -18.125 29.766 4.125 1 85.62 320 LEU B N 1
ATOM 7082 C CA . LEU B 1 320 ? -17.484 30.969 3.592 1 85.62 320 LEU B CA 1
ATOM 7083 C C . LEU B 1 320 ? -15.969 30.859 3.674 1 85.62 320 LEU B C 1
ATOM 7085 O O . LEU B 1 320 ? -15.266 31.234 2.736 1 85.62 320 LEU B O 1
ATOM 7089 N N . LEU B 1 321 ? -15.531 30.375 4.766 1 89.25 321 LEU B N 1
ATOM 7090 C CA . LEU B 1 321 ? -14.102 30.203 4.992 1 89.25 321 LEU B CA 1
ATOM 7091 C C . LEU B 1 321 ? -13.5 29.25 3.965 1 89.25 321 LEU B C 1
ATOM 7093 O O . LEU B 1 321 ? -12.438 29.531 3.4 1 89.25 321 LEU B O 1
ATOM 7097 N N . ASN B 1 322 ? -14.164 28.203 3.684 1 90.31 322 ASN B N 1
ATOM 7098 C CA . ASN B 1 322 ? -13.656 27.203 2.752 1 90.31 322 ASN B CA 1
ATOM 7099 C C . ASN B 1 322 ? -13.641 27.719 1.318 1 90.31 322 ASN B C 1
ATOM 7101 O O . ASN B 1 322 ? -12.758 27.391 0.537 1 90.31 322 ASN B O 1
ATOM 7105 N N . ILE B 1 323 ? -14.633 28.5 0.984 1 89.62 323 ILE B N 1
ATOM 7106 C CA . ILE B 1 323 ? -14.656 29.109 -0.34 1 89.62 323 ILE B CA 1
ATOM 7107 C C . ILE B 1 323 ? -13.453 30.031 -0.501 1 89.62 323 ILE B C 1
ATOM 7109 O O . ILE B 1 323 ? -12.781 30.016 -1.535 1 89.62 323 ILE B O 1
ATOM 7113 N N . HIS B 1 324 ? -13.242 30.797 0.496 1 91.06 324 HIS B N 1
ATOM 7114 C CA . HIS B 1 324 ? -12.094 31.703 0.483 1 91.06 324 HIS B CA 1
ATOM 7115 C C . HIS B 1 324 ? -10.781 30.938 0.403 1 91.06 324 HIS B C 1
ATOM 7117 O O . HIS B 1 324 ? -9.914 31.266 -0.408 1 91.06 324 HIS B O 1
ATOM 7123 N N . TYR B 1 325 ? -10.617 29.953 1.23 1 93.19 325 TYR B N 1
ATOM 7124 C CA . TYR B 1 325 ? -9.383 29.188 1.294 1 93.19 325 TYR B CA 1
ATOM 7125 C C . TYR B 1 325 ? -9.125 28.453 -0.017 1 93.19 325 TYR B C 1
ATOM 7127 O O . TYR B 1 325 ? -7.984 28.344 -0.467 1 93.19 325 TYR B O 1
ATOM 7135 N N . ASP B 1 326 ? -10.141 27.906 -0.589 1 92.75 326 ASP B N 1
ATOM 7136 C CA . ASP B 1 326 ? -9.984 27.188 -1.849 1 92.75 326 ASP B CA 1
ATOM 7137 C C . ASP B 1 326 ? -9.32 28.062 -2.904 1 92.75 326 ASP B C 1
ATOM 7139 O O . ASP B 1 326 ? -8.359 27.641 -3.557 1 92.75 326 ASP B O 1
ATOM 7143 N N . GLN B 1 327 ? -9.82 29.234 -2.99 1 94 327 GLN B N 1
ATOM 7144 C CA . GLN B 1 327 ? -9.297 30.141 -3.996 1 94 327 GLN B CA 1
ATOM 7145 C C . GLN B 1 327 ? -7.945 30.719 -3.568 1 94 327 GLN B C 1
ATOM 7147 O O . GLN B 1 327 ? -7.012 30.781 -4.371 1 94 327 GLN B O 1
ATOM 7152 N N . ALA B 1 328 ? -7.824 31.141 -2.338 1 94.94 328 ALA B N 1
ATOM 7153 C CA . ALA B 1 328 ? -6.59 31.734 -1.842 1 94.94 328 ALA B CA 1
ATOM 7154 C C . ALA B 1 328 ? -5.422 30.766 -1.94 1 94.94 328 ALA B C 1
ATOM 7156 O O . ALA B 1 328 ? -4.344 31.125 -2.416 1 94.94 328 ALA B O 1
ATOM 7157 N N . ILE B 1 329 ? -5.645 29.547 -1.493 1 94.06 329 ILE B N 1
ATOM 7158 C CA . ILE B 1 329 ? -4.594 28.531 -1.479 1 94.06 329 ILE B CA 1
ATOM 7159 C C . ILE B 1 329 ? -4.18 28.203 -2.912 1 94.06 329 ILE B C 1
ATOM 7161 O O . ILE B 1 329 ? -2.992 28.062 -3.203 1 94.06 329 ILE B O 1
ATOM 7165 N N . HIS B 1 330 ? -5.129 28.109 -3.795 1 94.12 330 HIS B N 1
ATOM 7166 C CA . HIS B 1 330 ? -4.836 27.844 -5.195 1 94.12 330 HIS B CA 1
ATOM 7167 C C . HIS B 1 330 ? -3.891 28.891 -5.773 1 94.12 330 HIS B C 1
ATOM 7169 O O . HIS B 1 330 ? -2.891 28.547 -6.41 1 94.12 330 HIS B O 1
ATOM 7175 N N . HIS B 1 331 ? -4.191 30.125 -5.48 1 95.75 331 HIS B N 1
ATOM 7176 C CA . HIS B 1 331 ? -3.389 31.203 -6.027 1 95.75 331 HIS B CA 1
ATOM 7177 C C . HIS B 1 331 ? -2.01 31.25 -5.379 1 95.75 331 HIS B C 1
ATOM 7179 O O . HIS B 1 331 ? -1.025 31.609 -6.031 1 95.75 331 HIS B O 1
ATOM 7185 N N . ILE B 1 332 ? -1.915 30.953 -4.145 1 95.75 332 ILE B N 1
ATOM 7186 C CA . ILE B 1 332 ? -0.63 30.891 -3.455 1 95.75 332 ILE B CA 1
ATOM 7187 C C . ILE B 1 332 ? 0.24 29.797 -4.066 1 95.75 332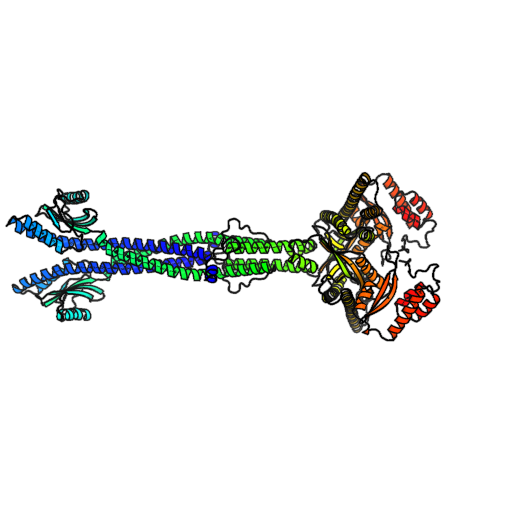 ILE B C 1
ATOM 7189 O O . ILE B 1 332 ? 1.421 30.016 -4.348 1 95.75 332 ILE B O 1
ATOM 7193 N N . HIS B 1 333 ? -0.34 28.688 -4.332 1 92.56 333 HIS B N 1
ATOM 7194 C CA . HIS B 1 333 ? 0.385 27.578 -4.941 1 92.56 333 HIS B CA 1
ATOM 7195 C C . HIS B 1 333 ? 0.819 27.922 -6.363 1 92.56 333 HIS B C 1
ATOM 7197 O O . HIS B 1 333 ? 1.943 27.609 -6.762 1 92.56 333 HIS B O 1
ATOM 7203 N N . GLU B 1 334 ? -0.079 28.5 -7.078 1 93.44 334 GLU B N 1
ATOM 7204 C CA . GLU B 1 334 ? 0.224 28.891 -8.453 1 93.44 334 GLU B CA 1
ATOM 7205 C C . GLU B 1 334 ? 1.401 29.859 -8.508 1 93.44 334 GLU B C 1
ATOM 7207 O O . GLU B 1 334 ? 2.193 29.828 -9.453 1 93.44 334 GLU B O 1
ATOM 7212 N N . ALA B 1 335 ? 1.541 30.656 -7.453 1 94.56 335 ALA B N 1
ATOM 7213 C CA . ALA B 1 335 ? 2.611 31.656 -7.402 1 94.56 335 ALA B CA 1
ATOM 7214 C C . ALA B 1 335 ? 3.908 31.031 -6.887 1 94.56 335 ALA B C 1
ATOM 7216 O O . ALA B 1 335 ? 4.934 31.719 -6.785 1 94.56 335 ALA B O 1
ATOM 7217 N N . GLY B 1 336 ? 3.848 29.766 -6.539 1 91.62 336 GLY B N 1
ATOM 7218 C CA . GLY B 1 336 ? 5.043 29.062 -6.113 1 91.62 336 GLY B CA 1
ATOM 7219 C C . GLY B 1 336 ? 5.191 28.984 -4.605 1 91.62 336 GLY B C 1
ATOM 7220 O O . GLY B 1 336 ? 6.254 28.625 -4.094 1 91.62 336 GLY B O 1
ATOM 7221 N N . GLY B 1 337 ? 4.145 29.406 -3.912 1 93.62 337 GLY B N 1
ATOM 7222 C CA . GLY B 1 337 ? 4.184 29.359 -2.459 1 93.62 337 GLY B CA 1
ATOM 7223 C C . GLY B 1 337 ? 3.664 28.062 -1.885 1 93.62 337 GLY B C 1
ATOM 7224 O O . GLY B 1 337 ? 2.963 27.312 -2.566 1 93.62 337 GLY B O 1
ATOM 7225 N N . ASP B 1 338 ? 4.133 27.766 -0.656 1 91.69 338 ASP B N 1
ATOM 7226 C CA . ASP B 1 338 ? 3.633 26.609 0.088 1 91.69 338 ASP B CA 1
ATOM 7227 C C . ASP B 1 338 ? 2.91 27.047 1.359 1 91.69 338 ASP B C 1
ATOM 7229 O O . ASP B 1 338 ? 3.35 27.984 2.041 1 91.69 338 ASP B O 1
ATOM 7233 N N . ILE B 1 339 ? 1.84 26.344 1.594 1 91.31 339 ILE B N 1
ATOM 7234 C CA . ILE B 1 339 ? 1.111 26.656 2.82 1 91.31 339 ILE B CA 1
ATOM 7235 C C . ILE B 1 339 ? 1.852 26.062 4.02 1 91.31 339 ILE B C 1
ATOM 7237 O O . ILE B 1 339 ? 2.025 24.859 4.117 1 91.31 339 ILE B O 1
ATOM 7241 N N . GLY B 1 340 ? 2.326 26.891 4.832 1 88.5 340 GLY B N 1
ATOM 7242 C CA . GLY B 1 340 ? 2.969 26.438 6.059 1 88.5 340 GLY B CA 1
ATOM 7243 C C . GLY B 1 340 ? 1.982 26.016 7.129 1 88.5 340 GLY B C 1
ATOM 7244 O O . GLY B 1 340 ? 2.102 24.922 7.684 1 88.5 340 GLY B O 1
ATOM 7245 N N . SER B 1 341 ? 1.029 26.969 7.344 1 88.94 341 SER B N 1
ATOM 7246 C CA . SER B 1 341 ? 0.049 26.688 8.391 1 88.94 341 SER B CA 1
ATOM 7247 C C . SER B 1 341 ? -1.29 27.344 8.078 1 88.94 341 SER B C 1
ATOM 7249 O O . SER B 1 341 ? -1.332 28.438 7.512 1 88.94 341 SER B O 1
ATOM 7251 N N . ILE B 1 342 ? -2.312 26.641 8.43 1 88.38 342 ILE B N 1
ATOM 7252 C CA . ILE B 1 342 ? -3.656 27.203 8.492 1 88.38 342 ILE B CA 1
ATOM 7253 C C . ILE B 1 342 ? -4.086 27.344 9.945 1 88.38 342 ILE B C 1
ATOM 7255 O O . ILE B 1 342 ? -4.215 26.359 10.672 1 88.38 342 ILE B O 1
ATOM 7259 N N . ILE B 1 343 ? -4.188 28.484 10.352 1 86.06 343 ILE B N 1
ATOM 7260 C CA . ILE B 1 343 ? -4.488 28.781 11.742 1 86.06 343 ILE B CA 1
ATOM 7261 C C . ILE B 1 343 ? -5.852 29.453 11.844 1 86.06 343 ILE B C 1
ATOM 7263 O O . ILE B 1 343 ? -5.941 30.688 11.938 1 86.06 343 ILE B O 1
ATOM 7267 N N . GLY B 1 344 ? -6.879 28.734 11.977 1 84.44 344 GLY B N 1
ATOM 7268 C CA . GLY B 1 344 ? -8.211 29.312 11.984 1 84.44 344 GLY B CA 1
ATOM 7269 C C . GLY B 1 344 ? -8.539 30.062 10.703 1 84.44 344 GLY B C 1
ATOM 7270 O O . GLY B 1 344 ? -8.672 29.453 9.641 1 84.44 344 GLY B O 1
ATOM 7271 N N . ASP B 1 345 ? -8.516 31.406 10.945 1 89.38 345 ASP B N 1
ATOM 7272 C CA . ASP B 1 345 ? -8.867 32.25 9.812 1 89.38 345 ASP B CA 1
ATOM 7273 C C . ASP B 1 345 ? -7.621 32.875 9.172 1 89.38 345 ASP B C 1
ATOM 7275 O O . ASP B 1 345 ? -7.723 33.656 8.219 1 89.38 345 ASP B O 1
ATOM 7279 N N . ALA B 1 346 ? -6.473 32.469 9.68 1 92.69 346 ALA B N 1
ATOM 7280 C CA . ALA B 1 346 ? -5.215 32.969 9.148 1 92.69 346 ALA B CA 1
ATOM 7281 C C . ALA B 1 346 ? -4.5 31.922 8.305 1 92.69 346 ALA B C 1
ATOM 7283 O O . ALA B 1 346 ? -4.648 30.719 8.547 1 92.69 346 ALA B O 1
ATOM 7284 N N . LEU B 1 347 ? -3.766 32.375 7.285 1 94.19 347 LEU B N 1
ATOM 7285 C CA . LEU B 1 347 ? -2.92 31.531 6.453 1 94.19 347 LEU B CA 1
ATOM 7286 C C . LEU B 1 347 ? -1.469 32 6.496 1 94.19 347 LEU B C 1
ATOM 7288 O O . LEU B 1 347 ? -1.199 33.188 6.461 1 94.19 347 LEU B O 1
ATOM 7292 N N . LEU B 1 348 ? -0.644 31.094 6.699 1 95.56 348 LEU B N 1
ATOM 7293 C CA . LEU B 1 348 ? 0.788 31.344 6.582 1 95.56 348 LEU B CA 1
ATOM 7294 C C . LEU B 1 348 ? 1.377 30.609 5.387 1 95.56 348 LEU B C 1
ATOM 7296 O O . LEU B 1 348 ? 1.241 29.391 5.285 1 95.56 348 LEU B O 1
ATOM 7300 N N . ALA B 1 349 ? 1.948 31.328 4.488 1 96.06 349 ALA B N 1
ATOM 7301 C CA . ALA B 1 349 ? 2.578 30.734 3.311 1 96.06 349 ALA B CA 1
ATOM 7302 C C . ALA B 1 349 ? 4.055 31.109 3.23 1 96.06 349 ALA B C 1
ATOM 7304 O O . ALA B 1 349 ? 4.457 32.188 3.713 1 96.06 349 ALA B O 1
ATOM 7305 N N . VAL B 1 350 ? 4.781 30.25 2.65 1 95.75 350 VAL B N 1
ATOM 7306 C CA . VAL B 1 350 ? 6.223 30.469 2.547 1 95.75 350 VAL B CA 1
ATOM 7307 C C . VAL B 1 350 ? 6.652 30.375 1.084 1 95.75 350 VAL B C 1
ATOM 7309 O O . VAL B 1 350 ? 6.141 29.547 0.326 1 95.75 350 VAL B O 1
ATOM 7312 N N . PHE B 1 351 ? 7.547 31.234 0.718 1 96.25 351 PHE B N 1
ATOM 7313 C CA . PHE B 1 351 ? 8.078 31.281 -0.638 1 96.25 351 PHE B CA 1
ATOM 7314 C C . PHE B 1 351 ? 9.602 31.141 -0.628 1 96.25 351 PHE B C 1
ATOM 7316 O O . PHE B 1 351 ? 10.273 31.688 0.246 1 96.25 351 PHE B O 1
ATOM 7323 N N . GLY B 1 352 ? 10.094 30.406 -1.575 1 93.44 352 GLY B N 1
ATOM 7324 C CA . GLY B 1 352 ? 11.531 30.219 -1.695 1 93.44 352 GLY B CA 1
ATOM 7325 C C . GLY B 1 352 ? 12 28.844 -1.237 1 93.44 352 GLY B C 1
ATOM 7326 O O . GLY B 1 352 ? 13.195 28.625 -1.024 1 93.44 352 GLY B O 1
ATOM 7327 N N . THR B 1 353 ? 11.094 27.953 -1.098 1 87.06 353 THR B N 1
ATOM 7328 C CA . THR B 1 353 ? 11.453 26.625 -0.625 1 87.06 353 THR B CA 1
ATOM 7329 C C . THR B 1 353 ? 12.062 25.797 -1.752 1 87.06 353 THR B C 1
ATOM 7331 O O . THR B 1 353 ? 12.805 24.844 -1.498 1 87.06 353 THR B O 1
ATOM 7334 N N . VAL B 1 354 ? 11.688 26.125 -2.941 1 77.94 354 VAL B N 1
ATOM 7335 C CA . VAL B 1 354 ? 12.227 25.406 -4.094 1 77.94 354 VAL B CA 1
ATOM 7336 C C . VAL B 1 354 ? 13.266 26.281 -4.797 1 77.94 354 VAL B C 1
ATOM 7338 O O . VAL B 1 354 ? 13.062 27.484 -4.973 1 77.94 354 VAL B O 1
ATOM 7341 N N . GLU B 1 355 ? 14.414 25.984 -4.949 1 68.38 355 GLU B N 1
ATOM 7342 C CA . GLU B 1 355 ? 15.531 26.75 -5.492 1 68.38 355 GLU B CA 1
ATOM 7343 C C . GLU B 1 355 ? 15.305 27.094 -6.961 1 68.38 355 GLU B C 1
ATOM 7345 O O . GLU B 1 355 ? 15.75 28.125 -7.445 1 68.38 355 GLU B O 1
ATOM 7350 N N . ALA B 1 356 ? 14.586 26.531 -7.543 1 65.38 356 ALA B N 1
ATOM 7351 C CA . ALA B 1 356 ? 14.711 26.547 -9 1 65.38 356 ALA B CA 1
ATOM 7352 C C . ALA B 1 356 ? 13.852 27.641 -9.617 1 65.38 356 ALA B C 1
ATOM 7354 O O . ALA B 1 356 ? 13.852 27.828 -10.836 1 65.38 356 ALA B O 1
ATOM 7355 N N . ASP B 1 357 ? 13.5 28.578 -8.883 1 68.81 357 ASP B N 1
ATOM 7356 C CA . ASP B 1 357 ? 12.539 29.453 -9.562 1 68.81 357 ASP B CA 1
ATOM 7357 C C . ASP B 1 357 ? 13.227 30.703 -10.094 1 68.81 357 ASP B C 1
ATOM 7359 O O . ASP B 1 357 ? 14.117 31.25 -9.453 1 68.81 357 ASP B O 1
ATOM 7363 N N . SER B 1 358 ? 12.969 31.047 -11.312 1 83.5 358 SER B N 1
ATOM 7364 C CA . SER B 1 358 ? 13.484 32.219 -11.977 1 83.5 358 SER B CA 1
ATOM 7365 C C . SER B 1 358 ? 12.953 33.5 -11.328 1 83.5 358 SER B C 1
ATOM 7367 O O . SER B 1 358 ? 13.633 34.531 -11.305 1 83.5 358 SER B O 1
ATOM 7369 N N . THR B 1 359 ? 11.844 33.562 -10.75 1 91.94 359 THR B N 1
ATOM 7370 C CA . THR B 1 359 ? 11.242 34.719 -10.094 1 91.94 359 THR B CA 1
ATOM 7371 C C . THR B 1 359 ? 11.617 34.75 -8.617 1 91.94 359 THR B C 1
ATOM 7373 O O . THR B 1 359 ? 11.508 33.75 -7.918 1 91.94 359 THR B O 1
ATOM 7376 N N . PRO B 1 360 ? 12.047 35.906 -8.18 1 95.06 360 PRO B N 1
ATOM 7377 C CA . PRO B 1 360 ? 12.406 36.031 -6.762 1 95.06 360 PRO B CA 1
ATOM 7378 C C . PRO B 1 360 ? 11.234 35.719 -5.832 1 95.06 360 PRO B C 1
ATOM 7380 O O . PRO B 1 360 ? 10.086 36.031 -6.16 1 95.06 360 PRO B O 1
ATOM 7383 N N . LYS B 1 361 ? 11.531 35.219 -4.695 1 96.5 361 LYS B N 1
ATOM 7384 C CA . LYS B 1 361 ? 10.531 34.75 -3.74 1 96.5 361 LYS B CA 1
ATOM 7385 C C . LYS B 1 361 ? 9.633 35.875 -3.285 1 96.5 361 LYS B C 1
ATOM 7387 O O . LYS B 1 361 ? 8.438 35.688 -3.076 1 96.5 361 LYS B O 1
ATOM 7392 N N . SER B 1 362 ? 10.203 37.094 -3.139 1 97.94 362 SER B N 1
ATOM 7393 C CA . SER B 1 362 ? 9.398 38.219 -2.676 1 97.94 362 SER B CA 1
ATOM 7394 C C . SER B 1 362 ? 8.406 38.656 -3.742 1 97.94 362 SER B C 1
ATOM 7396 O O . SER B 1 362 ? 7.309 39.125 -3.42 1 97.94 362 SER B O 1
ATOM 7398 N N . VAL B 1 363 ? 8.812 38.562 -4.969 1 97.75 363 VAL B N 1
ATOM 7399 C CA . VAL B 1 363 ? 7.918 38.875 -6.07 1 97.75 363 VAL B CA 1
ATOM 7400 C C . VAL B 1 363 ? 6.762 37.875 -6.109 1 97.75 363 VAL B C 1
ATOM 7402 O O . VAL B 1 363 ? 5.602 38.281 -6.27 1 97.75 363 VAL B O 1
ATOM 7405 N N . GLN B 1 364 ? 7.09 36.594 -5.965 1 97.19 364 GLN B N 1
ATOM 7406 C CA . GLN B 1 364 ? 6.074 35.562 -5.918 1 97.19 364 GLN B CA 1
ATOM 7407 C C . GLN B 1 364 ? 5.082 35.812 -4.781 1 97.19 364 GLN B C 1
ATOM 7409 O O . GLN B 1 364 ? 3.871 35.688 -4.973 1 97.19 364 GLN B O 1
ATOM 7414 N N . ALA B 1 365 ? 5.625 36.156 -3.623 1 98.31 365 ALA B N 1
ATOM 7415 C CA . ALA B 1 365 ? 4.789 36.375 -2.449 1 98.31 365 ALA B CA 1
ATOM 7416 C C . ALA B 1 365 ? 3.865 37.594 -2.674 1 98.31 365 ALA B C 1
ATOM 7418 O O . ALA B 1 365 ? 2.695 37.562 -2.287 1 98.31 365 ALA B O 1
ATOM 7419 N N . LEU B 1 366 ? 4.422 38.594 -3.246 1 98.5 366 LEU B N 1
ATOM 7420 C CA . LEU B 1 366 ? 3.635 39.781 -3.51 1 98.5 366 LEU B CA 1
ATOM 7421 C C . LEU B 1 366 ? 2.518 39.5 -4.504 1 98.5 366 LEU B C 1
ATOM 7423 O O . LEU B 1 366 ? 1.393 39.969 -4.34 1 98.5 366 LEU B O 1
ATOM 7427 N N . GLN B 1 367 ? 2.836 38.75 -5.543 1 97.75 367 GLN B N 1
ATOM 7428 C CA . GLN B 1 367 ? 1.825 38.344 -6.508 1 97.75 367 GLN B CA 1
ATOM 7429 C C . GLN B 1 367 ? 0.697 37.594 -5.832 1 97.75 367 GLN B C 1
ATOM 7431 O O . GLN B 1 367 ? -0.479 37.812 -6.117 1 97.75 367 GLN B O 1
ATOM 7436 N N . ALA B 1 368 ? 1.069 36.656 -4.984 1 98 368 ALA B N 1
ATOM 7437 C CA . ALA B 1 368 ? 0.084 35.906 -4.238 1 98 368 ALA B CA 1
ATOM 7438 C C . ALA B 1 368 ? -0.763 36.781 -3.344 1 98 368 ALA B C 1
ATOM 7440 O O . ALA B 1 368 ? -1.97 36.594 -3.205 1 98 368 ALA B O 1
ATOM 7441 N N . ALA B 1 369 ? -0.143 37.75 -2.699 1 98.5 369 ALA B N 1
ATOM 7442 C CA . ALA B 1 369 ? -0.842 38.688 -1.812 1 98.5 369 ALA B CA 1
ATOM 7443 C C . ALA B 1 369 ? -1.929 39.438 -2.564 1 98.5 369 ALA B C 1
ATOM 7445 O O . ALA B 1 369 ? -3.059 39.562 -2.084 1 98.5 369 ALA B O 1
ATOM 7446 N N . PHE B 1 370 ? -1.561 39.938 -3.711 1 97.69 370 PHE B N 1
ATOM 7447 C CA . PHE B 1 370 ? -2.531 40.656 -4.527 1 97.69 370 PHE B CA 1
ATOM 7448 C C . PHE B 1 370 ? -3.664 39.719 -4.957 1 97.69 370 PHE B C 1
ATOM 7450 O O . PHE B 1 370 ? -4.824 40.125 -5 1 97.69 370 PHE B O 1
ATOM 7457 N N . ALA B 1 371 ? -3.316 38.5 -5.301 1 97.06 371 ALA B N 1
ATOM 7458 C CA . ALA B 1 371 ? -4.332 37.531 -5.711 1 97.06 371 ALA B CA 1
ATOM 7459 C C . ALA B 1 371 ? -5.312 37.25 -4.574 1 97.06 371 ALA B C 1
ATOM 7461 O O . ALA B 1 371 ? -6.523 37.156 -4.801 1 97.06 371 ALA B O 1
ATOM 7462 N N . VAL B 1 372 ? -4.805 37.094 -3.393 1 96.81 372 VAL B N 1
ATOM 7463 C CA . VAL B 1 372 ? -5.645 36.844 -2.229 1 96.81 372 VAL B CA 1
ATOM 7464 C C . VAL B 1 372 ? -6.609 38 -2.016 1 96.81 372 VAL B C 1
ATOM 7466 O O . VAL B 1 372 ? -7.789 37.781 -1.732 1 96.81 372 VAL B O 1
ATOM 7469 N N . ASN B 1 373 ? -6.109 39.188 -2.115 1 96.19 373 ASN B N 1
ATOM 7470 C CA . ASN B 1 373 ? -6.957 40.375 -1.975 1 96.19 373 ASN B CA 1
ATOM 7471 C C . ASN B 1 373 ? -8.031 40.406 -3.055 1 96.19 373 ASN B C 1
ATOM 7473 O O . ASN B 1 373 ? -9.164 40.812 -2.789 1 96.19 373 ASN B O 1
ATOM 7477 N N . ARG B 1 374 ? -7.668 40.031 -4.23 1 95.25 374 ARG B N 1
ATOM 7478 C CA . ARG B 1 374 ? -8.625 40 -5.332 1 95.25 374 ARG B CA 1
ATOM 7479 C C . ARG B 1 374 ? -9.727 38.969 -5.078 1 95.25 374 ARG B C 1
ATOM 7481 O O . ARG B 1 374 ? -10.883 39.188 -5.445 1 95.25 374 ARG B O 1
ATOM 7488 N N . VAL B 1 375 ? -9.328 37.844 -4.547 1 94 375 VAL B N 1
ATOM 7489 C CA . VAL B 1 375 ? -10.297 36.812 -4.207 1 94 375 VAL B CA 1
ATOM 7490 C C . VAL B 1 375 ? -11.305 37.344 -3.203 1 94 375 VAL B C 1
ATOM 7492 O O . VAL B 1 375 ? -12.516 37.188 -3.373 1 94 375 VAL B O 1
ATOM 7495 N N . ALA B 1 376 ? -10.828 37.969 -2.137 1 93.31 376 ALA B N 1
ATOM 7496 C CA . ALA B 1 376 ? -11.703 38.562 -1.129 1 93.31 376 ALA B CA 1
ATOM 7497 C C . ALA B 1 376 ? -12.633 39.594 -1.748 1 93.31 376 ALA B C 1
ATOM 7499 O O . ALA B 1 376 ? -13.82 39.656 -1.433 1 93.31 376 ALA B O 1
ATOM 7500 N N . ALA B 1 377 ? -12.109 40.406 -2.631 1 92.75 377 ALA B N 1
ATOM 7501 C CA . ALA B 1 377 ? -12.898 41.438 -3.301 1 92.75 377 ALA B CA 1
ATOM 7502 C C . ALA B 1 377 ? -13.984 40.812 -4.18 1 92.75 377 ALA B C 1
ATOM 7504 O O . ALA B 1 377 ? -15.102 41.344 -4.25 1 92.75 377 ALA B O 1
ATOM 7505 N N . SER B 1 378 ? -13.602 39.812 -4.871 1 92.44 378 SER B N 1
ATOM 7506 C CA . SER B 1 378 ? -14.562 39.125 -5.734 1 92.44 378 SER B CA 1
ATOM 7507 C C . SER B 1 378 ? -15.711 38.531 -4.922 1 92.44 378 SER B C 1
ATOM 7509 O O . SER B 1 378 ? -16.875 38.594 -5.336 1 92.44 378 SER B O 1
ATOM 7511 N N . LEU B 1 379 ? -15.367 37.938 -3.826 1 88.88 379 LEU B N 1
ATOM 7512 C CA . LEU B 1 379 ? -16.391 37.375 -2.961 1 88.88 379 LEU B CA 1
ATOM 7513 C C . LEU B 1 379 ? -17.312 38.438 -2.42 1 88.88 379 LEU B C 1
ATOM 7515 O O . LEU B 1 379 ? -18.531 38.25 -2.334 1 88.88 379 LEU B O 1
ATOM 7519 N N . ARG B 1 380 ? -16.812 39.594 -2.049 1 90.06 380 ARG B N 1
ATOM 7520 C CA . ARG B 1 380 ? -17.609 40.719 -1.587 1 90.06 380 ARG B CA 1
ATOM 7521 C C . ARG B 1 380 ? -18.562 41.188 -2.68 1 90.06 380 ARG B C 1
ATOM 7523 O O . ARG B 1 380 ? -19.734 41.5 -2.408 1 90.06 380 ARG B O 1
ATOM 7530 N N . ARG B 1 381 ? -18.047 41.25 -3.838 1 90.69 381 ARG B N 1
ATOM 7531 C CA . ARG B 1 381 ? -18.859 41.688 -4.969 1 90.69 381 ARG B CA 1
ATOM 7532 C C . ARG B 1 381 ? -20.016 40.75 -5.211 1 90.69 381 ARG B C 1
ATOM 7534 O O . ARG B 1 381 ? -21.141 41.188 -5.488 1 90.69 381 ARG B O 1
ATOM 7541 N N . GLU B 1 382 ? -19.734 39.5 -5.125 1 87.69 382 GLU B N 1
ATOM 7542 C CA . GLU B 1 382 ? -20.781 38.5 -5.324 1 87.69 382 GLU B CA 1
ATOM 7543 C C . GLU B 1 382 ? -21.859 38.625 -4.25 1 87.69 382 GLU B C 1
ATOM 7545 O O . GLU B 1 382 ? -23.047 38.469 -4.535 1 87.69 382 GLU B O 1
ATOM 7550 N N . MET B 1 383 ? -21.453 38.844 -3.057 1 84.75 383 MET B N 1
ATOM 7551 C CA . MET B 1 383 ? -22.406 38.938 -1.955 1 84.75 383 MET B CA 1
ATOM 7552 C C . MET B 1 383 ? -23.234 40.219 -2.088 1 84.75 383 MET B C 1
ATOM 7554 O O . MET B 1 383 ? -24.422 40.219 -1.752 1 84.75 383 MET B O 1
ATOM 7558 N N . ARG B 1 384 ? -22.594 41.219 -2.545 1 86.56 384 ARG B N 1
ATOM 7559 C CA . ARG B 1 384 ? -23.312 42.469 -2.773 1 86.56 384 ARG B CA 1
ATOM 7560 C C . ARG B 1 384 ? -24.375 42.312 -3.865 1 86.56 384 ARG B C 1
ATOM 7562 O O . ARG B 1 384 ? -25.484 42.844 -3.756 1 86.56 384 ARG B O 1
ATOM 7569 N N . LYS B 1 385 ? -23.969 41.625 -4.855 1 89.5 385 LYS B N 1
ATOM 7570 C CA . LYS B 1 385 ? -24.906 41.375 -5.941 1 89.5 385 LYS B CA 1
ATOM 7571 C C . LYS B 1 385 ? -26.125 40.594 -5.438 1 89.5 385 LYS B C 1
ATOM 7573 O O . LYS B 1 385 ? -27.266 40.875 -5.82 1 89.5 385 LYS B O 1
ATOM 7578 N N . ARG B 1 386 ? -25.859 39.656 -4.625 1 84.38 386 ARG B N 1
ATOM 7579 C CA . ARG B 1 386 ? -26.938 38.844 -4.062 1 84.38 386 ARG B CA 1
ATOM 7580 C C . ARG B 1 386 ? -27.844 39.688 -3.176 1 84.38 386 ARG B C 1
ATOM 7582 O O . ARG B 1 386 ? -29.062 39.5 -3.16 1 84.38 386 ARG B O 1
ATOM 7589 N N . ARG B 1 387 ? -27.25 40.531 -2.396 1 84.38 387 ARG B N 1
ATOM 7590 C CA . ARG B 1 387 ? -28.016 41.438 -1.551 1 84.38 387 ARG B CA 1
ATOM 7591 C C . ARG B 1 387 ? -28.906 42.344 -2.389 1 84.38 387 ARG B C 1
ATOM 7593 O O . ARG B 1 387 ? -30.078 42.531 -2.068 1 84.38 387 ARG B O 1
ATOM 7600 N N . ASP B 1 388 ? -28.328 42.844 -3.439 1 87.88 388 ASP B N 1
ATOM 7601 C CA . ASP B 1 388 ? -29.078 43.75 -4.324 1 87.88 388 ASP B CA 1
ATOM 7602 C C . ASP B 1 388 ? -30.234 43 -4.98 1 87.88 388 ASP B C 1
ATOM 7604 O O . ASP B 1 388 ? -31.312 43.562 -5.148 1 87.88 388 ASP B O 1
ATOM 7608 N N . GLN B 1 389 ? -30.016 41.844 -5.273 1 88.25 389 GLN B N 1
ATOM 7609 C CA . GLN B 1 389 ? -31.062 41.031 -5.871 1 88.25 389 GLN B CA 1
ATOM 7610 C C . GLN B 1 389 ? -32.219 40.812 -4.883 1 88.25 389 GLN B C 1
ATOM 7612 O O . GLN B 1 389 ? -33.375 40.906 -5.246 1 88.25 389 GLN B O 1
ATOM 7617 N N . ILE B 1 390 ? -31.859 40.5 -3.682 1 85.19 390 ILE B N 1
ATOM 7618 C CA . ILE B 1 390 ? -32.875 40.281 -2.656 1 85.19 390 ILE B CA 1
ATOM 7619 C C . ILE B 1 390 ? -33.625 41.562 -2.367 1 85.19 390 ILE B C 1
ATOM 7621 O O . ILE B 1 390 ? -34.844 41.562 -2.162 1 85.19 390 ILE B O 1
ATOM 7625 N N . MET B 1 391 ? -32.875 42.625 -2.348 1 87.69 391 MET B N 1
ATOM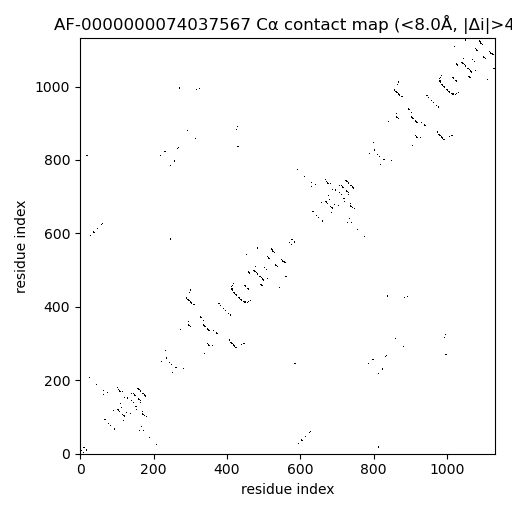 7626 C CA . MET B 1 391 ? -33.469 43.938 -2.102 1 87.69 391 MET B CA 1
ATOM 7627 C C . MET B 1 391 ? -34.438 44.312 -3.225 1 87.69 391 MET B C 1
ATOM 7629 O O . MET B 1 391 ? -35.438 44.969 -2.986 1 87.69 391 MET B O 1
ATOM 7633 N N . GLU B 1 392 ? -34.031 44 -4.387 1 88.88 392 GLU B N 1
ATOM 7634 C CA . GLU B 1 392 ? -34.875 44.25 -5.531 1 88.88 392 GLU B CA 1
ATOM 7635 C C . GLU B 1 392 ? -36.156 43.406 -5.477 1 88.88 392 GLU B C 1
ATOM 7637 O O . GLU B 1 392 ? -37.25 43.875 -5.82 1 88.88 392 GLU B O 1
ATOM 7642 N N . GLU B 1 393 ? -36 42.219 -5.008 1 87.94 393 GLU B N 1
ATOM 7643 C CA . GLU B 1 393 ? -37.125 41.281 -4.98 1 87.94 393 GLU B CA 1
ATOM 7644 C C . GLU B 1 393 ? -38.031 41.562 -3.793 1 87.94 393 GLU B C 1
ATOM 7646 O O . GLU B 1 393 ? -39.281 41.562 -3.938 1 87.94 393 GLU B O 1
ATOM 7651 N N . ARG B 1 394 ? -37.438 41.75 -2.574 1 87.62 394 ARG B N 1
ATOM 7652 C CA . ARG B 1 394 ? -38.219 41.844 -1.352 1 87.62 394 ARG B CA 1
ATOM 7653 C C . ARG B 1 394 ? -38.375 43.281 -0.899 1 87.62 394 ARG B C 1
ATOM 7655 O O . ARG B 1 394 ? -39.312 43.594 -0.148 1 87.62 394 ARG B O 1
ATOM 7662 N N . GLY B 1 395 ? -37.625 44.219 -1.379 1 83.31 395 GLY B N 1
ATOM 7663 C CA . GLY B 1 395 ? -37.719 45.656 -1.104 1 83.31 395 GLY B CA 1
ATOM 7664 C C . GLY B 1 395 ? -37 46.062 0.186 1 83.31 395 GLY B C 1
ATOM 7665 O O . GLY B 1 395 ? -36.812 47.25 0.44 1 83.31 395 GLY B O 1
ATOM 7666 N N . PHE B 1 396 ? -36.906 45.094 1.135 1 82.69 396 PHE B N 1
ATOM 7667 C CA . PHE B 1 396 ? -36.25 45.438 2.393 1 82.69 396 PHE B CA 1
ATOM 7668 C C . PHE B 1 396 ? -35.438 44.25 2.887 1 82.69 396 PHE B C 1
ATOM 7670 O O . PHE B 1 396 ? -35.594 43.125 2.406 1 82.69 396 PHE B O 1
ATOM 7677 N N . LEU B 1 397 ? -34.406 44.594 3.697 1 84.31 397 LEU B N 1
ATOM 7678 C CA . LEU B 1 397 ? -33.719 43.531 4.43 1 84.31 397 LEU B CA 1
ATOM 7679 C C . LEU B 1 397 ? -34.031 43.625 5.918 1 84.31 397 LEU B C 1
ATOM 7681 O O . LEU B 1 397 ? -34.125 44.688 6.484 1 84.31 397 LEU B O 1
ATOM 7685 N N . THR B 1 398 ? -34.344 42.531 6.426 1 84.62 398 THR B N 1
ATOM 7686 C CA . THR B 1 398 ? -34.531 42.5 7.871 1 84.62 398 THR B CA 1
ATOM 7687 C C . THR B 1 398 ? -33.25 42.875 8.609 1 84.62 398 THR B C 1
ATOM 7689 O O . THR B 1 398 ? -32.188 42.844 8.023 1 84.62 398 THR B O 1
ATOM 7692 N N . GLU B 1 399 ? -33.344 43.25 9.852 1 81.06 399 GLU B N 1
ATOM 7693 C CA . GLU B 1 399 ? -32.188 43.562 10.672 1 81.06 399 GLU B CA 1
ATOM 7694 C C . GLU B 1 399 ? -31.234 42.406 10.758 1 81.06 399 GLU B C 1
ATOM 7696 O O . GLU B 1 399 ? -30.016 42.594 10.742 1 81.06 399 GLU B O 1
ATOM 7701 N N . GLU B 1 400 ? -31.844 41.281 10.859 1 79.5 400 GLU B N 1
ATOM 7702 C CA . GLU B 1 400 ? -31.031 40.062 10.922 1 79.5 400 GLU B CA 1
ATOM 7703 C C . GLU B 1 400 ? -30.281 39.844 9.617 1 79.5 400 GLU B C 1
ATOM 7705 O O . GLU B 1 400 ? -29.109 39.438 9.625 1 79.5 400 GLU B O 1
ATOM 7710 N N . GLU B 1 401 ? -30.953 40.125 8.555 1 80.25 401 GLU B N 1
ATOM 7711 C CA . GLU B 1 401 ? -30.328 39.969 7.25 1 80.25 401 GLU B CA 1
ATOM 7712 C C . GLU B 1 401 ? -29.219 41 7.02 1 80.25 401 GLU B C 1
ATOM 7714 O O . GLU B 1 401 ? -28.188 40.656 6.434 1 80.25 401 GLU B O 1
ATOM 7719 N N . GLN B 1 402 ? -29.5 42.125 7.422 1 79.31 402 GLN B N 1
ATOM 7720 C CA . GLN B 1 402 ? -28.484 43.188 7.32 1 79.31 402 GLN B CA 1
ATOM 7721 C C . GLN B 1 402 ? -27.25 42.844 8.141 1 79.31 402 GLN B C 1
ATOM 7723 O O . GLN B 1 402 ? -26.125 43.094 7.723 1 79.31 402 GLN B O 1
ATOM 7728 N N . TYR B 1 403 ? -27.484 42.25 9.242 1 76.88 403 TYR B N 1
ATOM 7729 C CA . TYR B 1 403 ? -26.406 41.812 10.133 1 76.88 403 TYR B CA 1
ATOM 7730 C C . TYR B 1 403 ? -25.578 40.719 9.477 1 76.88 403 TYR B C 1
ATOM 7732 O O . TYR B 1 403 ? -24.344 40.75 9.492 1 76.88 403 TYR B O 1
ATOM 7740 N N . VAL B 1 404 ? -26.266 39.875 8.805 1 77.44 404 VAL B N 1
ATOM 7741 C CA . VAL B 1 404 ? -25.609 38.75 8.133 1 77.44 404 VAL B CA 1
ATOM 7742 C C . VAL B 1 404 ? -24.844 39.281 6.918 1 77.44 404 VAL B C 1
ATOM 7744 O O . VAL B 1 404 ? -23.719 38.812 6.652 1 77.44 404 VAL B O 1
ATOM 7747 N N . TYR B 1 405 ? -25.391 40.219 6.266 1 79.88 405 TYR B N 1
ATOM 7748 C CA . TYR B 1 405 ? -24.75 40.75 5.07 1 79.88 405 TYR B CA 1
ATOM 7749 C C . TYR B 1 405 ? -23.453 41.469 5.426 1 79.88 405 TYR B C 1
ATOM 7751 O O . TYR B 1 405 ? -22.453 41.344 4.715 1 79.88 405 TYR B O 1
ATOM 7759 N N . ARG B 1 406 ? -23.406 42.125 6.438 1 78.69 406 ARG B N 1
ATOM 7760 C CA . ARG B 1 406 ? -22.188 42.781 6.879 1 78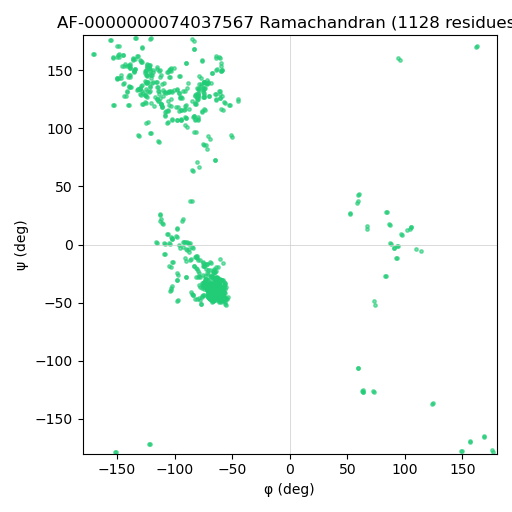.69 406 ARG B CA 1
ATOM 7761 C C . ARG B 1 406 ? -21.109 41.781 7.223 1 78.69 406 ARG B C 1
ATOM 7763 O O . ARG B 1 406 ? -19.922 42 6.969 1 78.69 406 ARG B O 1
ATOM 7770 N N . ALA B 1 407 ? -21.578 40.719 7.719 1 78.19 407 ALA B N 1
ATOM 7771 C CA . ALA B 1 407 ? -20.641 39.688 8.172 1 78.19 407 ALA B CA 1
ATOM 7772 C C . ALA B 1 407 ? -20.047 38.938 6.984 1 78.19 407 ALA B C 1
ATOM 7774 O O . ALA B 1 407 ? -18.891 38.531 7.031 1 78.19 407 ALA B O 1
ATOM 7775 N N . VAL B 1 408 ? -20.797 38.938 5.926 1 78.25 408 VAL B N 1
ATOM 7776 C CA . VAL B 1 408 ? -20.344 38.125 4.805 1 78.25 408 VAL B CA 1
ATOM 7777 C C . VAL B 1 408 ? -19.375 38.938 3.938 1 78.25 408 VAL B C 1
ATOM 7779 O O . VAL B 1 408 ? -18.656 38.375 3.107 1 78.25 408 VAL B O 1
ATOM 7782 N N . LEU B 1 409 ? -19.344 40.25 4.176 1 83.81 409 LEU B N 1
ATOM 7783 C CA . LEU B 1 409 ? -18.406 41.094 3.424 1 83.81 409 LEU B CA 1
ATOM 7784 C C . LEU B 1 409 ? -16.969 40.906 3.928 1 83.81 409 LEU B C 1
ATOM 7786 O O . LEU B 1 409 ? -16.469 41.719 4.699 1 83.81 409 LEU B O 1
ATOM 7790 N N . LEU B 1 410 ? -16.359 39.906 3.365 1 84.81 410 LEU B N 1
ATOM 7791 C CA . LEU B 1 410 ? -15.055 39.438 3.785 1 84.81 410 LEU B CA 1
ATOM 7792 C C . LEU B 1 410 ? -13.961 40.438 3.424 1 84.81 410 LEU B C 1
ATOM 7794 O O . LEU B 1 410 ? -13.961 41 2.32 1 84.81 410 LEU B O 1
ATOM 7798 N N . ASP B 1 411 ? -13.18 40.812 4.352 1 91 411 ASP B N 1
ATOM 7799 C CA . ASP B 1 411 ? -11.977 41.625 4.133 1 91 411 ASP B CA 1
ATOM 7800 C C . ASP B 1 411 ? -10.742 40.906 4.703 1 91 411 ASP B C 1
ATOM 7802 O O . ASP B 1 411 ? -10.82 40.281 5.754 1 91 411 ASP B O 1
ATOM 7806 N N . VAL B 1 412 ? -9.664 41 3.912 1 95.44 412 VAL B N 1
ATOM 7807 C CA . VAL B 1 412 ? -8.469 40.25 4.301 1 95.44 412 VAL B CA 1
ATOM 7808 C C . VAL B 1 412 ? -7.262 41.188 4.32 1 95.44 412 VAL B C 1
ATOM 7810 O O . VAL B 1 412 ? -7.125 42.062 3.457 1 95.44 412 VAL B O 1
ATOM 7813 N N . GLY B 1 413 ? -6.523 41.125 5.379 1 97.12 413 GLY B N 1
ATOM 7814 C CA . GLY B 1 413 ? -5.23 41.781 5.445 1 97.12 413 GLY B CA 1
ATOM 7815 C C . GLY B 1 413 ? -4.07 40.875 5.137 1 97.12 413 GLY B C 1
ATOM 7816 O O . GLY B 1 413 ? -4.121 39.688 5.461 1 97.12 413 GLY B O 1
ATOM 7817 N N . VAL B 1 414 ? -3.025 41.438 4.473 1 98.38 414 VAL B N 1
ATOM 7818 C CA . VAL B 1 414 ? -1.87 40.625 4.137 1 98.38 414 VAL B CA 1
ATOM 7819 C C . VAL B 1 414 ? -0.589 41.312 4.594 1 98.38 414 VAL B C 1
ATOM 7821 O O . VAL B 1 414 ? -0.412 42.531 4.367 1 98.38 414 VAL B O 1
ATOM 7824 N N . GLY B 1 415 ? 0.206 40.594 5.301 1 98.44 415 GLY B N 1
ATOM 7825 C CA . GLY B 1 415 ? 1.531 41.031 5.695 1 98.44 415 GLY B CA 1
ATOM 7826 C C . GLY B 1 415 ? 2.648 40.219 5.086 1 98.44 415 GLY B C 1
ATOM 7827 O O . GLY B 1 415 ? 2.541 39 4.988 1 98.44 415 GLY B O 1
ATOM 7828 N N . LEU B 1 416 ? 3.723 40.938 4.586 1 98.62 416 LEU B N 1
ATOM 7829 C CA . LEU B 1 416 ? 4.848 40.25 3.965 1 98.62 416 LEU B CA 1
ATOM 7830 C C . LEU B 1 416 ? 6.164 40.656 4.609 1 98.62 416 LEU B C 1
ATOM 7832 O O . LEU B 1 416 ? 6.402 41.844 4.836 1 98.62 416 LEU B O 1
ATOM 7836 N N . ASP B 1 417 ? 6.871 39.688 4.969 1 97.88 417 ASP B N 1
ATOM 7837 C CA . ASP B 1 417 ? 8.25 39.906 5.402 1 97.88 417 ASP B CA 1
ATOM 7838 C C . ASP B 1 417 ? 9.141 38.75 4.988 1 97.88 417 ASP B C 1
ATOM 7840 O O . ASP B 1 417 ? 8.656 37.719 4.488 1 97.88 417 ASP B O 1
ATOM 7844 N N . GLY B 1 418 ? 10.492 38.969 5.004 1 96.69 418 GLY B N 1
ATOM 7845 C CA . GLY B 1 418 ? 11.406 37.906 4.598 1 96.69 418 GLY B CA 1
ATOM 7846 C C . GLY B 1 418 ? 12.773 38.031 5.246 1 96.69 418 GLY B C 1
ATOM 7847 O O . GLY B 1 418 ? 13.109 39.062 5.82 1 96.69 418 GLY B O 1
ATOM 7848 N N . GLY B 1 419 ? 13.43 37 5.219 1 95 419 GLY B N 1
ATOM 7849 C CA . GLY B 1 419 ? 14.766 36.875 5.766 1 95 419 GLY B CA 1
ATOM 7850 C C . GLY B 1 419 ? 15.148 35.438 6.125 1 95 419 GLY B C 1
ATOM 7851 O O . GLY B 1 419 ? 14.516 34.5 5.668 1 95 419 GLY B O 1
ATOM 7852 N N . MET B 1 420 ? 16.281 35.281 6.855 1 92.81 420 MET B N 1
ATOM 7853 C CA . MET B 1 420 ? 16.766 33.969 7.266 1 92.81 420 MET B CA 1
ATOM 7854 C C . MET B 1 420 ? 15.906 33.406 8.398 1 92.81 420 MET B C 1
ATOM 7856 O O . MET B 1 420 ? 15.836 34 9.477 1 92.81 420 MET B O 1
ATOM 7860 N N . VAL B 1 421 ? 15.234 32.281 8.102 1 91.44 421 VAL B N 1
ATOM 7861 C CA . VAL B 1 421 ? 14.375 31.656 9.102 1 91.44 421 VAL B CA 1
ATOM 7862 C C . VAL B 1 421 ? 14.602 30.141 9.102 1 91.44 421 VAL B C 1
ATOM 7864 O O . VAL B 1 421 ? 15.18 29.594 8.164 1 91.44 421 VAL B O 1
ATOM 7867 N N . PHE B 1 422 ? 14.242 29.547 10.18 1 90.75 422 PHE B N 1
ATOM 7868 C CA . PHE B 1 422 ? 14.266 28.078 10.242 1 90.75 422 PHE B CA 1
ATOM 7869 C C . PHE B 1 422 ? 13.117 27.484 9.453 1 90.75 422 PHE B C 1
ATOM 7871 O O . PHE B 1 422 ? 11.977 27.953 9.547 1 90.75 422 PHE B O 1
ATOM 7878 N N . TYR B 1 423 ? 13.383 26.547 8.617 1 90.62 423 TYR B N 1
ATOM 7879 C CA . TYR B 1 423 ? 12.391 25.766 7.875 1 90.62 423 TYR B CA 1
ATOM 7880 C C . TYR B 1 423 ? 12.625 24.281 8.047 1 90.62 423 TYR B C 1
ATOM 7882 O O . TYR B 1 423 ? 13.695 23.766 7.715 1 90.62 423 TYR B O 1
ATOM 7890 N N . GLY B 1 424 ? 11.625 23.609 8.57 1 88.69 424 GLY B N 1
ATOM 7891 C CA . GLY B 1 424 ? 11.781 22.172 8.805 1 88.69 424 GLY B CA 1
ATOM 7892 C C . GLY B 1 424 ? 10.664 21.594 9.648 1 88.69 424 GLY B C 1
ATOM 7893 O O . GLY B 1 424 ? 9.602 22.203 9.805 1 88.69 424 GLY B O 1
ATOM 7894 N N . ASN B 1 425 ? 10.891 20.375 10.156 1 89.19 425 ASN B N 1
ATOM 7895 C CA . ASN B 1 425 ? 9.906 19.641 10.953 1 89.19 425 ASN B CA 1
ATOM 7896 C C . ASN B 1 425 ? 10.148 19.828 12.445 1 89.19 425 ASN B C 1
ATOM 7898 O O . ASN B 1 425 ? 11.297 19.766 12.906 1 89.19 425 ASN B O 1
ATOM 7902 N N . ILE B 1 426 ? 9.133 20.156 13.109 1 89.06 426 ILE B N 1
ATOM 7903 C CA . ILE B 1 426 ? 9.227 20.266 14.562 1 89.06 426 ILE B CA 1
ATOM 7904 C C . ILE B 1 426 ? 8.109 19.438 15.211 1 89.06 426 ILE B C 1
ATOM 7906 O O . ILE B 1 426 ? 7.207 18.953 14.516 1 89.06 426 ILE B O 1
ATOM 7910 N N . GLY B 1 427 ? 8.203 19.281 16.484 1 89.44 427 GLY B N 1
ATOM 7911 C CA . GLY B 1 427 ? 7.199 18.531 17.219 1 89.44 427 GLY B CA 1
ATOM 7912 C C . GLY B 1 427 ? 7.77 17.375 18 1 89.44 427 GLY B C 1
ATOM 7913 O O . GLY B 1 427 ? 8.734 17.531 18.75 1 89.44 427 GLY B O 1
ATOM 7914 N N . SER B 1 428 ? 7.059 16.297 17.906 1 86.5 428 SER B N 1
ATOM 7915 C CA . SER B 1 428 ? 7.445 15.062 18.562 1 86.5 428 SER B CA 1
ATOM 7916 C C . SER B 1 428 ? 7.328 13.875 17.625 1 86.5 428 SER B C 1
ATOM 7918 O O . SER B 1 428 ? 6.934 14.023 16.469 1 86.5 428 SER B O 1
ATOM 7920 N N . TYR B 1 429 ? 7.734 12.719 18.234 1 80.75 429 TYR B N 1
ATOM 7921 C CA . TYR B 1 429 ? 7.609 11.484 17.469 1 80.75 429 TYR B CA 1
ATOM 7922 C C . TYR B 1 429 ? 6.145 11.148 17.203 1 80.75 429 TYR B C 1
ATOM 7924 O O . TYR B 1 429 ? 5.812 10.523 16.203 1 80.75 429 TYR B O 1
ATOM 7932 N N . GLU B 1 430 ? 5.289 11.711 18.031 1 82.56 430 GLU B N 1
ATOM 7933 C CA . GLU B 1 430 ? 3.871 11.383 17.922 1 82.56 430 GLU B CA 1
ATOM 7934 C C . GLU B 1 430 ? 3.162 12.344 16.969 1 82.56 430 GLU B C 1
ATOM 7936 O O . GLU B 1 430 ? 2.152 11.984 16.359 1 82.56 430 GLU B O 1
ATOM 7941 N N . ARG B 1 431 ? 3.701 13.539 16.875 1 87.06 431 ARG B N 1
ATOM 7942 C CA . ARG B 1 431 ? 3.086 14.586 16.078 1 87.06 431 ARG B CA 1
ATOM 7943 C C . ARG B 1 431 ? 4.129 15.586 15.586 1 87.06 431 ARG B C 1
ATOM 7945 O O . ARG B 1 431 ? 4.875 16.156 16.391 1 87.06 431 ARG B O 1
ATOM 7952 N N . MET B 1 432 ? 4.16 15.648 14.266 1 87.62 432 MET B N 1
ATOM 7953 C CA . MET B 1 432 ? 5.109 16.578 13.664 1 87.62 432 MET B CA 1
ATOM 7954 C C . MET B 1 432 ? 4.398 17.562 12.742 1 87.62 432 MET B C 1
ATOM 7956 O O . MET B 1 432 ? 3.281 17.312 12.289 1 87.62 432 MET B O 1
ATOM 7960 N N . VAL B 1 433 ? 5.012 18.703 12.57 1 88.06 433 VAL B N 1
ATOM 7961 C CA . VAL B 1 433 ? 4.543 19.672 11.586 1 88.06 433 VAL B CA 1
ATOM 7962 C C . VAL B 1 433 ? 5.734 20.297 10.867 1 88.06 433 VAL B C 1
ATOM 7964 O O . VAL B 1 433 ? 6.781 20.531 11.477 1 88.06 433 VAL B O 1
ATOM 7967 N N . ASN B 1 434 ? 5.582 20.391 9.609 1 88.69 434 ASN B N 1
ATOM 7968 C CA . ASN B 1 434 ? 6.535 21.188 8.844 1 88.69 434 ASN B CA 1
ATOM 7969 C C . ASN B 1 434 ? 6.191 22.672 8.906 1 88.69 434 ASN B C 1
ATOM 7971 O O . ASN B 1 434 ? 5.07 23.062 8.586 1 88.69 434 ASN B O 1
ATOM 7975 N N . THR B 1 435 ? 7.109 23.438 9.391 1 88.5 435 THR B N 1
ATOM 7976 C CA . THR B 1 435 ? 6.766 24.828 9.609 1 88.5 435 THR B CA 1
ATOM 7977 C C . THR B 1 435 ? 8 25.719 9.477 1 88.5 435 THR B C 1
ATOM 7979 O O . THR B 1 435 ? 9.07 25.25 9.086 1 88.5 435 THR B O 1
ATOM 7982 N N . VAL B 1 436 ? 7.773 26.984 9.688 1 91.12 436 VAL B N 1
ATOM 7983 C CA . VAL B 1 436 ? 8.812 28.016 9.695 1 91.12 436 VAL B CA 1
ATOM 7984 C C . VAL B 1 436 ? 8.828 28.734 11.039 1 91.12 436 VAL B C 1
ATOM 7986 O O . VAL B 1 436 ? 7.773 28.969 11.633 1 91.12 436 VAL B O 1
ATOM 7989 N N . ILE B 1 437 ? 10.031 28.906 11.492 1 88.62 437 ILE B N 1
ATOM 7990 C CA . ILE B 1 437 ? 10.203 29.625 12.758 1 88.62 437 ILE B CA 1
ATOM 7991 C C . ILE B 1 437 ? 11.258 30.719 12.594 1 88.62 437 ILE B C 1
ATOM 7993 O O . ILE B 1 437 ? 12.289 30.5 11.961 1 88.62 437 ILE B O 1
ATOM 7997 N N . GLY B 1 438 ? 10.922 31.875 13.102 1 87.38 438 GLY B N 1
ATOM 7998 C CA . GLY B 1 438 ? 11.875 32.969 13.062 1 87.38 438 GLY B CA 1
ATOM 7999 C C . GLY B 1 438 ? 11.227 34.312 13.281 1 87.38 438 GLY B C 1
ATOM 8000 O O . GLY B 1 438 ? 10 34.438 13.25 1 87.38 438 GLY B O 1
ATOM 8001 N N . ASP B 1 439 ? 11.984 35.312 13.445 1 84.56 439 ASP B N 1
ATOM 8002 C CA . ASP B 1 439 ? 11.523 36.688 13.711 1 84.56 439 ASP B CA 1
ATOM 8003 C C . ASP B 1 439 ? 10.727 37.25 12.531 1 84.56 439 ASP B C 1
ATOM 8005 O O . ASP B 1 439 ? 9.758 37.969 12.727 1 84.56 439 ASP B O 1
ATOM 8009 N N . ASN B 1 440 ? 11.156 36.906 11.414 1 90.88 440 ASN B N 1
ATOM 8010 C CA . ASN B 1 440 ? 10.492 37.406 10.219 1 90.88 440 ASN B CA 1
ATOM 8011 C C . ASN B 1 440 ? 9.086 36.812 10.07 1 90.88 440 ASN B C 1
ATOM 8013 O O . ASN B 1 440 ? 8.227 37.438 9.445 1 90.88 440 ASN B O 1
ATOM 8017 N N . VAL B 1 441 ? 8.93 35.656 10.625 1 92.25 441 VAL B N 1
ATOM 8018 C CA . VAL B 1 441 ? 7.602 35.062 10.609 1 92.25 441 VAL B CA 1
ATOM 8019 C C . VAL B 1 441 ? 6.652 35.875 11.492 1 92.25 441 VAL B C 1
ATOM 8021 O O . VAL B 1 441 ? 5.555 36.219 11.062 1 92.25 441 VAL B O 1
ATOM 8024 N N . ASN B 1 442 ? 7.07 36.219 12.688 1 87.88 442 ASN B N 1
ATOM 8025 C CA . ASN B 1 442 ? 6.281 37.031 13.586 1 87.88 442 ASN B CA 1
ATOM 8026 C C . ASN B 1 442 ? 6.047 38.438 13 1 87.88 442 ASN B C 1
ATOM 8028 O O . ASN B 1 442 ? 4.977 39 13.18 1 87.88 442 ASN B O 1
ATOM 8032 N N . SER B 1 443 ? 7.121 38.844 12.398 1 91.56 443 SER B N 1
ATOM 8033 C CA . SER B 1 443 ? 7.035 40.156 11.773 1 91.56 443 SER B CA 1
ATOM 8034 C C . SER B 1 443 ? 5.949 40.188 10.703 1 91.56 443 SER B C 1
ATOM 8036 O O . SER B 1 443 ? 5.191 41.156 10.609 1 91.56 443 SER B O 1
ATOM 8038 N N . ALA B 1 444 ? 5.871 39.188 9.875 1 95.38 444 ALA B N 1
ATOM 8039 C CA . ALA B 1 444 ? 4.844 39.125 8.844 1 95.38 444 ALA B CA 1
ATOM 8040 C C . ALA B 1 444 ? 3.445 39.156 9.453 1 95.38 444 ALA B C 1
ATOM 8042 O O . ALA B 1 444 ? 2.549 39.812 8.93 1 95.38 444 ALA B O 1
ATOM 8043 N N . ALA B 1 445 ? 3.289 38.438 10.492 1 92.94 445 ALA B N 1
ATOM 8044 C CA . ALA B 1 445 ? 2.008 38.406 11.195 1 92.94 445 ALA B CA 1
ATOM 8045 C C . ALA B 1 445 ? 1.677 39.812 11.758 1 92.94 445 ALA B C 1
ATOM 8047 O O . ALA B 1 445 ? 0.533 40.25 11.672 1 92.94 445 ALA B O 1
ATOM 8048 N N . ARG B 1 446 ? 2.662 40.406 12.273 1 90.19 446 ARG B N 1
ATOM 8049 C CA . ARG B 1 446 ? 2.467 41.75 12.812 1 90.19 446 ARG B CA 1
ATOM 8050 C C . ARG B 1 446 ? 2.117 42.75 11.711 1 90.19 446 ARG B C 1
ATOM 8052 O O . ARG B 1 446 ? 1.287 43.625 11.914 1 90.19 446 ARG B O 1
ATOM 8059 N N . LEU B 1 447 ? 2.871 42.625 10.641 1 95.56 447 LEU B N 1
ATOM 8060 C CA . LEU B 1 447 ? 2.59 43.5 9.516 1 95.56 447 LEU B CA 1
ATOM 8061 C C . LEU B 1 447 ? 1.155 43.312 9.031 1 95.56 447 LEU B C 1
ATOM 8063 O O . LEU B 1 447 ? 0.51 44.281 8.617 1 95.56 447 LEU B O 1
ATOM 8067 N N . GLU B 1 448 ? 0.714 42.094 9.047 1 96.12 448 GLU B N 1
ATOM 8068 C CA . GLU B 1 448 ? -0.689 41.844 8.727 1 96.12 448 GLU B CA 1
ATOM 8069 C C . GLU B 1 448 ? -1.611 42.594 9.695 1 96.12 448 GLU B C 1
ATOM 8071 O O . GLU B 1 448 ? -2.604 43.188 9.281 1 96.12 448 GLU B O 1
ATOM 8076 N N . GLY B 1 449 ? -1.307 42.531 10.977 1 92.81 449 GLY B N 1
ATOM 8077 C CA . GLY B 1 449 ? -2.088 43.25 11.969 1 92.81 449 GLY B CA 1
ATOM 8078 C C . GLY B 1 449 ? -2.154 44.75 11.711 1 92.81 449 GLY B C 1
ATOM 8079 O O . GLY B 1 449 ? -3.18 45.375 11.969 1 92.81 449 GLY B O 1
ATOM 8080 N N . LEU B 1 450 ? -1.126 45.25 11.172 1 92.88 450 LEU B N 1
ATOM 8081 C CA . LEU B 1 450 ? -1.025 46.688 10.922 1 92.88 450 LEU B CA 1
ATOM 8082 C C . LEU B 1 450 ? -1.909 47.094 9.75 1 92.88 450 LEU B C 1
ATOM 8084 O O . LEU B 1 450 ? -2.205 48.281 9.578 1 92.88 450 LEU B O 1
ATOM 8088 N N . THR B 1 451 ? -2.332 46.188 8.961 1 95.31 451 THR B N 1
ATOM 8089 C CA . THR B 1 451 ? -3.232 46.531 7.859 1 95.31 451 THR B CA 1
ATOM 8090 C C . THR B 1 451 ? -4.547 47.094 8.383 1 95.31 451 THR B C 1
ATOM 8092 O O . THR B 1 451 ? -5.172 47.938 7.73 1 95.31 451 THR B O 1
ATOM 8095 N N . ARG B 1 452 ? -4.93 46.625 9.531 1 90.69 452 ARG B N 1
ATOM 8096 C CA . ARG B 1 452 ? -6.148 47.156 10.148 1 90.69 452 ARG B CA 1
ATOM 8097 C C . ARG B 1 452 ? -5.945 48.562 10.672 1 90.69 452 ARG B C 1
ATOM 8099 O O . ARG B 1 452 ? -6.828 49.406 10.523 1 90.69 452 ARG B O 1
ATOM 8106 N N . PHE B 1 453 ? -4.828 48.688 11.172 1 89.19 453 PHE B N 1
ATOM 8107 C CA . PHE B 1 453 ? -4.527 50 11.773 1 89.19 453 PHE B CA 1
ATOM 8108 C C . PHE B 1 453 ? -4.391 51.062 10.711 1 89.19 453 PHE B C 1
ATOM 8110 O O . PHE B 1 453 ? -4.969 52.156 10.836 1 89.19 453 PHE B O 1
ATOM 8117 N N . TYR B 1 454 ? -3.682 50.812 9.695 1 93.75 454 TYR B N 1
ATOM 8118 C CA . TYR B 1 454 ? -3.4 51.812 8.664 1 93.75 454 TYR B CA 1
ATOM 8119 C C . TYR B 1 454 ? -4.473 51.781 7.578 1 93.75 454 TYR B C 1
ATOM 8121 O O . TYR B 1 454 ? -4.422 52.562 6.633 1 93.75 454 TYR B O 1
ATOM 8129 N N . LYS B 1 455 ? -5.398 50.844 7.664 1 92.62 455 LYS B N 1
ATOM 8130 C CA . LYS B 1 455 ? -6.531 50.719 6.758 1 92.62 455 LYS B CA 1
ATOM 8131 C C . LYS B 1 455 ? -6.062 50.531 5.316 1 92.62 455 LYS B C 1
ATOM 8133 O O . LYS B 1 455 ? -6.535 51.219 4.406 1 92.62 455 LYS B O 1
ATOM 8138 N N . VAL B 1 456 ? -5.078 49.719 5.188 1 95 456 VAL B N 1
ATOM 8139 C CA . VAL B 1 456 ? -4.602 49.281 3.877 1 95 456 VAL B CA 1
ATOM 8140 C C . VAL B 1 456 ? -4.68 47.75 3.768 1 95 456 VAL B C 1
ATOM 8142 O O . VAL B 1 456 ? -4.664 47.062 4.781 1 95 456 VAL B O 1
ATOM 8145 N N . PRO B 1 457 ? -4.793 47.25 2.566 1 95.75 457 PRO B N 1
ATOM 8146 C CA . PRO B 1 457 ? -4.984 45.812 2.412 1 95.75 457 PRO B CA 1
ATOM 8147 C C . PRO B 1 457 ? -3.686 45.031 2.557 1 95.75 457 PRO B C 1
ATOM 8149 O O . PRO B 1 457 ? -3.713 43.844 2.883 1 95.75 457 PRO B O 1
ATOM 8152 N N . LEU B 1 458 ? -2.543 45.75 2.285 1 97.62 458 LEU B N 1
ATOM 8153 C CA . LEU B 1 458 ? -1.264 45.031 2.232 1 97.62 458 LEU B CA 1
ATOM 8154 C C . LEU B 1 458 ? -0.158 45.875 2.855 1 97.62 458 LEU B C 1
ATOM 8156 O O . LEU B 1 458 ? -0.087 47.094 2.619 1 97.62 458 LEU B O 1
ATOM 8160 N N . VAL B 1 459 ? 0.605 45.281 3.697 1 98.19 459 VAL B N 1
ATOM 8161 C CA . VAL B 1 459 ? 1.786 45.906 4.266 1 98.19 459 VAL B CA 1
ATOM 8162 C C . VAL B 1 459 ? 2.992 44.969 4.133 1 98.19 459 VAL B C 1
ATOM 8164 O O . VAL B 1 459 ? 2.879 43.781 4.34 1 98.19 459 VAL B O 1
ATOM 8167 N N . CYS B 1 460 ? 4.137 45.531 3.682 1 98.44 460 CYS B N 1
ATOM 8168 C CA . CYS B 1 460 ? 5.332 44.688 3.553 1 98.44 460 CYS B CA 1
ATOM 8169 C C . CYS B 1 460 ? 6.543 45.375 4.164 1 98.44 460 CYS B C 1
ATOM 8171 O O . CYS B 1 460 ? 6.516 46.594 4.422 1 98.44 460 CYS B O 1
ATOM 8173 N N . SER B 1 461 ? 7.484 44.625 4.402 1 97.69 461 SER B N 1
ATOM 8174 C CA . SER B 1 461 ? 8.734 45.125 4.973 1 97.69 461 SER B CA 1
ATOM 8175 C C . SER B 1 461 ? 9.641 45.688 3.896 1 97.69 461 SER B C 1
ATOM 8177 O O . SER B 1 461 ? 9.383 45.531 2.703 1 97.69 461 SER B O 1
ATOM 8179 N N . GLU B 1 462 ? 10.68 46.375 4.426 1 96.88 462 GLU B N 1
ATOM 8180 C CA . GLU B 1 462 ? 11.695 46.906 3.527 1 96.88 462 GLU B CA 1
ATOM 8181 C C . GLU B 1 462 ? 12.391 45.781 2.748 1 96.88 462 GLU B C 1
ATOM 8183 O O . GLU B 1 462 ? 12.766 45.969 1.587 1 96.88 462 GLU B O 1
ATOM 8188 N N . TYR B 1 463 ? 12.547 44.656 3.348 1 96.94 463 TYR B N 1
ATOM 8189 C CA . TYR B 1 463 ? 13.172 43.5 2.717 1 96.94 463 TYR B CA 1
ATOM 8190 C C . TYR B 1 463 ? 12.438 43.125 1.436 1 96.94 463 TYR B C 1
ATOM 8192 O O . TYR B 1 463 ? 13.062 42.938 0.388 1 96.94 463 TYR B O 1
ATOM 8200 N N . VAL B 1 464 ? 11.156 43.031 1.521 1 98.25 464 VAL B N 1
ATOM 8201 C CA . VAL B 1 464 ? 10.328 42.656 0.387 1 98.25 464 VAL B CA 1
ATOM 8202 C C . VAL B 1 464 ? 10.359 43.719 -0.682 1 98.25 464 VAL B C 1
ATOM 8204 O O . VAL B 1 464 ? 10.508 43.438 -1.871 1 98.25 464 VAL B O 1
ATOM 8207 N N . LYS B 1 465 ? 10.234 44.938 -0.252 1 98.19 465 LYS B N 1
ATOM 8208 C CA . LYS B 1 465 ? 10.281 46.062 -1.175 1 98.19 465 LYS B CA 1
ATOM 8209 C C . LYS B 1 465 ? 11.57 46.062 -1.989 1 98.19 465 LYS B C 1
ATOM 8211 O O . LYS B 1 465 ? 11.539 46.188 -3.217 1 98.19 465 LYS B O 1
ATOM 8216 N N . ASP B 1 466 ? 12.648 45.969 -1.298 1 97.81 466 ASP B N 1
ATOM 8217 C CA . ASP B 1 466 ? 13.953 46.062 -1.948 1 97.81 466 ASP B CA 1
ATOM 8218 C C . ASP B 1 466 ? 14.125 44.938 -2.982 1 97.81 466 ASP B C 1
ATOM 8220 O O . ASP B 1 466 ? 14.617 45.188 -4.086 1 97.81 466 ASP B O 1
ATOM 8224 N N . GLU B 1 467 ? 13.727 43.75 -2.639 1 97.06 467 GLU B N 1
ATOM 8225 C CA . GLU B 1 467 ? 13.875 42.625 -3.549 1 97.06 467 GLU B CA 1
ATOM 8226 C C . GLU B 1 467 ? 12.969 42.781 -4.766 1 97.06 467 GLU B C 1
ATOM 8228 O O . GLU B 1 467 ? 13.336 42.375 -5.875 1 97.06 467 GLU B O 1
ATOM 8233 N N . VAL B 1 468 ? 11.789 43.25 -4.574 1 97.94 468 VAL B N 1
ATOM 8234 C CA . VAL B 1 468 ? 10.836 43.406 -5.672 1 97.94 468 VAL B CA 1
ATOM 8235 C C . VAL B 1 468 ? 11.289 44.531 -6.598 1 97.94 468 VAL B C 1
ATOM 8237 O O . VAL B 1 468 ? 11.281 44.375 -7.82 1 97.94 468 VAL B O 1
ATOM 8240 N N . GLU B 1 469 ? 11.688 45.625 -6.035 1 96.94 469 GLU B N 1
ATOM 8241 C CA . GLU B 1 469 ? 12.117 46.781 -6.824 1 96.94 469 GLU B CA 1
ATOM 8242 C C . GLU B 1 469 ? 13.344 46.469 -7.664 1 96.94 469 GLU B C 1
ATOM 8244 O O . GLU B 1 469 ? 13.508 47 -8.766 1 96.94 469 GLU B O 1
ATOM 8249 N N . ALA B 1 470 ? 14.156 45.594 -7.168 1 96.56 470 ALA B N 1
ATOM 8250 C CA . ALA B 1 470 ? 15.359 45.188 -7.891 1 96.56 470 ALA B CA 1
ATOM 8251 C C . ALA B 1 470 ? 15.008 44.344 -9.117 1 96.56 470 ALA B C 1
ATOM 8253 O O . ALA B 1 470 ? 15.766 44.312 -10.086 1 96.56 470 ALA B O 1
ATOM 8254 N N . PHE B 1 471 ? 13.883 43.75 -9.133 1 96.06 471 PHE B N 1
ATOM 8255 C CA . PHE B 1 471 ? 13.531 42.812 -10.18 1 96.06 471 PHE B CA 1
ATOM 8256 C C . PHE B 1 471 ? 12.586 43.438 -11.188 1 96.06 471 PHE B C 1
ATOM 8258 O O . PHE B 1 471 ? 12.664 43.156 -12.391 1 96.06 471 PHE B O 1
ATOM 8265 N N . THR B 1 472 ? 11.609 44.281 -10.664 1 95.88 472 THR B N 1
ATOM 8266 C CA . THR B 1 472 ? 10.594 44.781 -11.586 1 95.88 472 THR B CA 1
ATOM 8267 C C . THR B 1 472 ? 10.102 46.156 -11.148 1 95.88 472 THR B C 1
ATOM 8269 O O . THR B 1 472 ? 10.18 46.5 -9.969 1 95.88 472 THR B O 1
ATOM 8272 N N . ASP B 1 473 ? 9.469 46.906 -12.109 1 94.69 473 ASP B N 1
ATOM 8273 C CA . ASP B 1 473 ? 8.891 48.188 -11.844 1 94.69 473 ASP B CA 1
ATOM 8274 C C . ASP B 1 473 ? 7.363 48.156 -11.898 1 94.69 473 ASP B C 1
ATOM 8276 O O . ASP B 1 473 ? 6.703 49.188 -11.977 1 94.69 473 ASP B O 1
ATOM 8280 N N . GLN B 1 474 ? 6.902 47 -11.812 1 94.88 474 GLN B N 1
ATOM 8281 C CA . GLN B 1 474 ? 5.465 46.781 -11.953 1 94.88 474 GLN B CA 1
ATOM 8282 C C . GLN B 1 474 ? 4.723 47.219 -10.695 1 94.88 474 GLN B C 1
ATOM 8284 O O . GLN B 1 474 ? 3.502 47.406 -10.719 1 94.88 474 GLN B O 1
ATOM 8289 N N . TYR B 1 475 ? 5.488 47.406 -9.633 1 96.44 475 TYR B N 1
ATOM 8290 C CA . TYR B 1 475 ? 4.871 47.75 -8.359 1 96.44 475 TYR B CA 1
ATOM 8291 C C . TYR B 1 475 ? 5.457 49.031 -7.797 1 96.44 475 TYR B C 1
ATOM 8293 O O . TYR B 1 475 ? 6.617 49.375 -8.055 1 96.44 475 TYR B O 1
ATOM 8301 N N . ALA B 1 476 ? 4.605 49.781 -7.125 1 95.06 476 ALA B N 1
ATOM 8302 C CA . ALA B 1 476 ? 5.02 50.969 -6.379 1 95.06 476 ALA B CA 1
ATOM 8303 C C . ALA B 1 476 ? 4.84 50.75 -4.875 1 95.06 476 ALA B C 1
ATOM 8305 O O . ALA B 1 476 ? 3.953 50 -4.449 1 95.06 476 ALA B O 1
ATOM 8306 N N . PHE B 1 477 ? 5.719 51.438 -4.078 1 96.94 477 PHE B N 1
ATOM 8307 C CA . PHE B 1 477 ? 5.688 51.25 -2.633 1 96.94 477 PHE B CA 1
ATOM 8308 C C . PHE B 1 477 ? 5.535 52.594 -1.919 1 96.94 477 PHE B C 1
ATOM 8310 O O . PHE B 1 477 ? 6.348 53.5 -2.115 1 96.94 477 PHE B O 1
ATOM 8317 N N . VAL B 1 478 ? 4.492 52.688 -1.129 1 96 478 VAL B N 1
ATOM 8318 C CA . VAL B 1 478 ? 4.266 53.875 -0.317 1 96 478 VAL B CA 1
ATOM 8319 C C . VAL B 1 478 ? 4.762 53.625 1.107 1 96 478 VAL B C 1
ATOM 8321 O O . VAL B 1 478 ? 4.305 52.688 1.779 1 96 478 VAL B O 1
ATOM 8324 N N . GLU B 1 479 ? 5.734 54.406 1.548 1 96.31 479 GLU B N 1
ATOM 8325 C CA . GLU B 1 479 ? 6.172 54.312 2.938 1 96.31 479 GLU B CA 1
ATOM 8326 C C . GLU B 1 479 ? 5.062 54.719 3.898 1 96.31 479 GLU B C 1
ATOM 8328 O O . GLU B 1 479 ? 4.488 55.812 3.766 1 96.31 479 GLU B O 1
ATOM 8333 N N . LEU B 1 480 ? 4.719 53.875 4.84 1 95.38 480 LEU B N 1
ATOM 8334 C CA . LEU B 1 480 ? 3.584 54.125 5.723 1 95.38 480 LEU B CA 1
ATOM 8335 C C . LEU B 1 480 ? 4.047 54.719 7.047 1 95.38 480 LEU B C 1
ATOM 8337 O O . LEU B 1 480 ? 3.416 55.625 7.57 1 95.38 480 LEU B O 1
ATOM 8341 N N . ASP B 1 481 ? 5.012 54.125 7.605 1 93.75 481 ASP B N 1
ATOM 8342 C CA . ASP B 1 481 ? 5.398 54.5 8.961 1 93.75 481 ASP B CA 1
ATOM 8343 C C . ASP B 1 481 ? 6.707 53.844 9.367 1 93.75 481 ASP B C 1
ATOM 8345 O O . ASP B 1 481 ? 7.219 52.969 8.656 1 93.75 481 ASP B O 1
ATOM 8349 N N . LEU B 1 482 ? 7.312 54.344 10.406 1 90.75 482 LEU B N 1
ATOM 8350 C CA . LEU B 1 482 ? 8.414 53.719 11.133 1 90.75 482 LEU B CA 1
ATOM 8351 C C . LEU B 1 482 ? 7.926 53.094 12.438 1 90.75 482 LEU B C 1
ATOM 8353 O O . LEU B 1 482 ? 7.555 53.812 13.375 1 90.75 482 LEU B O 1
ATOM 8357 N N . VAL B 1 483 ? 7.879 51.75 12.469 1 86.19 483 VAL B N 1
ATOM 8358 C CA . VAL B 1 483 ? 7.238 51.094 13.609 1 86.19 483 VAL B CA 1
ATOM 8359 C C . VAL B 1 483 ? 8.281 50.344 14.43 1 86.19 483 VAL B C 1
ATOM 8361 O O . VAL B 1 483 ? 9.258 49.844 13.883 1 86.19 483 VAL B O 1
ATOM 8364 N N . GLN B 1 484 ? 8.039 50.375 15.773 1 77.12 484 GLN B N 1
ATOM 8365 C CA . GLN B 1 484 ? 8.922 49.656 16.672 1 77.12 484 GLN B CA 1
ATOM 8366 C C . GLN B 1 484 ? 8.43 48.219 16.891 1 77.12 484 GLN B C 1
ATOM 8368 O O . GLN B 1 484 ? 7.238 48 17.094 1 77.12 484 GLN B O 1
ATOM 8373 N N . VAL B 1 485 ? 9.273 47.344 16.531 1 63.69 485 VAL B N 1
ATOM 8374 C CA . VAL B 1 485 ? 8.961 45.938 16.797 1 63.69 485 VAL B CA 1
ATOM 8375 C C . VAL B 1 485 ? 9.273 45.594 18.266 1 63.69 485 VAL B C 1
ATOM 8377 O O . VAL B 1 485 ? 10.234 46.125 18.828 1 63.69 485 VAL B O 1
ATOM 8380 N N . LYS B 1 486 ? 8.312 44.906 18.906 1 58.84 486 LYS B N 1
ATOM 8381 C CA . LYS B 1 486 ? 8.508 44.531 20.312 1 58.84 486 LYS B CA 1
ATOM 8382 C C . LYS B 1 486 ? 9.906 43.969 20.531 1 58.84 486 LYS B C 1
ATOM 8384 O O . LYS B 1 486 ? 10.328 43.062 19.812 1 58.84 486 LYS B O 1
ATOM 8389 N N . GLY B 1 487 ? 10.641 44.5 21.422 1 55.34 487 GLY B N 1
ATOM 8390 C CA . GLY B 1 487 ? 11.945 44 21.828 1 55.34 487 GLY B CA 1
ATOM 8391 C C . GLY B 1 487 ? 13.094 44.625 21.062 1 55.34 487 GLY B C 1
ATOM 8392 O O . GLY B 1 487 ? 14.258 44.375 21.375 1 55.34 487 GLY B O 1
ATOM 8393 N N . LYS B 1 488 ? 12.578 45.344 19.969 1 60.66 488 LYS B N 1
ATOM 8394 C CA . LYS B 1 488 ? 13.664 45.938 19.203 1 60.66 488 LYS B CA 1
ATOM 8395 C C . LYS B 1 488 ? 13.68 47.438 19.344 1 60.66 488 LYS B C 1
ATOM 8397 O O . LYS B 1 488 ? 12.633 48.062 19.531 1 60.66 488 LYS B O 1
ATOM 8402 N N . THR B 1 489 ? 14.844 47.969 19.484 1 58.66 489 THR B N 1
ATOM 8403 C CA . THR B 1 489 ? 15.023 49.406 19.703 1 58.66 489 THR B CA 1
ATOM 8404 C C . THR B 1 489 ? 14.922 50.188 18.391 1 58.66 489 THR B C 1
ATOM 8406 O O . THR B 1 489 ? 14.547 51.344 18.391 1 58.66 489 THR B O 1
ATOM 8409 N N . GLN B 1 490 ? 15.281 49.469 17.359 1 68.25 490 GLN B N 1
ATOM 8410 C CA . GLN B 1 490 ? 15.297 50.188 16.094 1 68.25 490 GLN B CA 1
ATOM 8411 C C . GLN B 1 490 ? 13.977 50 15.344 1 68.25 490 GLN B C 1
ATOM 8413 O O . GLN B 1 490 ? 13.438 48.906 15.281 1 68.25 490 GLN B O 1
ATOM 8418 N N . GLY B 1 491 ? 13.422 51.125 15 1 78.25 491 GLY B N 1
ATOM 8419 C CA . GLY B 1 491 ? 12.203 51.094 14.219 1 78.25 491 GLY B CA 1
ATOM 8420 C C . GLY B 1 491 ? 12.406 50.562 12.82 1 78.25 491 GLY B C 1
ATOM 8421 O O . GLY B 1 491 ? 13.516 50.594 12.281 1 78.25 491 GLY B O 1
ATOM 8422 N N . LYS B 1 492 ? 11.414 49.906 12.289 1 87.56 492 LYS B N 1
ATOM 8423 C CA . LYS B 1 492 ? 11.438 49.375 10.922 1 87.56 492 LYS B CA 1
ATOM 8424 C C . LYS B 1 492 ? 10.398 50.094 10.047 1 87.56 492 LYS B C 1
ATOM 8426 O O . LYS B 1 492 ? 9.266 50.312 10.484 1 87.56 492 LYS B O 1
ATOM 8431 N N . LYS B 1 493 ? 10.898 50.5 8.883 1 93.12 493 LYS B N 1
ATOM 8432 C CA . LYS B 1 493 ? 9.969 51.094 7.926 1 93.12 493 LYS B CA 1
ATOM 8433 C C . LYS B 1 493 ? 9.031 50.062 7.336 1 93.12 493 LYS B C 1
ATOM 8435 O O . LYS B 1 493 ? 9.438 48.938 7.082 1 93.12 493 LYS B O 1
ATOM 8440 N N . ILE B 1 494 ? 7.84 50.438 7.184 1 96.44 494 ILE B N 1
ATOM 8441 C CA . ILE B 1 494 ? 6.863 49.531 6.574 1 96.44 494 ILE B CA 1
ATOM 8442 C C . ILE B 1 494 ? 6.258 50.188 5.34 1 96.44 494 ILE B C 1
ATOM 8444 O O . ILE B 1 494 ? 6.18 51.438 5.262 1 96.44 494 ILE B O 1
ATOM 8448 N N . PHE B 1 495 ? 5.812 49.406 4.398 1 97.94 495 PHE B N 1
ATOM 8449 C CA . PHE B 1 495 ? 5.43 49.938 3.096 1 97.94 495 PHE B CA 1
ATOM 8450 C C . PHE B 1 495 ? 4.094 49.344 2.648 1 97.94 495 PHE B C 1
ATOM 8452 O O . PHE B 1 495 ? 3.752 48.219 3.01 1 97.94 495 PHE B O 1
ATOM 8459 N N . TRP B 1 496 ? 3.361 50.125 1.86 1 98.06 496 TRP B N 1
ATOM 8460 C CA . TRP B 1 496 ? 2.139 49.719 1.18 1 98.06 496 TRP B CA 1
ATOM 8461 C C . TRP B 1 496 ? 2.385 49.531 -0.312 1 98.06 496 TRP B C 1
ATOM 8463 O O . TRP B 1 496 ? 2.543 50.5 -1.056 1 98.06 496 TRP B O 1
ATOM 8473 N N . PRO B 1 497 ? 2.453 48.219 -0.731 1 97.88 497 PRO B N 1
ATOM 8474 C CA . PRO B 1 497 ? 2.658 47.938 -2.158 1 97.88 497 PRO B CA 1
ATOM 8475 C C . PRO B 1 497 ? 1.396 48.188 -2.986 1 97.88 497 PRO B C 1
ATOM 8477 O O . PRO B 1 497 ? 0.294 47.844 -2.547 1 97.88 497 PRO B O 1
ATOM 8480 N N . LEU B 1 498 ? 1.557 48.75 -4.145 1 95.81 498 LEU B N 1
ATOM 8481 C CA . LEU B 1 498 ? 0.491 49 -5.109 1 95.81 498 LEU B CA 1
ATOM 8482 C C . LEU B 1 498 ? 0.926 48.594 -6.516 1 95.81 498 LEU B C 1
ATOM 8484 O O . LEU B 1 498 ? 2.117 48.656 -6.836 1 95.81 498 LEU B O 1
ATOM 8488 N N . GLU B 1 499 ? -0.025 48.219 -7.293 1 94.44 499 GLU B N 1
ATOM 8489 C CA . GLU B 1 499 ? 0.287 48 -8.703 1 94.44 499 GLU B CA 1
ATOM 8490 C C . GLU B 1 499 ? 0.465 49.344 -9.43 1 94.44 499 GLU B C 1
ATOM 8492 O O . GLU B 1 499 ? -0.371 50.219 -9.305 1 94.44 499 GLU B O 1
ATOM 8497 N N . ALA B 1 500 ? 1.471 49.438 -10.203 1 90.44 500 ALA B N 1
ATOM 8498 C CA . ALA B 1 500 ? 1.801 50.688 -10.883 1 90.44 500 ALA B CA 1
ATOM 8499 C C . ALA B 1 500 ? 0.709 51.062 -11.875 1 90.44 500 ALA B C 1
ATOM 8501 O O . ALA B 1 500 ? 0.437 52.25 -12.07 1 90.44 500 ALA B O 1
ATOM 8502 N N . THR B 1 501 ? 0.079 50.125 -12.43 1 88.06 501 THR B N 1
ATOM 8503 C CA . THR B 1 501 ? -0.919 50.375 -13.469 1 88.06 501 THR B CA 1
ATOM 8504 C C . THR B 1 501 ? -2.201 50.938 -12.859 1 88.06 501 THR B C 1
ATOM 8506 O O . THR B 1 501 ? -3.002 51.562 -13.562 1 88.06 501 THR B O 1
ATOM 8509 N N . SER B 1 502 ? -2.346 50.75 -11.617 1 84.69 502 SER B N 1
ATOM 8510 C CA . SER B 1 502 ? -3.588 51.156 -10.977 1 84.69 502 SER B CA 1
ATOM 8511 C C . SER B 1 502 ? -3.475 52.562 -10.414 1 84.69 502 SER B C 1
ATOM 8513 O O . SER B 1 502 ? -4.453 53.125 -9.906 1 84.69 502 SER B O 1
ATOM 8515 N N . LEU B 1 503 ? -2.338 53.219 -10.609 1 88.5 503 LEU B N 1
ATOM 8516 C CA . LEU B 1 503 ? -2.117 54.531 -10.023 1 88.5 503 LEU B CA 1
ATOM 8517 C C . LEU B 1 503 ? -2.492 55.625 -11 1 88.5 503 LEU B C 1
ATOM 8519 O O . LEU B 1 503 ? -1.76 55.906 -11.961 1 88.5 503 LEU B O 1
ATOM 8523 N N . ASP B 1 504 ? -3.6 56.281 -10.711 1 88.69 504 ASP B N 1
ATOM 8524 C CA . ASP B 1 504 ? -3.957 57.438 -11.5 1 88.69 504 ASP B CA 1
ATOM 8525 C C . ASP B 1 504 ? -3.264 58.688 -10.977 1 88.69 504 ASP B C 1
ATOM 8527 O O . ASP B 1 504 ? -2.537 58.656 -9.977 1 88.69 504 ASP B O 1
ATOM 8531 N N . GLU B 1 505 ? -3.453 59.812 -11.664 1 89.44 505 GLU B N 1
ATOM 8532 C CA . GLU B 1 505 ? -2.734 61.031 -11.352 1 89.44 505 GLU B CA 1
ATOM 8533 C C . GLU B 1 505 ? -3.141 61.562 -9.984 1 89.44 505 GLU B C 1
ATOM 8535 O O . GLU B 1 505 ? -2.312 62.125 -9.266 1 89.44 505 GLU B O 1
ATOM 8540 N N . GLU B 1 506 ? -4.344 61.406 -9.742 1 87.88 506 GLU B N 1
ATOM 8541 C CA . GLU B 1 506 ? -4.84 61.906 -8.461 1 87.88 506 GLU B CA 1
ATOM 8542 C C . GLU B 1 506 ? -4.227 61.125 -7.301 1 87.88 506 GLU B C 1
ATOM 8544 O O . GLU B 1 506 ? -3.824 61.688 -6.293 1 87.88 506 GLU B O 1
ATOM 8549 N N . PHE B 1 507 ? -4.156 59.844 -7.492 1 90.25 507 PHE B N 1
ATOM 8550 C CA . PHE B 1 507 ? -3.592 58.969 -6.461 1 90.25 507 PHE B CA 1
ATOM 8551 C C . PHE B 1 507 ? -2.1 59.25 -6.297 1 90.25 507 PHE B C 1
ATOM 8553 O O . PHE B 1 507 ? -1.587 59.25 -5.176 1 90.25 507 PHE B O 1
ATOM 8560 N N . ARG B 1 508 ? -1.4 59.531 -7.285 1 92 508 ARG B N 1
ATOM 8561 C CA . ARG B 1 508 ? 0.026 59.844 -7.238 1 92 508 ARG B CA 1
ATOM 8562 C C . ARG B 1 508 ? 0.289 61.125 -6.484 1 92 508 ARG B C 1
ATOM 8564 O O . ARG B 1 508 ? 1.262 61.219 -5.734 1 92 508 ARG B O 1
ATOM 8571 N N . ARG B 1 509 ? -0.589 62.062 -6.77 1 91.81 509 ARG B N 1
ATOM 8572 C CA . ARG B 1 509 ? -0.47 63.344 -6.051 1 91.81 509 ARG B CA 1
ATOM 8573 C C . ARG B 1 509 ? -0.695 63.125 -4.555 1 91.81 509 ARG B C 1
ATOM 8575 O O . ARG B 1 509 ? 0.005 63.719 -3.734 1 91.81 509 ARG B O 1
ATOM 8582 N N . GLY B 1 510 ? -1.677 62.344 -4.281 1 92.12 510 GLY B N 1
ATOM 8583 C CA . GLY B 1 510 ? -1.937 62.031 -2.887 1 92.12 510 GLY B CA 1
ATOM 8584 C C . GLY B 1 510 ? -0.76 61.344 -2.197 1 92.12 510 GLY B C 1
ATOM 8585 O O . GLY B 1 510 ? -0.453 61.656 -1.044 1 92.12 510 GLY B O 1
ATOM 8586 N N . ILE B 1 511 ? -0.112 60.5 -2.93 1 93.88 511 ILE B N 1
ATOM 8587 C CA . ILE B 1 511 ? 1.054 59.812 -2.406 1 93.88 511 ILE B CA 1
ATOM 8588 C C . ILE B 1 511 ? 2.195 60.781 -2.18 1 93.88 511 ILE B C 1
ATOM 8590 O O . ILE B 1 511 ? 2.9 60.719 -1.171 1 93.88 511 ILE B O 1
ATOM 8594 N N . ALA B 1 512 ? 2.365 61.688 -3.08 1 93.69 512 ALA B N 1
ATOM 8595 C CA . ALA B 1 512 ? 3.436 62.688 -2.977 1 93.69 512 ALA B CA 1
ATOM 8596 C C . ALA B 1 512 ? 3.238 63.562 -1.757 1 93.69 512 ALA B C 1
ATOM 8598 O O . ALA B 1 512 ? 4.188 63.844 -1.016 1 93.69 512 ALA B O 1
ATOM 8599 N N . HIS B 1 513 ? 1.955 64 -1.619 1 94.88 513 HIS B N 1
ATOM 8600 C CA . HIS B 1 513 ? 1.639 64.812 -0.456 1 94.88 513 HIS B CA 1
ATOM 8601 C C . HIS B 1 513 ? 1.871 64.062 0.84 1 94.88 513 HIS B C 1
ATOM 8603 O O . HIS B 1 513 ? 2.428 64.625 1.797 1 94.88 513 HIS B O 1
ATOM 8609 N N . PHE B 1 514 ? 1.466 62.875 0.821 1 96.12 514 PHE B N 1
ATOM 8610 C CA . PHE B 1 514 ? 1.616 62.031 2.01 1 96.12 514 PHE B CA 1
ATOM 8611 C C . PHE B 1 514 ? 3.088 61.812 2.334 1 96.12 514 PHE B C 1
ATOM 8613 O O . PHE B 1 514 ? 3.494 61.906 3.496 1 96.12 514 PHE B O 1
ATOM 8620 N N . SER B 1 515 ? 3.883 61.531 1.354 1 95.94 515 SER B N 1
ATOM 8621 C CA . SER B 1 515 ? 5.305 61.281 1.546 1 95.94 515 SER B CA 1
ATOM 8622 C C . SER B 1 515 ? 6.031 62.5 2.098 1 95.94 515 SER B C 1
ATOM 8624 O O . SER B 1 515 ? 6.902 62.375 2.963 1 95.94 515 SER B O 1
ATOM 8626 N N . GLU B 1 516 ? 5.695 63.562 1.555 1 95.88 516 GLU B N 1
ATOM 8627 C CA . GLU B 1 516 ? 6.297 64.812 2.041 1 95.88 516 GLU B CA 1
ATOM 8628 C C . GLU B 1 516 ? 5.879 65.125 3.48 1 95.88 516 GLU B C 1
ATOM 8630 O O . GLU B 1 516 ? 6.695 65.5 4.297 1 95.88 516 GLU B O 1
ATOM 8635 N N . ALA B 1 517 ? 4.629 64.875 3.674 1 96.12 517 ALA B N 1
ATOM 8636 C CA . ALA B 1 517 ? 4.109 65.062 5.027 1 96.12 517 ALA B CA 1
ATOM 8637 C C . ALA B 1 517 ? 4.793 64.125 6.012 1 96.12 517 ALA B C 1
ATOM 8639 O O . ALA B 1 517 ? 5.129 64.562 7.133 1 96.12 517 ALA B O 1
ATOM 8640 N N . LEU B 1 518 ? 4.992 62.969 5.621 1 95.81 518 LEU B N 1
ATOM 8641 C CA . LEU B 1 518 ? 5.625 61.969 6.469 1 95.81 518 LEU B CA 1
ATOM 8642 C C . LEU B 1 518 ? 7.062 62.344 6.797 1 95.81 518 LEU B C 1
ATOM 8644 O O . LEU B 1 518 ? 7.512 62.188 7.93 1 95.81 518 LEU B O 1
ATOM 8648 N N . ASN B 1 519 ? 7.742 62.844 5.832 1 95.25 519 ASN B N 1
ATOM 8649 C CA . ASN B 1 519 ? 9.109 63.312 6.055 1 95.25 519 ASN B CA 1
ATOM 8650 C C . ASN B 1 519 ? 9.164 64.438 7.094 1 95.25 519 ASN B C 1
ATOM 8652 O O . ASN B 1 519 ? 10.055 64.438 7.949 1 95.25 519 ASN B O 1
ATOM 8656 N N . LEU B 1 520 ? 8.25 65.312 6.973 1 94.94 520 LEU B N 1
ATOM 8657 C CA . LEU B 1 520 ? 8.172 66.375 7.938 1 94.94 520 LEU B CA 1
ATOM 8658 C C . LEU B 1 520 ? 7.797 65.875 9.32 1 94.94 520 LEU B C 1
ATOM 8660 O O . LEU B 1 520 ? 8.297 66.375 10.328 1 94.94 520 LEU B O 1
ATOM 8664 N N . TYR B 1 521 ? 6.898 64.938 9.297 1 94.69 521 TYR B N 1
ATOM 8665 C CA . TYR B 1 521 ? 6.5 64.312 10.547 1 94.69 521 TYR B CA 1
ATOM 8666 C C . TYR B 1 521 ? 7.703 63.656 11.234 1 94.69 521 TYR B C 1
ATOM 8668 O O . TYR B 1 521 ? 7.879 63.812 12.453 1 94.69 521 TYR B O 1
ATOM 8676 N N . TYR B 1 522 ? 8.594 63.031 10.492 1 93 522 TYR B N 1
ATOM 8677 C CA . TYR B 1 522 ? 9.781 62.375 11.031 1 93 522 TYR B CA 1
ATOM 8678 C C . TYR B 1 522 ? 10.742 63.406 11.609 1 93 522 TYR B C 1
ATOM 8680 O O . TYR B 1 522 ? 11.453 63.156 12.578 1 93 522 TYR B O 1
ATOM 8688 N N . GLN B 1 523 ? 10.75 64.562 11 1 92.25 523 GLN B N 1
ATOM 8689 C CA . GLN B 1 523 ? 11.672 65.625 11.406 1 92.25 523 GLN B CA 1
ATOM 8690 C C . GLN B 1 523 ? 11.117 66.375 12.602 1 92.25 523 GLN B C 1
ATOM 8692 O O . GLN B 1 523 ? 11.82 67.25 13.188 1 92.25 523 GLN B O 1
ATOM 8697 N N . GLY B 1 524 ? 9.828 66.125 12.938 1 92.5 524 GLY B N 1
ATOM 8698 C CA . GLY B 1 524 ? 9.211 66.812 14.086 1 92.5 524 GLY B CA 1
ATOM 8699 C C . GLY B 1 524 ? 8.469 68.062 13.711 1 92.5 524 GLY B C 1
ATOM 8700 O O . GLY B 1 524 ? 7.98 68.812 14.594 1 92.5 524 GLY B O 1
ATOM 8701 N N . ALA B 1 525 ? 8.453 68.438 12.414 1 93.19 525 ALA B N 1
ATOM 8702 C CA . ALA B 1 525 ? 7.703 69.625 11.945 1 93.19 525 ALA B CA 1
ATOM 8703 C C . ALA B 1 525 ? 6.219 69.312 11.805 1 93.19 525 ALA B C 1
ATOM 8705 O O . ALA B 1 525 ? 5.668 69.312 10.703 1 93.19 525 ALA B O 1
ATOM 8706 N N . TRP B 1 526 ? 5.562 69.062 12.906 1 95.31 526 TRP B N 1
ATOM 8707 C CA . TRP B 1 526 ? 4.227 68.5 12.961 1 95.31 526 TRP B CA 1
ATOM 8708 C C . TRP B 1 526 ? 3.191 69.5 12.383 1 95.31 526 TRP B C 1
ATOM 8710 O O . TRP B 1 526 ? 2.262 69.062 11.695 1 95.31 526 TRP B O 1
ATOM 8720 N N . PRO B 1 527 ? 3.312 70.875 12.617 1 93.44 527 PRO B N 1
ATOM 8721 C CA . PRO B 1 527 ? 2.316 71.75 12.039 1 93.44 527 PRO B CA 1
ATOM 8722 C C . PRO B 1 527 ? 2.33 71.75 10.508 1 93.44 527 PRO B C 1
ATOM 8724 O O . PRO B 1 527 ? 1.271 71.75 9.875 1 93.44 527 PRO B O 1
ATOM 8727 N N . GLU B 1 528 ? 3.582 71.812 9.969 1 94 528 GLU B N 1
ATOM 8728 C CA . GLU B 1 528 ? 3.699 71.75 8.516 1 94 528 GLU B CA 1
ATOM 8729 C C . GLU B 1 528 ? 3.23 70.375 7.98 1 94 528 GLU B C 1
ATOM 8731 O O . GLU B 1 528 ? 2.576 70.312 6.938 1 94 528 GLU B O 1
ATOM 8736 N N . ALA B 1 529 ? 3.602 69.375 8.695 1 96 529 ALA B N 1
ATOM 8737 C CA . ALA B 1 529 ? 3.18 68 8.305 1 96 529 ALA B CA 1
ATOM 8738 C C . ALA B 1 529 ? 1.659 67.875 8.305 1 96 529 ALA B C 1
ATOM 8740 O O . ALA B 1 529 ? 1.081 67.25 7.41 1 96 529 ALA B O 1
ATOM 8741 N N . PHE B 1 530 ? 1.012 68.438 9.312 1 95.62 530 PHE B N 1
ATOM 8742 C CA . PHE B 1 530 ? -0.438 68.375 9.461 1 95.62 530 PHE B CA 1
ATOM 8743 C C . PHE B 1 530 ? -1.132 68.938 8.234 1 95.62 530 PHE B C 1
ATOM 8745 O O . PHE B 1 530 ? -2.098 68.375 7.727 1 95.62 530 PHE B O 1
ATOM 8752 N N . SER B 1 531 ? -0.642 70.125 7.762 1 94.12 531 SER B N 1
ATOM 8753 C CA . SER B 1 531 ? -1.233 70.812 6.605 1 94.12 531 SER B CA 1
ATOM 8754 C C . SER B 1 531 ? -1.134 69.938 5.359 1 94.12 531 SER B C 1
ATOM 8756 O O . SER B 1 531 ? -2.072 69.875 4.559 1 94.12 531 SER B O 1
ATOM 8758 N N . LEU B 1 532 ? -0.044 69.25 5.258 1 94.31 532 LEU B N 1
ATOM 8759 C CA . LEU B 1 532 ? 0.162 68.438 4.086 1 94.31 532 LEU B CA 1
ATOM 8760 C C . LEU B 1 532 ? -0.644 67.125 4.203 1 94.31 532 LEU B C 1
ATOM 8762 O O . LEU B 1 532 ? -1.111 66.625 3.193 1 94.31 532 LEU B O 1
ATOM 8766 N N . PHE B 1 533 ? -0.789 66.562 5.367 1 95.56 533 PHE B N 1
ATOM 8767 C CA . PHE B 1 533 ? -1.643 65.375 5.566 1 95.56 533 PHE B CA 1
ATOM 8768 C C . PHE B 1 533 ? -3.088 65.688 5.207 1 95.56 533 PHE B C 1
ATOM 8770 O O . PHE B 1 533 ? -3.801 64.875 4.66 1 95.56 533 PHE B O 1
ATOM 8777 N N . GLN B 1 534 ? -3.52 66.875 5.535 1 93.31 534 GLN B N 1
ATOM 8778 C CA . GLN B 1 534 ? -4.875 67.312 5.219 1 93.31 534 GLN B CA 1
ATOM 8779 C C . GLN B 1 534 ? -5.09 67.375 3.709 1 93.31 534 GLN B C 1
ATOM 8781 O O . GLN B 1 534 ? -6.191 67.125 3.217 1 93.31 534 GLN B O 1
ATOM 8786 N N . ALA B 1 535 ? -4.016 67.688 3.006 1 91.75 535 ALA B N 1
ATOM 8787 C CA . ALA B 1 535 ? -4.098 67.875 1.557 1 91.75 535 ALA B CA 1
ATOM 8788 C C . ALA B 1 535 ? -4.082 66.5 0.853 1 91.75 535 ALA B C 1
ATOM 8790 O O . ALA B 1 535 ? -4.508 66.375 -0.299 1 91.75 535 ALA B O 1
ATOM 8791 N N . SER B 1 536 ? -3.605 65.562 1.527 1 92.94 536 SER B N 1
ATOM 8792 C CA . SER B 1 536 ? -3.525 64.188 0.926 1 92.94 536 SER B CA 1
ATOM 8793 C C . SER B 1 536 ? -4.887 63.5 0.927 1 92.94 536 SER B C 1
ATOM 8795 O O . SER B 1 536 ? -5.605 63.562 1.927 1 92.94 536 SER B O 1
ATOM 8797 N N . SER B 1 537 ? -5.207 62.875 -0.158 1 88.12 537 SER B N 1
ATOM 8798 C CA . SER B 1 537 ? -6.484 62.188 -0.294 1 88.12 537 SER B CA 1
ATOM 8799 C C . SER B 1 537 ? -6.383 60.719 0.198 1 88.12 537 SER B C 1
ATOM 8801 O O . SER B 1 537 ? -7.379 60 0.224 1 88.12 537 SER B O 1
ATOM 8803 N N . LEU B 1 538 ? -5.266 60.312 0.681 1 90.44 538 LEU B N 1
ATOM 8804 C CA . LEU B 1 538 ? -5.098 58.938 1.127 1 90.44 538 LEU B CA 1
ATOM 8805 C C . LEU B 1 538 ? -5.711 58.719 2.508 1 90.44 538 LEU B C 1
ATOM 8807 O O . LEU B 1 538 ? -5.48 59.531 3.418 1 90.44 538 LEU B O 1
ATOM 8811 N N . PRO B 1 539 ? -6.387 57.719 2.648 1 88.38 539 PRO B N 1
ATOM 8812 C CA . PRO B 1 539 ? -7.02 57.438 3.943 1 88.38 539 PRO B CA 1
ATOM 8813 C C . PRO B 1 539 ? -6.012 57.281 5.078 1 88.38 539 PRO B C 1
ATOM 8815 O O . PRO B 1 539 ? -6.316 57.625 6.227 1 88.38 539 PRO B O 1
ATOM 8818 N N . VAL B 1 540 ? -4.836 56.844 4.855 1 92.88 540 VAL B N 1
ATOM 8819 C CA . VAL B 1 540 ? -3.816 56.625 5.875 1 92.88 540 VAL B CA 1
ATOM 8820 C C . VAL B 1 540 ? -3.393 57.969 6.484 1 92.88 540 VAL B C 1
ATOM 8822 O O . VAL B 1 540 ? -2.98 58.031 7.645 1 92.88 540 VAL B O 1
ATOM 8825 N N . ALA B 1 541 ? -3.564 59.031 5.738 1 94.06 541 ALA B N 1
ATOM 8826 C CA . ALA B 1 541 ? -3.188 60.344 6.211 1 94.06 541 ALA B CA 1
ATOM 8827 C C . ALA B 1 541 ? -4.012 60.75 7.434 1 94.06 541 ALA B C 1
ATOM 8829 O O . ALA B 1 541 ? -3.535 61.5 8.297 1 94.06 541 ALA B O 1
ATOM 8830 N N . ASN B 1 542 ? -5.203 60.219 7.52 1 93.19 542 ASN B N 1
ATOM 8831 C CA . ASN B 1 542 ? -6.105 60.562 8.617 1 93.19 542 ASN B CA 1
ATOM 8832 C C . ASN B 1 542 ? -5.566 60.062 9.953 1 93.19 542 ASN B C 1
ATOM 8834 O O . ASN B 1 542 ? -5.801 60.688 10.992 1 93.19 542 ASN B O 1
ATOM 8838 N N . ILE B 1 543 ? -4.863 59.062 9.945 1 91.94 543 ILE B N 1
ATOM 8839 C CA . ILE B 1 543 ? -4.293 58.5 11.156 1 91.94 543 ILE B CA 1
ATOM 8840 C C . ILE B 1 543 ? -3.254 59.469 11.742 1 91.94 543 ILE B C 1
ATOM 8842 O O . ILE B 1 543 ? -3.227 59.688 12.953 1 91.94 543 ILE B O 1
ATOM 8846 N N . PHE B 1 544 ? -2.479 60.031 10.875 1 93.12 544 PHE B N 1
ATOM 8847 C CA . PHE B 1 544 ? -1.421 60.938 11.312 1 93.12 544 PHE B CA 1
ATOM 8848 C C . PHE B 1 544 ? -2 62.281 11.727 1 93.12 544 PHE B C 1
ATOM 8850 O O . PHE B 1 544 ? -1.501 62.906 12.664 1 93.12 544 PHE B O 1
ATOM 8857 N N . LYS B 1 545 ? -3.088 62.625 11.008 1 93.06 545 LYS B N 1
ATOM 8858 C CA . LYS B 1 545 ? -3.781 63.844 11.406 1 93.06 545 LYS B CA 1
ATOM 8859 C C . LYS B 1 545 ? -4.273 63.75 12.844 1 93.06 545 LYS B C 1
ATOM 8861 O O . LYS B 1 545 ? -4.098 64.688 13.633 1 93.06 545 LYS B O 1
ATOM 8866 N N . GLU B 1 546 ? -4.758 62.656 13.141 1 90.69 546 GLU B N 1
ATOM 8867 C CA . GLU B 1 546 ? -5.285 62.438 14.484 1 90.69 546 GLU B CA 1
ATOM 8868 C C . GLU B 1 546 ? -4.16 62.344 15.508 1 90.69 546 GLU B C 1
ATOM 8870 O O . GLU B 1 546 ? -4.301 62.844 16.641 1 90.69 546 GLU B O 1
ATOM 8875 N N . ARG B 1 547 ? -3.055 61.812 15.117 1 89.12 547 ARG B N 1
ATOM 8876 C CA . ARG B 1 547 ? -1.897 61.625 15.992 1 89.12 547 ARG B CA 1
ATOM 8877 C C . ARG B 1 547 ? -1.307 62.969 16.406 1 89.12 547 ARG B C 1
ATOM 8879 O O . ARG B 1 547 ? -0.867 63.156 17.547 1 89.12 547 ARG B O 1
ATOM 8886 N N . ILE B 1 548 ? -1.3 63.938 15.453 1 90.25 548 ILE B N 1
ATOM 8887 C CA . ILE B 1 548 ? -0.487 65.125 15.719 1 90.25 548 ILE B CA 1
ATOM 8888 C C . ILE B 1 548 ? -1.386 66.375 15.828 1 90.25 548 ILE B C 1
ATOM 8890 O O . ILE B 1 548 ? -0.899 67.438 16.031 1 90.25 548 ILE B O 1
ATOM 8894 N N . HIS B 1 549 ? -2.678 66 15.688 1 89 549 HIS B N 1
ATOM 8895 C CA . HIS B 1 549 ? -3.592 67.188 15.758 1 89 549 HIS B CA 1
ATOM 8896 C C . HIS B 1 549 ? -3.408 67.938 17.062 1 89 549 HIS B C 1
ATOM 8898 O O . HIS B 1 549 ? -3.623 67.375 18.141 1 89 549 HIS B O 1
ATOM 8904 N N . GLY B 1 550 ? -3.104 69.125 16.922 1 84.38 550 GLY B N 1
ATOM 8905 C CA . GLY B 1 550 ? -3.018 70.062 18.062 1 84.38 550 GLY B CA 1
ATOM 8906 C C . GLY B 1 550 ? -1.861 69.688 18.984 1 84.38 550 GLY B C 1
ATOM 8907 O O . GLY B 1 550 ? -1.844 70.125 20.141 1 84.38 550 GLY B O 1
ATOM 8908 N N . ARG B 1 551 ? -0.987 68.875 18.5 1 87.56 551 ARG B N 1
ATOM 8909 C CA . ARG B 1 551 ? 0.135 68.438 19.328 1 87.56 551 ARG B CA 1
ATOM 8910 C C . ARG B 1 551 ? 1.461 68.938 18.734 1 87.56 551 ARG B C 1
ATOM 8912 O O . ARG B 1 551 ? 1.521 69.312 17.578 1 87.56 551 ARG B O 1
ATOM 8919 N N . GLU B 1 552 ? 2.484 69.125 19.656 1 87.12 552 GLU B N 1
ATOM 8920 C CA . GLU B 1 552 ? 3.855 69.375 19.219 1 87.12 552 GLU B CA 1
ATOM 8921 C C . GLU B 1 552 ? 4.727 68.125 19.406 1 87.12 552 GLU B C 1
ATOM 8923 O O . GLU B 1 552 ? 4.441 67.312 20.266 1 87.12 552 GLU B O 1
ATOM 8928 N N . ALA B 1 553 ? 5.68 68.062 18.531 1 89 553 ALA B N 1
ATOM 8929 C CA . ALA B 1 553 ? 6.574 66.875 18.609 1 89 553 ALA B CA 1
ATOM 8930 C C . ALA B 1 553 ? 7.285 66.812 19.953 1 89 553 ALA B C 1
ATOM 8932 O O . ALA B 1 553 ? 7.75 67.875 20.453 1 89 553 ALA B O 1
ATOM 8933 N N . PRO B 1 554 ? 7.238 65.75 20.562 1 85.69 554 PRO B N 1
ATOM 8934 C CA . PRO B 1 554 ? 7.945 65.625 21.844 1 85.69 554 PRO B CA 1
ATOM 8935 C C . PRO B 1 554 ? 9.445 65.875 21.719 1 85.69 554 PRO B C 1
ATOM 8937 O O . PRO B 1 554 ? 10 65.75 20.625 1 85.69 554 PRO B O 1
ATOM 8940 N N . GLU B 1 555 ? 10.039 66.312 22.844 1 84.19 555 GLU B N 1
ATOM 8941 C CA . GLU B 1 555 ? 11.484 66.5 22.859 1 84.19 555 GLU B CA 1
ATOM 8942 C C . GLU B 1 555 ? 12.219 65.188 22.578 1 84.19 555 GLU B C 1
ATOM 8944 O O . GLU B 1 555 ? 11.922 64.125 23.188 1 84.19 555 GLU B O 1
ATOM 8949 N N . GLY B 1 556 ? 13.102 65.188 21.594 1 84.94 556 GLY B N 1
ATOM 8950 C CA . GLY B 1 556 ? 13.844 63.969 21.25 1 84.94 556 GLY B CA 1
ATOM 8951 C C . GLY B 1 556 ? 13.102 63.062 20.281 1 84.94 556 GLY B C 1
ATOM 8952 O O . GLY B 1 556 ? 13.383 61.844 20.203 1 84.94 556 GLY B O 1
ATOM 8953 N N . TRP B 1 557 ? 12.141 63.625 19.641 1 87.44 557 TRP B N 1
ATOM 8954 C CA . TRP B 1 557 ? 11.344 62.875 18.688 1 87.44 557 TRP B CA 1
ATOM 8955 C C . TRP B 1 557 ? 12.234 62.156 17.688 1 87.44 557 TRP B C 1
ATOM 8957 O O . TRP B 1 557 ? 13.078 62.75 17.047 1 87.44 557 TRP B O 1
ATOM 8967 N N . ASP B 1 558 ? 12.109 60.719 17.656 1 82.75 558 ASP B N 1
ATOM 8968 C CA . ASP B 1 558 ? 12.938 59.906 16.781 1 82.75 558 ASP B CA 1
ATOM 8969 C C . ASP B 1 558 ? 12.125 59.375 15.609 1 82.75 558 ASP B C 1
ATOM 8971 O O . ASP B 1 558 ? 12.602 58.5 14.859 1 82.75 558 ASP B O 1
ATOM 8975 N N . GLY B 1 559 ? 10.922 59.875 15.492 1 82.5 559 GLY B N 1
ATOM 8976 C CA . GLY B 1 559 ? 10.102 59.469 14.359 1 82.5 559 GLY B CA 1
ATOM 8977 C C . GLY B 1 559 ? 9.25 58.25 14.648 1 82.5 559 GLY B C 1
ATOM 8978 O O . GLY B 1 559 ? 8.484 57.812 13.797 1 82.5 559 GLY B O 1
ATOM 8979 N N . ILE B 1 560 ? 9.352 57.625 15.844 1 81.25 560 ILE B N 1
ATOM 8980 C CA . ILE B 1 560 ? 8.648 56.375 16.188 1 81.25 560 ILE B CA 1
ATOM 8981 C C . ILE B 1 560 ? 7.496 56.688 17.141 1 81.25 560 ILE B C 1
ATOM 8983 O O . ILE B 1 560 ? 7.707 57.281 18.203 1 81.25 560 ILE B O 1
ATOM 8987 N N . TRP B 1 561 ? 6.352 56.406 16.5 1 76 561 TRP B N 1
ATOM 8988 C CA . TRP B 1 561 ? 5.172 56.594 17.344 1 76 561 TRP B CA 1
ATOM 8989 C C . TRP B 1 561 ? 4.941 55.375 18.234 1 76 561 TRP B C 1
ATOM 8991 O O . TRP B 1 561 ? 4.918 54.25 17.75 1 76 561 TRP B O 1
ATOM 9001 N N . THR B 1 562 ? 5.168 55.438 19.516 1 63.41 562 THR B N 1
ATOM 9002 C CA . THR B 1 562 ? 4.922 54.344 20.438 1 63.41 562 THR B CA 1
ATOM 9003 C C . THR B 1 562 ? 3.459 54.312 20.875 1 63.41 562 THR B C 1
ATOM 9005 O O . THR B 1 562 ? 2.936 55.312 21.375 1 63.41 562 THR B O 1
ATOM 9008 N N . MET B 1 563 ? 2.707 53.438 20.156 1 54.25 563 MET B N 1
ATOM 9009 C CA . MET B 1 563 ? 1.281 53.344 20.453 1 54.25 563 MET B CA 1
ATOM 9010 C C . MET B 1 563 ? 1.051 53.156 21.953 1 54.25 563 MET B C 1
ATOM 9012 O O . MET B 1 563 ? 1.601 52.25 22.547 1 54.25 563 MET B O 1
ATOM 9016 N N . THR B 1 564 ? 0.879 54.094 22.609 1 43.06 564 THR B N 1
ATOM 9017 C CA . THR B 1 564 ? 0.462 53.938 24 1 43.06 564 THR B CA 1
ATOM 9018 C C . THR B 1 564 ? -0.961 53.375 24.078 1 43.06 564 THR B C 1
ATOM 9020 O O . THR B 1 564 ? -1.413 52.969 25.141 1 43.06 564 THR B O 1
ATOM 9023 N N . GLU B 1 565 ? -1.88 53.781 23.312 1 38.84 565 GLU B N 1
ATOM 9024 C CA . GLU B 1 565 ? -3.273 53.406 23.531 1 38.84 565 GLU B CA 1
ATOM 9025 C C . GLU B 1 565 ? -3.629 52.125 22.75 1 38.84 565 GLU B C 1
ATOM 9027 O O . GLU B 1 565 ? -3.193 51.969 21.609 1 38.84 565 GLU B O 1
ATOM 9032 N N . LYS B 1 566 ? -3.986 50.969 23.469 1 39.16 566 LYS B N 1
ATOM 9033 C CA . LYS B 1 566 ? -4.512 49.719 22.906 1 39.16 566 LYS B CA 1
ATOM 9034 C C . LYS B 1 566 ? -5.68 50 21.953 1 39.16 566 LYS B C 1
ATOM 9036 O O . LYS B 1 566 ? -6.57 50.781 22.281 1 39.16 566 LYS B O 1
#

Organism: NCBI:txid159291

pLDDT: mean 87.39, std 10.23, range [32.44, 98.62]

Secondary structure (DSSP, 8-state):
-HHHHHHHH--EETTEE-B-HHHHHHHHHHHHHHHHHHHHHHHHHHHHHHHHHHHHHHHHHHHHHHHHHHHHHHHHHHHHS--HHHHHHHHHHHHHTT--STT-EEEEE-TTSBEEEEEESS---SB-S-HHHHHHHHHHHHTT--EEEEEEEETTEEEEEEEEEETTTTEEEEEEEEHHHHTHHHHHHHHHHHHHHHHHHHHHHHHHHHHHHHHTHHHHHHHHHHHHHHHHT-------TT--SBHHHHHHHHHHHHHHHHHHHHHHHHHTS-HHHHHHHHH-S---S-EEEEEEEEEEEEETTHHHHHHHHTTHHHHHHHHHHHHHHHHHHHTT-EEEEEETTEEEEEE--STT-SS-HHHHHHHHHHHHHHHHHHHHHHHHHHHHHHHHHHS---HHHHHHHHHHS--EEEEEEEEEEEEEEEE-SS-EEEEEESHHHHHHHHHHHHHHHHT-SEEEEHHHHHHHHHH-SSEEEEEEEEEE-TT-SSEEEEEEEEEGGG--HHHHHHHHHHHHHHHHHHHT-HHHHHHHHHH---TTHHHHHHHHTT-PPPTT--S-------/-HHHHHHHH--EETTEE-B-HHHHHHHHHHHHHHHHHHHHHHHHHHHHHHHHHHHHHHHHHHHHHHHHHHHHHHHHHHHHS--HHHHHHHHHHHHHTT--STT-EEEEE-TTSBEEEEEESS---SB-S-HHHHHHHHHHHHTT--EEEEEEEETTEEEEEEEEEETTTTEEEEEEEEHHHHTHHHHHHHHHHHHHHHHHHHHHHHHHHHHHHHHTHHHHHHHHHHHHHHHHT-------TT--SBHHHHHHHHHHHHHHHHHHHHHHHHHTS-HHHHHHHHH-S---S-EEEEEEEEEEEEETTHHHHHHHHTTHHHHHHHHHHHHHHHHHHHTT-EEEEEETTEEEEEE--STT-SS-HHHHHHHHHHHHHHHHHHHHHHHHHHHHHHHHHHS---HHHHHHHHHHS--EEEEEEEEEEEEEEEE-SS-EEEEEESHHHHHHHHHHHHHHHHT-SEEEEHHHHHHHHHH-SSEEEEEEEEEE-TT-SSEEEEEEEEEGGG--HHHHHHHHHHHHHHHHHHHT-HHHHHHHHHH---TTHHHHHHHHTT--PPTT--S-------

Nearest PDB structures (foldseek):
  5mbb-assembly1_A  TM=6.357E-01  e=2.662E-15  Beggiatoa sp. PS
  5mbe-assembly1_A  TM=6.288E-01  e=7.265E-15  Beggiatoa sp. PS
  4yut-assembly1_B  TM=5.759E-01  e=2.858E-16  Oscillatoria acuminata PCC 6304
  5nby-assembly1_A-2  TM=6.212E-01  e=6.498E-15  Beggiatoa sp. PS
  8qfi-assembly1_A  TM=6.063E-01  e=2.976E-15  Oscillatoria acuminata PCC 6304